Protein AF-A0A099P778-F1 (afdb_monomer_lite)

Organism: Pichia kudriavzevii (NCBI:txid4909)

Radius of gyration: 73.61 Å; chains: 1; bounding box: 164×150×263 Å

Foldseek 3Di:
DDDDDDDDDDDDDDDDDDDDDDDDDDDDDDDDDDDDDDDDDDDDDDDDDDDDDDDDDDDDDDDDDDDDDDDDDDDDDDDDDDDDDDDDDDDDDDDDDDDDDDDDDDDDDDDDDDDDDDDDDDYDDYDDDDDDDDDDDDDDDDDPDDDDPDPDPDDDPPVVVVVVVVVVVVVVVVVVVVVVVVVVVVVVPPDDDPVVVVVVVVVVVVVVVVVVVVVVCVVVVVVVVVVVVVVVVVVVVVVVVVVVVVVVVVVVVVVVVVVVVVVVVVVVVVVVVVVVVVVVVVVVVVVVVVVVVVVVVVVVVVVVVVVVVVVVVVVVVVVVCVVVDPVVVVVVVVVVVVVVVVVVVVVVVVVVVVVVVVVVVVVVVVVVVVVVVVVVVVPDDDDDDDDDDDDPPVVVVVVVVVVVVVVVVVVVVVVVVVVVVVVVVVVVVVVVVVVVVVVVVVVVVVVVVVVVVVVVVVVVVVVVVVVVVVVVVVVVVVVVVVVVVVVVVVVVVVVVVVVVVVVVVVVVVVVVVVVVVVVVVVVVVVVVVVVVVVVVVVVVVVVVVVVVVVVVVVVVVVVVVVVVVVVVVVVVVVVVVVVVVVDDDDDDDPPPVVVVVVVVVVVVVVVVVVVVVVVVVVVVVVVVVVVVVVVVVVVVVVVVVVVVVVVVVVVVVVVVVVVVVVCVCPPVVVVVVVVVVVVVVVVVVVVVVVVVVVVVVVVVVVVVVVVVVVVVVVVVVVVVVVVVDDDDDDDPVVVVVVVVVVVVVVVVVVVVVVVVVVVVVVVVVVVVVVVVVVVVVVVVVVVVVVVVVVVVVVVVVVVVVVVVVVVVVVVVVVVVVVVVVVVVVVVVVVVVVVVVVVVVVVVVVVVVVVVVVVVVLVVVLVVLVVVLVVLVVVLVVLVVVLVVLVVVLVVLVVVVVVVCVVDPDPDPPVVVVSVVVSVVSVVVSVVSVVVNVVSVVVSVVSVVVSVVSVCVVVVPPPDDDDDDDDDDDDDPPPVVVVLVVVLVVLVVVLVVLVVVVVVVVVVVVVVVVVVVVVVVVVVVVVVVVVVVVCVVPVDDDDDDDPDPDVVVVVVVVVVVVVVVVVVVVVVVVVVSVVVSVVSVVVSVVSVVVD

Sequence (1090 aa):
MSDNENQKNSTSPEFTPIGSKSGGVAENTMHTFSNMTPILKFTDRNTQTDTNANANFGRNFDLKGRYSSAESSRKPNSTSFTLRRSQARLSRNDDYDDILQSSSVASSIWEDELNERERADNPNNDPFSRRSADSANMEVPILNGKEKIRDDMIGDDSNMLKRQFDLLTKLQSENTNLKVEIVSLRQHLSGLPSDSATLIDENISLNKRIVQLENLLRDNGNEARDDLKSKVREYSERLDSLHRDYDNVLKEKEQLIHDSFNKETELKKLQKSYDELQDDYEKVVHLQGTVEKLDAENQELQDRLDDQMEKYSKLQNEHDQISHSHELSKLNSEIDRLEDANLELQRELDKVSQEKENLETRYENLKGEIEQHDLDNEKVTHSPSPNNSFVITDMQAEIDALKDRLSAAETEKRTLQQKYDRDIRLSYHSSREKVEDMTKRLEESLKTIDGLDEQLSDKEKENLTLHQEIKQLNLQIESLQRKNKLLNDQLNHLKDNNSDSTKLLTKEVGDLYDKIEDYETVVQKLKSRIKDLEDSSLENRAEYLRDLEDDKNQLYESLVETEKIIKEKDSEIASLKLQLSSTENKEREEYVKVDDLIKVKEHVERERLEHENEINTLVEESRKKIESLIDEIEKLEDSKDKLIETYEDLRNEYENLQTKYEELMNSAEVEELSNDLAKITIEYKRSQDENDQLIKEYSSEIEILNEQLKLKDYDISRLRDELQNKHPLNTESINTKLNSLEETIRNITDKKEEIEKLKIALEDENLLLKNENNRLKTKENKVAENLKEFEEDNNRLLAEMKSKKVEIEQLNREILQLSSRNRQLERLNGRLTNEQDEILIETSKASNTVSQRDTDNSMKLREYELKLQEKTNQYNNIVEEYNYMKNDLIERLKDMKKEIKSQGQNSQEEIRQWKDRYEKTNEKLKVSERHLDILKKELKAVNEELENERERDLGRMDEPWYPPTPESPSREIDETMLNKLKILKLQKDMLMIKLNERNEKVSDLKYMLGYLRLEVEKKNEMIKRNKGLLQTVGVKEDDATIRDPVRKLRVYFLTVLSGIRFKNRLNEIKKRNQQVLRLKSDIKLSKRNV

pLDDT: mean 70.12, std 19.31, range [27.83, 93.88]

Secondary structure (DSSP, 8-state):
---------------------------------------------------------------------------------------------------------------------------------------------------------SS-HHHHHHHHHHHHHHHHHHHHHHHHHHHHHHHHHTT--HHHHHHHHHHHHHHHHHHHHHHHHHHHHHHHHHHHHHHHHHHHHHHHHHHHHHHHHHHHHHHHHHHHHHHHHHHHHHHHHHHHHHHHHHHHHHHHHHHHHHHHHHHHHHHHHHHHHHHHHHHHHHHHHHHT-HHHHHHHHHHHHHHHHHHHHHHHHHHHHHHHHHHHHHHHHHHHHHHHHHHHHTTS-----------SSHHHHHHHHHHHHHHHHHHHHHHHHHHHHHHHHHHHHHHHHHHHHHHHHHHHHHHHHHHHHHHHHHHHHHHHHHHHHHHHHHHHHHHHHHHHHHHHHHHHHHHHHHHHHHHHHHHHHHHHHHHHHHHHHHHHHHHHHHHHHHHHHHHHHHHHHHHHHHHHHHHHHHHHHHHHHHHHHHHHHHHHHHHHSS--------SSHHHHHHHHHHHHHHHHHHHHHHHHHHHHHHHHHHHHHHHHHHHHHHHHHHHHHHHHHHHHHHHHHHHHHHHHHTSHHHHHHHHHHHHHHHHHHHHHHHHHHHHHHHHHHHHHHHHHHHHHHHHHHHHHHHHTT--PPPSTTHHHHHHHHHHHHHHHHHHHHHHHHHHHHHHHHHHHHHHHHHHHHHHHHHHHHHHHHHHHHHHHHHHHHHHHHHHHHHHHHHHHHHHHHHHHHHHHHHHHHHHHHHHHHHHHHHHHHHHHHHHHHHHHHHHHHHHHHHHHHHHHHHHHHHHHHHHHHHHHHHHHHHHHHHS-S--HHHHHHHHHHHHHHHHHHHHHHHHHHHHHHHHHHHHHHHHHHHHHHHH---S---------------HHHHHHHHHHHHHHHHHHHHHHHHHHHHHHHHHHHHHHHHHHHHHHHHHHHHHHHHHHH--------S--HHHHHHHHHHHHHHHHHHHHHHHHHHHHHHHHHHHHHHHHHHHHH-

Structure (mmCIF, N/CA/C/O backbone):
data_AF-A0A099P778-F1
#
_entry.id   AF-A0A099P778-F1
#
loop_
_atom_site.group_PDB
_atom_site.id
_atom_site.type_symbol
_atom_site.label_atom_id
_atom_site.label_alt_id
_atom_site.label_comp_id
_atom_site.label_asym_id
_atom_site.label_entity_id
_atom_site.label_seq_id
_atom_site.pdbx_PDB_ins_code
_atom_site.Cartn_x
_atom_site.Cartn_y
_atom_site.Cartn_z
_atom_site.occupancy
_atom_site.B_iso_or_equiv
_atom_site.auth_seq_id
_atom_site.auth_comp_id
_atom_site.auth_asym_id
_atom_site.auth_atom_id
_atom_site.pdbx_PDB_model_num
ATOM 1 N N . MET A 1 1 ? 63.479 29.035 13.966 1.00 36.31 1 MET A N 1
ATOM 2 C CA . MET A 1 1 ? 64.300 28.477 12.878 1.00 36.31 1 MET A CA 1
ATOM 3 C C . MET A 1 1 ? 63.483 28.612 11.601 1.00 36.31 1 MET A C 1
ATOM 5 O O . MET A 1 1 ? 62.415 28.025 11.563 1.00 36.31 1 MET A O 1
ATOM 9 N N . SER A 1 2 ? 63.925 29.527 10.727 1.00 36.09 2 SER A N 1
ATOM 10 C CA . SER A 1 2 ? 63.927 29.559 9.244 1.00 36.09 2 SER A CA 1
ATOM 11 C C . SER A 1 2 ? 62.975 28.648 8.439 1.00 36.09 2 SER A C 1
ATOM 13 O O . SER A 1 2 ? 62.854 27.485 8.792 1.00 36.09 2 SER A O 1
ATOM 15 N N . ASP A 1 3 ? 62.352 29.023 7.309 1.00 44.31 3 ASP A N 1
ATOM 16 C CA . ASP A 1 3 ? 62.432 30.212 6.432 1.00 44.31 3 ASP A CA 1
ATOM 17 C C . ASP A 1 3 ? 61.207 30.310 5.474 1.00 44.31 3 ASP A C 1
ATOM 19 O O . ASP A 1 3 ? 60.453 29.356 5.296 1.00 44.31 3 ASP A O 1
ATOM 23 N N . ASN A 1 4 ? 61.061 31.505 4.881 1.00 46.09 4 ASN A N 1
ATOM 24 C CA . ASN A 1 4 ? 60.119 32.018 3.863 1.00 46.09 4 ASN A CA 1
ATOM 25 C C . ASN A 1 4 ? 60.081 31.281 2.497 1.00 46.09 4 ASN A C 1
ATOM 27 O O . ASN A 1 4 ? 61.102 30.746 2.085 1.00 46.09 4 ASN A O 1
ATOM 31 N N . GLU A 1 5 ? 58.988 31.433 1.712 1.00 44.59 5 GLU A N 1
ATOM 32 C CA . GLU A 1 5 ? 58.896 32.372 0.550 1.00 44.59 5 GLU A CA 1
ATOM 33 C C . GLU A 1 5 ? 57.616 32.242 -0.339 1.00 44.59 5 GLU A C 1
ATOM 35 O O . GLU A 1 5 ? 57.325 31.169 -0.848 1.00 44.59 5 GLU A O 1
ATOM 40 N N . ASN A 1 6 ? 56.948 33.400 -0.581 1.00 42.72 6 ASN A N 1
ATOM 41 C CA . ASN A 1 6 ? 56.451 33.974 -1.870 1.00 42.72 6 ASN A CA 1
ATOM 42 C C . ASN A 1 6 ? 55.368 33.249 -2.731 1.00 42.72 6 ASN A C 1
ATOM 44 O O . ASN A 1 6 ? 55.420 32.048 -2.906 1.00 42.72 6 ASN A O 1
ATOM 48 N N . GLN A 1 7 ? 54.412 33.879 -3.454 1.00 37.97 7 GLN A N 1
ATOM 49 C CA . GLN A 1 7 ? 53.909 35.261 -3.653 1.00 37.97 7 GLN A CA 1
ATOM 50 C C . GLN A 1 7 ? 52.731 35.244 -4.692 1.00 37.97 7 GLN A C 1
ATOM 52 O O . GLN A 1 7 ? 52.699 34.341 -5.522 1.00 37.97 7 GLN A O 1
ATOM 57 N N . LYS A 1 8 ? 51.916 36.329 -4.740 1.00 35.25 8 LYS A N 1
ATOM 58 C CA . LYS A 1 8 ? 51.161 36.951 -5.888 1.00 35.25 8 LYS A CA 1
ATOM 59 C C . LYS A 1 8 ? 49.621 36.798 -6.062 1.00 35.25 8 LYS A C 1
ATOM 61 O O . LYS A 1 8 ? 49.136 35.920 -6.757 1.00 35.25 8 LYS A O 1
ATOM 66 N N . ASN A 1 9 ? 48.906 37.804 -5.527 1.00 35.59 9 ASN A N 1
ATOM 67 C CA . ASN A 1 9 ? 48.021 38.830 -6.150 1.00 35.59 9 ASN A CA 1
ATOM 68 C C . ASN A 1 9 ? 47.136 38.545 -7.390 1.00 35.59 9 ASN A C 1
ATOM 70 O O . ASN A 1 9 ? 47.661 38.288 -8.469 1.00 35.59 9 ASN A O 1
ATOM 74 N N . SER A 1 10 ? 45.834 38.893 -7.304 1.00 33.22 10 SER A N 1
ATOM 75 C CA . SER A 1 10 ? 45.173 40.115 -7.873 1.00 33.22 10 SER A CA 1
ATOM 76 C C . SER A 1 10 ? 43.638 39.910 -8.003 1.00 33.22 10 SER A C 1
ATOM 78 O O . SER A 1 10 ? 43.186 39.008 -8.689 1.00 33.22 10 SER A O 1
ATOM 80 N N . THR A 1 11 ? 42.808 40.504 -7.132 1.00 33.38 11 THR A N 1
ATOM 81 C CA . THR A 1 11 ? 42.006 41.751 -7.297 1.00 33.38 11 THR A CA 1
ATOM 82 C C . THR A 1 11 ? 40.998 41.782 -8.461 1.00 33.38 11 THR A C 1
ATOM 84 O O . THR A 1 11 ? 41.390 41.975 -9.607 1.00 33.38 11 THR A O 1
ATOM 87 N N . SER A 1 12 ? 39.698 41.736 -8.130 1.00 30.03 12 SER A N 1
ATOM 88 C CA . SER A 1 12 ? 38.561 42.154 -8.976 1.00 30.03 12 SER A CA 1
ATOM 89 C C . SER A 1 12 ? 37.942 43.446 -8.412 1.00 30.03 12 SER A C 1
ATOM 91 O O . SER A 1 12 ? 37.835 43.536 -7.187 1.00 30.03 12 SER A O 1
ATOM 93 N N . PRO A 1 13 ? 37.538 44.436 -9.234 1.00 50.09 13 PRO A N 1
ATOM 94 C CA . PRO A 1 13 ? 36.863 45.635 -8.746 1.00 50.09 13 PRO A CA 1
ATOM 95 C C . PRO A 1 13 ? 35.344 45.617 -8.987 1.00 50.09 13 PRO A C 1
ATOM 97 O O . PRO A 1 13 ? 34.855 45.165 -10.021 1.00 50.09 13 PRO A O 1
ATOM 100 N N . GLU A 1 14 ? 34.624 46.187 -8.022 1.00 38.03 14 GLU A N 1
ATOM 101 C CA . GLU A 1 14 ? 33.234 46.643 -8.105 1.00 38.03 14 GLU A CA 1
ATOM 102 C C . GLU A 1 14 ? 33.073 47.809 -9.097 1.00 38.03 14 GLU A C 1
ATOM 104 O O . GLU A 1 14 ? 33.950 48.670 -9.184 1.00 38.03 14 GLU A O 1
ATOM 109 N N . PHE A 1 15 ? 31.907 47.916 -9.748 1.00 30.78 15 PHE A N 1
ATOM 110 C CA . PHE A 1 15 ? 31.382 49.201 -10.223 1.00 30.78 15 PHE A CA 1
ATOM 111 C C . PHE A 1 15 ? 29.845 49.243 -10.192 1.00 30.78 15 PHE A C 1
ATOM 113 O O . PHE A 1 15 ? 29.153 48.313 -10.598 1.00 30.78 15 PHE A O 1
ATOM 120 N N . THR A 1 16 ? 29.344 50.365 -9.679 1.00 37.91 16 THR A N 1
ATOM 121 C CA . THR A 1 16 ? 27.949 50.788 -9.477 1.00 37.91 16 THR A CA 1
ATOM 122 C C . THR A 1 16 ? 27.276 51.302 -10.772 1.00 37.91 16 THR A C 1
ATOM 124 O O . THR A 1 16 ? 27.964 51.558 -11.762 1.00 37.91 16 THR A O 1
ATOM 127 N N . PRO A 1 17 ? 25.934 51.482 -10.794 1.00 40.16 17 PRO A N 1
ATOM 128 C CA . PRO A 1 17 ? 25.150 51.687 -12.015 1.00 40.16 17 PRO A CA 1
ATOM 129 C C . PRO A 1 17 ? 25.007 53.167 -12.419 1.00 40.16 17 PRO A C 1
ATOM 131 O O . PRO A 1 17 ? 24.877 54.047 -11.568 1.00 40.16 17 PRO A O 1
ATOM 134 N N . ILE A 1 18 ? 24.938 53.437 -13.731 1.00 35.78 18 ILE A N 1
ATOM 135 C CA . ILE A 1 18 ? 24.619 54.760 -14.297 1.00 35.78 18 ILE A CA 1
ATOM 136 C C . ILE A 1 18 ? 23.326 54.715 -15.127 1.00 35.78 18 ILE A C 1
ATOM 138 O O . ILE A 1 18 ? 23.198 53.979 -16.099 1.00 35.78 18 ILE A O 1
ATOM 142 N N . GLY A 1 19 ? 22.412 55.589 -14.703 1.00 31.88 19 GLY A N 1
ATOM 143 C CA . GLY A 1 19 ? 21.305 56.264 -15.385 1.00 31.88 19 GLY A CA 1
ATOM 144 C C . GLY A 1 19 ? 21.051 56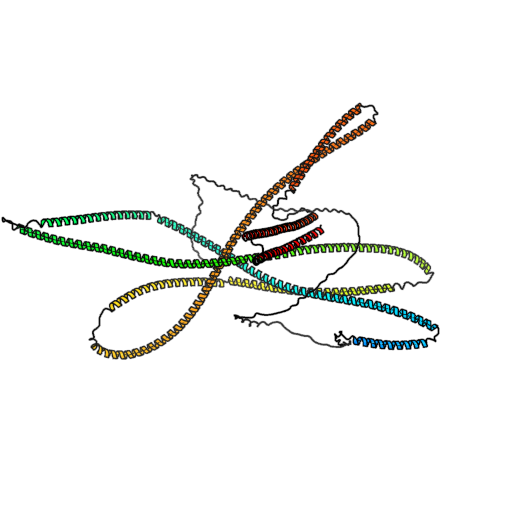.107 -16.893 1.00 31.88 19 GLY A C 1
ATOM 145 O O . GLY A 1 19 ? 21.862 56.479 -17.734 1.00 31.88 19 GLY A O 1
ATOM 146 N N . SER A 1 20 ? 19.784 55.777 -17.170 1.00 35.53 20 SER A N 1
ATOM 147 C CA . SER A 1 20 ? 18.812 56.535 -17.985 1.00 35.53 20 SER A CA 1
ATOM 148 C C . SER A 1 20 ? 19.187 57.000 -19.398 1.00 35.53 20 SER A C 1
ATOM 150 O O . SER A 1 20 ? 19.935 57.962 -19.552 1.00 35.53 20 SER A O 1
ATOM 152 N N . LYS A 1 21 ? 18.447 56.493 -20.398 1.00 33.81 21 LYS A N 1
ATOM 153 C CA . LYS A 1 21 ? 17.949 57.284 -21.539 1.00 33.81 21 LYS A CA 1
ATOM 154 C C . LYS A 1 21 ? 16.564 56.809 -21.994 1.00 33.81 21 LYS A C 1
ATOM 156 O O . LYS A 1 21 ? 16.314 55.624 -22.169 1.00 33.81 21 LYS A O 1
ATOM 161 N N . SER A 1 22 ? 15.692 57.795 -22.152 1.00 36.44 22 SER A N 1
ATOM 162 C CA . SER A 1 22 ? 14.341 57.764 -22.697 1.00 36.44 22 SER A CA 1
ATOM 163 C C . SER A 1 22 ? 14.344 57.679 -24.229 1.00 36.44 22 SER A C 1
ATOM 165 O O . SER A 1 22 ? 15.221 58.231 -24.889 1.00 36.44 22 SER A O 1
ATOM 167 N N . GLY A 1 23 ? 13.305 57.063 -24.792 1.00 30.59 23 GLY A N 1
ATOM 168 C CA . GLY A 1 23 ? 12.940 57.138 -26.208 1.00 30.59 23 GLY A CA 1
ATOM 169 C C . GLY A 1 23 ? 11.622 56.393 -26.406 1.00 30.59 23 GLY A C 1
ATOM 170 O O . GLY A 1 23 ? 11.534 55.233 -26.027 1.00 30.59 23 GLY A O 1
ATOM 171 N N . GLY A 1 24 ? 10.577 57.083 -26.864 1.00 33.16 24 GLY A N 1
ATOM 172 C CA . GLY A 1 24 ? 9.200 56.597 -26.794 1.00 33.16 24 GLY A CA 1
ATOM 173 C C . GLY A 1 24 ? 8.561 56.212 -28.125 1.00 33.16 24 GLY A C 1
ATOM 174 O O . GLY A 1 24 ? 9.208 56.188 -29.166 1.00 33.16 24 GLY A O 1
ATOM 175 N N . VAL A 1 25 ? 7.236 56.058 -28.015 1.00 31.81 25 VAL A N 1
ATOM 176 C CA . VAL A 1 25 ? 6.200 55.964 -29.059 1.00 31.81 25 VAL A CA 1
ATOM 177 C C . VAL A 1 25 ? 6.009 54.581 -29.695 1.00 31.81 25 VAL A C 1
ATOM 179 O O . VAL A 1 25 ? 6.738 54.199 -30.598 1.00 31.81 25 VAL A O 1
ATOM 182 N N . ALA A 1 26 ? 4.941 53.883 -29.295 1.00 31.61 26 ALA A N 1
ATOM 183 C CA . ALA A 1 26 ? 3.755 53.686 -30.140 1.00 31.61 26 ALA A CA 1
ATOM 184 C C . ALA A 1 26 ? 2.636 52.968 -29.363 1.00 31.61 26 ALA A C 1
ATOM 186 O O . ALA A 1 26 ? 2.875 52.070 -28.560 1.00 31.61 26 ALA A O 1
ATOM 187 N N . GLU A 1 27 ? 1.416 53.431 -29.607 1.00 35.31 27 GLU A N 1
ATOM 188 C CA . GLU A 1 27 ? 0.143 52.968 -29.064 1.00 35.31 27 GLU A CA 1
ATOM 189 C C . GLU A 1 27 ? -0.172 51.524 -29.482 1.00 35.31 27 GLU A C 1
ATOM 191 O O . GLU A 1 27 ? 0.023 51.159 -30.638 1.00 35.31 27 GLU A O 1
ATOM 196 N N . ASN A 1 28 ? -0.749 50.730 -28.576 1.00 32.16 28 ASN A N 1
ATOM 197 C CA . ASN A 1 28 ? -1.978 50.003 -28.890 1.00 32.16 28 ASN A CA 1
ATOM 198 C C . ASN A 1 28 ? -2.664 49.466 -27.630 1.00 32.16 28 ASN A C 1
ATOM 200 O O . ASN A 1 28 ? -2.065 48.906 -26.716 1.00 32.16 28 ASN A O 1
ATOM 204 N N . THR A 1 29 ? -3.963 49.705 -27.622 1.00 35.94 29 THR A N 1
ATOM 205 C CA . THR A 1 29 ? -4.985 49.345 -26.652 1.00 35.94 29 THR A CA 1
ATOM 206 C C . THR A 1 29 ? -5.211 47.835 -26.585 1.00 35.94 29 THR A C 1
ATOM 208 O O . THR A 1 29 ? -5.418 47.209 -27.616 1.00 35.94 29 THR A O 1
ATOM 211 N N . MET A 1 30 ? -5.305 47.264 -25.377 1.00 30.55 30 MET A N 1
ATOM 212 C CA . MET A 1 30 ? -6.362 46.299 -25.038 1.00 30.55 30 MET A CA 1
ATOM 213 C C . MET A 1 30 ? -6.441 46.020 -23.529 1.00 30.55 30 MET A C 1
ATOM 215 O O . MET A 1 30 ? -5.444 45.971 -22.817 1.00 30.55 30 MET A O 1
ATOM 219 N N . HIS A 1 31 ? -7.682 45.894 -23.064 1.00 33.16 31 HIS A N 1
ATOM 220 C CA . HIS A 1 31 ? -8.123 45.659 -21.692 1.00 33.16 31 HIS A CA 1
ATOM 221 C C . HIS A 1 31 ? -7.614 44.345 -21.087 1.00 33.16 31 HIS A C 1
ATOM 223 O O . HIS A 1 31 ? -7.763 43.319 -21.733 1.00 33.16 31 HIS A O 1
ATOM 229 N N . THR A 1 32 ? -7.250 44.359 -19.797 1.00 33.03 32 THR A N 1
ATOM 230 C CA . THR A 1 32 ? -7.745 43.387 -18.796 1.00 33.03 32 THR A CA 1
ATOM 231 C C . THR A 1 32 ? -7.503 43.888 -17.369 1.00 33.03 32 THR A C 1
ATOM 233 O O . THR A 1 32 ? -6.445 44.421 -17.048 1.00 33.03 32 THR A O 1
ATOM 236 N N . PHE A 1 33 ? -8.523 43.715 -16.528 1.00 32.22 33 PHE A N 1
ATOM 237 C CA . PHE A 1 33 ? -8.571 44.021 -15.099 1.00 32.22 33 PHE A CA 1
ATOM 238 C C . PHE A 1 33 ? -7.581 43.169 -14.288 1.00 32.22 33 PHE A C 1
ATOM 240 O O . PHE A 1 33 ? -7.530 41.957 -14.470 1.00 32.22 33 PHE A O 1
ATOM 247 N N . SER A 1 34 ? -6.889 43.780 -13.321 1.00 30.91 34 SER A N 1
ATOM 248 C CA . SER A 1 34 ? -6.273 43.070 -12.195 1.00 30.91 34 SER A CA 1
ATOM 249 C C . SER A 1 34 ? -6.522 43.859 -10.908 1.00 30.91 34 SER A C 1
ATOM 251 O O . SER A 1 34 ? -6.096 45.007 -10.776 1.00 30.91 34 SER A O 1
ATOM 253 N N . ASN A 1 35 ? -7.277 43.253 -9.990 1.00 34.56 35 ASN A N 1
ATOM 254 C CA . ASN A 1 35 ? -7.530 43.768 -8.649 1.00 34.56 35 ASN A CA 1
ATOM 255 C C . ASN A 1 35 ? -6.338 43.411 -7.753 1.00 34.56 35 ASN A C 1
ATOM 257 O O . ASN A 1 35 ? -6.165 42.255 -7.378 1.00 34.56 35 ASN A O 1
ATOM 261 N N . MET A 1 36 ? -5.551 44.415 -7.371 1.00 28.84 36 MET A N 1
ATOM 262 C CA . MET A 1 36 ? -4.682 44.342 -6.196 1.00 28.84 36 MET A CA 1
ATOM 263 C C . MET A 1 36 ? -5.498 44.660 -4.940 1.00 28.84 36 MET A C 1
ATOM 265 O O . MET A 1 36 ? -6.216 45.659 -4.909 1.00 28.84 36 MET A O 1
ATOM 269 N N . THR A 1 37 ? -5.333 43.856 -3.888 1.00 32.47 37 THR A N 1
ATOM 270 C CA . THR A 1 37 ? -5.748 44.213 -2.519 1.00 32.47 37 THR A CA 1
ATOM 271 C C . THR A 1 37 ? -4.505 44.196 -1.620 1.00 32.47 37 THR A C 1
ATOM 273 O O . THR A 1 37 ? -3.694 43.278 -1.759 1.00 32.47 37 THR A O 1
ATOM 276 N N . PRO A 1 38 ? -4.296 45.203 -0.751 1.00 43.53 38 PRO A N 1
ATOM 277 C CA . PRO A 1 38 ? -3.036 45.388 -0.041 1.00 43.53 38 PRO A CA 1
ATOM 278 C C . PRO A 1 38 ? -2.953 44.625 1.288 1.00 43.53 38 PRO A C 1
ATOM 280 O O . PRO A 1 38 ? -3.944 44.388 1.975 1.00 43.53 38 PRO A O 1
ATOM 283 N N . ILE A 1 39 ? -1.709 44.325 1.655 1.00 32.44 39 ILE A N 1
ATOM 284 C CA . ILE A 1 39 ? -1.251 43.768 2.931 1.00 32.44 39 ILE A CA 1
ATOM 285 C C . ILE A 1 39 ? -1.364 44.836 4.032 1.00 32.44 39 ILE A C 1
ATOM 287 O O . ILE A 1 39 ? -0.782 45.915 3.908 1.00 32.44 39 ILE A O 1
ATOM 291 N N . LEU A 1 40 ? -2.043 44.515 5.138 1.00 31.59 40 LEU A N 1
ATOM 292 C CA . LEU A 1 40 ? -2.026 45.290 6.384 1.00 31.59 40 LEU A CA 1
ATOM 293 C C . LEU A 1 40 ? -1.585 44.392 7.547 1.00 31.59 40 LEU A C 1
ATOM 295 O O . LEU A 1 40 ? -2.230 43.399 7.867 1.00 31.59 40 LEU A O 1
ATOM 299 N N . LYS A 1 41 ? -0.461 44.770 8.162 1.00 35.09 41 LYS A N 1
ATOM 300 C CA . LYS A 1 41 ? 0.090 44.208 9.401 1.00 35.09 41 LYS A CA 1
ATOM 301 C C . LYS A 1 41 ? -0.709 44.718 10.603 1.00 35.09 41 LYS A C 1
ATOM 303 O O . LYS A 1 41 ? -0.936 45.923 10.688 1.00 35.09 41 LYS A O 1
ATOM 308 N N . PHE A 1 42 ? -1.006 43.849 11.569 1.00 31.06 42 PHE A N 1
ATOM 309 C CA . PHE A 1 42 ? -1.329 44.259 12.937 1.00 31.06 42 PHE A CA 1
ATOM 310 C C . PHE A 1 42 ? -0.585 43.411 13.969 1.00 31.06 42 PHE A C 1
ATOM 312 O O . PHE A 1 42 ? -0.272 42.248 13.753 1.00 31.06 42 PHE A O 1
ATOM 319 N N . THR A 1 43 ? -0.241 44.106 15.044 1.00 32.81 43 THR A N 1
ATOM 320 C CA . THR A 1 43 ? 0.763 43.840 16.072 1.00 32.81 43 THR A CA 1
ATOM 321 C C . THR A 1 43 ? 0.207 43.118 17.296 1.00 32.81 43 THR A C 1
ATOM 323 O O . THR A 1 43 ? -0.920 43.392 17.709 1.00 32.81 43 THR A O 1
ATOM 326 N N . ASP A 1 44 ? 1.069 42.329 17.936 1.00 34.09 44 ASP A N 1
ATOM 327 C CA . ASP A 1 44 ? 0.908 41.707 19.254 1.00 34.09 44 ASP A CA 1
ATOM 328 C C . ASP A 1 44 ? 0.537 42.691 20.374 1.00 34.09 44 ASP A C 1
ATOM 330 O O . ASP A 1 44 ? 1.126 43.772 20.487 1.00 34.09 44 ASP A O 1
ATOM 334 N N . ARG A 1 45 ? -0.365 42.271 21.277 1.00 32.62 45 ARG A N 1
ATOM 335 C CA . ARG A 1 45 ? -0.477 42.813 22.642 1.00 32.62 45 ARG A CA 1
ATOM 336 C C . ARG A 1 45 ? -0.915 41.763 23.671 1.00 32.62 45 ARG A C 1
ATOM 338 O O . ARG A 1 45 ? -2.055 41.319 23.669 1.00 32.62 45 ARG A O 1
ATOM 345 N N . ASN A 1 46 ? 0.025 41.484 24.575 1.00 30.55 46 ASN A N 1
ATOM 346 C CA . ASN A 1 46 ? -0.070 41.332 26.032 1.00 30.55 46 ASN A CA 1
ATOM 347 C C . ASN A 1 46 ? -1.364 40.803 26.672 1.00 30.55 46 ASN A C 1
ATOM 349 O O . ASN A 1 46 ? -2.370 41.501 26.775 1.00 30.55 46 ASN A O 1
ATOM 353 N N . THR A 1 47 ? -1.216 39.647 27.318 1.00 33.28 47 THR A N 1
ATOM 354 C CA . THR A 1 47 ? -2.026 39.172 28.442 1.00 33.28 47 THR A CA 1
ATOM 355 C C . THR A 1 47 ? -1.548 39.800 29.754 1.00 33.28 47 THR A C 1
ATOM 357 O O . THR A 1 47 ? -0.381 39.654 30.123 1.00 33.28 47 THR A O 1
ATOM 360 N N . GLN A 1 48 ? -2.455 40.447 30.483 1.00 28.45 48 GLN A N 1
ATOM 361 C CA . GLN A 1 48 ? -2.272 40.814 31.885 1.00 28.45 48 GLN A CA 1
ATOM 362 C C . GLN A 1 48 ? -3.426 40.227 32.704 1.00 28.45 48 GLN A C 1
ATOM 364 O O . GLN A 1 48 ? -4.590 40.297 32.320 1.00 28.45 48 GLN A O 1
ATOM 369 N N . THR A 1 49 ? -3.031 39.589 33.796 1.00 40.12 49 THR A N 1
ATOM 370 C CA . THR A 1 49 ? -3.817 38.969 34.862 1.00 40.12 49 THR A CA 1
ATOM 371 C C . THR A 1 49 ? -4.683 39.979 35.603 1.00 40.12 49 THR A C 1
ATOM 373 O O . THR A 1 49 ? -4.219 41.095 35.807 1.00 40.12 49 THR A O 1
ATOM 376 N N . ASP A 1 50 ? -5.837 39.554 36.131 1.00 29.14 50 ASP A N 1
ATOM 377 C CA . ASP A 1 50 ? -6.240 39.971 37.476 1.00 29.14 50 ASP A CA 1
ATOM 378 C C . ASP A 1 50 ? -7.291 39.060 38.128 1.00 29.14 50 ASP A C 1
ATOM 380 O O . ASP A 1 50 ? -8.101 38.388 37.495 1.00 29.14 50 ASP A O 1
ATOM 384 N N . THR A 1 51 ? -7.165 39.040 39.448 1.00 31.78 51 THR A N 1
ATOM 385 C CA . THR A 1 51 ? -7.760 38.186 40.476 1.00 31.78 51 THR A CA 1
ATOM 386 C C . THR A 1 51 ? -9.148 38.626 40.977 1.00 31.78 51 THR A C 1
ATOM 388 O O . THR A 1 51 ? -9.500 39.796 40.872 1.00 31.78 51 THR A O 1
ATOM 391 N N . ASN A 1 52 ? -9.788 37.709 41.724 1.00 30.02 52 ASN A N 1
ATOM 392 C CA . ASN A 1 52 ? -10.518 37.901 42.999 1.00 30.02 52 ASN A CA 1
ATOM 393 C C . ASN A 1 52 ? -12.064 37.832 43.087 1.00 30.02 52 ASN A C 1
ATOM 395 O O . ASN A 1 52 ? -12.801 38.535 42.410 1.00 30.02 52 ASN A O 1
ATOM 399 N N . ALA A 1 53 ? -12.453 37.096 44.148 1.00 29.92 53 ALA A N 1
ATOM 400 C CA . ALA A 1 53 ? -13.514 37.345 45.142 1.00 29.92 53 ALA A CA 1
ATOM 401 C C . ALA A 1 53 ? -14.940 36.768 44.952 1.00 29.92 53 ALA A C 1
ATOM 403 O O . ALA A 1 53 ? -15.839 37.402 44.418 1.00 29.92 53 ALA A O 1
ATOM 404 N N . ASN A 1 54 ? -15.150 35.577 45.531 1.00 32.06 54 ASN A N 1
ATOM 405 C CA . ASN A 1 54 ? -15.874 35.323 46.796 1.00 32.06 54 ASN A CA 1
ATOM 406 C C . ASN A 1 54 ? -17.153 36.146 47.115 1.00 32.06 54 ASN A C 1
ATOM 408 O O . ASN A 1 54 ? -17.043 37.337 47.394 1.00 32.06 54 ASN A O 1
ATOM 412 N N . ALA A 1 55 ? -18.313 35.481 47.273 1.00 29.77 55 ALA A N 1
ATOM 413 C CA . ALA A 1 55 ? -19.350 35.862 48.252 1.00 29.77 55 ALA A CA 1
ATOM 414 C C . ALA A 1 55 ? -20.425 34.770 48.479 1.00 29.77 55 ALA A C 1
ATOM 416 O O . ALA A 1 55 ? -21.145 34.370 47.569 1.00 29.77 55 ALA A O 1
ATOM 417 N N . ASN A 1 56 ? -20.555 34.369 49.748 1.00 33.50 56 ASN A N 1
ATOM 418 C CA . ASN A 1 56 ? -21.668 33.652 50.385 1.00 33.50 56 ASN A CA 1
ATOM 419 C C . ASN A 1 56 ? -23.044 34.307 50.164 1.00 33.50 56 ASN A C 1
ATOM 421 O O . ASN A 1 56 ? -23.135 35.524 50.263 1.00 33.50 56 ASN A O 1
ATOM 425 N N . PHE A 1 57 ? -24.117 33.502 50.121 1.00 29.39 57 PHE A N 1
ATOM 426 C CA . PHE A 1 57 ? -25.371 33.768 50.855 1.00 29.39 57 PHE A CA 1
ATOM 427 C C . PHE A 1 57 ? -26.210 32.485 50.995 1.00 29.39 57 PHE A C 1
ATOM 429 O O . PHE A 1 57 ? -26.682 31.925 50.012 1.00 29.39 57 PHE A O 1
ATOM 436 N N . GLY A 1 58 ? -26.421 32.038 52.236 1.00 27.83 58 GLY A N 1
ATOM 437 C CA . GLY A 1 58 ? -27.415 31.018 52.572 1.00 27.83 58 GLY A CA 1
ATOM 438 C C . GLY A 1 58 ? -28.818 31.606 52.742 1.00 27.83 58 GLY A C 1
ATOM 439 O O . GLY A 1 58 ? -28.961 32.807 52.974 1.00 27.83 58 GLY A O 1
ATOM 440 N N . ARG A 1 59 ? -29.844 30.746 52.690 1.00 31.36 59 ARG A N 1
ATOM 441 C CA . ARG A 1 59 ? -31.157 30.949 53.329 1.00 31.36 59 ARG A CA 1
ATOM 442 C C . ARG A 1 59 ? -31.905 29.617 53.473 1.00 31.36 59 ARG A C 1
ATOM 444 O O . ARG A 1 59 ? -32.116 28.908 52.499 1.00 31.36 59 ARG A O 1
ATOM 451 N N . ASN A 1 60 ? -32.315 29.346 54.710 1.00 31.33 60 ASN A N 1
ATOM 452 C CA . ASN A 1 60 ? -33.261 28.313 55.130 1.00 31.33 60 ASN A CA 1
ATOM 453 C C . ASN A 1 60 ? -34.640 28.499 54.481 1.00 31.33 60 ASN A C 1
ATOM 455 O O . ASN A 1 60 ? -35.093 29.639 54.375 1.00 31.33 60 ASN A O 1
ATOM 459 N N . PHE A 1 61 ? -35.356 27.400 54.228 1.00 29.47 61 PHE A N 1
ATOM 460 C CA . PHE A 1 61 ? -36.800 27.339 54.465 1.00 29.47 61 PHE A CA 1
ATOM 461 C C . PHE A 1 61 ? -37.241 25.931 54.879 1.00 29.47 61 PHE A C 1
ATOM 463 O O . PHE A 1 61 ? -36.849 24.922 54.304 1.00 29.47 61 PHE A O 1
ATOM 470 N N . ASP A 1 62 ? -38.048 25.941 55.927 1.00 30.55 62 ASP A N 1
ATOM 471 C CA . ASP A 1 62 ? -38.644 24.854 56.686 1.00 30.55 62 ASP A CA 1
ATOM 472 C C . ASP A 1 62 ? -40.102 24.652 56.213 1.00 30.55 62 ASP A C 1
ATOM 474 O O . ASP A 1 62 ? -40.696 25.620 55.730 1.00 30.55 62 ASP A O 1
ATOM 478 N N . LEU A 1 63 ? -40.664 23.443 56.395 1.00 30.20 63 LEU A N 1
ATOM 479 C CA . LEU A 1 63 ? -42.085 23.112 56.683 1.00 30.20 63 LEU A CA 1
ATOM 480 C C . LEU A 1 63 ? -42.619 21.808 56.038 1.00 30.20 63 LEU A C 1
ATOM 482 O O . LEU A 1 63 ? -43.053 21.773 54.893 1.00 30.20 63 LEU A O 1
ATOM 486 N N . LYS A 1 64 ? -42.739 20.791 56.906 1.00 29.67 64 LYS A N 1
ATOM 487 C CA . LYS A 1 64 ? -43.955 20.016 57.264 1.00 29.67 64 LYS A CA 1
ATOM 488 C C . LYS A 1 64 ? -44.859 19.413 56.163 1.00 29.67 64 LYS A C 1
ATOM 490 O O . LYS A 1 64 ? -45.641 20.123 55.543 1.00 29.67 64 LYS A O 1
ATOM 495 N N . GLY A 1 65 ? -45.067 18.089 56.273 1.00 29.06 65 GLY A N 1
ATOM 496 C CA . GLY A 1 65 ? -46.401 17.586 56.660 1.00 29.06 65 GLY A CA 1
ATOM 497 C C . GLY A 1 65 ? -46.947 16.277 56.050 1.00 29.06 65 GLY A C 1
ATOM 498 O O . GLY A 1 65 ? -47.500 16.298 54.963 1.00 29.06 65 GLY A O 1
ATOM 499 N N . ARG A 1 66 ? -47.016 15.244 56.914 1.00 28.75 66 ARG A N 1
ATOM 500 C CA . ARG A 1 66 ? -48.158 14.330 57.209 1.00 28.75 66 ARG A CA 1
ATOM 501 C C . ARG A 1 66 ? -48.476 13.082 56.341 1.00 28.75 66 ARG A C 1
ATOM 503 O O . ARG A 1 66 ? -49.007 13.185 55.248 1.00 28.75 66 ARG A O 1
ATOM 510 N N . TYR A 1 67 ? -48.337 11.927 57.020 1.00 28.27 67 TYR A N 1
ATOM 511 C CA . TYR A 1 67 ? -49.244 10.761 57.173 1.00 28.27 67 TYR A CA 1
ATOM 512 C C . TYR A 1 67 ? -49.939 10.132 55.943 1.00 28.27 67 TYR A C 1
ATOM 514 O O . TYR A 1 67 ? -50.869 10.704 55.388 1.00 28.27 67 TYR A O 1
ATOM 522 N N . SER A 1 68 ? -49.712 8.835 55.692 1.00 29.31 68 SER A N 1
ATOM 523 C CA . SER A 1 68 ? -50.528 7.732 56.259 1.00 29.31 68 SER A CA 1
ATOM 524 C C . SER A 1 68 ? -50.249 6.375 55.590 1.00 29.31 68 SER A C 1
ATOM 526 O O . SER A 1 68 ? -49.942 6.270 54.407 1.00 29.31 68 SER A O 1
ATOM 528 N N . SER A 1 69 ? -50.345 5.348 56.426 1.00 32.38 69 SER A N 1
ATOM 529 C CA . SER A 1 69 ? -50.204 3.907 56.225 1.00 32.38 69 SER A CA 1
ATOM 530 C C . SER A 1 69 ? -51.447 3.246 55.606 1.00 32.38 69 SER A C 1
ATOM 532 O O . SER A 1 69 ? -52.553 3.745 55.791 1.00 32.38 69 SER A O 1
ATOM 534 N N . ALA A 1 70 ? -51.272 2.083 54.957 1.00 28.58 70 ALA A N 1
ATOM 535 C CA . ALA A 1 70 ? -52.151 0.905 55.088 1.00 28.58 70 ALA A CA 1
ATOM 536 C C . ALA A 1 70 ? -51.619 -0.315 54.302 1.00 28.58 70 ALA A C 1
ATOM 538 O O . ALA A 1 70 ? -51.097 -0.201 53.195 1.00 28.58 70 ALA A O 1
ATOM 539 N N . GLU A 1 71 ? -51.786 -1.480 54.922 1.00 29.34 71 GLU A N 1
ATOM 540 C CA . GLU A 1 71 ? -51.364 -2.829 54.538 1.00 29.34 71 GLU A CA 1
ATOM 541 C C . GLU A 1 71 ? -52.134 -3.434 53.343 1.00 29.34 71 GLU A C 1
ATOM 543 O O . GLU A 1 71 ? -53.277 -3.076 53.074 1.00 29.34 71 GLU A O 1
ATOM 548 N N . SER A 1 72 ? -51.564 -4.465 52.700 1.00 28.67 72 SER A N 1
ATOM 549 C CA . SER A 1 72 ? -52.131 -5.833 52.725 1.00 28.67 72 SER A CA 1
ATOM 550 C C . SER A 1 72 ? -51.537 -6.762 51.654 1.00 28.67 72 SER A C 1
ATOM 552 O O . SER A 1 72 ? -51.572 -6.510 50.454 1.00 28.67 72 SER A O 1
ATOM 554 N N . SER A 1 73 ? -51.097 -7.914 52.156 1.00 37.28 73 SER A N 1
ATOM 555 C CA . SER A 1 73 ? -50.910 -9.238 51.547 1.00 37.28 73 SER A CA 1
ATOM 556 C C . SER A 1 73 ? -51.698 -9.614 50.269 1.00 37.28 73 SER A C 1
ATOM 558 O O . SER A 1 73 ? -52.896 -9.353 50.165 1.00 37.28 73 SER A O 1
ATOM 560 N N . ARG A 1 74 ? -51.050 -10.387 49.370 1.00 30.69 74 ARG A N 1
ATOM 561 C CA . ARG A 1 74 ? -51.375 -11.801 49.012 1.00 30.69 74 ARG A CA 1
ATOM 562 C C . ARG A 1 74 ? -50.580 -12.297 47.781 1.00 30.69 74 ARG A C 1
ATOM 564 O O . ARG A 1 74 ? -50.585 -11.663 46.733 1.00 30.69 74 ARG A O 1
ATOM 571 N N . LYS A 1 75 ? -49.948 -13.477 47.911 1.00 37.94 75 LYS A N 1
ATOM 572 C CA . LYS A 1 75 ? -49.465 -14.349 46.807 1.00 37.94 75 LYS A CA 1
ATOM 573 C C . LYS A 1 75 ? -50.664 -14.971 46.045 1.00 37.94 75 LYS A C 1
ATOM 575 O O . LYS A 1 75 ? -51.768 -14.956 46.597 1.00 37.94 75 LYS A O 1
ATOM 580 N N . PRO A 1 76 ? -50.483 -15.562 44.839 1.00 46.31 76 PRO A N 1
ATOM 581 C CA . PRO A 1 76 ? -50.099 -16.987 44.758 1.00 46.31 76 PRO A CA 1
ATOM 582 C C . PRO A 1 76 ? -49.158 -17.393 43.590 1.00 46.31 76 PRO A C 1
ATOM 584 O O . PRO A 1 76 ? -48.913 -16.648 42.647 1.00 46.31 76 PRO A O 1
ATOM 587 N N . ASN A 1 77 ? -48.648 -18.624 43.723 1.00 31.91 77 ASN A N 1
ATOM 588 C CA . ASN A 1 77 ? -47.768 -19.423 42.852 1.00 31.91 77 ASN A CA 1
ATOM 589 C C . ASN A 1 77 ? -48.349 -19.767 41.460 1.00 31.91 77 ASN A C 1
ATOM 591 O O . ASN A 1 77 ? -49.559 -19.938 41.362 1.00 31.91 77 ASN A O 1
ATOM 595 N N . SER A 1 78 ? -47.488 -20.080 40.469 1.00 29.77 78 SER A N 1
ATOM 596 C CA . SER A 1 78 ? -47.408 -21.438 39.861 1.00 29.77 78 SER A CA 1
ATOM 597 C C . SER A 1 78 ? -46.330 -21.597 38.758 1.00 29.77 78 SER A C 1
ATOM 599 O O . SER A 1 78 ? -46.404 -20.969 37.706 1.00 29.77 78 SER A O 1
ATOM 601 N N . THR A 1 79 ? -45.411 -22.541 39.010 1.00 31.00 79 THR A N 1
ATOM 602 C CA . THR A 1 79 ? -44.854 -23.589 38.114 1.00 31.00 79 THR A CA 1
ATOM 603 C C . THR A 1 79 ? -44.140 -23.245 36.796 1.00 31.00 79 THR A C 1
ATOM 605 O O . THR A 1 79 ? -44.764 -23.000 35.766 1.00 31.00 79 THR A O 1
ATOM 608 N N . SER A 1 80 ? -42.818 -23.445 36.809 1.00 30.89 80 SER A N 1
ATOM 609 C CA . SER A 1 80 ? -41.962 -23.770 35.663 1.00 30.89 80 SER A CA 1
ATOM 610 C C . SER A 1 80 ? -41.778 -25.295 35.548 1.00 30.89 80 SER A C 1
ATOM 612 O O . SER A 1 80 ? -41.600 -25.985 36.548 1.00 30.89 80 SER A O 1
ATOM 614 N N . PHE A 1 81 ? -41.818 -25.823 34.321 1.00 30.27 81 PHE A N 1
ATOM 615 C CA . PHE A 1 81 ? -41.448 -27.200 33.972 1.00 30.27 81 PHE A CA 1
ATOM 616 C C . PHE A 1 81 ? -40.270 -27.132 32.991 1.00 30.27 81 PHE A C 1
ATOM 618 O O . PHE A 1 81 ? -40.385 -26.534 31.921 1.00 30.27 81 PHE A O 1
ATOM 625 N N . THR A 1 82 ? -39.139 -27.732 33.356 1.00 32.97 82 THR A N 1
ATOM 626 C CA . THR A 1 82 ? -37.972 -27.971 32.497 1.00 32.97 82 THR A CA 1
ATOM 627 C C . THR A 1 82 ? -38.002 -29.416 32.003 1.00 32.97 82 THR A C 1
ATOM 629 O O . THR A 1 82 ? -38.286 -30.338 32.766 1.00 32.97 82 THR A O 1
ATOM 632 N N . LEU A 1 83 ? -37.697 -29.638 30.721 1.00 31.88 83 LEU A N 1
ATOM 633 C CA . LEU A 1 83 ? -37.531 -30.980 30.160 1.00 31.88 83 LEU A CA 1
ATOM 634 C C . LEU A 1 83 ? -36.257 -31.031 29.309 1.00 31.88 83 LEU A C 1
ATOM 636 O O . LEU A 1 83 ? -36.137 -30.372 28.279 1.00 31.88 83 LEU A O 1
ATOM 640 N N . ARG A 1 84 ? -35.301 -31.822 29.813 1.00 32.81 84 ARG A N 1
ATOM 641 C CA . ARG A 1 84 ? -34.060 -32.270 29.171 1.00 32.81 84 ARG A CA 1
ATOM 642 C C . ARG A 1 84 ? -34.356 -32.986 27.849 1.00 32.81 84 ARG A C 1
ATOM 644 O O . ARG A 1 84 ? -35.272 -33.807 27.794 1.00 32.81 84 ARG A O 1
ATOM 651 N N . ARG A 1 85 ? -33.481 -32.831 26.849 1.00 30.95 85 ARG A N 1
ATOM 652 C CA . ARG A 1 85 ? -33.243 -33.901 25.869 1.00 30.95 85 ARG A CA 1
ATOM 653 C C . ARG A 1 85 ? -31.770 -33.990 25.482 1.00 30.95 85 ARG A C 1
ATOM 655 O O . ARG A 1 85 ? -31.146 -33.011 25.093 1.00 30.95 85 ARG A O 1
ATOM 662 N N . SER A 1 86 ? -31.264 -35.197 25.668 1.00 32.91 86 SER A N 1
ATOM 663 C CA . SER A 1 86 ? -29.923 -35.710 25.442 1.00 32.91 86 SER A CA 1
ATOM 664 C C . SER A 1 86 ? -29.559 -35.814 23.959 1.00 32.91 86 SER A C 1
ATOM 666 O O . SER A 1 86 ? -30.397 -36.124 23.113 1.00 32.91 86 SER A O 1
ATOM 668 N N . GLN A 1 87 ? -28.271 -35.613 23.679 1.00 34.91 87 GLN A N 1
ATOM 669 C CA . GLN A 1 87 ? -27.590 -36.104 22.485 1.00 34.91 87 GLN A CA 1
ATOM 670 C C . GLN A 1 87 ? -27.322 -37.609 22.634 1.00 34.91 87 GLN A C 1
ATOM 672 O O . GLN A 1 87 ? -26.873 -38.057 23.687 1.00 34.91 87 GLN A O 1
ATOM 677 N N . ALA A 1 88 ? -27.541 -38.375 21.567 1.00 30.83 88 ALA A N 1
ATOM 678 C CA . ALA A 1 88 ? -26.943 -39.691 21.381 1.00 30.83 88 ALA A CA 1
ATOM 679 C C . ALA A 1 88 ? -26.636 -39.899 19.893 1.00 30.83 88 ALA A C 1
ATOM 681 O O . ALA A 1 88 ? -27.478 -39.668 19.025 1.00 30.83 88 ALA A O 1
ATOM 682 N N . ARG A 1 89 ? -25.388 -40.302 19.646 1.00 33.00 89 ARG A N 1
ATOM 683 C CA . ARG A 1 89 ? -24.798 -40.712 18.370 1.00 33.00 89 ARG A CA 1
ATOM 684 C C . ARG A 1 89 ? -25.443 -42.005 17.867 1.00 33.00 89 ARG A C 1
ATOM 686 O O . ARG A 1 89 ? -25.679 -42.903 18.668 1.00 33.00 89 ARG A O 1
ATOM 693 N N . LEU A 1 90 ? -25.577 -42.148 16.549 1.00 32.16 90 LEU A N 1
ATOM 694 C CA . LEU A 1 90 ? -25.510 -43.443 15.871 1.00 32.16 90 LEU A CA 1
ATOM 695 C C . LEU A 1 90 ? -24.742 -43.285 14.555 1.00 32.16 90 LEU A C 1
ATOM 697 O O . LEU A 1 90 ? -25.011 -42.392 13.758 1.00 32.16 90 LEU A O 1
ATOM 701 N N . SER A 1 91 ? -23.754 -44.161 14.414 1.00 33.69 91 SER A N 1
ATOM 702 C CA . SER A 1 91 ? -22.894 -44.388 13.258 1.00 33.69 91 SER A CA 1
ATOM 703 C C . SER A 1 91 ? -23.666 -45.082 12.127 1.00 33.69 91 SER A C 1
ATOM 705 O O . SER A 1 91 ? -24.577 -45.869 12.401 1.00 33.69 91 SER A O 1
ATOM 707 N N . ARG A 1 92 ? -23.254 -44.831 10.877 1.00 30.52 92 ARG A N 1
ATOM 708 C CA . ARG A 1 92 ? -23.157 -45.856 9.826 1.00 30.52 92 ARG A CA 1
ATOM 709 C C . ARG A 1 92 ? -22.271 -45.374 8.671 1.00 30.52 92 ARG A C 1
ATOM 711 O O . ARG A 1 92 ? -22.516 -44.307 8.116 1.00 30.52 92 ARG A O 1
ATOM 718 N N . ASN A 1 93 ? -21.254 -46.183 8.386 1.00 33.34 93 ASN A N 1
ATOM 719 C CA . ASN A 1 93 ? -20.379 -46.150 7.215 1.00 33.34 93 ASN A CA 1
ATOM 720 C C . ASN A 1 93 ? -21.147 -46.579 5.948 1.00 33.34 93 ASN A C 1
ATOM 722 O O . ASN A 1 93 ? -22.158 -47.273 6.073 1.00 33.34 93 ASN A O 1
ATOM 726 N N . ASP A 1 94 ? -20.687 -46.167 4.762 1.00 33.22 94 ASP A N 1
ATOM 727 C CA . ASP A 1 94 ? -20.006 -47.049 3.789 1.00 33.22 94 ASP A CA 1
ATOM 728 C C . ASP A 1 94 ? -19.739 -46.321 2.446 1.00 33.22 94 ASP A C 1
ATOM 730 O O . ASP A 1 94 ? -20.535 -45.496 1.996 1.00 33.22 94 ASP A O 1
ATOM 734 N N . ASP A 1 95 ? -18.595 -46.689 1.855 1.00 34.16 95 ASP A N 1
ATOM 735 C CA . ASP A 1 95 ? -18.166 -46.636 0.445 1.00 34.16 95 ASP A CA 1
ATOM 736 C C . ASP A 1 95 ? -17.735 -45.303 -0.207 1.00 34.16 95 ASP A C 1
ATOM 738 O O . ASP A 1 95 ? -18.552 -44.504 -0.657 1.00 34.16 95 ASP A O 1
ATOM 742 N N . TYR A 1 96 ? -16.412 -45.099 -0.329 1.00 33.78 96 TYR A N 1
ATOM 743 C CA . TYR A 1 96 ? -15.659 -45.247 -1.595 1.00 33.78 96 TYR A CA 1
ATOM 744 C C . TYR A 1 96 ? -14.148 -45.030 -1.351 1.00 33.78 96 TYR A C 1
ATOM 746 O O . TYR A 1 96 ? -13.679 -43.896 -1.266 1.00 33.78 96 TYR A O 1
ATOM 754 N N . ASP A 1 97 ? -13.400 -46.134 -1.273 1.00 33.22 97 ASP A N 1
ATOM 755 C CA . ASP A 1 97 ? -11.974 -46.201 -1.617 1.00 33.22 97 ASP A CA 1
ATOM 756 C C . ASP A 1 97 ? -11.868 -46.483 -3.126 1.00 33.22 97 ASP A C 1
ATOM 758 O O . ASP A 1 97 ? -12.563 -47.364 -3.631 1.00 33.22 97 ASP A O 1
ATOM 762 N N . ASP A 1 98 ? -11.050 -45.719 -3.856 1.00 32.59 98 ASP A N 1
ATOM 763 C CA . ASP A 1 98 ? -9.854 -46.252 -4.527 1.00 32.59 98 ASP A CA 1
ATOM 764 C C . ASP A 1 98 ? -9.176 -45.227 -5.464 1.00 32.59 98 ASP A C 1
ATOM 766 O O . ASP A 1 98 ? -9.815 -44.417 -6.136 1.00 32.59 98 ASP A O 1
ATOM 770 N N . ILE A 1 99 ? -7.852 -45.414 -5.573 1.00 32.34 99 ILE A N 1
ATOM 771 C CA . ILE A 1 99 ? -6.882 -44.932 -6.582 1.00 32.34 99 ILE A CA 1
ATOM 772 C C . ILE A 1 99 ? -5.967 -43.739 -6.195 1.00 32.34 99 ILE A C 1
ATOM 774 O O . ILE A 1 99 ? -6.145 -42.603 -6.623 1.00 32.34 99 ILE A O 1
ATOM 778 N N . LEU A 1 100 ? -4.922 -44.102 -5.427 1.00 31.33 100 LEU A N 1
ATOM 779 C CA . LEU A 1 100 ? -3.467 -44.048 -5.741 1.00 31.33 100 LEU A CA 1
ATOM 780 C C . LEU A 1 100 ? -2.810 -42.683 -6.071 1.00 31.33 100 LEU A C 1
ATOM 782 O O . LEU A 1 100 ? -3.073 -42.066 -7.094 1.00 31.33 100 LEU A O 1
ATOM 786 N N . GLN A 1 101 ? -1.961 -42.178 -5.163 1.00 31.97 101 GLN A N 1
ATOM 787 C CA . GLN A 1 101 ? -0.482 -42.318 -5.117 1.00 31.97 101 GLN A CA 1
ATOM 788 C C . GLN A 1 101 ? 0.300 -41.399 -6.073 1.00 31.97 101 GLN A C 1
ATOM 790 O O . GLN A 1 101 ? 0.400 -41.696 -7.256 1.00 31.97 101 GLN A O 1
ATOM 795 N N . SER A 1 102 ? 1.007 -40.408 -5.506 1.00 30.50 102 SER A N 1
ATOM 796 C CA . SER A 1 102 ? 2.451 -40.201 -5.749 1.00 30.50 102 SER A CA 1
ATOM 797 C C . SER A 1 102 ? 3.042 -39.031 -4.940 1.00 30.50 102 SER A C 1
ATOM 799 O O . SER A 1 102 ? 2.424 -37.979 -4.830 1.00 30.50 102 SER A O 1
ATOM 801 N N . SER A 1 103 ? 4.281 -39.258 -4.479 1.00 30.20 103 SER A N 1
ATOM 802 C CA . SER A 1 103 ? 5.336 -38.350 -3.981 1.00 30.20 103 SER A CA 1
ATOM 803 C C . SER A 1 103 ? 5.297 -37.824 -2.534 1.00 30.20 103 SER A C 1
ATOM 805 O O . SER A 1 103 ? 4.836 -36.718 -2.270 1.00 30.20 103 SER A O 1
ATOM 807 N N . SER A 1 104 ? 5.960 -38.564 -1.632 1.00 29.80 104 SER A N 1
ATOM 808 C CA . SER A 1 104 ? 6.712 -38.002 -0.499 1.00 29.80 104 SER A CA 1
ATOM 809 C C . SER A 1 104 ? 8.155 -38.527 -0.533 1.00 29.80 104 SER A C 1
ATOM 811 O O . SER A 1 104 ? 8.360 -39.733 -0.392 1.00 29.80 104 SER A O 1
ATOM 813 N N . VAL A 1 105 ? 9.140 -37.643 -0.706 1.00 33.81 105 VAL A N 1
ATOM 814 C CA . VAL A 1 105 ? 10.566 -37.871 -0.402 1.00 33.81 105 VAL A CA 1
ATOM 815 C C . VAL A 1 105 ? 11.157 -36.523 0.040 1.00 33.81 105 VAL A C 1
ATOM 817 O O . VAL A 1 105 ? 10.868 -35.519 -0.603 1.00 33.81 105 VAL A O 1
ATOM 820 N N . ALA A 1 106 ? 12.004 -36.560 1.081 1.00 30.94 106 ALA A N 1
ATOM 821 C CA . ALA A 1 106 ? 12.733 -35.466 1.756 1.00 30.94 106 ALA A CA 1
ATOM 822 C C . ALA A 1 106 ? 11.888 -34.673 2.783 1.00 30.94 106 ALA A C 1
ATOM 824 O O . ALA A 1 106 ? 10.788 -34.244 2.470 1.00 30.94 106 ALA A O 1
ATOM 825 N N . SER A 1 107 ? 12.272 -34.472 4.048 1.00 31.38 107 SER A N 1
ATOM 826 C CA . SER A 1 107 ? 13.582 -34.525 4.705 1.00 31.38 107 SER A CA 1
ATOM 827 C C . SER A 1 107 ? 13.442 -34.969 6.169 1.00 31.38 107 SER A C 1
ATOM 829 O O . SER A 1 107 ? 12.682 -34.375 6.926 1.00 31.38 107 SER A O 1
ATOM 831 N N . SER A 1 108 ? 14.242 -35.952 6.577 1.00 31.97 108 SER A N 1
ATOM 832 C CA . SER A 1 108 ? 14.698 -36.141 7.959 1.00 31.97 108 SER A CA 1
ATOM 833 C C . SER A 1 108 ? 16.206 -36.299 7.884 1.00 31.97 108 SER A C 1
ATOM 835 O O . SER A 1 108 ? 16.647 -37.239 7.234 1.00 31.97 108 SER A O 1
ATOM 837 N N . ILE A 1 109 ? 16.948 -35.371 8.483 1.00 35.41 109 ILE A N 1
ATOM 838 C CA . ILE A 1 109 ? 18.329 -35.441 8.996 1.00 35.41 109 ILE A CA 1
ATOM 839 C C . ILE A 1 109 ? 18.542 -34.081 9.698 1.00 35.41 109 ILE A C 1
ATOM 841 O O . ILE A 1 109 ? 18.022 -33.083 9.203 1.00 35.41 109 ILE A O 1
ATOM 845 N N . TRP A 1 110 ? 19.296 -34.082 10.803 1.00 37.03 110 TRP A N 1
ATOM 846 C CA . TRP A 1 110 ? 19.645 -32.982 11.727 1.00 37.03 110 TRP A CA 1
ATOM 847 C C . TRP A 1 110 ? 18.752 -32.858 12.968 1.00 37.03 110 TRP A C 1
ATOM 849 O O . TRP A 1 110 ? 17.794 -32.101 12.965 1.00 37.03 110 TRP A O 1
ATOM 859 N N . GLU A 1 111 ? 19.105 -33.603 14.021 1.00 34.84 111 GLU A N 1
ATOM 860 C CA . GLU A 1 111 ? 19.062 -33.171 15.433 1.00 34.84 111 GLU A CA 1
ATOM 861 C C . GLU A 1 111 ? 19.661 -34.293 16.301 1.00 34.84 111 GLU A C 1
ATOM 863 O O . GLU A 1 111 ? 18.953 -35.111 16.869 1.00 34.84 111 GLU A O 1
ATOM 868 N N . ASP A 1 112 ? 20.991 -34.372 16.325 1.00 34.75 112 ASP A N 1
ATOM 869 C CA . ASP A 1 112 ? 21.773 -35.134 17.306 1.00 34.75 112 ASP A CA 1
ATOM 870 C C . ASP A 1 112 ? 23.182 -34.528 17.296 1.00 34.75 112 ASP A C 1
ATOM 872 O O . ASP A 1 112 ? 23.994 -34.909 16.463 1.00 34.75 112 ASP A O 1
ATOM 876 N N . GLU A 1 113 ? 23.421 -33.511 18.133 1.00 36.97 113 GLU A N 1
ATOM 877 C CA . GLU A 1 113 ? 24.732 -33.072 18.662 1.00 36.97 113 GLU A CA 1
ATOM 878 C C . GLU A 1 113 ? 24.601 -31.651 19.232 1.00 36.97 113 GLU A C 1
ATOM 880 O O . GLU A 1 113 ? 24.639 -30.684 18.480 1.00 36.97 113 GLU A O 1
ATOM 885 N N . LEU A 1 114 ? 24.420 -31.532 20.555 1.00 35.69 114 LEU A N 1
ATOM 886 C CA . LEU A 1 114 ? 24.933 -30.454 21.429 1.00 35.69 114 LEU A CA 1
ATOM 887 C C . LEU A 1 114 ? 24.228 -30.525 22.792 1.00 35.69 114 LEU A C 1
ATOM 889 O O . LEU A 1 114 ? 23.274 -29.808 23.067 1.00 35.69 114 LEU A O 1
ATOM 893 N N . ASN A 1 115 ? 24.699 -31.425 23.655 1.00 35.56 115 ASN A N 1
ATOM 894 C CA . ASN A 1 115 ? 24.460 -31.338 25.096 1.00 35.56 115 ASN A CA 1
ATOM 895 C C . ASN A 1 115 ? 25.617 -32.014 25.844 1.00 35.56 115 ASN A C 1
ATOM 897 O O . ASN A 1 115 ? 25.472 -33.063 26.467 1.00 35.56 115 ASN A O 1
ATOM 901 N N . GLU A 1 116 ? 26.795 -31.398 25.768 1.00 36.72 116 GLU A N 1
ATOM 902 C CA . GLU A 1 116 ? 27.884 -31.629 26.714 1.00 36.72 116 GLU A CA 1
ATOM 903 C C . GLU A 1 116 ? 28.523 -30.290 27.098 1.00 36.72 116 GLU A C 1
ATOM 905 O O . GLU A 1 116 ? 28.910 -29.521 26.222 1.00 36.72 116 GLU A O 1
ATOM 910 N N . ARG A 1 117 ? 28.720 -30.111 28.418 1.00 34.66 117 ARG A N 1
ATOM 911 C CA . ARG A 1 117 ? 29.281 -28.949 29.150 1.00 34.66 117 ARG A CA 1
ATOM 912 C C . ARG A 1 117 ? 28.215 -27.868 29.392 1.00 34.66 117 ARG A C 1
ATOM 914 O O . ARG A 1 117 ? 27.674 -27.324 28.454 1.00 34.66 117 ARG A O 1
ATOM 921 N N . GLU A 1 118 ? 27.800 -27.569 30.621 1.00 33.94 118 GLU A N 1
ATOM 922 C CA . GLU A 1 118 ? 28.636 -27.247 31.776 1.00 33.94 118 GLU A CA 1
ATOM 923 C C . GLU A 1 118 ? 28.063 -27.794 33.098 1.00 33.94 118 GLU A C 1
ATOM 925 O O . GLU A 1 118 ? 26.904 -27.601 33.458 1.00 33.94 118 GLU A O 1
ATOM 930 N N . ARG A 1 119 ? 28.930 -28.483 33.845 1.00 33.72 119 ARG A N 1
ATOM 931 C CA . ARG A 1 119 ? 28.821 -28.735 35.284 1.00 33.72 119 ARG A CA 1
ATOM 932 C C . ARG A 1 119 ? 29.990 -28.009 35.937 1.00 33.72 119 ARG A C 1
ATOM 934 O O . ARG A 1 119 ? 31.119 -28.361 35.606 1.00 33.72 119 ARG A O 1
ATOM 941 N N . ALA A 1 120 ? 29.716 -27.118 36.882 1.00 33.94 120 ALA A N 1
ATOM 942 C CA . ALA A 1 120 ? 30.445 -26.947 38.144 1.00 33.94 120 ALA A CA 1
ATOM 943 C C . ALA A 1 120 ? 29.937 -25.673 38.836 1.00 33.94 120 ALA A C 1
ATOM 945 O O . ALA A 1 120 ? 30.234 -24.578 38.387 1.00 33.94 120 ALA A O 1
ATOM 946 N N . ASP A 1 121 ? 29.137 -25.804 39.894 1.00 34.78 121 ASP A N 1
ATOM 947 C CA . ASP A 1 121 ? 29.626 -25.556 41.253 1.00 34.78 121 ASP A CA 1
ATOM 948 C C . ASP A 1 121 ? 28.506 -25.624 42.304 1.00 34.78 121 ASP A C 1
ATOM 950 O O . ASP A 1 121 ? 27.361 -25.242 42.078 1.00 34.78 121 ASP A O 1
ATOM 954 N N . ASN A 1 122 ? 28.941 -26.051 43.492 1.00 30.30 122 ASN A N 1
ATOM 955 C CA . ASN A 1 122 ? 28.350 -25.886 44.826 1.00 30.30 122 ASN A CA 1
ATOM 956 C C . ASN A 1 122 ? 27.412 -26.972 45.427 1.00 30.30 122 ASN A C 1
ATOM 958 O O . ASN A 1 122 ? 26.707 -27.678 44.713 1.00 30.30 122 ASN A O 1
ATOM 962 N N . PRO A 1 123 ? 27.485 -27.193 46.766 1.00 44.16 123 PRO A N 1
ATOM 963 C CA . PRO A 1 123 ? 27.958 -28.467 47.323 1.00 44.16 123 PRO A CA 1
ATOM 964 C C . PRO A 1 123 ? 27.149 -28.997 48.544 1.00 44.16 123 PRO A C 1
ATOM 966 O O . PRO A 1 123 ? 26.313 -28.307 49.109 1.00 44.16 123 PRO A O 1
ATOM 969 N N . ASN A 1 124 ? 27.503 -30.213 48.992 1.00 34.31 124 ASN A N 1
ATOM 970 C CA . ASN A 1 124 ? 27.412 -30.790 50.358 1.00 34.31 124 ASN A CA 1
ATOM 971 C C . ASN A 1 124 ? 26.048 -30.834 51.099 1.00 34.31 124 ASN A C 1
ATOM 973 O O . ASN A 1 124 ? 25.501 -29.816 51.499 1.00 34.31 124 ASN A O 1
ATOM 977 N N . ASN A 1 125 ? 25.452 -32.022 51.304 1.00 33.16 125 ASN A N 1
ATOM 978 C CA . ASN A 1 125 ? 25.698 -33.006 52.395 1.00 33.16 125 ASN A CA 1
ATOM 979 C C . ASN A 1 125 ? 25.451 -32.455 53.823 1.00 33.16 125 ASN A C 1
ATOM 981 O O . ASN A 1 125 ? 26.278 -31.699 54.321 1.00 33.16 125 ASN A O 1
ATOM 985 N N . ASP A 1 126 ? 24.324 -32.750 54.493 1.00 34.03 126 ASP A N 1
ATOM 986 C CA . ASP A 1 126 ? 23.974 -33.964 55.296 1.00 34.03 126 ASP A CA 1
ATOM 987 C C . ASP A 1 126 ? 23.973 -33.590 56.825 1.00 34.03 126 ASP A C 1
ATOM 989 O O . ASP A 1 126 ? 24.308 -32.452 57.148 1.00 34.03 126 ASP A O 1
ATOM 993 N N . PRO A 1 127 ? 23.737 -34.473 57.822 1.00 56.59 127 PRO A N 1
ATOM 994 C CA . PRO A 1 127 ? 22.490 -35.077 58.350 1.00 56.59 127 PRO A CA 1
ATOM 995 C C . PRO A 1 127 ? 22.282 -34.864 59.883 1.00 56.59 127 PRO A C 1
ATOM 997 O O . PRO A 1 127 ? 23.230 -34.538 60.583 1.00 56.59 127 PRO A O 1
ATOM 1000 N N . PHE A 1 128 ? 21.117 -35.205 60.474 1.00 31.00 128 PHE A N 1
ATOM 1001 C CA . PHE A 1 128 ? 21.054 -35.702 61.876 1.00 31.00 128 PHE A CA 1
ATOM 1002 C C . PHE A 1 128 ? 19.808 -36.569 62.205 1.00 31.00 128 PHE A C 1
ATOM 1004 O O . PHE A 1 128 ? 18.674 -36.110 62.154 1.00 31.00 128 PHE A O 1
ATOM 1011 N N . SER A 1 129 ? 20.097 -37.836 62.552 1.00 30.67 129 SER A N 1
ATOM 1012 C CA . SER A 1 129 ? 19.494 -38.812 63.501 1.00 30.67 129 SER A CA 1
ATOM 1013 C C . SER A 1 129 ? 18.010 -38.739 63.913 1.00 30.67 129 SER A C 1
ATOM 1015 O O . SER A 1 129 ? 17.532 -37.717 64.375 1.00 30.67 129 SER A O 1
ATOM 1017 N N . ARG A 1 130 ? 17.203 -39.812 63.807 1.00 34.38 130 ARG A N 1
ATOM 1018 C CA . ARG A 1 130 ? 17.189 -41.126 64.525 1.00 34.38 130 ARG A CA 1
ATOM 1019 C C . ARG A 1 130 ? 16.910 -41.089 66.048 1.00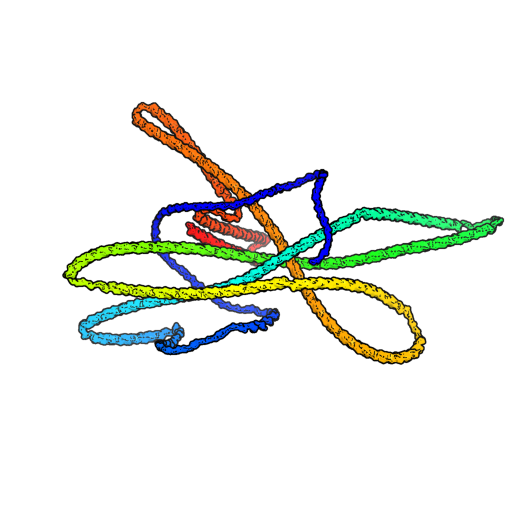 34.38 130 ARG A C 1
ATOM 1021 O O . ARG A 1 130 ? 17.763 -40.654 66.807 1.00 34.38 130 ARG A O 1
ATOM 1028 N N . ARG A 1 131 ? 15.850 -41.846 66.417 1.00 32.28 131 ARG A N 1
ATOM 1029 C CA . ARG A 1 131 ? 15.490 -42.492 67.716 1.00 32.28 131 ARG A CA 1
ATOM 1030 C C . ARG A 1 131 ? 14.946 -41.535 68.798 1.00 32.28 131 ARG A C 1
ATOM 1032 O O . ARG A 1 131 ? 15.483 -40.461 68.983 1.00 32.28 131 ARG A O 1
ATOM 1039 N N . SER A 1 132 ? 13.850 -41.840 69.502 1.00 31.73 132 SER A N 1
ATOM 1040 C CA . SER A 1 132 ? 13.590 -43.076 70.257 1.00 31.73 132 SER A CA 1
ATOM 1041 C C . SER A 1 132 ? 12.097 -43.373 70.477 1.00 31.73 132 SER A C 1
ATOM 1043 O O . SER A 1 132 ? 11.257 -42.480 70.454 1.00 31.73 132 SER A O 1
ATOM 1045 N N . ALA A 1 133 ? 11.822 -44.657 70.704 1.00 37.41 133 ALA A N 1
ATOM 1046 C CA . ALA A 1 133 ? 10.568 -45.241 71.168 1.00 37.41 133 ALA A CA 1
ATOM 1047 C C . ALA A 1 133 ? 10.276 -44.913 72.647 1.00 37.41 133 ALA A C 1
ATOM 1049 O O . ALA A 1 133 ? 11.219 -44.715 73.407 1.00 37.41 133 ALA A O 1
ATOM 1050 N N . ASP A 1 134 ? 9.001 -44.895 73.054 1.00 32.12 134 ASP A N 1
ATOM 1051 C CA . ASP A 1 134 ? 8.431 -45.902 73.967 1.00 32.12 134 ASP A CA 1
ATOM 1052 C C . ASP A 1 134 ? 6.937 -45.663 74.277 1.00 32.12 134 ASP A C 1
ATOM 1054 O O . ASP A 1 134 ? 6.380 -44.583 74.113 1.00 32.12 134 ASP A O 1
ATOM 1058 N N . SER A 1 135 ? 6.314 -46.771 74.669 1.00 34.41 135 SER A N 1
ATOM 1059 C CA . SER A 1 135 ? 4.911 -47.108 74.930 1.00 34.41 135 SER A CA 1
ATOM 1060 C C . SER A 1 135 ? 4.048 -46.152 75.771 1.00 34.41 135 SER A C 1
ATOM 1062 O O . SER A 1 135 ? 4.516 -45.667 76.797 1.00 34.41 135 SER A O 1
ATOM 1064 N N . ALA A 1 136 ? 2.733 -46.111 75.486 1.00 33.41 136 ALA A N 1
ATOM 1065 C CA . ALA A 1 136 ? 1.693 -46.598 76.418 1.00 33.41 136 ALA A CA 1
ATOM 1066 C C . ALA A 1 136 ? 0.259 -46.545 75.830 1.00 33.41 136 ALA A C 1
ATOM 1068 O O . ALA A 1 136 ? -0.269 -45.484 75.524 1.00 33.41 136 ALA A O 1
ATOM 1069 N N . ASN A 1 137 ? -0.354 -47.728 75.723 1.00 37.09 137 ASN A N 1
ATOM 1070 C CA . ASN A 1 137 ? -1.759 -48.087 75.969 1.00 37.09 137 ASN A CA 1
ATOM 1071 C C . ASN A 1 137 ? -2.867 -47.015 75.879 1.00 37.09 137 ASN A C 1
ATOM 1073 O O . ASN A 1 137 ? -3.095 -46.281 76.836 1.00 37.09 137 ASN A O 1
ATOM 1077 N N . MET A 1 138 ? -3.735 -47.146 74.869 1.00 34.22 138 MET A N 1
ATOM 1078 C CA . MET A 1 138 ? -5.169 -47.321 75.137 1.00 34.22 138 MET A CA 1
ATOM 1079 C C . MET A 1 138 ? -5.861 -48.050 73.977 1.00 34.22 138 MET A C 1
ATOM 1081 O O . MET A 1 138 ? -5.768 -47.662 72.815 1.00 34.22 138 MET A O 1
ATOM 1085 N N . GLU A 1 139 ? -6.505 -49.160 74.322 1.00 36.09 139 GLU A N 1
ATOM 1086 C CA . GLU A 1 139 ? -7.253 -50.060 73.451 1.00 36.09 139 GLU A CA 1
ATOM 1087 C C . GLU A 1 139 ? -8.543 -49.403 72.945 1.00 36.09 139 GLU A C 1
ATOM 1089 O O . GLU A 1 139 ? -9.367 -48.971 73.749 1.00 36.09 139 GLU A O 1
ATOM 1094 N N . VAL A 1 140 ? -8.780 -49.429 71.629 1.00 35.03 140 VAL A N 1
ATOM 1095 C CA . VAL A 1 140 ? -10.140 -49.414 71.064 1.00 35.03 140 VAL A CA 1
ATOM 1096 C C . VAL A 1 140 ? -10.178 -50.381 69.869 1.00 35.03 140 VAL A C 1
ATOM 1098 O O . VAL A 1 140 ? -9.354 -50.260 68.960 1.00 35.03 140 VAL A O 1
ATOM 1101 N N . PRO A 1 141 ? -11.087 -51.375 69.855 1.00 41.81 141 PRO A N 1
ATOM 1102 C CA . PRO A 1 141 ? -11.081 -52.439 68.862 1.00 41.81 141 PRO A CA 1
ATOM 1103 C C . PRO A 1 141 ? -11.733 -51.998 67.545 1.00 41.81 141 PRO A C 1
ATOM 1105 O O . PRO A 1 141 ? -12.910 -51.647 67.491 1.00 41.81 141 PRO A O 1
ATOM 1108 N N . ILE A 1 142 ? -10.961 -52.094 66.461 1.00 34.41 142 ILE A N 1
ATOM 1109 C CA . ILE A 1 142 ? -11.436 -51.997 65.079 1.00 34.41 142 ILE A CA 1
ATOM 1110 C C . ILE A 1 142 ? -12.182 -53.294 64.742 1.00 34.41 142 ILE A C 1
ATOM 1112 O O . ILE A 1 142 ? -11.584 -54.359 64.569 1.00 34.41 142 ILE A O 1
ATOM 1116 N N . LEU A 1 143 ? -13.507 -53.200 64.645 1.00 36.03 143 LEU A N 1
ATOM 1117 C CA . LEU A 1 143 ? -14.359 -54.247 64.092 1.00 36.03 143 LEU A CA 1
ATOM 1118 C C . LEU A 1 143 ? -14.209 -54.283 62.567 1.00 36.03 143 LEU A C 1
ATOM 1120 O O . LEU A 1 143 ? -14.809 -53.504 61.833 1.00 36.03 143 LEU A O 1
ATOM 1124 N N . ASN A 1 144 ? -13.439 -55.263 62.100 1.00 39.38 144 ASN A N 1
ATOM 1125 C CA . ASN A 1 144 ? -13.593 -55.845 60.773 1.00 39.38 144 ASN A CA 1
ATOM 1126 C C . ASN A 1 144 ? -14.953 -56.558 60.702 1.00 39.38 144 ASN A C 1
ATOM 1128 O O . ASN A 1 144 ? -15.094 -57.701 61.138 1.00 39.38 144 ASN A O 1
ATOM 1132 N N . GLY A 1 145 ? -15.948 -55.886 60.130 1.00 33.69 145 GLY A N 1
ATOM 1133 C CA . GLY A 1 145 ? -17.261 -56.440 59.819 1.00 33.69 145 GLY A CA 1
ATOM 1134 C C . GLY A 1 145 ? -17.623 -56.136 58.373 1.00 33.69 145 GLY A C 1
ATOM 1135 O O . GLY A 1 145 ? -18.107 -55.059 58.059 1.00 33.69 145 GLY A O 1
ATOM 1136 N N . LYS A 1 146 ? -17.355 -57.099 57.490 1.00 42.28 146 LYS A N 1
ATOM 1137 C CA . LYS A 1 146 ? -17.798 -57.122 56.092 1.00 42.28 146 LYS A CA 1
ATOM 1138 C C . LYS A 1 146 ? -19.324 -57.002 56.015 1.00 42.28 146 LYS A C 1
ATOM 1140 O O . LYS A 1 146 ? -20.007 -58.010 56.191 1.00 42.28 146 LYS A O 1
ATOM 1145 N N . GLU A 1 147 ? -19.850 -55.843 55.643 1.00 35.38 147 GLU A N 1
ATOM 1146 C CA . GLU A 1 147 ? -21.198 -55.758 55.082 1.00 35.38 147 GLU A CA 1
ATOM 1147 C C . GLU A 1 147 ? -21.125 -55.851 53.560 1.00 35.38 147 GLU A C 1
ATOM 1149 O O . GLU A 1 147 ? -20.762 -54.928 52.834 1.00 35.38 147 GLU A O 1
ATOM 1154 N N . LYS A 1 148 ? -21.447 -57.060 53.091 1.00 39.44 148 LYS A N 1
ATOM 1155 C CA . LYS A 1 148 ? -21.884 -57.320 51.727 1.00 39.44 148 LYS A CA 1
ATOM 1156 C C . LYS A 1 148 ? -23.150 -56.508 51.475 1.00 39.44 148 LYS A C 1
ATOM 1158 O O . LYS A 1 148 ? -24.205 -56.838 52.013 1.00 39.44 148 LYS A O 1
ATOM 1163 N N . ILE A 1 149 ? -23.043 -55.534 50.586 1.00 38.38 149 ILE A N 1
ATOM 1164 C CA . ILE A 1 149 ? -24.171 -55.020 49.816 1.00 38.38 149 ILE A CA 1
ATOM 1165 C C . ILE A 1 149 ? -24.729 -56.214 49.024 1.00 38.38 149 ILE A C 1
ATOM 1167 O O . ILE A 1 149 ? -24.073 -56.737 48.122 1.00 38.38 149 ILE A O 1
ATOM 1171 N N . ARG A 1 150 ? -25.893 -56.719 49.440 1.00 36.28 150 ARG A N 1
ATOM 1172 C CA . ARG A 1 150 ? -26.741 -57.605 48.638 1.00 36.28 150 ARG A CA 1
ATOM 1173 C C . ARG A 1 150 ? -27.906 -56.773 48.128 1.00 36.28 150 ARG A C 1
ATOM 1175 O O . ARG A 1 150 ? -28.864 -56.536 48.858 1.00 36.28 150 ARG A O 1
ATOM 1182 N N . ASP A 1 151 ? -27.798 -56.381 46.868 1.00 41.56 151 ASP A N 1
ATOM 1183 C CA . ASP A 1 151 ? -28.949 -56.327 45.980 1.00 41.56 151 ASP A CA 1
ATOM 1184 C C . ASP A 1 151 ? -29.536 -57.740 45.909 1.00 41.56 151 ASP A C 1
ATOM 1186 O O . ASP A 1 151 ? -28.912 -58.630 45.347 1.00 41.56 151 ASP A O 1
ATOM 1190 N N . ASP A 1 152 ? -30.669 -57.954 46.573 1.00 41.00 152 ASP A N 1
ATOM 1191 C CA . ASP A 1 152 ? -31.627 -59.037 46.312 1.00 41.00 152 ASP A CA 1
ATOM 1192 C C . ASP A 1 152 ? -32.925 -58.698 47.070 1.00 41.00 152 ASP A C 1
ATOM 1194 O O . ASP A 1 152 ? -33.273 -59.281 48.098 1.00 41.00 152 ASP A O 1
ATOM 1198 N N . MET A 1 153 ? -33.645 -57.690 46.574 1.00 39.19 153 MET A N 1
ATOM 1199 C CA . MET A 1 153 ? -35.065 -57.485 46.874 1.00 39.19 153 MET A CA 1
ATOM 1200 C C . MET A 1 153 ? -35.844 -57.349 45.569 1.00 39.19 153 MET A C 1
ATOM 1202 O O . MET A 1 153 ? -36.436 -56.315 45.281 1.00 39.19 153 MET A O 1
ATOM 1206 N N . ILE A 1 154 ? -35.865 -58.425 44.783 1.00 47.19 154 ILE A N 1
ATOM 1207 C CA . ILE A 1 154 ? -36.977 -58.706 43.875 1.00 47.19 154 ILE A CA 1
ATOM 1208 C C . ILE A 1 154 ? -37.306 -60.197 43.998 1.00 47.19 154 ILE A C 1
ATOM 1210 O O . ILE A 1 154 ? -36.584 -61.043 43.486 1.00 47.19 154 ILE A O 1
ATOM 1214 N N . GLY A 1 155 ? -38.426 -60.486 44.668 1.00 49.44 155 GLY A N 1
ATOM 1215 C CA . GLY A 1 155 ? -39.190 -61.723 44.499 1.00 49.44 155 GLY A CA 1
ATOM 1216 C C . GLY A 1 155 ? -38.911 -62.849 45.494 1.00 49.44 155 GLY A C 1
ATOM 1217 O O . GLY A 1 155 ? -38.155 -63.755 45.179 1.00 49.44 155 GLY A O 1
ATOM 1218 N N . ASP A 1 156 ? -39.604 -62.844 46.642 1.00 48.50 156 ASP A N 1
ATOM 1219 C CA . ASP A 1 156 ? -40.162 -64.089 47.205 1.00 48.50 156 ASP A CA 1
ATOM 1220 C C . ASP A 1 156 ? -41.192 -63.806 48.324 1.00 48.50 156 ASP A C 1
ATOM 1222 O O . ASP A 1 156 ? -40.970 -64.031 49.519 1.00 48.50 156 ASP A O 1
ATOM 1226 N N . ASP A 1 157 ? -42.377 -63.328 47.927 1.00 53.72 157 ASP A N 1
ATOM 1227 C CA . ASP A 1 157 ? -43.524 -63.073 48.820 1.00 53.72 157 ASP A CA 1
ATOM 1228 C C . ASP A 1 157 ? -44.002 -64.332 49.581 1.00 53.72 157 ASP A C 1
ATOM 1230 O O . ASP A 1 157 ? -44.711 -64.241 50.587 1.00 53.72 157 ASP A O 1
ATOM 1234 N N . SER A 1 158 ? -43.566 -65.530 49.172 1.00 54.47 158 SER A N 1
ATOM 1235 C CA . SER A 1 158 ? -43.940 -66.792 49.820 1.00 54.47 158 SER A CA 1
ATOM 1236 C C . SER A 1 158 ? -43.263 -67.024 51.182 1.00 54.47 158 SER A C 1
ATOM 1238 O O . SER A 1 158 ? -43.806 -67.762 52.008 1.00 54.47 158 SER A O 1
ATOM 1240 N N . ASN A 1 159 ? -42.101 -66.418 51.457 1.00 57.00 159 ASN A N 1
ATOM 1241 C CA . ASN A 1 159 ? -41.363 -66.650 52.711 1.00 57.00 159 ASN A CA 1
ATOM 1242 C C . ASN A 1 159 ? -41.717 -65.652 53.823 1.00 57.00 159 ASN A C 1
ATOM 1244 O O . ASN A 1 159 ? -41.579 -65.971 55.008 1.00 57.00 159 ASN A O 1
ATOM 1248 N N . MET A 1 160 ? -42.232 -64.472 53.467 1.00 58.84 160 MET A N 1
ATOM 1249 C CA . MET A 1 160 ? -42.727 -63.503 54.445 1.00 58.84 160 MET A CA 1
ATOM 1250 C C . MET A 1 160 ? -44.052 -63.968 55.061 1.00 58.84 160 MET A C 1
ATOM 1252 O O . MET A 1 160 ? -44.205 -63.894 56.277 1.00 58.84 160 MET A O 1
ATOM 1256 N N . LEU A 1 161 ? -44.956 -64.547 54.263 1.00 62.06 161 LEU A N 1
ATOM 1257 C CA . LEU A 1 161 ? -46.204 -65.142 54.758 1.00 62.06 161 LEU A CA 1
ATOM 1258 C C . LEU A 1 161 ? -45.952 -66.300 55.726 1.00 62.06 161 LEU A C 1
ATOM 1260 O O . LEU A 1 161 ? -46.638 -66.406 56.735 1.00 62.06 161 LEU A O 1
ATOM 1264 N N . LYS A 1 162 ? -44.932 -67.130 55.473 1.00 68.31 162 LYS A N 1
ATOM 1265 C CA . LYS A 1 162 ? -44.572 -68.239 56.367 1.00 68.31 162 LYS A CA 1
ATOM 1266 C C . LYS A 1 162 ? -43.985 -67.743 57.689 1.00 68.31 162 LYS A C 1
ATOM 1268 O O . LYS A 1 162 ? -44.399 -68.202 58.744 1.00 68.31 162 LYS A O 1
ATOM 1273 N N . ARG A 1 163 ? -43.112 -66.729 57.651 1.00 67.38 163 ARG A N 1
ATOM 1274 C CA . ARG A 1 163 ? -42.598 -66.080 58.871 1.00 67.38 163 ARG A CA 1
ATOM 1275 C C . ARG A 1 163 ? -43.687 -65.342 59.645 1.00 67.38 163 ARG A C 1
ATOM 1277 O O . ARG A 1 163 ? -43.694 -65.409 60.867 1.00 67.38 163 ARG A O 1
ATOM 1284 N N . GLN A 1 164 ? -44.610 -64.670 58.958 1.00 68.75 164 GLN A N 1
ATOM 1285 C CA . GLN A 1 164 ? -45.759 -64.023 59.592 1.00 68.75 164 GLN A CA 1
ATOM 1286 C C . GLN A 1 164 ? -46.719 -65.055 60.191 1.00 68.75 164 GLN A C 1
ATOM 1288 O O . GLN A 1 164 ? -47.195 -64.848 61.301 1.00 68.75 164 GLN A O 1
ATOM 1293 N N . PHE A 1 165 ? -46.945 -66.188 59.521 1.00 76.12 165 PHE A N 1
ATOM 1294 C CA . PHE A 1 165 ? -47.753 -67.293 60.034 1.00 76.12 165 PHE A CA 1
ATOM 1295 C C . PHE A 1 165 ? -47.108 -67.949 61.260 1.00 76.12 165 PHE A C 1
ATOM 1297 O O . PHE A 1 165 ? -47.775 -68.112 62.278 1.00 76.12 165 PHE A O 1
ATOM 1304 N N . ASP A 1 166 ? -45.807 -68.240 61.225 1.00 73.25 166 ASP A N 1
ATOM 1305 C CA . ASP A 1 166 ? -45.078 -68.803 62.368 1.00 73.25 166 ASP A CA 1
ATOM 1306 C C . ASP A 1 166 ? -45.095 -67.841 63.567 1.00 73.25 166 ASP A C 1
ATOM 1308 O O . ASP A 1 166 ? -45.305 -68.268 64.704 1.00 73.25 166 ASP A O 1
ATOM 1312 N N . LEU A 1 167 ? -44.973 -66.529 63.322 1.00 74.12 167 LEU A N 1
ATOM 1313 C CA . LEU A 1 167 ? -45.107 -65.506 64.362 1.00 74.12 167 LEU A CA 1
ATOM 1314 C C . LEU A 1 167 ? -46.531 -65.463 64.935 1.00 74.12 167 LEU A C 1
ATOM 1316 O O . LEU A 1 167 ? -46.704 -65.361 66.147 1.00 74.12 167 LEU A O 1
ATOM 1320 N N . LEU A 1 168 ? -47.552 -65.587 64.084 1.00 75.81 168 LEU A N 1
ATOM 1321 C CA . LEU A 1 168 ? -48.958 -65.587 64.492 1.00 75.81 168 LEU A CA 1
ATOM 1322 C C . LEU A 1 168 ? -49.308 -66.842 65.300 1.00 75.81 168 LEU A C 1
ATOM 1324 O O . LEU A 1 168 ? -50.035 -66.754 66.286 1.00 75.81 168 LEU A O 1
ATOM 1328 N N . THR A 1 169 ? -48.732 -67.990 64.940 1.00 73.94 169 THR A N 1
ATOM 1329 C CA . THR A 1 169 ? -48.902 -69.260 65.661 1.00 73.94 169 THR A CA 1
ATOM 1330 C C . THR A 1 169 ? -48.235 -69.193 67.038 1.00 73.94 169 THR A C 1
ATOM 1332 O O . THR A 1 169 ? -48.809 -69.625 68.039 1.00 73.94 169 THR A O 1
ATOM 1335 N N . LYS A 1 170 ? -47.051 -68.572 67.114 1.00 74.25 170 LYS A N 1
ATOM 1336 C CA . LYS A 1 170 ? -46.332 -68.346 68.373 1.00 74.25 170 LYS A CA 1
ATOM 1337 C C . LYS A 1 170 ? -47.096 -67.385 69.289 1.00 74.25 170 LYS A C 1
ATOM 1339 O O . LYS A 1 170 ? -47.358 -67.730 70.439 1.00 74.25 170 LYS A O 1
ATOM 1344 N N . LEU A 1 171 ? -47.579 -66.266 68.746 1.00 74.38 171 LEU A N 1
ATOM 1345 C CA . LEU A 1 171 ? -48.416 -65.306 69.471 1.00 74.38 171 LEU A CA 1
ATOM 1346 C C . LEU A 1 171 ? -49.753 -65.912 69.916 1.00 74.38 171 LEU A C 1
ATOM 1348 O O . LEU A 1 171 ? -50.220 -65.612 71.010 1.00 74.38 171 LEU A O 1
ATOM 1352 N N . GLN A 1 172 ? -50.367 -66.797 69.126 1.00 72.81 172 GLN A N 1
ATOM 1353 C CA . GLN A 1 172 ? -51.568 -67.522 69.550 1.00 72.81 172 GLN A CA 1
ATOM 1354 C C . GLN A 1 172 ? -51.282 -68.471 70.721 1.00 72.81 172 GLN A C 1
ATOM 1356 O O . GLN A 1 172 ? -52.075 -68.501 71.662 1.00 72.81 172 GLN A O 1
ATOM 1361 N N . SER A 1 173 ? -50.146 -69.180 70.706 1.00 72.12 173 SER A N 1
ATOM 1362 C CA . SER A 1 173 ? -49.743 -70.071 71.806 1.00 72.12 173 SER A CA 1
ATOM 1363 C C . SER A 1 173 ? -49.416 -69.312 73.102 1.00 72.12 173 SER A C 1
ATOM 1365 O O . SER A 1 173 ? -49.814 -69.723 74.195 1.00 72.12 173 SER A O 1
ATOM 1367 N N . GLU A 1 174 ? -48.782 -68.144 72.989 1.00 70.06 174 GLU A N 1
ATOM 1368 C CA . GLU A 1 174 ? -48.509 -67.256 74.122 1.00 70.06 174 GLU A CA 1
ATOM 1369 C C . GLU A 1 174 ? -49.805 -66.642 74.669 1.00 70.06 174 GLU A C 1
ATOM 1371 O O . GLU A 1 174 ? -50.000 -66.586 75.879 1.00 70.06 174 GLU A O 1
ATOM 1376 N N . ASN A 1 175 ? -50.759 -66.287 73.804 1.00 74.25 175 ASN A N 1
ATOM 1377 C CA . ASN A 1 175 ? -52.063 -65.767 74.221 1.00 74.25 175 ASN A CA 1
ATOM 1378 C C . ASN A 1 175 ? -52.933 -66.852 74.889 1.00 74.25 175 ASN A C 1
ATOM 1380 O O . ASN A 1 175 ? -53.682 -66.560 75.822 1.00 74.25 175 ASN A O 1
ATOM 1384 N N . THR A 1 176 ? -52.818 -68.123 74.483 1.00 71.44 176 THR A N 1
ATOM 1385 C CA . THR A 1 176 ? -53.456 -69.232 75.215 1.00 71.44 176 THR A CA 1
ATOM 1386 C C . THR A 1 176 ? -52.825 -69.454 76.586 1.00 71.44 176 THR A C 1
ATOM 1388 O O . THR A 1 176 ? -53.565 -69.624 77.552 1.00 71.44 176 THR A O 1
ATOM 1391 N N . ASN A 1 177 ? -51.496 -69.368 76.701 1.00 69.12 177 ASN A N 1
ATOM 1392 C CA . ASN A 1 177 ? -50.811 -69.477 77.991 1.00 69.12 177 ASN A CA 1
ATOM 1393 C C . ASN A 1 177 ? -51.181 -68.317 78.923 1.00 69.12 177 ASN A C 1
ATOM 1395 O O . ASN A 1 177 ? -51.544 -68.561 80.068 1.00 69.12 177 ASN A O 1
ATOM 1399 N N . LEU A 1 178 ? -51.224 -67.082 78.412 1.00 71.38 178 LEU A N 1
ATOM 1400 C CA . LEU A 1 178 ? -51.669 -65.913 79.175 1.00 71.38 178 LEU A CA 1
ATOM 1401 C C . LEU A 1 178 ? -53.139 -66.021 79.598 1.00 71.38 178 LEU A C 1
ATOM 1403 O O . LEU A 1 178 ? -53.489 -65.623 80.702 1.00 71.38 178 LEU A O 1
ATOM 1407 N N . LYS A 1 179 ? -54.023 -66.595 78.771 1.00 71.00 179 LYS A N 1
ATOM 1408 C CA . LYS A 1 179 ? -55.416 -66.852 79.177 1.00 71.00 179 LYS A CA 1
ATOM 1409 C C . LYS A 1 179 ? -55.514 -67.900 80.283 1.00 71.00 179 LYS A C 1
ATOM 1411 O O . LYS A 1 179 ? -56.315 -67.715 81.196 1.00 71.00 179 LYS A O 1
ATOM 1416 N N . VAL A 1 180 ? -54.714 -68.965 80.227 1.00 69.69 180 VAL A N 1
ATOM 1417 C CA . VAL A 1 180 ? -54.642 -69.977 81.297 1.00 69.69 180 VAL A CA 1
ATOM 1418 C C . VAL A 1 180 ? -54.098 -69.355 82.585 1.00 69.69 180 VAL A C 1
ATOM 1420 O O . VAL A 1 180 ? -54.660 -69.578 83.655 1.00 69.69 180 VAL A O 1
ATOM 1423 N N . GLU A 1 181 ? -53.086 -68.497 82.483 1.00 67.44 181 GLU A N 1
ATOM 1424 C CA . GLU A 1 181 ? -52.495 -67.786 83.617 1.00 67.44 181 GLU A CA 1
ATOM 1425 C C . GLU A 1 181 ? -53.459 -66.748 84.218 1.00 67.44 181 GLU A C 1
ATOM 1427 O O . GLU A 1 181 ? -53.620 -66.694 85.433 1.00 67.44 181 GLU A O 1
ATOM 1432 N N . ILE A 1 182 ? -54.217 -66.008 83.397 1.00 68.25 182 ILE A N 1
ATOM 1433 C CA . ILE A 1 182 ? -55.267 -65.078 83.853 1.00 68.25 182 ILE A CA 1
ATOM 1434 C C . ILE A 1 182 ? -56.436 -65.823 84.515 1.00 68.25 182 ILE A C 1
ATOM 1436 O O . ILE A 1 182 ? -56.992 -65.333 85.500 1.00 68.25 182 ILE A O 1
ATOM 1440 N N . VAL A 1 183 ? -56.823 -67.002 84.015 1.00 66.69 183 VAL A N 1
ATOM 1441 C CA . VAL A 1 183 ? -57.854 -67.841 84.654 1.00 66.69 183 VAL A CA 1
ATOM 1442 C C . VAL A 1 183 ? -57.345 -68.395 85.989 1.00 66.69 183 VAL A C 1
ATOM 1444 O O . VAL A 1 183 ? -58.078 -68.342 86.976 1.00 66.69 183 VAL A O 1
ATOM 1447 N N . SER A 1 184 ? -56.078 -68.816 86.059 1.00 62.50 184 SER A N 1
ATOM 1448 C CA . SER A 1 184 ? -55.435 -69.262 87.302 1.00 62.50 184 SER A CA 1
ATOM 1449 C C . SER A 1 184 ? -55.300 -68.123 88.324 1.00 62.50 184 SER A C 1
ATOM 1451 O O . SER A 1 184 ? -55.598 -68.310 89.502 1.00 62.50 184 SER A O 1
ATOM 1453 N N . LEU A 1 185 ? -54.935 -66.914 87.886 1.00 61.88 185 LEU A N 1
ATOM 1454 C CA . LEU A 1 185 ? -54.857 -65.722 88.737 1.00 61.88 185 LEU A CA 1
ATOM 1455 C C . LEU A 1 185 ? -56.244 -65.278 89.222 1.00 61.88 185 LEU A C 1
ATOM 1457 O O . LEU A 1 185 ? -56.403 -64.962 90.398 1.00 61.88 185 LEU A O 1
ATOM 1461 N N . ARG A 1 186 ? -57.284 -65.331 88.377 1.00 59.28 186 ARG A N 1
ATOM 1462 C CA . ARG A 1 186 ? -58.669 -65.056 88.808 1.00 59.28 186 ARG A CA 1
ATOM 1463 C C . ARG A 1 186 ? -59.172 -66.052 89.852 1.00 59.28 186 ARG A C 1
ATOM 1465 O O . ARG A 1 186 ? -59.910 -65.648 90.746 1.00 59.28 186 ARG A O 1
ATOM 1472 N N . GLN A 1 187 ? -58.758 -67.317 89.772 1.00 59.84 187 GLN A N 1
ATOM 1473 C CA . GLN A 1 187 ? -59.116 -68.347 90.751 1.00 59.84 187 GLN A CA 1
ATOM 1474 C C . GLN A 1 187 ? -58.383 -68.170 92.095 1.00 59.84 187 GLN A C 1
ATOM 1476 O O . GLN A 1 187 ? -58.921 -68.540 93.135 1.00 59.84 187 GLN A O 1
ATOM 1481 N N . HIS A 1 188 ? -57.202 -67.541 92.096 1.00 55.34 188 HIS A N 1
ATOM 1482 C CA . HIS A 1 188 ? -56.482 -67.159 93.318 1.00 55.34 188 HIS A CA 1
ATOM 1483 C C . HIS A 1 188 ? -56.939 -65.821 93.927 1.00 55.34 188 HIS A C 1
ATOM 1485 O O . HIS A 1 188 ? -56.731 -65.593 95.116 1.00 55.34 188 HIS A O 1
ATOM 1491 N N . LEU A 1 189 ? -57.599 -64.954 93.152 1.00 55.34 189 LEU A N 1
ATOM 1492 C CA . LEU A 1 189 ? -58.082 -63.645 93.610 1.00 55.34 189 LEU A CA 1
ATOM 1493 C C . LEU A 1 189 ? -59.499 -63.672 94.219 1.00 55.34 189 LEU A C 1
ATOM 1495 O O . LEU A 1 189 ? -59.904 -62.695 94.843 1.00 55.34 189 LEU A O 1
ATOM 1499 N N . SER A 1 190 ? -60.256 -64.772 94.115 1.00 51.91 190 SER A N 1
ATOM 1500 C CA . SER A 1 190 ? -61.639 -64.862 94.628 1.00 51.91 190 SER A CA 1
ATOM 1501 C C . SER A 1 190 ? -61.764 -65.063 96.151 1.00 51.91 190 SER A C 1
ATOM 1503 O O . SER A 1 190 ? -62.819 -65.480 96.625 1.00 51.91 190 SER A O 1
ATOM 1505 N N . GLY A 1 191 ? -60.706 -64.792 96.924 1.00 57.59 191 GLY A N 1
ATOM 1506 C CA . GLY A 1 191 ? -60.676 -64.977 98.382 1.00 57.59 191 GLY A CA 1
ATOM 1507 C C . GLY A 1 191 ? -59.917 -63.903 99.166 1.00 57.59 191 GLY A C 1
ATOM 1508 O O . GLY A 1 191 ? -59.581 -64.143 100.324 1.00 57.59 191 GLY A O 1
ATOM 1509 N N . LEU A 1 192 ? -59.612 -62.747 98.566 1.00 54.75 192 LEU A N 1
ATOM 1510 C CA . LEU A 1 192 ? -58.836 -61.693 99.229 1.00 54.75 192 LEU A CA 1
ATOM 1511 C C . LEU A 1 192 ? -59.724 -60.621 99.905 1.00 54.75 192 LEU A C 1
ATOM 1513 O O . LEU A 1 192 ? -60.799 -60.308 99.389 1.00 54.75 192 LEU A O 1
ATOM 1517 N N . PRO A 1 193 ? -59.295 -60.043 101.049 1.00 57.66 193 PRO A N 1
ATOM 1518 C CA . PRO A 1 193 ? -60.047 -59.023 101.788 1.00 57.66 193 PRO A CA 1
ATOM 1519 C C . PRO A 1 193 ? -60.247 -57.728 100.986 1.00 57.66 193 PRO A C 1
ATOM 1521 O O . PRO A 1 193 ? -59.400 -57.366 100.163 1.00 57.66 193 PRO A O 1
ATOM 1524 N N . SER A 1 194 ? -61.331 -56.998 101.275 1.00 55.66 194 SER A N 1
ATOM 1525 C CA . SER A 1 194 ? -61.773 -55.781 100.565 1.00 55.66 194 SER A CA 1
ATOM 1526 C C . SER A 1 194 ? -60.715 -54.679 100.425 1.00 55.66 194 SER A C 1
ATOM 1528 O O . SER A 1 194 ? -60.770 -53.922 99.461 1.00 55.66 194 SER A O 1
ATOM 1530 N N . ASP A 1 195 ? -59.725 -54.627 101.317 1.00 54.97 195 ASP A N 1
ATOM 1531 C CA . ASP A 1 195 ? -58.656 -53.615 101.299 1.00 54.97 195 ASP A CA 1
ATOM 1532 C C . ASP A 1 195 ? -57.597 -53.861 100.208 1.00 54.97 195 ASP A C 1
ATOM 1534 O O . ASP A 1 195 ? -56.826 -52.970 99.862 1.00 54.97 195 ASP A O 1
ATOM 1538 N N . SER A 1 196 ? -57.557 -55.063 99.627 1.00 56.59 196 SER A N 1
ATOM 1539 C CA . SER A 1 196 ? -56.663 -55.375 98.502 1.00 56.59 196 SER A CA 1
ATOM 1540 C C . SER A 1 196 ? -57.249 -54.978 97.143 1.00 56.59 196 SER A C 1
ATOM 1542 O O . SER A 1 196 ? -56.499 -54.689 96.214 1.00 56.59 196 SER A O 1
ATOM 1544 N N . ALA A 1 197 ? -58.580 -54.909 97.026 1.00 57.66 197 ALA A N 1
ATOM 1545 C CA . ALA A 1 197 ? -59.260 -54.534 95.788 1.00 57.66 197 ALA A CA 1
ATOM 1546 C C . ALA A 1 197 ? -59.061 -53.045 95.456 1.00 57.66 197 ALA A C 1
ATOM 1548 O O . ALA A 1 197 ? -58.826 -52.700 94.301 1.00 57.66 197 ALA A O 1
ATOM 1549 N N . THR A 1 198 ? -59.054 -52.176 96.469 1.00 61.62 198 THR A N 1
ATOM 1550 C CA . THR A 1 198 ? -58.788 -50.736 96.312 1.00 61.62 198 THR A CA 1
ATOM 1551 C C . THR A 1 198 ? -57.348 -50.451 95.884 1.00 61.62 198 THR A C 1
ATOM 1553 O O . THR A 1 198 ? -57.132 -49.630 94.997 1.00 61.62 198 THR A O 1
ATOM 1556 N N . LEU A 1 199 ? -56.366 -51.175 96.433 1.00 66.81 199 LEU A N 1
ATOM 1557 C CA . LEU A 1 199 ? -54.961 -51.067 96.015 1.00 66.81 199 LEU A CA 1
ATOM 1558 C C . LEU A 1 199 ? -54.729 -51.580 94.588 1.00 66.81 199 LEU A C 1
ATOM 1560 O O . LEU A 1 199 ? -53.872 -51.056 93.876 1.00 66.81 199 LEU A O 1
ATOM 1564 N N . ILE A 1 200 ? -55.488 -52.591 94.157 1.00 65.50 200 ILE A N 1
ATOM 1565 C CA . ILE A 1 200 ? -55.464 -53.077 92.773 1.00 65.50 200 ILE A CA 1
ATOM 1566 C C . ILE A 1 200 ? -56.067 -52.024 91.833 1.00 65.50 200 ILE A C 1
ATOM 1568 O O . ILE A 1 200 ? -55.472 -51.745 90.793 1.00 65.50 200 ILE A O 1
ATOM 1572 N N . ASP A 1 201 ? -57.179 -51.386 92.203 1.00 71.00 201 ASP A N 1
ATOM 1573 C CA . ASP A 1 201 ? -57.803 -50.332 91.393 1.00 71.00 201 ASP A CA 1
ATOM 1574 C C . ASP A 1 201 ? -56.936 -49.063 91.295 1.00 71.00 201 ASP A C 1
ATOM 1576 O O . ASP A 1 201 ? -56.807 -48.489 90.207 1.00 71.00 201 ASP A O 1
ATOM 1580 N N . GLU A 1 202 ? -56.262 -48.659 92.378 1.00 73.25 202 GLU A N 1
ATOM 1581 C CA . GLU A 1 202 ? -55.261 -47.583 92.336 1.00 73.25 202 GLU A CA 1
ATOM 1582 C C . GLU A 1 202 ? -54.071 -47.948 91.442 1.00 73.25 202 GLU A C 1
ATOM 1584 O O . GLU A 1 202 ? -53.661 -47.134 90.611 1.00 73.25 202 GLU A O 1
ATOM 1589 N N . ASN A 1 203 ? -53.562 -49.182 91.522 1.00 74.56 203 ASN A N 1
ATOM 1590 C CA . ASN A 1 203 ? -52.494 -49.645 90.632 1.00 74.56 203 ASN A CA 1
ATOM 1591 C C . ASN A 1 203 ? -52.931 -49.683 89.162 1.00 74.56 203 ASN A C 1
ATOM 1593 O O . ASN A 1 203 ? -52.156 -49.334 88.273 1.00 74.56 203 ASN A O 1
ATOM 1597 N N . ILE A 1 204 ? -54.175 -50.076 88.875 1.00 73.62 204 ILE A N 1
ATOM 1598 C CA . ILE A 1 204 ? -54.727 -50.063 87.513 1.00 73.62 204 ILE A CA 1
ATOM 1599 C C . ILE A 1 204 ? -54.853 -48.620 87.001 1.00 73.62 204 ILE A C 1
ATOM 1601 O O . ILE A 1 204 ? -54.560 -48.357 85.832 1.00 73.62 204 ILE A O 1
ATOM 1605 N N . SER A 1 205 ? -55.258 -47.676 87.854 1.00 73.62 205 SER A N 1
ATOM 1606 C CA . SER A 1 205 ? -55.336 -46.251 87.513 1.00 73.62 205 SER A CA 1
ATOM 1607 C C . SER A 1 205 ? -53.953 -45.648 87.239 1.00 73.62 205 SER A C 1
ATOM 1609 O O . SER A 1 205 ? -53.753 -44.989 86.214 1.00 73.62 205 SER A O 1
ATOM 1611 N N . LEU A 1 206 ? -52.969 -45.947 88.093 1.00 74.69 206 LEU A N 1
ATOM 1612 C CA . LEU A 1 206 ? -51.581 -45.518 87.916 1.00 74.69 206 LEU A CA 1
ATOM 1613 C C . LEU A 1 206 ? -50.961 -46.118 86.653 1.00 74.69 206 LEU A C 1
ATOM 1615 O O . LEU A 1 206 ? -50.377 -45.381 85.864 1.00 74.69 206 LEU A O 1
ATOM 1619 N N . ASN A 1 207 ? -51.174 -47.407 86.380 1.00 72.19 207 ASN A N 1
ATOM 1620 C CA . ASN A 1 207 ? -50.690 -48.035 85.150 1.00 72.19 207 ASN A CA 1
ATOM 1621 C C . ASN A 1 207 ? -51.339 -47.441 83.893 1.00 72.19 207 ASN A C 1
ATOM 1623 O O . ASN A 1 207 ? -50.655 -47.232 82.895 1.00 72.19 207 ASN A O 1
ATOM 1627 N N . LYS A 1 208 ? -52.630 -47.079 83.928 1.00 75.62 208 LYS A N 1
ATOM 1628 C CA . LYS A 1 208 ? -53.258 -46.337 82.817 1.00 75.62 208 LYS A CA 1
ATOM 1629 C C . LYS A 1 208 ? -52.611 -44.968 82.603 1.00 75.62 208 LYS A C 1
ATOM 1631 O O . LYS A 1 208 ? -52.440 -44.559 81.457 1.00 75.62 208 LYS A O 1
ATOM 1636 N N . ARG A 1 209 ? -52.238 -44.271 83.681 1.00 70.25 209 ARG A N 1
ATOM 1637 C CA . ARG A 1 209 ? -51.545 -42.976 83.617 1.00 70.25 209 ARG A CA 1
ATOM 1638 C C . ARG A 1 209 ? -50.123 -43.120 83.065 1.00 70.25 209 ARG A C 1
ATOM 1640 O O . ARG A 1 209 ? -49.723 -42.306 82.240 1.00 70.25 209 ARG A O 1
ATOM 1647 N N . ILE A 1 210 ? -49.398 -44.163 83.470 1.00 73.94 210 ILE A N 1
ATOM 1648 C CA . ILE A 1 210 ? -48.052 -44.481 82.970 1.00 73.94 210 ILE A CA 1
ATOM 1649 C C . ILE A 1 210 ? -48.101 -44.761 81.466 1.00 73.94 210 ILE A C 1
ATOM 1651 O O . ILE A 1 210 ? -47.381 -44.115 80.716 1.00 73.94 210 ILE A O 1
ATOM 1655 N N . VAL A 1 211 ? -49.024 -45.608 81.001 1.00 74.31 211 VAL A N 1
ATOM 1656 C CA . VAL A 1 211 ? -49.176 -45.915 79.566 1.00 74.31 211 VAL A CA 1
ATOM 1657 C C . VAL A 1 211 ? -49.541 -44.668 78.744 1.00 74.31 211 VAL A C 1
ATOM 1659 O O . VAL A 1 211 ? -49.074 -44.501 77.620 1.00 74.31 211 VAL A O 1
ATOM 1662 N N . GLN A 1 212 ? -50.352 -43.755 79.288 1.00 70.62 212 GLN A N 1
ATOM 1663 C CA . GLN A 1 212 ? -50.650 -42.480 78.622 1.00 70.62 212 GLN A CA 1
ATOM 1664 C C . GLN A 1 212 ? -49.416 -41.574 78.511 1.00 70.62 212 GLN A C 1
ATOM 1666 O O . GLN A 1 212 ? -49.221 -40.946 77.473 1.00 70.62 212 GLN A O 1
ATOM 1671 N N . LEU A 1 213 ? -48.577 -41.523 79.548 1.00 70.00 213 LEU A N 1
ATOM 1672 C CA . LEU A 1 213 ? -47.327 -40.759 79.530 1.00 70.00 213 LEU A CA 1
ATOM 1673 C C . LEU A 1 213 ? -46.288 -41.379 78.587 1.00 70.00 213 LEU A C 1
ATOM 1675 O O . LEU A 1 213 ? -45.619 -40.646 77.865 1.00 70.00 213 LEU A O 1
ATOM 1679 N N . GLU A 1 214 ? -46.190 -42.708 78.540 1.00 69.94 214 GLU A N 1
ATOM 1680 C CA . GLU A 1 214 ? -45.316 -43.421 77.602 1.00 69.94 214 GLU A CA 1
ATOM 1681 C C . GLU A 1 214 ? -45.716 -43.169 76.147 1.00 69.94 214 GLU A C 1
ATOM 1683 O O . GLU A 1 214 ? -44.848 -42.914 75.315 1.00 69.94 214 GLU A O 1
ATOM 1688 N N . ASN A 1 215 ? -47.017 -43.169 75.838 1.00 70.38 215 ASN A N 1
ATOM 1689 C CA . ASN A 1 215 ? -47.496 -42.853 74.491 1.00 70.38 215 ASN A CA 1
ATOM 1690 C C . ASN A 1 215 ? -47.188 -41.400 74.105 1.00 70.38 215 ASN A C 1
ATOM 1692 O O . ASN A 1 215 ? -46.671 -41.167 73.020 1.00 70.38 215 ASN A O 1
ATOM 1696 N N . LEU A 1 216 ? -47.393 -40.434 75.008 1.00 68.00 216 LEU A N 1
ATOM 1697 C CA . LEU A 1 216 ? -47.051 -39.029 74.748 1.00 68.00 216 LEU A CA 1
ATOM 1698 C C . LEU A 1 216 ? -45.542 -38.810 74.556 1.00 68.00 216 LEU A C 1
ATOM 1700 O O . LEU A 1 216 ? -45.136 -38.047 73.684 1.00 68.00 216 LEU A O 1
ATOM 1704 N N . LEU A 1 217 ? -44.698 -39.492 75.336 1.00 66.44 217 LEU A N 1
ATOM 1705 C CA . LEU A 1 217 ? -43.241 -39.432 75.176 1.00 66.44 217 LEU A CA 1
ATOM 1706 C C . LEU A 1 217 ? -42.778 -40.088 73.872 1.00 66.44 217 LEU A C 1
ATOM 1708 O O . LEU A 1 217 ? -41.836 -39.610 73.240 1.00 66.44 217 LEU A O 1
ATOM 1712 N N . ARG A 1 218 ? -43.437 -41.171 73.455 1.00 67.81 218 ARG A N 1
ATOM 1713 C CA . ARG A 1 218 ? -43.123 -41.874 72.211 1.00 67.81 218 ARG A CA 1
ATOM 1714 C C . ARG A 1 218 ? -43.565 -41.084 70.983 1.00 67.81 218 ARG A C 1
ATOM 1716 O O . ARG A 1 218 ? -42.805 -41.023 70.022 1.00 67.81 218 ARG A O 1
ATOM 1723 N N . ASP A 1 219 ? -44.736 -40.460 71.029 1.00 68.81 219 ASP A N 1
ATOM 1724 C CA . ASP A 1 219 ? -45.262 -39.647 69.932 1.00 68.81 219 ASP A CA 1
ATOM 1725 C C . ASP A 1 219 ? -44.443 -38.356 69.770 1.00 68.81 219 ASP A C 1
ATOM 1727 O O . ASP A 1 219 ? -43.947 -38.095 68.674 1.00 68.81 219 ASP A O 1
ATOM 1731 N N . ASN A 1 220 ? -44.133 -37.647 70.865 1.00 67.50 220 ASN A N 1
ATOM 1732 C CA . ASN A 1 220 ? -43.234 -36.483 70.826 1.00 67.50 220 ASN A CA 1
ATOM 1733 C C . ASN A 1 220 ? -41.799 -36.858 70.409 1.00 67.50 220 ASN A C 1
ATOM 1735 O O . ASN A 1 220 ? -41.131 -36.107 69.699 1.00 67.50 220 ASN A O 1
ATOM 1739 N N . GLY A 1 221 ? -41.302 -38.023 70.839 1.00 68.38 221 GLY A N 1
ATOM 1740 C CA . GLY A 1 221 ? -39.980 -38.518 70.453 1.00 68.38 221 GLY A CA 1
ATOM 1741 C C . GLY A 1 221 ? -39.893 -38.915 68.976 1.00 68.38 221 GLY A C 1
ATOM 1742 O O . GLY A 1 221 ? -38.845 -38.736 68.355 1.00 68.38 221 GLY A O 1
ATOM 1743 N N . ASN A 1 222 ? -40.982 -39.428 68.399 1.00 70.06 222 ASN A N 1
ATOM 1744 C CA . ASN A 1 222 ? -41.057 -39.760 66.978 1.00 70.06 222 ASN A CA 1
ATOM 1745 C C . ASN A 1 222 ? -41.181 -38.502 66.111 1.00 70.06 222 ASN A C 1
ATOM 1747 O O . ASN A 1 222 ? -40.456 -38.406 65.124 1.00 70.06 222 ASN A O 1
ATOM 1751 N N . GLU A 1 223 ? -41.995 -37.518 66.509 1.00 69.94 223 GLU A N 1
ATOM 1752 C CA . GLU A 1 223 ? -42.072 -36.221 65.817 1.00 69.94 223 GLU A CA 1
ATOM 1753 C C . GLU A 1 223 ? -40.717 -35.508 65.809 1.00 69.94 223 GLU A C 1
ATOM 1755 O O . GLU A 1 223 ? -40.228 -35.137 64.745 1.00 69.94 223 GLU A O 1
ATOM 1760 N N . ALA A 1 224 ? -40.038 -35.416 66.958 1.00 68.81 224 ALA A N 1
ATOM 1761 C CA . ALA A 1 224 ? -38.708 -34.810 67.032 1.00 68.81 224 ALA A CA 1
ATOM 1762 C C . ALA A 1 224 ? -37.677 -35.544 66.156 1.00 68.81 224 ALA A C 1
ATOM 1764 O O . ALA A 1 224 ? -36.795 -34.920 65.566 1.00 68.81 224 ALA A O 1
ATOM 1765 N N . ARG A 1 225 ? -37.780 -36.875 66.050 1.00 71.50 225 ARG A N 1
ATOM 1766 C CA . ARG A 1 225 ? -36.873 -37.700 65.242 1.00 71.50 225 ARG A CA 1
ATOM 1767 C C . ARG A 1 225 ? -37.136 -37.563 63.744 1.00 71.50 225 ARG A C 1
ATOM 1769 O O . ARG A 1 225 ? -36.178 -37.587 62.968 1.00 71.50 225 ARG A O 1
ATOM 1776 N N . ASP A 1 226 ? -38.392 -37.440 63.338 1.00 75.12 226 ASP A N 1
ATOM 1777 C CA . ASP A 1 226 ? -38.761 -37.248 61.937 1.00 75.12 226 ASP A CA 1
ATOM 1778 C C . ASP A 1 226 ? -38.466 -35.814 61.469 1.00 75.12 226 ASP A C 1
ATOM 1780 O O . ASP A 1 226 ? -37.933 -35.645 60.370 1.00 75.12 226 ASP A O 1
ATOM 1784 N N . ASP A 1 227 ? -38.630 -34.810 62.336 1.00 74.56 227 ASP A N 1
ATOM 1785 C CA . ASP A 1 227 ? -38.144 -33.444 62.098 1.00 74.56 227 ASP A CA 1
ATOM 1786 C C . ASP A 1 227 ? -36.618 -33.401 61.950 1.00 74.56 227 ASP A C 1
ATOM 1788 O O . ASP A 1 227 ? -36.092 -32.773 61.026 1.00 74.56 227 ASP A O 1
ATOM 1792 N N . LEU A 1 228 ? -35.881 -34.117 62.811 1.00 75.88 228 LEU A N 1
ATOM 1793 C CA . LEU A 1 228 ? -34.423 -34.205 62.699 1.00 75.88 228 LEU A CA 1
ATOM 1794 C C . LEU A 1 228 ? -34.000 -34.883 61.393 1.00 75.88 228 LEU A C 1
ATOM 1796 O O . LEU A 1 228 ? -33.084 -34.411 60.728 1.00 75.88 228 LEU A O 1
ATOM 1800 N N . LYS A 1 229 ? -34.674 -35.968 60.990 1.00 78.94 229 LYS A N 1
ATOM 1801 C CA . LYS A 1 229 ? -34.416 -36.627 59.700 1.00 78.94 229 LYS A CA 1
ATOM 1802 C C . LYS A 1 229 ? -34.722 -35.712 58.520 1.00 78.94 229 LYS A C 1
ATOM 1804 O O . LYS A 1 229 ? -33.973 -35.737 57.546 1.00 78.94 229 LYS A O 1
ATOM 1809 N N . SER A 1 230 ? -35.793 -34.922 58.598 1.00 78.56 230 SER A N 1
ATOM 1810 C CA . SER A 1 230 ? -36.136 -33.950 57.561 1.00 78.56 230 SER A CA 1
ATOM 1811 C C . SER A 1 230 ? -35.055 -32.876 57.447 1.00 78.56 230 SER A C 1
ATOM 1813 O O . SER A 1 230 ? -34.571 -32.628 56.347 1.00 78.56 230 SER A O 1
ATOM 1815 N N . LYS A 1 231 ? -34.584 -32.327 58.576 1.00 81.81 231 LYS A N 1
ATOM 1816 C CA . LYS A 1 231 ? -33.469 -31.364 58.604 1.00 81.81 231 LYS A CA 1
ATOM 1817 C C . LYS A 1 231 ? -32.158 -31.965 58.105 1.00 81.81 231 LYS A C 1
ATOM 1819 O O . LYS A 1 231 ? -31.453 -31.326 57.339 1.00 81.81 231 LYS A O 1
ATOM 1824 N N . VAL A 1 232 ? -31.828 -33.201 58.483 1.00 82.31 232 VAL A N 1
ATOM 1825 C CA . VAL A 1 232 ? -30.628 -33.898 57.981 1.00 82.31 232 VAL A CA 1
ATOM 1826 C C . VAL A 1 232 ? -30.705 -34.096 56.466 1.00 82.31 232 VAL A C 1
ATOM 1828 O O . VAL A 1 232 ? -29.708 -33.897 55.775 1.00 82.31 232 VAL A O 1
ATOM 1831 N N . ARG A 1 233 ? -31.881 -34.442 55.930 1.00 84.44 233 ARG A N 1
ATOM 1832 C CA . ARG A 1 233 ? -32.087 -34.566 54.482 1.00 84.44 233 ARG A CA 1
ATOM 1833 C C . ARG A 1 233 ? -31.965 -33.208 53.783 1.00 84.44 233 ARG A C 1
ATOM 1835 O O . ARG A 1 233 ? -31.271 -33.124 52.778 1.00 84.44 233 ARG A O 1
ATOM 1842 N N . GLU A 1 234 ? -32.541 -32.152 54.351 1.00 86.38 234 GLU A N 1
ATOM 1843 C CA . GLU A 1 234 ? -32.417 -30.779 53.844 1.00 86.38 234 GLU A CA 1
ATOM 1844 C C . GLU A 1 234 ? -30.958 -30.292 53.844 1.00 86.38 234 GLU A C 1
ATOM 1846 O O . GLU A 1 234 ? -30.481 -29.757 52.844 1.00 86.38 234 GLU A O 1
ATOM 1851 N N . TYR A 1 235 ? -30.210 -30.529 54.926 1.00 84.81 235 TYR A N 1
ATOM 1852 C CA . TYR A 1 235 ? -28.789 -30.188 54.990 1.00 84.81 235 TYR A CA 1
ATOM 1853 C C . TYR A 1 235 ? -27.956 -30.998 53.999 1.00 84.81 235 TYR A C 1
ATOM 1855 O O . TYR A 1 235 ? -27.068 -30.430 53.372 1.00 84.81 235 TYR A O 1
ATOM 1863 N N . SER A 1 236 ? -28.260 -32.283 53.803 1.00 84.06 236 SER A N 1
ATOM 1864 C CA . SER A 1 236 ? -27.586 -33.110 52.796 1.00 84.06 236 SER A CA 1
ATOM 1865 C C . SER A 1 236 ? -27.846 -32.598 51.377 1.00 84.06 236 SER A C 1
ATOM 1867 O O . SER A 1 236 ? -26.907 -32.460 50.599 1.00 84.06 236 SER A O 1
ATOM 1869 N N . GLU A 1 237 ? -29.092 -32.252 51.042 1.00 86.50 237 GLU A N 1
ATOM 1870 C CA . GLU A 1 237 ? -29.444 -31.682 49.733 1.00 86.50 237 GLU A CA 1
ATOM 1871 C C . GLU A 1 237 ? -28.778 -30.317 49.508 1.00 86.50 237 GLU A C 1
ATOM 1873 O O . GLU A 1 237 ? -28.317 -30.015 48.403 1.00 86.50 237 GLU A O 1
ATOM 1878 N N . ARG A 1 238 ? -28.674 -29.503 50.564 1.00 87.81 238 ARG A N 1
ATOM 1879 C CA . ARG A 1 238 ? -27.975 -28.216 50.525 1.00 87.81 238 ARG A CA 1
ATOM 1880 C C . ARG A 1 238 ? -26.466 -28.388 50.350 1.00 87.81 238 ARG A C 1
ATOM 1882 O O . ARG A 1 238 ? -25.875 -27.635 49.580 1.00 87.81 238 ARG A O 1
ATOM 1889 N N . LEU A 1 239 ? -25.859 -29.379 51.004 1.00 85.94 239 LEU A N 1
ATOM 1890 C CA . LEU A 1 239 ? -24.442 -29.715 50.849 1.00 85.94 239 LEU A CA 1
ATOM 1891 C C . LEU A 1 239 ? -24.141 -30.195 49.420 1.00 85.94 239 LEU A C 1
ATOM 1893 O O . LEU A 1 239 ? -23.173 -29.752 48.810 1.00 85.94 239 LEU A O 1
ATOM 1897 N N . ASP A 1 240 ? -25.008 -31.037 48.853 1.00 86.25 240 ASP A N 1
ATOM 1898 C CA . ASP A 1 240 ? -24.881 -31.516 47.473 1.00 86.25 240 ASP A CA 1
ATOM 1899 C C . ASP A 1 240 ? -25.053 -30.392 46.445 1.00 86.25 240 ASP A C 1
ATOM 1901 O O . ASP A 1 240 ? -24.383 -30.389 45.410 1.00 86.25 240 ASP A O 1
ATOM 1905 N N . SER A 1 241 ? -25.948 -29.433 46.705 1.00 88.75 241 SER A N 1
ATOM 1906 C CA . SER A 1 241 ? -26.068 -28.225 45.879 1.00 88.75 241 SER A CA 1
ATOM 1907 C C . SER A 1 241 ? -24.788 -27.398 45.939 1.00 88.75 241 SER A C 1
ATOM 1909 O O . SER A 1 241 ? -24.273 -27.003 44.898 1.00 88.75 241 SER A O 1
ATOM 1911 N N . LEU A 1 242 ? -24.244 -27.196 47.142 1.00 88.06 242 LEU A N 1
ATOM 1912 C CA . LEU A 1 242 ? -23.032 -26.410 47.349 1.00 88.06 242 LEU A CA 1
ATOM 1913 C C . LEU A 1 242 ? -21.812 -27.049 46.671 1.00 88.06 242 LEU A C 1
ATOM 1915 O O . LEU A 1 242 ? -21.027 -26.341 46.050 1.00 88.06 242 LEU A O 1
ATOM 1919 N N . HIS A 1 243 ? -21.676 -28.379 46.722 1.00 87.50 243 HIS A N 1
ATOM 1920 C CA . HIS A 1 243 ? -20.616 -29.091 46.002 1.00 87.50 243 HIS A CA 1
ATOM 1921 C C . HIS A 1 243 ? -20.730 -28.925 44.483 1.00 87.50 243 HIS A C 1
ATOM 1923 O O . HIS A 1 243 ? -19.723 -28.699 43.820 1.00 87.50 243 HIS A O 1
ATOM 1929 N N . ARG A 1 244 ? -21.944 -28.970 43.917 1.00 88.12 244 ARG A N 1
ATOM 1930 C CA . ARG A 1 244 ? -22.129 -28.720 42.476 1.00 88.12 244 ARG A CA 1
ATOM 1931 C C . ARG A 1 244 ? -21.780 -27.287 42.095 1.00 88.12 244 ARG A C 1
ATOM 1933 O O . ARG A 1 244 ? -21.190 -27.077 41.040 1.00 88.12 244 ARG A O 1
ATOM 1940 N N . ASP A 1 245 ? -22.153 -26.320 42.926 1.00 87.81 245 ASP A N 1
ATOM 1941 C CA . ASP A 1 245 ? -21.818 -24.916 42.694 1.00 87.81 245 ASP A CA 1
ATOM 1942 C C . ASP A 1 245 ? -20.300 -24.704 42.786 1.00 87.81 245 ASP A C 1
ATOM 1944 O O . ASP A 1 245 ? -19.724 -24.048 41.921 1.00 87.81 245 ASP A O 1
ATOM 1948 N N . TYR A 1 246 ? -19.635 -25.345 43.751 1.00 89.75 246 TYR A N 1
ATOM 1949 C CA . TYR A 1 246 ? -18.178 -25.344 43.871 1.00 89.75 246 TYR A CA 1
ATOM 1950 C C . TYR A 1 246 ? -17.489 -25.957 42.643 1.00 89.75 246 TYR A C 1
ATOM 1952 O O . TYR A 1 246 ? -16.592 -25.334 42.080 1.00 89.75 246 TYR A O 1
ATOM 1960 N N . ASP A 1 247 ? -17.944 -27.118 42.166 1.00 89.81 247 ASP A N 1
ATOM 1961 C CA . ASP A 1 247 ? -17.404 -27.761 40.960 1.00 89.81 247 ASP A CA 1
ATOM 1962 C C . ASP A 1 247 ? -17.600 -26.899 39.702 1.00 89.81 247 ASP A C 1
ATOM 1964 O O . ASP A 1 247 ? -16.740 -26.869 38.817 1.00 89.81 247 ASP A O 1
ATOM 1968 N N . ASN A 1 248 ? -18.729 -26.191 39.601 1.00 88.88 248 ASN A N 1
ATOM 1969 C CA . ASN A 1 248 ? -18.985 -25.264 38.498 1.00 88.88 248 ASN A CA 1
ATOM 1970 C C . ASN A 1 248 ? -18.040 -24.058 38.554 1.00 88.88 248 ASN A C 1
ATOM 1972 O O . ASN A 1 248 ? -17.469 -23.699 37.527 1.00 88.88 248 ASN A O 1
ATOM 1976 N N . VAL A 1 249 ? -17.823 -23.485 39.742 1.00 87.88 249 VAL A N 1
ATOM 1977 C CA . VAL A 1 249 ? -16.858 -22.393 39.952 1.00 87.88 249 VAL A CA 1
ATOM 1978 C C . VAL A 1 249 ? -15.433 -22.855 39.644 1.00 87.88 249 VAL A C 1
ATOM 1980 O O . VAL A 1 249 ? -14.661 -22.103 39.053 1.00 87.88 249 VAL A O 1
ATOM 1983 N N . LEU A 1 250 ? -15.075 -24.097 39.987 1.00 88.88 250 LEU A N 1
ATOM 1984 C CA . LEU A 1 250 ? -13.754 -24.650 39.687 1.00 88.88 250 LEU A CA 1
ATOM 1985 C C . LEU A 1 250 ? -13.527 -24.766 38.172 1.00 88.88 250 LEU A C 1
ATOM 1987 O O . LEU A 1 250 ? -12.488 -24.340 37.674 1.00 88.88 250 LEU A O 1
ATOM 1991 N N . LYS A 1 251 ? -14.530 -25.254 37.431 1.00 89.25 251 LYS A N 1
ATOM 1992 C CA . LYS A 1 251 ? -14.491 -25.317 35.960 1.00 89.25 251 LYS A CA 1
ATOM 1993 C C . LYS A 1 251 ? -14.437 -23.937 35.315 1.00 89.25 251 LYS A C 1
ATOM 1995 O O . LYS A 1 251 ? -13.697 -23.744 34.358 1.00 89.25 251 LYS A O 1
ATOM 2000 N N . GLU A 1 252 ? -15.204 -22.980 35.831 1.00 90.62 252 GLU A N 1
ATOM 2001 C CA . GLU A 1 252 ? -15.180 -21.600 35.340 1.00 90.62 252 GLU A CA 1
ATOM 2002 C C . GLU A 1 252 ? -13.809 -20.955 35.585 1.00 90.62 252 GLU A C 1
ATOM 2004 O O . GLU A 1 252 ? -13.260 -20.319 34.688 1.00 90.62 252 GLU A O 1
ATOM 2009 N N . LYS A 1 253 ? -13.193 -21.204 36.749 1.00 90.88 253 LYS A N 1
ATOM 2010 C CA . LYS A 1 253 ? -11.823 -20.771 37.053 1.00 90.88 253 LYS A CA 1
ATOM 2011 C C . LYS A 1 253 ? -10.802 -21.379 36.087 1.00 90.88 253 LYS A C 1
ATOM 2013 O O . LYS A 1 253 ? -9.964 -20.648 35.568 1.00 90.88 253 LYS A O 1
ATOM 2018 N N . GLU A 1 254 ? -10.856 -22.686 35.835 1.00 90.75 254 GLU A N 1
ATOM 2019 C CA . GLU A 1 254 ? -9.957 -23.354 34.879 1.00 90.75 254 GLU A CA 1
ATOM 2020 C C . GLU A 1 254 ? -10.115 -22.793 33.461 1.00 90.75 254 GLU A C 1
ATOM 2022 O O . GLU A 1 254 ? -9.124 -22.550 32.770 1.00 90.75 254 GLU A O 1
ATOM 2027 N N . GLN A 1 255 ? -11.353 -22.520 33.047 1.00 89.94 255 GLN A N 1
ATOM 2028 C CA . GLN A 1 255 ? -11.640 -21.948 31.739 1.00 89.94 255 GLN A CA 1
ATOM 2029 C C . GLN A 1 255 ? -11.128 -20.505 31.616 1.00 89.94 255 GLN A C 1
ATOM 2031 O O . GLN A 1 255 ? -10.501 -20.169 30.616 1.00 89.94 255 GLN A O 1
ATOM 2036 N N . LEU A 1 256 ? -11.290 -19.683 32.656 1.00 88.94 256 LEU A N 1
ATOM 2037 C CA . LEU A 1 256 ? -10.738 -18.325 32.698 1.00 88.94 256 LEU A CA 1
ATOM 2038 C C . LEU A 1 256 ? -9.204 -18.309 32.691 1.00 88.94 256 LEU A C 1
ATOM 2040 O O . LEU A 1 256 ? -8.613 -17.451 32.037 1.00 88.94 256 LEU A O 1
ATOM 2044 N N . ILE A 1 257 ? -8.548 -19.257 33.370 1.00 89.38 257 ILE A N 1
ATOM 2045 C CA . ILE A 1 257 ? -7.084 -19.410 33.316 1.00 89.38 257 ILE A CA 1
ATOM 2046 C C . ILE A 1 257 ? -6.642 -19.753 31.890 1.00 89.38 257 ILE A C 1
ATOM 2048 O O . ILE A 1 257 ? -5.683 -19.170 31.383 1.00 89.38 257 ILE A O 1
ATOM 2052 N N . HIS A 1 258 ? -7.357 -20.658 31.219 1.00 89.88 258 HIS A N 1
ATOM 2053 C CA . HIS A 1 258 ? -7.044 -21.026 29.843 1.00 89.88 258 HIS A CA 1
ATOM 2054 C C . HIS A 1 258 ? -7.241 -19.854 28.867 1.00 89.88 258 HIS A C 1
ATOM 2056 O O . HIS A 1 258 ? -6.367 -19.580 28.044 1.00 89.88 258 HIS A O 1
ATOM 2062 N N . ASP A 1 259 ? -8.337 -19.107 29.003 1.00 88.94 259 ASP A N 1
ATOM 2063 C CA . ASP A 1 259 ? -8.603 -17.913 28.196 1.00 88.94 259 ASP A CA 1
ATOM 2064 C C . ASP A 1 259 ? -7.573 -16.801 28.459 1.00 88.94 259 ASP A C 1
ATOM 2066 O O . ASP A 1 259 ? -7.141 -16.126 27.523 1.00 88.94 259 ASP A O 1
ATOM 2070 N N . SER A 1 260 ? -7.133 -16.631 29.711 1.00 90.69 260 SER A N 1
ATOM 2071 C CA . SER A 1 260 ? -6.055 -15.704 30.077 1.00 90.69 260 SER A CA 1
ATOM 2072 C C . SER A 1 260 ? -4.740 -16.075 29.392 1.00 90.69 260 SER A C 1
ATOM 2074 O O . SER A 1 260 ? -4.092 -15.212 28.805 1.00 90.69 260 SER A O 1
ATOM 2076 N N . PHE A 1 261 ? -4.367 -17.357 29.408 1.00 92.62 261 PHE A N 1
ATOM 2077 C CA . PHE A 1 261 ? -3.148 -17.846 28.761 1.00 92.62 261 PHE A CA 1
ATOM 2078 C C . PHE A 1 261 ? -3.180 -17.654 27.235 1.00 92.62 261 PHE A C 1
ATOM 2080 O O . PHE A 1 261 ? -2.189 -17.237 26.629 1.00 92.62 261 PHE A O 1
ATOM 2087 N N . ASN A 1 262 ? -4.335 -17.898 26.607 1.00 88.62 262 ASN A N 1
ATOM 2088 C CA . ASN A 1 262 ? -4.528 -17.671 25.173 1.00 88.62 262 ASN A CA 1
ATOM 2089 C C . ASN A 1 262 ? -4.412 -16.179 24.811 1.00 88.62 262 ASN A C 1
ATOM 2091 O O . ASN A 1 262 ? -3.746 -15.826 23.839 1.00 88.62 262 ASN A O 1
ATOM 2095 N N . LYS A 1 263 ? -4.984 -15.283 25.626 1.00 89.00 263 LYS A N 1
ATOM 2096 C CA . LYS A 1 263 ? -4.835 -13.831 25.435 1.00 89.00 263 LYS A CA 1
ATOM 2097 C C . LYS A 1 263 ? -3.398 -13.354 25.634 1.00 89.00 263 LYS A C 1
ATOM 2099 O O . LYS A 1 263 ? -2.940 -12.489 24.895 1.00 89.00 263 LYS A O 1
ATOM 2104 N N . GLU A 1 264 ? -2.669 -13.921 26.592 1.00 90.31 264 GLU A N 1
ATOM 2105 C CA . GLU A 1 264 ? -1.257 -13.587 26.809 1.00 90.31 264 GLU A CA 1
ATOM 2106 C C . GLU A 1 264 ? -0.383 -14.021 25.621 1.00 90.31 264 GLU A C 1
ATOM 2108 O O . GLU A 1 264 ? 0.513 -13.293 25.192 1.00 90.31 264 GLU A O 1
ATOM 2113 N N . THR A 1 265 ? -0.669 -15.183 25.028 1.00 88.81 265 THR A N 1
ATOM 2114 C CA . THR A 1 265 ? 0.025 -15.634 23.812 1.00 88.81 265 THR A CA 1
ATOM 2115 C C . THR A 1 265 ? -0.332 -14.795 22.585 1.00 88.81 265 THR A C 1
ATOM 2117 O O . THR A 1 265 ? 0.545 -14.540 21.759 1.00 88.81 265 THR A O 1
ATOM 2120 N N . GLU A 1 266 ? -1.574 -14.323 22.457 1.00 88.88 266 GLU A N 1
ATOM 2121 C CA . GLU A 1 266 ? -1.951 -13.347 21.425 1.00 88.88 266 GLU A CA 1
ATOM 2122 C C . GLU A 1 266 ? -1.255 -11.996 21.622 1.00 88.88 266 GLU A C 1
ATOM 2124 O O . GLU A 1 266 ? -0.734 -11.446 20.653 1.00 88.88 266 GLU A O 1
ATOM 2129 N N . LEU A 1 267 ? -1.155 -11.500 22.861 1.00 87.75 267 LEU A N 1
ATOM 2130 C CA . LEU A 1 267 ? -0.415 -10.275 23.181 1.00 87.75 267 LEU A CA 1
ATOM 2131 C C . LEU A 1 267 ? 1.066 -10.388 22.807 1.00 87.75 267 LEU A C 1
ATOM 2133 O O . LEU A 1 267 ? 1.591 -9.486 22.163 1.00 87.75 267 LEU A O 1
ATOM 2137 N N . LYS A 1 268 ? 1.724 -11.516 23.111 1.00 88.81 268 LYS A N 1
ATOM 2138 C CA . LYS A 1 268 ? 3.125 -11.753 22.708 1.00 88.81 268 LYS A CA 1
ATOM 2139 C C . LYS A 1 268 ? 3.302 -11.774 21.186 1.00 88.81 268 LYS A C 1
ATOM 2141 O O . LYS A 1 268 ? 4.289 -11.250 20.678 1.00 88.81 268 LYS A O 1
ATOM 2146 N N . LYS A 1 269 ? 2.346 -12.342 20.441 1.00 89.06 269 LYS A N 1
ATOM 2147 C CA . LYS A 1 269 ? 2.363 -12.308 18.966 1.00 89.06 269 LYS A CA 1
ATOM 2148 C C . LYS A 1 269 ? 2.165 -10.895 18.424 1.00 89.06 269 LYS A C 1
ATOM 2150 O O . LYS A 1 269 ? 2.842 -10.515 17.475 1.00 89.06 269 LYS A O 1
ATOM 2155 N N . LEU A 1 270 ? 1.250 -10.132 19.020 1.00 88.56 270 LEU A N 1
ATOM 2156 C CA . LEU A 1 270 ? 0.986 -8.754 18.622 1.00 88.56 270 LEU A CA 1
ATOM 2157 C C . LEU A 1 270 ? 2.194 -7.855 18.903 1.00 88.56 270 LEU A C 1
ATOM 2159 O O . LEU A 1 270 ? 2.538 -7.033 18.064 1.00 88.56 270 LEU A O 1
ATOM 2163 N N . GLN A 1 271 ? 2.864 -8.059 20.037 1.00 90.38 271 GLN A N 1
ATOM 2164 C CA . GLN A 1 271 ? 4.073 -7.328 20.399 1.00 90.38 271 GLN A CA 1
ATOM 2165 C C . GLN A 1 271 ? 5.217 -7.615 19.424 1.00 90.38 271 GLN A C 1
ATOM 2167 O O . GLN A 1 271 ? 5.781 -6.682 18.871 1.00 90.38 271 GLN A O 1
ATOM 2172 N N . LYS A 1 272 ? 5.449 -8.887 19.075 1.00 89.50 272 LYS A N 1
ATOM 2173 C CA . LYS A 1 272 ? 6.427 -9.240 18.037 1.00 89.50 272 LYS A CA 1
ATOM 2174 C C . LYS A 1 272 ? 6.113 -8.585 16.682 1.00 89.50 272 LYS A C 1
ATOM 2176 O O . LYS A 1 272 ? 7.009 -8.086 16.017 1.00 89.50 272 LYS A O 1
ATOM 2181 N N . SER A 1 273 ? 4.839 -8.558 16.285 1.00 90.44 273 SER A N 1
ATOM 2182 C CA . SER A 1 273 ? 4.417 -7.884 15.049 1.00 90.44 273 SER A CA 1
ATOM 2183 C C . SER A 1 273 ? 4.596 -6.363 15.104 1.00 90.44 273 SER A C 1
ATOM 2185 O O . SER A 1 273 ? 4.756 -5.747 14.054 1.00 90.44 273 SER A O 1
ATOM 2187 N N . TYR A 1 274 ? 4.512 -5.755 16.288 1.00 92.38 274 TYR A N 1
ATOM 2188 C CA . TYR A 1 274 ? 4.756 -4.328 16.479 1.00 92.38 274 TYR A CA 1
ATOM 2189 C C . TYR A 1 274 ? 6.248 -4.005 16.348 1.00 92.38 274 TYR A C 1
ATOM 2191 O O . TYR A 1 274 ? 6.591 -3.064 15.640 1.00 92.38 274 TYR A O 1
ATOM 2199 N N . ASP A 1 275 ? 7.116 -4.827 16.942 1.00 89.06 275 ASP A N 1
ATOM 2200 C CA . ASP A 1 275 ? 8.572 -4.674 16.839 1.00 89.06 275 ASP A CA 1
ATOM 2201 C C . ASP A 1 275 ? 9.041 -4.817 15.376 1.00 89.06 275 ASP A C 1
ATOM 2203 O O . ASP A 1 275 ? 9.780 -3.976 14.873 1.00 89.06 275 ASP A O 1
ATOM 2207 N N . GLU A 1 276 ? 8.519 -5.810 14.642 1.00 91.06 276 GLU A N 1
ATOM 2208 C CA . GLU A 1 276 ? 8.790 -5.981 13.202 1.00 91.06 276 GLU A CA 1
ATOM 2209 C C . GLU A 1 276 ? 8.331 -4.766 12.369 1.00 91.06 276 GLU A C 1
ATOM 2211 O O . GLU A 1 276 ? 9.021 -4.337 11.444 1.00 91.06 276 GLU A O 1
ATOM 2216 N N . LEU A 1 277 ? 7.178 -4.175 12.707 1.00 90.50 277 LEU A N 1
ATOM 2217 C CA . LEU A 1 277 ? 6.669 -2.979 12.030 1.00 90.50 277 LEU A CA 1
ATOM 2218 C C . LEU A 1 277 ? 7.526 -1.739 12.330 1.00 90.50 277 LEU A C 1
ATOM 2220 O O . LEU A 1 277 ? 7.661 -0.864 11.473 1.00 90.50 277 LEU A O 1
ATOM 2224 N N . GLN A 1 278 ? 8.087 -1.654 13.536 1.00 91.31 278 GLN A N 1
ATOM 2225 C CA . GLN A 1 278 ? 8.971 -0.566 13.936 1.00 91.31 278 GLN A CA 1
ATOM 2226 C C . GLN A 1 278 ? 10.318 -0.640 13.200 1.00 91.31 278 GLN A C 1
ATOM 2228 O O . GLN A 1 278 ? 10.749 0.372 12.647 1.00 91.31 278 GLN A O 1
ATOM 2233 N N . ASP A 1 279 ? 10.905 -1.831 13.073 1.00 88.06 279 ASP A N 1
ATOM 2234 C CA . ASP A 1 279 ? 12.101 -2.068 12.248 1.00 88.06 279 ASP A CA 1
ATOM 2235 C C . ASP A 1 279 ? 11.880 -1.656 10.783 1.00 88.06 279 ASP A C 1
ATOM 2237 O O . ASP A 1 279 ? 12.733 -1.028 10.147 1.00 88.06 279 ASP A O 1
ATOM 2241 N N . ASP A 1 280 ? 10.721 -1.997 10.216 1.00 88.19 280 ASP A N 1
ATOM 2242 C CA . ASP A 1 280 ? 10.389 -1.621 8.842 1.00 88.19 280 ASP A CA 1
ATOM 2243 C C . ASP A 1 280 ? 10.174 -0.110 8.689 1.00 88.19 280 ASP A C 1
ATOM 2245 O O . ASP A 1 280 ? 10.567 0.469 7.672 1.00 88.19 280 ASP A O 1
ATOM 2249 N N . TYR A 1 281 ? 9.620 0.557 9.704 1.00 89.00 281 TYR A N 1
ATOM 2250 C CA . TYR A 1 281 ? 9.514 2.014 9.725 1.00 89.00 281 TYR A CA 1
ATOM 2251 C C . TYR A 1 281 ? 10.896 2.684 9.724 1.00 89.00 281 TYR A C 1
ATOM 2253 O O . TYR A 1 281 ? 11.129 3.612 8.946 1.00 89.00 281 TYR A O 1
ATOM 2261 N N . GLU A 1 282 ? 11.843 2.190 10.522 1.00 88.94 282 GLU A N 1
ATOM 2262 C CA . GLU A 1 282 ? 13.215 2.712 10.554 1.00 88.94 282 GLU A CA 1
ATOM 2263 C C . GLU A 1 282 ? 13.940 2.523 9.211 1.00 88.94 282 GLU A C 1
ATOM 2265 O O . GLU A 1 282 ? 14.591 3.452 8.717 1.00 88.94 282 GLU A O 1
ATOM 2270 N N . LYS A 1 283 ? 13.747 1.379 8.539 1.00 88.06 283 LYS A N 1
ATOM 2271 C CA . LYS A 1 283 ? 14.253 1.168 7.168 1.00 88.06 283 LYS A CA 1
ATOM 2272 C C . LYS A 1 283 ? 13.664 2.168 6.176 1.00 88.06 283 LYS A C 1
ATOM 2274 O O . LYS A 1 283 ? 14.393 2.672 5.321 1.00 88.06 283 LYS A O 1
ATOM 2279 N N . VAL A 1 284 ? 12.367 2.474 6.273 1.00 86.81 284 VAL A N 1
ATOM 2280 C CA . VAL A 1 284 ? 11.718 3.475 5.409 1.00 86.81 284 VAL A CA 1
ATOM 2281 C C . VAL A 1 284 ? 12.319 4.863 5.632 1.00 86.81 284 VAL A C 1
ATOM 2283 O O . VAL A 1 284 ? 12.598 5.555 4.654 1.00 86.81 284 VAL A O 1
ATOM 2286 N N . VAL A 1 285 ? 12.594 5.251 6.881 1.00 88.19 285 VAL A N 1
ATOM 2287 C CA . VAL A 1 285 ? 13.260 6.527 7.199 1.00 88.19 285 VAL A CA 1
ATOM 2288 C C . VAL A 1 285 ? 14.665 6.586 6.588 1.00 88.19 285 VAL A C 1
ATOM 2290 O O . VAL A 1 285 ? 15.025 7.589 5.968 1.00 88.19 285 VAL A O 1
ATOM 2293 N N . HIS A 1 286 ? 15.446 5.505 6.681 1.00 83.75 286 HIS A N 1
ATOM 2294 C CA . HIS A 1 286 ? 16.765 5.442 6.045 1.00 83.75 286 HIS A CA 1
ATOM 2295 C C . HIS A 1 286 ? 16.669 5.552 4.513 1.00 83.75 286 HIS A C 1
ATOM 2297 O O . HIS A 1 286 ? 17.416 6.309 3.887 1.00 83.75 286 HIS A O 1
ATOM 2303 N N . LEU A 1 287 ? 15.725 4.835 3.895 1.00 84.88 287 LEU A N 1
ATOM 2304 C CA . LEU A 1 287 ? 15.484 4.908 2.452 1.00 84.88 287 LEU A CA 1
ATOM 2305 C C . LEU A 1 287 ? 15.066 6.316 2.017 1.00 84.88 287 LEU A C 1
ATOM 2307 O O . LEU A 1 287 ? 15.541 6.799 0.991 1.00 84.88 287 LEU A O 1
ATOM 2311 N N . GLN A 1 288 ? 14.256 7.014 2.809 1.00 85.88 288 GLN A N 1
ATOM 2312 C CA . GLN A 1 288 ? 13.876 8.396 2.530 1.00 85.88 288 GLN A CA 1
ATOM 2313 C C . GLN A 1 288 ? 15.100 9.325 2.490 1.00 85.88 288 GLN A C 1
ATOM 2315 O O . GLN A 1 288 ? 15.251 10.090 1.539 1.00 85.88 288 GLN A O 1
ATOM 2320 N N . GLY A 1 289 ? 16.043 9.168 3.425 1.00 83.50 289 GLY A N 1
ATOM 2321 C CA . GLY A 1 289 ? 17.317 9.895 3.386 1.00 83.50 289 GLY A CA 1
ATOM 2322 C C . GLY A 1 289 ? 18.180 9.568 2.158 1.00 83.50 289 GLY A C 1
ATOM 2323 O O . GLY A 1 289 ? 18.901 10.431 1.657 1.00 83.50 289 GLY A O 1
ATOM 2324 N N . THR A 1 290 ? 18.110 8.342 1.623 1.00 86.62 290 THR A N 1
ATOM 2325 C CA . THR A 1 290 ? 18.797 8.002 0.359 1.00 86.62 290 THR A CA 1
ATOM 2326 C C . THR A 1 290 ? 18.117 8.603 -0.870 1.00 86.62 290 THR A C 1
ATOM 2328 O O . THR A 1 290 ? 18.812 9.034 -1.788 1.00 86.62 290 THR A O 1
ATOM 2331 N N . VAL A 1 291 ? 16.783 8.695 -0.877 1.00 87.12 291 VAL A N 1
ATOM 2332 C CA . VAL A 1 291 ? 16.023 9.345 -1.956 1.00 87.12 291 VAL A CA 1
ATOM 2333 C C . VAL A 1 291 ? 16.355 10.833 -2.021 1.00 87.12 291 VAL A C 1
ATOM 2335 O O . VAL A 1 291 ? 16.629 11.334 -3.102 1.00 87.12 291 VAL A O 1
ATOM 2338 N N . GLU A 1 292 ? 16.441 11.517 -0.878 1.00 87.38 292 GLU A N 1
ATOM 2339 C CA . GLU A 1 292 ? 16.831 12.934 -0.831 1.00 87.38 292 GLU A CA 1
ATOM 2340 C C . GLU A 1 292 ? 18.234 13.180 -1.414 1.00 87.38 292 GLU A C 1
ATOM 2342 O O . GLU A 1 292 ? 18.454 14.169 -2.114 1.00 87.38 292 GLU A O 1
ATOM 2347 N N . LYS A 1 293 ? 19.182 12.258 -1.190 1.00 87.62 293 LYS A N 1
ATOM 2348 C CA . LYS A 1 293 ? 20.521 12.324 -1.804 1.00 87.62 293 LYS A CA 1
ATOM 2349 C C . LYS A 1 293 ? 20.473 12.126 -3.320 1.00 87.62 293 LYS A C 1
ATOM 2351 O O . LYS A 1 293 ? 21.143 12.860 -4.040 1.00 87.62 293 LYS A O 1
ATOM 2356 N N . LEU A 1 294 ? 19.681 11.167 -3.799 1.00 85.69 294 LEU A N 1
ATOM 2357 C CA . LEU A 1 294 ? 19.508 10.922 -5.235 1.00 85.69 294 LEU A CA 1
ATOM 2358 C C . LEU A 1 294 ? 18.778 12.075 -5.934 1.00 85.69 294 LEU A C 1
ATOM 2360 O O . LEU A 1 294 ? 19.106 12.397 -7.071 1.00 85.69 294 LEU A O 1
ATOM 2364 N N . ASP A 1 295 ? 17.822 12.722 -5.269 1.00 87.19 295 ASP A N 1
ATOM 2365 C CA . ASP A 1 295 ? 17.155 13.915 -5.794 1.00 87.19 295 ASP A CA 1
ATOM 2366 C C . ASP A 1 295 ? 18.133 15.092 -5.913 1.00 87.19 295 ASP A C 1
ATOM 2368 O O . ASP A 1 295 ? 18.114 15.805 -6.917 1.00 87.19 295 ASP A O 1
ATOM 2372 N N . ALA A 1 296 ? 19.043 15.256 -4.946 1.00 86.12 296 ALA A N 1
ATOM 2373 C CA . ALA A 1 296 ? 20.115 16.245 -5.037 1.00 86.12 296 ALA A CA 1
ATOM 2374 C C . ALA A 1 296 ? 21.088 15.948 -6.197 1.00 86.12 296 ALA A C 1
ATOM 2376 O O . ALA A 1 296 ? 21.453 16.860 -6.937 1.00 86.12 296 ALA A O 1
ATOM 2377 N N . GLU A 1 297 ? 21.466 14.682 -6.399 1.00 89.50 297 GLU A N 1
ATOM 2378 C CA . GLU A 1 297 ? 22.330 14.267 -7.515 1.00 89.50 297 GLU A CA 1
ATOM 2379 C C . GLU A 1 297 ? 21.636 14.439 -8.877 1.00 89.50 297 GLU A C 1
ATOM 2381 O O . GLU A 1 297 ? 22.234 14.948 -9.826 1.00 89.50 297 GLU A O 1
ATOM 2386 N N . ASN A 1 298 ? 20.348 14.096 -8.975 1.00 84.25 298 ASN A N 1
ATOM 2387 C CA . ASN A 1 298 ? 19.544 14.337 -10.173 1.00 84.25 298 ASN A CA 1
ATOM 2388 C C . ASN A 1 298 ? 19.444 15.828 -10.498 1.00 84.25 298 ASN A C 1
ATOM 2390 O O . ASN A 1 298 ? 19.520 16.191 -11.670 1.00 84.25 298 ASN A O 1
ATOM 2394 N N . GLN A 1 299 ? 19.304 16.690 -9.487 1.00 88.75 299 GLN A N 1
ATOM 2395 C CA . GLN A 1 299 ? 19.306 18.135 -9.693 1.00 88.75 299 GLN A CA 1
ATOM 2396 C C . GLN A 1 299 ? 20.661 18.621 -10.228 1.00 88.75 299 GLN A C 1
ATOM 2398 O O . GLN A 1 299 ? 20.686 19.391 -11.183 1.00 88.75 299 GLN A O 1
ATOM 2403 N N . GLU A 1 300 ? 21.785 18.121 -9.703 1.00 88.81 300 GLU A N 1
ATOM 2404 C CA . GLU A 1 300 ? 23.116 18.464 -10.230 1.00 88.81 300 GLU A CA 1
ATOM 2405 C C . GLU A 1 300 ? 23.297 17.997 -11.687 1.00 88.81 300 GLU A C 1
ATOM 2407 O O . GLU A 1 300 ? 23.855 18.714 -12.523 1.00 88.81 300 GLU A O 1
ATOM 2412 N N . LEU A 1 301 ? 22.808 16.800 -12.025 1.00 86.81 301 LEU A N 1
ATOM 2413 C CA . LEU A 1 301 ? 22.834 16.290 -13.398 1.00 86.81 301 LEU A CA 1
ATOM 2414 C C . LEU A 1 301 ? 21.943 17.111 -14.338 1.00 86.81 301 LEU A C 1
ATOM 2416 O O . LEU A 1 301 ? 22.332 17.345 -15.484 1.00 86.81 301 LEU A O 1
ATOM 2420 N N . GLN A 1 302 ? 20.784 17.563 -13.858 1.00 87.38 302 GLN A N 1
ATOM 2421 C CA . GLN A 1 302 ? 19.879 18.442 -14.593 1.00 87.38 302 GLN A CA 1
ATOM 2422 C C . GLN A 1 302 ? 20.562 19.782 -14.903 1.00 87.38 302 GLN A C 1
ATOM 2424 O O . GLN A 1 302 ? 20.589 20.196 -16.061 1.00 87.38 302 GLN A O 1
ATOM 2429 N N . ASP A 1 303 ? 21.202 20.396 -13.906 1.00 89.56 303 ASP A N 1
ATOM 2430 C CA . ASP A 1 303 ? 21.928 21.658 -14.068 1.00 89.56 303 ASP A CA 1
ATOM 2431 C C . ASP A 1 303 ? 23.088 21.503 -15.078 1.00 89.56 303 ASP A C 1
ATOM 2433 O O . ASP A 1 303 ? 23.279 22.340 -15.963 1.00 89.56 303 ASP A O 1
ATOM 2437 N N . ARG A 1 304 ? 23.824 20.379 -15.036 1.00 90.12 304 ARG A N 1
ATOM 2438 C CA . ARG A 1 304 ? 24.872 20.071 -16.033 1.00 90.12 304 ARG A CA 1
ATOM 2439 C C . ARG A 1 304 ? 24.323 19.876 -17.446 1.00 90.12 304 ARG A C 1
ATOM 2441 O O . ARG A 1 304 ? 25.009 20.215 -18.416 1.00 90.12 304 ARG A O 1
ATOM 2448 N N . LEU A 1 305 ? 23.140 19.277 -17.580 1.00 87.62 305 LEU A N 1
ATOM 2449 C CA . LEU A 1 305 ? 22.483 19.091 -18.871 1.00 87.62 305 LEU A CA 1
ATOM 2450 C C . LEU A 1 305 ? 22.045 20.439 -19.454 1.00 87.62 305 LEU A C 1
ATOM 2452 O O . LEU A 1 305 ? 22.259 20.678 -20.643 1.00 87.62 305 LEU A O 1
ATOM 2456 N N . ASP A 1 306 ? 21.509 21.331 -18.624 1.00 88.31 306 ASP A N 1
ATOM 2457 C CA . ASP A 1 306 ? 21.120 22.681 -19.032 1.00 88.31 306 ASP A CA 1
ATOM 2458 C C . ASP A 1 306 ? 22.343 23.507 -19.476 1.00 88.31 306 ASP A C 1
ATOM 2460 O O . ASP A 1 306 ? 22.319 24.115 -20.551 1.00 88.31 306 ASP A O 1
ATOM 2464 N N . ASP A 1 307 ? 23.464 23.422 -18.752 1.00 90.81 307 ASP A N 1
ATOM 2465 C CA . ASP A 1 307 ? 24.743 24.031 -19.149 1.00 90.81 307 ASP A CA 1
ATOM 2466 C C . ASP A 1 307 ? 25.254 23.507 -20.507 1.00 90.81 307 ASP A C 1
ATOM 2468 O O . ASP A 1 307 ? 25.799 24.254 -21.331 1.00 90.81 307 ASP A O 1
ATOM 2472 N N . GLN A 1 308 ? 25.112 22.200 -20.759 1.00 87.19 308 GLN A N 1
ATOM 2473 C CA . GLN A 1 308 ? 25.465 21.587 -22.044 1.00 87.19 308 GLN A CA 1
ATOM 2474 C C . GLN A 1 308 ? 24.544 22.079 -23.163 1.00 87.19 308 GLN A C 1
ATOM 2476 O O . GLN A 1 308 ? 25.027 22.436 -24.239 1.00 87.19 308 GLN A O 1
ATOM 2481 N N . MET A 1 309 ? 23.236 22.144 -22.914 1.00 85.75 309 MET A N 1
ATOM 2482 C CA . MET A 1 309 ? 22.247 22.652 -23.865 1.00 85.75 309 MET A CA 1
ATOM 2483 C C . MET A 1 309 ? 22.503 24.120 -24.221 1.00 85.75 309 MET A C 1
ATOM 2485 O O . MET A 1 309 ? 22.413 24.494 -25.394 1.00 85.75 309 MET A O 1
ATOM 2489 N N . GLU A 1 310 ? 22.899 24.951 -23.254 1.00 89.25 310 GLU A N 1
ATOM 2490 C CA . GLU A 1 310 ? 23.281 26.339 -23.516 1.00 89.25 310 GLU A CA 1
ATOM 2491 C C . GLU A 1 310 ? 24.537 26.422 -24.401 1.00 89.25 310 GLU A C 1
ATOM 2493 O O . GLU A 1 310 ? 24.583 27.217 -25.347 1.00 89.25 310 GLU A O 1
ATOM 2498 N N . LYS A 1 311 ? 25.543 25.569 -24.158 1.00 88.62 311 LYS A N 1
ATOM 2499 C CA . LYS A 1 311 ? 26.736 25.470 -25.020 1.00 88.62 311 LYS A CA 1
ATOM 2500 C C . LYS A 1 311 ? 26.381 25.030 -26.437 1.00 88.62 311 LYS A C 1
ATOM 2502 O O . LYS A 1 311 ? 26.856 25.653 -27.384 1.00 88.62 311 LYS A O 1
ATOM 2507 N N . TYR A 1 312 ? 25.528 24.017 -26.595 1.00 83.06 312 TYR A N 1
ATOM 2508 C CA . TYR A 1 312 ? 25.053 23.576 -27.909 1.00 83.06 312 TYR A CA 1
ATOM 2509 C C . TYR A 1 312 ? 24.312 24.687 -28.647 1.00 83.06 312 TYR A C 1
ATOM 2511 O O . TYR A 1 312 ? 24.569 24.907 -29.825 1.00 83.06 312 TYR A O 1
ATOM 2519 N N . SER A 1 313 ? 23.453 25.438 -27.958 1.00 84.06 313 SER A N 1
ATOM 2520 C CA . SER A 1 313 ? 22.755 26.584 -28.547 1.00 84.06 313 SER A CA 1
ATOM 2521 C C . SER A 1 313 ? 23.729 27.677 -29.013 1.00 84.06 313 SER A C 1
ATOM 2523 O O . SER A 1 313 ? 23.574 28.226 -30.104 1.00 84.06 313 SER A O 1
ATOM 2525 N N . LYS A 1 314 ? 24.791 27.965 -28.246 1.00 85.88 314 LYS A N 1
ATOM 2526 C CA . LYS A 1 314 ? 25.855 28.898 -28.667 1.00 85.88 314 LYS A CA 1
ATOM 2527 C C . LYS A 1 314 ? 26.600 28.396 -29.908 1.00 85.88 314 LYS A C 1
ATOM 2529 O O . LYS A 1 314 ? 26.721 29.148 -30.868 1.00 85.88 314 LYS A O 1
ATOM 2534 N N . LEU A 1 315 ? 27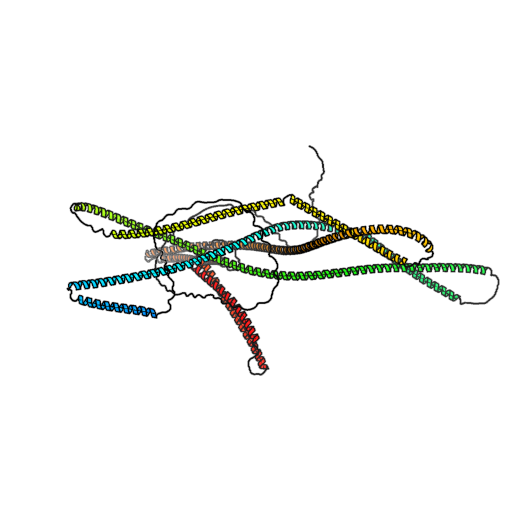.006 27.127 -29.924 1.00 82.75 315 LEU A N 1
ATOM 2535 C CA . LEU A 1 315 ? 27.656 26.487 -31.075 1.00 82.75 315 LEU A CA 1
ATOM 2536 C C . LEU A 1 315 ? 26.761 26.460 -32.321 1.00 82.75 315 LEU A C 1
ATOM 2538 O O . LEU A 1 315 ? 27.242 26.707 -33.422 1.00 82.75 315 LEU A O 1
ATOM 2542 N N . GLN A 1 316 ? 25.462 26.208 -32.158 1.00 82.88 316 GLN A N 1
ATOM 2543 C CA . GLN A 1 316 ? 24.490 26.237 -33.250 1.00 82.88 316 GLN A CA 1
ATOM 2544 C C . GLN A 1 316 ? 24.380 27.646 -33.845 1.00 82.88 316 GLN A C 1
ATOM 2546 O O . GLN A 1 316 ? 24.432 27.812 -35.058 1.00 82.88 316 GLN A O 1
ATOM 2551 N N . ASN A 1 317 ? 24.304 28.673 -32.995 1.00 80.31 317 ASN A N 1
ATOM 2552 C CA . ASN A 1 317 ? 24.275 30.063 -33.445 1.00 80.31 317 ASN A CA 1
ATOM 2553 C C . ASN A 1 317 ? 25.581 30.476 -34.147 1.00 80.31 317 ASN A C 1
ATOM 2555 O O . ASN A 1 317 ? 25.537 31.212 -35.131 1.00 80.31 317 ASN A O 1
ATOM 2559 N N . GLU A 1 318 ? 26.739 30.003 -33.677 1.00 81.25 318 GLU A N 1
ATOM 2560 C CA . GLU A 1 318 ? 28.030 30.209 -34.350 1.00 81.25 318 GLU A CA 1
ATOM 2561 C C . GLU A 1 318 ? 28.077 29.498 -35.709 1.00 81.25 318 GLU A C 1
ATOM 2563 O O . GLU A 1 318 ? 28.487 30.096 -36.705 1.00 81.25 318 GLU A O 1
ATOM 2568 N N . HIS A 1 319 ? 27.595 28.255 -35.784 1.00 78.19 319 HIS A N 1
ATOM 2569 C CA . HIS A 1 319 ? 27.477 27.506 -37.032 1.00 78.19 319 HIS A CA 1
ATOM 2570 C C . HIS A 1 319 ? 26.556 28.218 -38.031 1.00 78.19 319 HIS A C 1
ATOM 2572 O O . HIS A 1 319 ? 26.906 28.366 -39.201 1.00 78.19 319 HIS A O 1
ATOM 2578 N N . ASP A 1 320 ? 25.410 28.724 -37.578 1.00 75.81 320 ASP A N 1
ATOM 2579 C CA . ASP A 1 320 ? 24.472 29.455 -38.427 1.00 75.81 320 ASP A CA 1
ATOM 2580 C C . ASP A 1 320 ? 25.062 30.794 -38.894 1.00 75.81 320 ASP A C 1
ATOM 2582 O O . ASP A 1 320 ? 24.887 31.165 -40.056 1.00 75.81 320 ASP A O 1
ATOM 2586 N N . GLN A 1 321 ? 25.835 31.491 -38.055 1.00 77.00 321 GLN A N 1
ATOM 2587 C CA . GLN A 1 321 ? 26.583 32.686 -38.465 1.00 77.00 321 GLN A CA 1
ATOM 2588 C C . GLN A 1 321 ? 27.660 32.374 -39.511 1.00 77.00 321 GLN A C 1
ATOM 2590 O O . GLN A 1 321 ? 27.827 33.144 -40.458 1.00 77.00 321 GLN A O 1
ATOM 2595 N N . ILE A 1 322 ? 28.358 31.242 -39.384 1.00 73.50 322 ILE A N 1
ATOM 2596 C CA . ILE A 1 322 ? 29.337 30.779 -40.377 1.00 73.50 322 ILE A CA 1
ATOM 2597 C C . ILE A 1 322 ? 28.632 30.377 -41.676 1.00 73.50 322 ILE A C 1
ATOM 2599 O O . ILE A 1 322 ? 29.083 30.756 -42.753 1.00 73.50 322 ILE A O 1
ATOM 2603 N N . SER A 1 323 ? 27.491 29.691 -41.602 1.00 64.50 323 SER A N 1
ATOM 2604 C CA . SER A 1 323 ? 26.705 29.304 -42.779 1.00 64.50 323 SER A CA 1
ATOM 2605 C C . SER A 1 323 ? 26.126 30.514 -43.524 1.00 64.50 323 SER A C 1
ATOM 2607 O O . SER A 1 323 ? 25.962 30.458 -44.742 1.00 64.50 323 SER A O 1
ATOM 2609 N N . HIS A 1 324 ? 25.849 31.615 -42.819 1.00 61.81 324 HIS A N 1
ATOM 2610 C CA . HIS A 1 324 ? 25.427 32.898 -43.396 1.00 61.81 324 HIS A CA 1
ATOM 2611 C C . HIS A 1 324 ? 26.599 33.865 -43.639 1.00 61.81 324 HIS A C 1
ATOM 2613 O O . HIS A 1 324 ? 26.385 35.039 -43.960 1.00 61.81 324 HIS A O 1
ATOM 2619 N N . SER A 1 325 ? 27.842 33.389 -43.506 1.00 64.06 325 SER A N 1
ATOM 2620 C CA . SER A 1 325 ? 29.044 34.172 -43.772 1.00 64.06 325 SER A CA 1
ATOM 2621 C C . SER A 1 325 ? 29.013 34.745 -45.186 1.00 64.06 325 SER A C 1
ATOM 2623 O O . SER A 1 325 ? 28.761 34.059 -46.181 1.00 64.06 325 SER A O 1
ATOM 2625 N N . HIS A 1 326 ? 29.342 36.031 -45.273 1.00 60.16 326 HIS A N 1
ATOM 2626 C CA . HIS A 1 326 ? 29.418 36.793 -46.513 1.00 60.16 326 HIS A CA 1
ATOM 2627 C C . HIS A 1 326 ? 30.399 36.183 -47.538 1.00 60.16 326 HIS A C 1
ATOM 2629 O O . HIS A 1 326 ? 30.310 36.481 -48.728 1.00 60.16 326 HIS A O 1
ATOM 2635 N N . GLU A 1 327 ? 31.317 35.315 -47.103 1.00 62.88 327 GLU A N 1
ATOM 2636 C CA . GLU A 1 327 ? 32.253 34.599 -47.974 1.00 62.88 327 GLU A CA 1
ATOM 2637 C C . GLU A 1 327 ? 31.608 33.416 -48.709 1.00 62.88 327 GLU A C 1
ATOM 2639 O O . GLU A 1 327 ? 31.853 33.261 -49.904 1.00 62.88 327 GLU A O 1
ATOM 2644 N N . LEU A 1 328 ? 30.719 32.648 -48.065 1.00 65.38 328 LEU A N 1
ATOM 2645 C CA . LEU A 1 328 ? 29.982 31.557 -48.725 1.00 65.38 328 LEU A CA 1
ATOM 2646 C C . LEU A 1 328 ? 28.971 32.096 -49.741 1.00 65.38 328 LEU A C 1
ATOM 2648 O O . LEU A 1 328 ? 28.841 31.561 -50.838 1.00 65.38 328 LEU A O 1
ATOM 2652 N N . SER A 1 329 ? 28.312 33.214 -49.422 1.00 66.75 329 SER A N 1
ATOM 2653 C CA . SER A 1 329 ? 27.421 33.896 -50.369 1.00 66.75 329 SER A CA 1
ATOM 2654 C C . SER A 1 329 ? 28.174 34.437 -51.593 1.00 66.75 329 SER A C 1
ATOM 2656 O O . SER A 1 329 ? 27.667 34.338 -52.710 1.00 66.75 329 SER A O 1
ATOM 2658 N N . LYS A 1 330 ? 29.403 34.947 -51.415 1.00 70.88 330 LYS A N 1
ATOM 2659 C CA . LYS A 1 330 ? 30.271 35.347 -52.536 1.00 70.88 330 LYS A CA 1
ATOM 2660 C C . LYS A 1 330 ? 30.719 34.151 -53.368 1.00 70.88 330 LYS A C 1
ATOM 2662 O O . LYS A 1 330 ? 30.703 34.246 -54.592 1.00 70.88 330 LYS A O 1
ATOM 2667 N N . LEU A 1 331 ? 31.079 33.044 -52.720 1.00 72.69 331 LEU A N 1
ATOM 2668 C CA . LEU A 1 331 ? 31.491 31.823 -53.404 1.00 72.69 331 LEU A CA 1
ATOM 2669 C C . LEU A 1 331 ? 30.350 31.253 -54.257 1.00 72.69 331 LEU A C 1
ATOM 2671 O O . LEU A 1 331 ? 30.561 30.980 -55.432 1.00 72.69 331 LEU A O 1
ATOM 2675 N N . ASN A 1 332 ? 29.134 31.183 -53.711 1.00 75.56 332 ASN A N 1
ATOM 2676 C CA . ASN A 1 332 ? 27.959 30.725 -54.457 1.00 75.56 332 ASN A CA 1
ATOM 2677 C C . ASN A 1 332 ? 27.638 31.647 -55.640 1.00 75.56 332 ASN A C 1
ATOM 2679 O O . ASN A 1 332 ? 27.424 31.164 -56.742 1.00 75.56 332 ASN A O 1
ATOM 2683 N N . SER A 1 333 ? 27.725 32.971 -55.464 1.00 73.44 333 SER A N 1
ATOM 2684 C CA . SER A 1 333 ? 27.521 33.905 -56.582 1.00 73.44 333 SER A CA 1
ATOM 2685 C C . SER A 1 333 ? 28.584 33.802 -57.685 1.00 73.44 333 SER A C 1
ATOM 2687 O O . SER A 1 333 ? 28.326 34.176 -58.827 1.00 73.44 333 SER A O 1
ATOM 2689 N N . GLU A 1 334 ? 29.786 33.325 -57.354 1.00 78.00 334 GLU A N 1
ATOM 2690 C CA . GLU A 1 334 ? 30.852 33.087 -58.329 1.00 78.00 334 GLU A CA 1
ATOM 2691 C C . GLU A 1 334 ? 30.682 31.729 -59.023 1.00 78.00 334 GLU A C 1
ATOM 2693 O O . GLU A 1 334 ? 30.934 31.630 -60.221 1.00 78.00 334 GLU A O 1
ATOM 2698 N N . ILE A 1 335 ? 30.182 30.713 -58.311 1.00 77.75 335 ILE A N 1
ATOM 2699 C CA . ILE A 1 335 ? 29.763 29.434 -58.901 1.00 77.75 335 ILE A CA 1
ATOM 2700 C C . ILE A 1 335 ? 28.653 29.673 -59.932 1.00 77.75 335 ILE A C 1
ATOM 2702 O O . ILE A 1 335 ? 28.811 29.242 -61.070 1.00 77.75 335 ILE A O 1
ATOM 2706 N N . ASP A 1 336 ? 27.618 30.448 -59.593 1.00 78.06 336 ASP A N 1
ATOM 2707 C CA . ASP A 1 336 ? 26.519 30.774 -60.516 1.00 78.06 336 ASP A CA 1
ATOM 2708 C C . ASP A 1 336 ? 27.033 31.466 -61.796 1.00 78.06 336 ASP A C 1
ATOM 2710 O O . ASP A 1 336 ? 26.632 31.135 -62.911 1.00 78.06 336 ASP A O 1
ATOM 2714 N N . ARG A 1 337 ? 27.996 32.392 -61.666 1.00 80.00 337 ARG A N 1
ATOM 2715 C CA . ARG A 1 337 ? 28.628 33.049 -62.827 1.00 80.00 337 ARG A CA 1
ATOM 2716 C C . ARG A 1 337 ? 29.429 32.088 -63.694 1.00 80.00 337 ARG A C 1
ATOM 2718 O O . ARG A 1 337 ? 29.447 32.241 -64.916 1.00 80.00 337 ARG A O 1
ATOM 2725 N N . LEU A 1 338 ? 30.141 31.150 -63.075 1.00 76.44 338 LEU A N 1
ATOM 2726 C CA . LEU A 1 338 ? 30.919 30.147 -63.795 1.00 76.44 338 LEU A CA 1
ATOM 2727 C C . LEU A 1 338 ? 30.004 29.139 -64.498 1.00 76.44 338 LEU A C 1
ATOM 2729 O O . LEU A 1 338 ? 30.318 28.732 -65.616 1.00 76.44 338 LEU A O 1
ATOM 2733 N N . GLU A 1 339 ? 28.867 28.781 -63.899 1.00 82.00 339 GLU A N 1
ATOM 2734 C CA . GLU A 1 339 ? 27.841 27.948 -64.533 1.00 82.00 339 GLU A CA 1
ATOM 2735 C C . GLU A 1 339 ? 27.213 28.642 -65.747 1.00 82.00 339 GLU A C 1
ATOM 2737 O O . GLU A 1 339 ? 27.144 28.041 -66.823 1.00 82.00 339 GLU A O 1
ATOM 2742 N N . ASP A 1 340 ? 26.859 29.925 -65.627 1.00 81.56 340 ASP A N 1
ATOM 2743 C CA . ASP A 1 340 ? 26.350 30.726 -66.747 1.00 81.56 340 ASP A CA 1
ATOM 2744 C C . ASP A 1 340 ? 27.374 30.833 -67.891 1.00 81.56 340 ASP A C 1
ATOM 2746 O O . ASP A 1 340 ? 27.029 30.666 -69.065 1.00 81.56 340 ASP A O 1
ATOM 2750 N N . ALA A 1 341 ? 28.653 31.055 -67.568 1.00 79.44 341 ALA A N 1
ATOM 2751 C CA . ALA A 1 341 ? 29.729 31.099 -68.559 1.00 79.44 341 ALA A CA 1
ATOM 2752 C C . ALA A 1 341 ? 29.937 29.743 -69.259 1.00 79.44 341 ALA A C 1
ATOM 2754 O O . ALA A 1 341 ? 30.178 29.701 -70.469 1.00 79.44 341 ALA A O 1
ATOM 2755 N N . ASN A 1 342 ? 29.807 28.632 -68.528 1.00 79.50 342 ASN A N 1
ATOM 2756 C CA . ASN A 1 342 ? 29.886 27.287 -69.098 1.00 79.50 342 ASN A CA 1
ATOM 2757 C C . ASN A 1 342 ? 28.711 26.996 -70.039 1.00 79.50 342 ASN A C 1
ATOM 2759 O O . ASN A 1 342 ? 28.911 26.426 -71.111 1.00 79.50 342 ASN A O 1
ATOM 2763 N N . LEU A 1 343 ? 27.495 27.414 -69.677 1.00 81.56 343 LEU A N 1
ATOM 2764 C CA . LEU A 1 343 ? 26.318 27.276 -70.540 1.00 81.56 343 LEU A CA 1
ATOM 2765 C C . LEU A 1 343 ? 26.455 28.086 -71.835 1.00 81.56 343 LEU A C 1
ATOM 2767 O O . LEU A 1 343 ? 26.039 27.618 -72.896 1.00 81.56 343 LEU A O 1
ATOM 2771 N N . GLU A 1 344 ? 27.054 29.275 -71.774 1.00 81.19 344 GLU A N 1
ATOM 2772 C CA . GLU A 1 344 ? 27.301 30.100 -72.960 1.00 81.19 344 GLU A CA 1
ATOM 2773 C C . GLU A 1 344 ? 28.353 29.462 -73.885 1.00 81.19 344 GLU A C 1
ATOM 2775 O O . GLU A 1 344 ? 28.131 29.353 -75.093 1.00 81.19 344 GLU A O 1
ATOM 2780 N N . LEU A 1 345 ? 29.443 28.932 -73.318 1.00 79.50 345 LEU A N 1
ATOM 2781 C CA . LEU A 1 345 ? 30.447 28.161 -74.061 1.00 79.50 345 LEU A CA 1
ATOM 2782 C C . LEU A 1 345 ? 29.852 26.906 -74.714 1.00 79.50 345 LEU A C 1
ATOM 2784 O O . LEU A 1 345 ? 30.187 26.585 -75.856 1.00 79.50 345 LEU A O 1
ATOM 2788 N N . GLN A 1 346 ? 28.936 26.219 -74.028 1.00 78.38 346 GLN A N 1
ATOM 2789 C CA . GLN A 1 346 ? 28.230 25.058 -74.571 1.00 78.38 346 GLN A CA 1
ATOM 2790 C C . GLN A 1 346 ? 27.401 25.440 -75.812 1.00 78.38 346 GLN A C 1
ATOM 2792 O O . GLN A 1 346 ? 27.443 24.748 -76.828 1.00 78.38 346 GLN A O 1
ATOM 2797 N N . ARG A 1 347 ? 26.702 26.583 -75.773 1.00 79.81 347 ARG A N 1
ATOM 2798 C CA . ARG A 1 347 ? 25.924 27.094 -76.917 1.00 79.81 347 ARG A CA 1
ATOM 2799 C C . ARG A 1 347 ? 26.804 27.496 -78.098 1.00 79.81 347 ARG A C 1
ATOM 2801 O O . ARG A 1 347 ? 26.406 27.299 -79.247 1.00 79.81 347 ARG A O 1
ATOM 2808 N N . GLU A 1 348 ? 27.975 28.077 -77.843 1.00 80.69 348 GLU A N 1
ATOM 2809 C CA . GLU A 1 348 ? 28.941 28.381 -78.905 1.00 80.69 348 GLU A CA 1
ATOM 2810 C C . GLU A 1 348 ? 29.495 27.104 -79.545 1.00 80.69 348 GLU A C 1
ATOM 2812 O O . GLU A 1 348 ? 29.587 27.025 -80.772 1.00 80.69 348 GLU A O 1
ATOM 2817 N N . LEU A 1 349 ? 29.786 26.078 -78.742 1.00 82.00 349 LEU A N 1
ATOM 2818 C CA . LEU A 1 349 ? 30.241 24.778 -79.232 1.00 82.00 349 LEU A CA 1
ATOM 2819 C C . LEU A 1 349 ? 29.194 24.105 -80.137 1.00 82.00 349 LEU A C 1
ATOM 2821 O O . LEU A 1 349 ? 29.545 23.547 -81.183 1.00 82.00 349 LEU A O 1
ATOM 2825 N N . ASP A 1 350 ? 27.915 24.197 -79.770 1.00 80.50 350 ASP A N 1
ATOM 2826 C CA . ASP A 1 350 ? 26.807 23.669 -80.570 1.00 80.50 350 ASP A CA 1
ATOM 2827 C C . ASP A 1 350 ? 26.647 24.434 -81.894 1.00 80.50 350 ASP A C 1
ATOM 2829 O O . ASP A 1 350 ? 26.482 23.815 -82.948 1.00 80.50 350 ASP A O 1
ATOM 2833 N N . LYS A 1 351 ? 26.786 25.769 -81.886 1.00 83.25 351 LYS A N 1
ATOM 2834 C CA . LYS A 1 351 ? 26.794 26.577 -83.121 1.00 83.25 351 LYS A CA 1
ATOM 2835 C C . LYS A 1 351 ? 27.939 26.198 -84.052 1.00 83.25 351 LYS A C 1
ATOM 2837 O O . LYS A 1 351 ? 27.712 26.021 -85.245 1.00 83.25 351 LYS A O 1
ATOM 2842 N N . VAL A 1 352 ? 29.152 26.048 -83.520 1.00 78.75 352 VAL A N 1
ATOM 2843 C CA . VAL A 1 352 ? 30.323 25.647 -84.314 1.00 78.75 352 VAL A CA 1
ATOM 2844 C C . VAL A 1 352 ? 30.145 24.232 -84.869 1.00 78.75 352 VAL A C 1
ATOM 2846 O O . VAL A 1 352 ? 30.490 23.981 -86.023 1.00 78.75 352 VAL A O 1
ATOM 2849 N N . SER A 1 353 ? 29.558 23.315 -84.095 1.00 81.50 353 SER A N 1
ATOM 2850 C CA . SER A 1 353 ? 29.224 21.972 -84.587 1.00 81.50 353 SER A CA 1
ATOM 2851 C C . SER A 1 353 ? 28.210 22.019 -85.730 1.00 81.50 353 SER A C 1
ATOM 2853 O O . SER A 1 353 ? 28.391 21.335 -86.734 1.00 81.50 353 SER A O 1
ATOM 2855 N N . GLN A 1 354 ? 27.194 22.876 -85.631 1.00 79.38 354 GLN A N 1
ATOM 2856 C CA . GLN A 1 354 ? 26.187 23.043 -86.677 1.00 79.38 354 GLN A CA 1
ATOM 2857 C C . GLN A 1 354 ? 26.751 23.730 -87.936 1.00 79.38 354 GLN A C 1
ATOM 2859 O O . GLN A 1 354 ? 26.410 23.363 -89.060 1.00 79.38 354 GLN A O 1
ATOM 2864 N N . GLU A 1 355 ? 27.653 24.704 -87.784 1.00 78.12 355 GLU A N 1
ATOM 2865 C CA . GLU A 1 355 ? 28.386 25.306 -88.906 1.00 78.12 355 GLU A CA 1
ATOM 2866 C C . GLU A 1 355 ? 29.297 24.293 -89.602 1.00 78.12 355 GLU A C 1
ATOM 2868 O O . GLU A 1 355 ? 29.363 24.269 -90.833 1.00 78.12 355 GLU A O 1
ATOM 2873 N N . LYS A 1 356 ? 29.955 23.424 -88.829 1.00 80.50 356 LYS A N 1
ATOM 2874 C CA . LYS A 1 356 ? 30.759 22.326 -89.363 1.00 80.50 356 LYS A CA 1
ATOM 2875 C C . LYS A 1 356 ? 29.902 21.351 -90.173 1.00 80.50 356 LYS A C 1
ATOM 2877 O O . LYS A 1 356 ? 30.279 21.024 -91.293 1.00 80.50 356 LYS A O 1
ATOM 2882 N N . GLU A 1 357 ? 28.744 20.945 -89.658 1.00 78.81 357 GLU A N 1
ATOM 2883 C CA . GLU A 1 357 ? 27.810 20.053 -90.360 1.00 78.81 357 GLU A CA 1
ATOM 2884 C C . GLU A 1 357 ? 27.279 20.691 -91.660 1.00 78.81 357 GLU A C 1
ATOM 2886 O O . GLU A 1 357 ? 27.232 20.053 -92.717 1.00 78.81 357 GLU A O 1
ATOM 2891 N N . ASN A 1 358 ? 26.970 21.991 -91.634 1.00 76.69 358 ASN A N 1
ATOM 2892 C CA . ASN A 1 358 ? 26.578 22.745 -92.828 1.00 76.69 358 ASN A CA 1
ATOM 2893 C C . ASN A 1 358 ? 27.713 22.839 -93.864 1.00 76.69 358 ASN A C 1
ATOM 2895 O O . ASN A 1 358 ? 27.460 22.764 -95.070 1.00 76.69 358 ASN A O 1
ATOM 2899 N N . LEU A 1 359 ? 28.963 22.994 -93.419 1.00 75.56 359 LEU A N 1
ATOM 2900 C CA . LEU A 1 359 ? 30.141 22.993 -94.289 1.00 75.56 359 LEU A CA 1
ATOM 2901 C C . LEU A 1 359 ? 30.424 21.607 -94.873 1.00 75.56 359 LEU A C 1
ATOM 2903 O O . LEU A 1 359 ? 30.728 21.522 -96.060 1.00 75.56 359 LEU A O 1
ATOM 2907 N N . GLU A 1 360 ? 30.274 20.537 -94.093 1.00 75.81 360 GLU A N 1
ATOM 2908 C CA . GLU A 1 360 ? 30.397 19.151 -94.566 1.00 75.81 360 GLU A CA 1
ATOM 2909 C C . GLU A 1 360 ? 29.320 18.826 -95.609 1.00 75.81 360 GLU A C 1
ATOM 2911 O O . GLU A 1 360 ? 29.629 18.294 -96.674 1.00 75.81 360 GLU A O 1
ATOM 2916 N N . THR A 1 361 ? 28.079 19.259 -95.379 1.00 76.94 361 THR A N 1
ATOM 2917 C CA . THR A 1 361 ? 26.985 19.103 -96.352 1.00 76.94 361 THR A CA 1
ATOM 2918 C C . THR A 1 361 ? 27.263 19.890 -97.637 1.00 76.94 361 THR A C 1
ATOM 2920 O O . THR A 1 361 ? 27.045 19.402 -98.746 1.00 76.94 361 THR A O 1
ATOM 2923 N N . ARG A 1 362 ? 27.791 21.116 -97.516 1.00 75.94 362 ARG A N 1
ATOM 2924 C CA . ARG A 1 362 ? 28.170 21.943 -98.671 1.00 75.94 362 ARG A CA 1
ATOM 2925 C C . ARG A 1 362 ? 29.356 21.355 -99.435 1.00 75.94 362 ARG A C 1
ATOM 2927 O O . ARG A 1 362 ? 29.387 21.461 -100.657 1.00 75.94 362 ARG A O 1
ATOM 2934 N N . TYR A 1 363 ? 30.302 20.740 -98.731 1.00 75.69 363 TYR A N 1
ATOM 2935 C CA . TYR A 1 363 ? 31.444 20.053 -99.320 1.00 75.69 363 TYR A CA 1
ATOM 2936 C C . TYR A 1 363 ? 31.009 18.812 -100.107 1.00 75.69 363 TYR A C 1
ATOM 2938 O O . TYR A 1 363 ? 31.424 18.660 -101.253 1.00 75.69 363 TYR A O 1
ATOM 2946 N N . GLU A 1 364 ? 30.120 17.976 -99.561 1.00 76.62 364 GLU A N 1
ATOM 2947 C CA . GLU A 1 364 ? 29.596 16.813 -100.295 1.00 76.62 364 GLU A CA 1
ATOM 2948 C C . GLU A 1 364 ? 28.709 17.212 -101.487 1.00 76.62 364 GLU A C 1
ATOM 2950 O O . GLU A 1 364 ? 28.790 16.588 -102.543 1.00 76.62 364 GLU A O 1
ATOM 2955 N N . ASN A 1 365 ? 27.951 18.312 -101.395 1.00 73.75 365 ASN A N 1
ATOM 2956 C CA . ASN A 1 365 ? 27.218 18.847 -102.550 1.00 73.75 365 ASN A CA 1
ATOM 2957 C C . ASN A 1 365 ? 28.161 19.344 -103.665 1.00 73.75 365 ASN A C 1
ATOM 2959 O O . ASN A 1 365 ? 27.943 19.033 -104.833 1.00 73.75 365 ASN A O 1
ATOM 2963 N N . LEU A 1 366 ? 29.239 20.061 -103.320 1.00 72.88 366 LEU A N 1
ATOM 2964 C CA . LEU A 1 366 ? 30.261 20.516 -104.280 1.00 72.88 366 LEU A CA 1
ATOM 2965 C C . LEU A 1 366 ? 31.028 19.351 -104.915 1.00 72.88 366 LEU A C 1
ATOM 2967 O O . LEU A 1 366 ? 31.367 19.389 -106.095 1.00 72.88 366 LEU A O 1
ATOM 2971 N N . LYS A 1 367 ? 31.295 18.303 -104.137 1.00 75.81 367 LYS A N 1
ATOM 2972 C CA . LYS A 1 367 ? 31.933 17.078 -104.617 1.00 75.81 367 LYS A CA 1
ATOM 2973 C C . LYS A 1 367 ? 31.030 16.320 -105.595 1.00 75.81 367 LYS A C 1
ATOM 2975 O O . LYS A 1 367 ? 31.514 15.893 -106.639 1.00 75.81 367 LYS A O 1
ATOM 2980 N N . GLY A 1 368 ? 29.725 16.258 -105.325 1.00 66.88 368 GLY A N 1
ATOM 2981 C CA . GLY A 1 368 ? 28.731 15.734 -106.266 1.00 66.88 368 GLY A CA 1
ATOM 2982 C C . GLY A 1 368 ? 28.605 16.562 -107.553 1.00 66.88 368 GLY A C 1
ATOM 2983 O O . GLY A 1 368 ? 28.462 15.993 -108.631 1.00 66.88 368 GLY A O 1
ATOM 2984 N N . GLU A 1 369 ? 28.720 17.893 -107.478 1.00 67.31 369 GLU A N 1
ATOM 2985 C CA . GLU A 1 369 ? 28.724 18.768 -108.664 1.00 67.31 369 GLU A CA 1
ATOM 2986 C C . GLU A 1 369 ? 29.971 18.567 -109.543 1.00 67.31 369 GLU A C 1
ATOM 2988 O O . GLU A 1 369 ? 29.860 18.600 -110.768 1.00 67.31 369 GLU A O 1
ATOM 2993 N N . ILE A 1 370 ? 31.140 18.305 -108.948 1.00 63.06 370 ILE A N 1
ATOM 2994 C CA . ILE A 1 370 ? 32.383 18.011 -109.684 1.00 63.06 370 ILE A CA 1
ATOM 2995 C C . ILE A 1 370 ? 32.316 16.627 -110.349 1.00 63.06 370 ILE A C 1
ATOM 2997 O O . ILE A 1 370 ? 32.627 16.509 -111.532 1.00 63.06 370 ILE A O 1
ATOM 3001 N N . GLU A 1 371 ? 31.829 15.601 -109.644 1.00 59.81 371 GLU A N 1
ATOM 3002 C CA . GLU A 1 371 ? 31.659 14.254 -110.214 1.00 59.81 371 GLU A CA 1
ATOM 3003 C C . GLU A 1 371 ? 30.616 14.223 -111.353 1.00 59.81 371 GLU A C 1
ATOM 3005 O O . GLU A 1 371 ? 30.759 13.455 -112.306 1.00 59.81 371 GLU A O 1
ATOM 3010 N N . GLN A 1 372 ? 29.612 15.109 -111.322 1.00 52.66 372 GLN A N 1
ATOM 3011 C CA . GLN A 1 372 ? 28.645 15.291 -112.411 1.00 52.66 372 GLN A CA 1
ATOM 3012 C C . GLN A 1 372 ? 29.256 16.039 -113.618 1.00 52.66 372 GLN A C 1
ATOM 3014 O O . GLN A 1 372 ? 28.947 15.715 -114.765 1.00 52.66 372 GLN A O 1
ATOM 3019 N N . HIS A 1 373 ? 30.162 16.996 -113.381 1.00 54.69 373 HIS A N 1
ATOM 3020 C CA . HIS A 1 373 ? 30.839 17.765 -114.435 1.00 54.69 373 HIS A CA 1
ATOM 3021 C C . HIS A 1 373 ? 31.935 16.958 -115.162 1.00 54.69 373 HIS A C 1
ATOM 3023 O O . HIS A 1 373 ? 32.203 17.206 -116.343 1.00 54.69 373 HIS A O 1
ATOM 3029 N N . ASP A 1 374 ? 32.525 15.966 -114.488 1.00 52.12 374 ASP A N 1
ATOM 3030 C CA . ASP A 1 374 ? 33.458 15.004 -115.086 1.00 52.12 374 ASP A CA 1
ATOM 3031 C C . ASP A 1 374 ? 32.724 13.932 -115.919 1.00 52.12 374 ASP A C 1
ATOM 3033 O O . ASP A 1 374 ? 33.214 13.534 -116.980 1.00 52.12 374 ASP A O 1
ATOM 3037 N N . LEU A 1 375 ? 31.496 13.546 -115.536 1.00 52.12 375 LEU A N 1
ATOM 3038 C CA . LEU A 1 375 ? 30.659 12.616 -116.313 1.00 52.12 375 LEU A CA 1
ATOM 3039 C C . LEU A 1 375 ? 30.060 13.228 -117.596 1.00 52.12 375 LEU A C 1
ATOM 3041 O O . LEU A 1 375 ? 29.816 12.496 -118.562 1.00 52.12 375 LEU A O 1
ATOM 3045 N N . ASP A 1 376 ? 29.846 14.547 -117.634 1.00 46.44 376 ASP A N 1
ATOM 3046 C CA . ASP A 1 376 ? 29.311 15.252 -118.810 1.00 46.44 376 ASP A CA 1
ATOM 3047 C C . ASP A 1 376 ? 30.399 15.625 -119.844 1.00 46.44 376 ASP A C 1
ATOM 3049 O O . ASP A 1 376 ? 30.096 15.778 -121.032 1.00 46.44 376 ASP A O 1
ATOM 3053 N N . ASN A 1 377 ? 31.680 15.673 -119.450 1.00 43.09 377 ASN A N 1
ATOM 3054 C CA . ASN A 1 377 ? 32.807 15.910 -120.367 1.00 43.09 377 ASN A CA 1
ATOM 3055 C C . ASN A 1 377 ? 33.371 14.628 -121.017 1.00 43.09 377 ASN A C 1
ATOM 3057 O O . ASN A 1 377 ? 34.007 14.706 -122.069 1.00 43.09 377 ASN A O 1
ATOM 3061 N N . GLU A 1 378 ? 33.090 13.437 -120.475 1.00 42.91 378 GLU A N 1
ATOM 3062 C CA . GLU A 1 378 ? 33.589 12.153 -121.006 1.00 42.91 378 GLU A CA 1
ATOM 3063 C C . GLU A 1 378 ? 32.715 11.561 -122.146 1.00 42.91 378 GLU A C 1
ATOM 3065 O O . GLU A 1 378 ? 32.963 10.458 -122.640 1.00 42.91 378 GLU A O 1
ATOM 3070 N N . LYS A 1 379 ? 31.701 12.304 -122.631 1.00 43.12 379 LYS A N 1
ATOM 3071 C CA . LYS A 1 379 ? 30.781 11.888 -123.719 1.00 43.12 379 LYS A CA 1
ATOM 3072 C C . LYS A 1 379 ? 30.721 12.802 -124.949 1.00 43.12 379 LYS A C 1
ATOM 3074 O O . LYS A 1 379 ? 29.811 12.654 -125.769 1.00 43.12 379 LYS A O 1
ATOM 3079 N N . VAL A 1 380 ? 31.707 13.677 -125.168 1.00 41.78 380 VAL A N 1
ATOM 3080 C CA . VAL A 1 380 ? 31.796 14.482 -126.401 1.00 41.78 380 VAL A CA 1
ATOM 3081 C C . VAL A 1 380 ? 33.179 14.352 -127.061 1.00 41.78 380 VAL A C 1
ATOM 3083 O O . VAL A 1 380 ? 34.130 15.047 -126.732 1.00 41.78 380 VAL A O 1
ATOM 3086 N N . THR A 1 381 ? 33.209 13.501 -128.096 1.00 36.97 381 THR A N 1
ATOM 3087 C CA . THR A 1 381 ? 34.029 13.559 -129.334 1.00 36.97 381 THR A CA 1
ATOM 3088 C C . THR A 1 381 ? 35.363 12.797 -129.444 1.00 36.97 381 THR A C 1
ATOM 3090 O O . THR A 1 381 ? 36.447 13.272 -129.130 1.00 36.97 381 THR A O 1
ATOM 3093 N N . HIS A 1 382 ? 35.259 11.626 -130.089 1.00 30.44 382 HIS A N 1
ATOM 3094 C CA . HIS A 1 382 ? 36.250 11.050 -131.005 1.00 30.44 382 HIS A CA 1
ATOM 3095 C C . HIS A 1 382 ? 36.272 11.803 -132.365 1.00 30.44 382 HIS A C 1
ATOM 3097 O O . HIS A 1 382 ? 35.210 11.900 -132.967 1.00 30.44 382 HIS A O 1
ATOM 3103 N N . SER A 1 383 ? 37.474 12.173 -132.864 1.00 28.98 383 SER A N 1
ATOM 3104 C CA . SER A 1 383 ? 37.966 12.292 -134.282 1.00 28.98 383 SER A CA 1
ATOM 3105 C C . SER A 1 383 ? 37.189 13.110 -135.357 1.00 28.98 383 SER A C 1
ATOM 3107 O O . SER A 1 383 ? 35.976 13.231 -135.235 1.00 28.98 383 SER A O 1
ATOM 3109 N N . PRO A 1 384 ? 37.791 13.574 -136.499 1.00 42.44 384 PRO A N 1
ATOM 3110 C CA . PRO A 1 384 ? 39.189 13.485 -136.992 1.00 42.44 384 PRO A CA 1
ATOM 3111 C C . PRO A 1 384 ? 39.816 14.815 -137.550 1.00 42.44 384 PRO A C 1
ATOM 3113 O O . PRO A 1 384 ? 39.087 15.721 -137.914 1.00 42.44 384 PRO A O 1
ATOM 3116 N N . SER A 1 385 ? 41.167 14.873 -137.648 1.00 29.48 385 SER A N 1
ATOM 3117 C CA . SER A 1 385 ? 42.093 15.475 -138.680 1.00 29.48 385 SER A CA 1
ATOM 3118 C C . SER A 1 385 ? 41.714 16.708 -139.565 1.00 29.48 385 SER A C 1
ATOM 3120 O O . SER A 1 385 ? 40.535 16.912 -139.818 1.00 29.48 385 SER A O 1
ATOM 3122 N N . PRO A 1 386 ? 42.642 17.400 -140.298 1.00 46.53 386 PRO A N 1
ATOM 3123 C CA . PRO A 1 386 ? 44.111 17.610 -140.191 1.00 46.53 386 PRO A CA 1
ATOM 3124 C C . PRO A 1 386 ? 44.583 19.092 -140.403 1.00 46.53 386 PRO A C 1
ATOM 3126 O O . PRO A 1 386 ? 43.935 19.846 -141.121 1.00 46.53 386 PRO A O 1
ATOM 3129 N N . ASN A 1 387 ? 45.767 19.484 -139.885 1.00 30.98 387 ASN A N 1
ATOM 3130 C CA . ASN A 1 387 ? 46.863 20.217 -140.588 1.00 30.98 387 ASN A CA 1
ATOM 3131 C C . ASN A 1 387 ? 47.739 21.126 -139.691 1.00 30.98 387 ASN A C 1
ATOM 3133 O O . ASN A 1 387 ? 47.245 21.901 -138.883 1.00 30.98 387 ASN A O 1
ATOM 3137 N N . ASN A 1 388 ? 49.042 21.109 -140.011 1.00 33.09 388 ASN A N 1
ATOM 3138 C CA . ASN A 1 388 ? 50.089 22.113 -139.747 1.00 33.09 388 ASN A CA 1
ATOM 3139 C C . ASN A 1 388 ? 50.842 22.108 -138.397 1.00 33.09 388 ASN A C 1
ATOM 3141 O O . ASN A 1 388 ? 50.683 22.975 -137.550 1.00 33.09 388 ASN A O 1
ATOM 3145 N N . SER A 1 389 ? 51.783 21.161 -138.288 1.00 36.81 389 SER A N 1
ATOM 3146 C CA . SER A 1 389 ? 53.235 21.392 -138.103 1.00 36.81 389 SER A CA 1
ATOM 3147 C C . SER A 1 389 ? 53.678 22.760 -137.540 1.00 36.81 389 SER A C 1
ATOM 3149 O O . SER A 1 389 ? 53.955 23.644 -138.348 1.00 36.81 389 SER A O 1
ATOM 3151 N N . PHE A 1 390 ? 53.858 22.884 -136.209 1.00 38.09 390 PHE A N 1
ATOM 3152 C CA . PHE A 1 390 ? 54.975 23.629 -135.564 1.00 38.09 390 PHE A CA 1
ATOM 3153 C C . PHE A 1 390 ? 55.026 23.555 -134.004 1.00 38.09 390 PHE A C 1
ATOM 3155 O O . PHE A 1 390 ? 55.615 24.433 -133.393 1.00 38.09 390 PHE A O 1
ATOM 3162 N N . VAL A 1 391 ? 54.437 22.579 -133.290 1.00 43.72 391 VAL A N 1
ATOM 3163 C CA . VAL A 1 391 ? 54.421 22.638 -131.797 1.00 43.72 391 VAL A CA 1
ATOM 3164 C C . VAL A 1 391 ? 54.614 21.262 -131.141 1.00 43.72 391 VAL A C 1
ATOM 3166 O O . VAL A 1 391 ? 53.705 20.721 -130.528 1.00 43.72 391 VAL A O 1
ATOM 3169 N N . ILE A 1 392 ? 55.793 20.647 -131.296 1.00 47.12 392 ILE A N 1
ATOM 3170 C CA . ILE A 1 392 ? 56.117 19.343 -130.664 1.00 47.12 392 ILE A CA 1
ATOM 3171 C C . ILE A 1 392 ? 56.935 19.507 -129.362 1.00 47.12 392 ILE A C 1
ATOM 3173 O O . ILE A 1 392 ? 57.017 18.578 -128.568 1.00 47.12 392 ILE A O 1
ATOM 3177 N N . THR A 1 393 ? 57.482 20.690 -129.066 1.00 54.06 393 THR A N 1
ATOM 3178 C CA . THR A 1 393 ? 58.260 20.930 -127.832 1.00 54.06 393 THR A CA 1
ATOM 3179 C C . THR A 1 393 ? 57.428 21.412 -126.641 1.00 54.06 393 THR A C 1
ATOM 3181 O O . THR A 1 393 ? 57.736 21.026 -125.518 1.00 54.06 393 THR A O 1
ATOM 3184 N N . ASP A 1 394 ? 56.345 22.165 -126.860 1.00 55.22 394 ASP A N 1
ATOM 3185 C CA . ASP A 1 394 ? 55.503 22.654 -125.752 1.00 55.22 394 ASP A CA 1
ATOM 3186 C C . ASP A 1 394 ? 54.563 21.569 -125.205 1.00 55.22 394 ASP A C 1
ATOM 3188 O O . ASP A 1 394 ? 54.347 21.500 -123.998 1.00 55.22 394 ASP A O 1
ATOM 3192 N N . MET A 1 395 ? 54.095 20.638 -126.047 1.00 53.66 395 MET A N 1
ATOM 3193 C CA . MET A 1 395 ? 53.244 19.528 -125.593 1.00 53.66 395 MET A CA 1
ATOM 3194 C C . MET A 1 395 ? 53.992 18.547 -124.678 1.00 53.66 395 MET A C 1
ATOM 3196 O O . MET A 1 395 ? 53.382 17.950 -123.798 1.00 53.66 395 MET A O 1
ATOM 3200 N N . GLN A 1 396 ? 55.309 18.381 -124.846 1.00 57.69 396 GLN A N 1
ATOM 3201 C CA . GLN A 1 396 ? 56.095 17.494 -123.984 1.00 57.69 396 GLN A CA 1
ATOM 3202 C C . GLN A 1 396 ? 56.301 18.108 -122.589 1.00 57.69 396 GLN A C 1
ATOM 3204 O O . GLN A 1 396 ? 56.157 17.410 -121.589 1.00 57.69 396 GLN A O 1
ATOM 3209 N N . ALA A 1 397 ? 56.549 19.421 -122.520 1.00 63.34 397 ALA A N 1
ATOM 3210 C CA . ALA A 1 397 ? 56.613 20.160 -121.260 1.00 63.34 397 ALA A CA 1
ATOM 3211 C C . ALA A 1 397 ? 55.249 20.205 -120.549 1.00 63.34 397 ALA A C 1
ATOM 3213 O O . ALA A 1 397 ? 55.184 20.112 -119.326 1.00 63.34 397 ALA A O 1
ATOM 3214 N N . GLU A 1 398 ? 54.154 20.293 -121.306 1.00 66.44 398 GLU A N 1
ATOM 3215 C CA . GLU A 1 398 ? 52.798 20.246 -120.760 1.00 66.44 398 GLU A CA 1
ATOM 3216 C C . GLU A 1 398 ? 52.426 18.840 -120.257 1.00 66.44 398 GLU A C 1
ATOM 3218 O O . GLU A 1 398 ? 51.833 18.716 -119.189 1.00 66.44 398 GLU A O 1
ATOM 3223 N N . ILE A 1 399 ? 52.854 17.770 -120.939 1.00 69.81 399 ILE A N 1
ATOM 3224 C CA . ILE A 1 399 ? 52.690 16.384 -120.466 1.00 69.81 399 ILE A CA 1
ATOM 3225 C C . ILE A 1 399 ? 53.477 16.134 -119.174 1.00 69.81 399 ILE A C 1
ATOM 3227 O O . ILE A 1 399 ? 52.945 15.504 -118.258 1.00 69.81 399 ILE A O 1
ATOM 3231 N N . ASP A 1 400 ? 54.716 16.617 -119.074 1.00 73.00 400 ASP A N 1
ATOM 3232 C CA . ASP A 1 400 ? 55.525 16.440 -117.865 1.00 73.00 400 ASP A CA 1
ATOM 3233 C C . ASP A 1 400 ? 54.979 17.291 -116.701 1.00 73.00 400 ASP A C 1
ATOM 3235 O O . ASP A 1 400 ? 54.835 16.785 -115.589 1.00 73.00 400 ASP A O 1
ATOM 3239 N N . ALA A 1 401 ? 54.511 18.518 -116.962 1.00 74.44 401 ALA A N 1
ATOM 3240 C CA . ALA A 1 401 ? 53.816 19.336 -115.963 1.00 74.44 401 ALA A CA 1
ATOM 3241 C C . ALA A 1 401 ? 52.475 18.725 -115.509 1.00 74.44 401 ALA A C 1
ATOM 3243 O O . ALA A 1 401 ? 52.101 18.838 -114.339 1.00 74.44 401 ALA A O 1
ATOM 3244 N N . LEU A 1 402 ? 51.740 18.062 -116.409 1.00 76.94 402 LEU A N 1
ATOM 3245 C CA . LEU A 1 402 ? 50.511 17.340 -116.072 1.00 76.94 402 LEU A CA 1
ATOM 3246 C C . LEU A 1 402 ? 50.797 16.063 -115.276 1.00 76.94 402 LEU A C 1
ATOM 3248 O O . LEU A 1 402 ? 50.042 15.756 -114.357 1.00 76.94 402 LEU A O 1
ATOM 3252 N N . LYS A 1 403 ? 51.895 15.350 -115.556 1.00 77.62 403 LYS A N 1
ATOM 3253 C CA . LYS A 1 403 ? 52.342 14.208 -114.741 1.00 77.62 403 LYS A CA 1
ATOM 3254 C C . LYS A 1 403 ? 52.780 14.629 -113.346 1.00 77.62 403 LYS A C 1
ATOM 3256 O O . LYS A 1 403 ? 52.412 13.962 -112.383 1.00 77.62 403 LYS A O 1
ATOM 3261 N N . ASP A 1 404 ? 53.500 15.739 -113.223 1.00 77.25 404 ASP A N 1
ATOM 3262 C CA . ASP A 1 404 ? 53.896 16.275 -111.921 1.00 77.25 404 ASP A CA 1
ATOM 3263 C C . ASP A 1 404 ? 52.673 16.735 -111.117 1.00 77.25 404 ASP A C 1
ATOM 3265 O O . ASP A 1 404 ? 52.579 16.458 -109.921 1.00 77.25 404 ASP A O 1
ATOM 3269 N N . ARG A 1 405 ? 51.675 17.347 -111.773 1.00 82.19 405 ARG A N 1
ATOM 3270 C CA . ARG A 1 405 ? 50.381 17.671 -111.147 1.00 82.19 405 ARG A CA 1
ATOM 3271 C C . ARG A 1 405 ? 49.588 16.429 -110.753 1.00 82.19 405 ARG A C 1
ATOM 3273 O O . ARG A 1 405 ? 49.008 16.424 -109.673 1.00 82.19 405 ARG A O 1
ATOM 3280 N N . LEU A 1 406 ? 49.581 15.384 -111.579 1.00 78.69 406 LEU A N 1
ATOM 3281 C CA . LEU A 1 406 ? 48.918 14.117 -111.264 1.00 78.69 406 LEU A CA 1
ATOM 3282 C C . LEU A 1 406 ? 49.590 13.432 -110.068 1.00 78.69 406 LEU A C 1
ATOM 3284 O O . LEU A 1 406 ? 48.909 13.021 -109.137 1.00 78.69 406 LEU A O 1
ATOM 3288 N N . SER A 1 407 ? 50.924 13.387 -110.043 1.00 78.00 407 SER A N 1
ATOM 3289 C CA . SER A 1 407 ? 51.697 12.872 -108.910 1.00 78.00 407 SER A CA 1
ATOM 3290 C C . SER A 1 407 ? 51.437 13.684 -107.638 1.00 78.00 407 SER A C 1
ATOM 3292 O O . SER A 1 407 ? 51.212 13.109 -106.574 1.00 78.00 407 SER A O 1
ATOM 3294 N N . ALA A 1 408 ? 51.414 15.018 -107.730 1.00 78.62 408 ALA A N 1
ATOM 3295 C CA . ALA A 1 408 ? 51.084 15.887 -106.602 1.00 78.62 408 ALA A CA 1
ATOM 3296 C C . ALA A 1 408 ? 49.653 15.632 -106.094 1.00 78.62 408 ALA A C 1
ATOM 3298 O O . ALA A 1 408 ? 49.465 15.420 -104.896 1.00 78.62 408 ALA A O 1
ATOM 3299 N N . ALA A 1 409 ? 48.672 15.537 -106.992 1.00 79.81 409 ALA A N 1
ATOM 3300 C CA . ALA A 1 409 ? 47.283 15.234 -106.652 1.00 79.81 409 ALA A CA 1
ATOM 3301 C C . ALA A 1 409 ? 47.118 13.829 -106.043 1.00 79.81 409 ALA A C 1
ATOM 3303 O O . ALA A 1 409 ? 46.356 13.648 -105.095 1.00 79.81 409 ALA A O 1
ATOM 3304 N N . GLU A 1 410 ? 47.862 12.824 -106.514 1.00 81.50 410 GLU A N 1
ATOM 3305 C CA . GLU A 1 410 ? 47.869 11.484 -105.918 1.00 81.50 410 GLU A CA 1
ATOM 3306 C C . GLU A 1 410 ? 48.478 11.484 -104.511 1.00 81.50 410 GLU A C 1
ATOM 3308 O O . GLU A 1 410 ? 47.971 10.801 -103.614 1.00 81.50 410 GLU A O 1
ATOM 3313 N N . THR A 1 411 ? 49.548 12.256 -104.288 1.00 82.12 411 THR A N 1
ATOM 3314 C CA . THR A 1 411 ? 50.116 12.425 -102.944 1.00 82.12 411 THR A CA 1
ATOM 3315 C C . THR A 1 411 ? 49.161 13.173 -102.020 1.00 82.12 411 THR A C 1
ATOM 3317 O O . THR A 1 411 ? 48.967 12.745 -100.883 1.00 82.12 411 THR A O 1
ATOM 3320 N N . GLU A 1 412 ? 48.485 14.210 -102.513 1.00 85.44 412 GLU A N 1
ATOM 3321 C CA . GLU A 1 412 ? 47.475 14.952 -101.764 1.00 85.44 412 GLU A CA 1
ATOM 3322 C C . GLU A 1 412 ? 46.295 14.045 -101.398 1.00 85.44 412 GLU A C 1
ATOM 3324 O O . GLU A 1 412 ? 45.962 13.931 -100.218 1.00 85.44 412 GLU A O 1
ATOM 3329 N N . LYS A 1 413 ? 45.766 13.271 -102.355 1.00 84.19 413 LYS A N 1
ATOM 3330 C CA . LYS A 1 413 ? 44.726 12.260 -102.117 1.00 84.19 413 LYS A CA 1
ATOM 3331 C C . LYS A 1 413 ? 45.147 11.254 -101.049 1.00 84.19 413 LYS A C 1
ATOM 3333 O O . LYS A 1 413 ? 44.370 10.980 -100.141 1.00 84.19 413 LYS A O 1
ATOM 3338 N N . ARG A 1 414 ? 46.374 10.720 -101.105 1.00 81.19 414 ARG A N 1
ATOM 3339 C CA . ARG A 1 414 ? 46.878 9.796 -100.070 1.00 81.19 414 ARG A CA 1
ATOM 3340 C C . ARG A 1 414 ? 46.968 10.459 -98.698 1.00 81.19 414 ARG A C 1
ATOM 3342 O O . ARG A 1 414 ? 46.612 9.823 -97.711 1.00 81.19 414 ARG A O 1
ATOM 3349 N N . THR A 1 415 ? 47.413 11.712 -98.616 1.00 83.44 415 THR A N 1
ATOM 3350 C CA . THR A 1 415 ? 47.487 12.424 -97.328 1.00 83.44 415 THR A CA 1
ATOM 3351 C C . THR A 1 415 ? 46.106 12.764 -96.768 1.00 83.44 415 THR A C 1
ATOM 3353 O O . THR A 1 415 ? 45.897 12.625 -95.565 1.00 83.44 415 THR A O 1
ATOM 3356 N N . LEU A 1 416 ? 45.143 13.136 -97.617 1.00 84.50 416 LEU A N 1
ATOM 3357 C CA . LEU A 1 416 ? 43.751 13.359 -97.221 1.00 84.50 416 LEU A CA 1
ATOM 3358 C C . LEU A 1 416 ? 43.078 12.060 -96.777 1.00 84.50 416 LEU A C 1
ATOM 3360 O O . LEU A 1 416 ? 42.434 12.048 -95.734 1.00 84.50 416 LEU A O 1
ATOM 3364 N N . GLN A 1 417 ? 43.300 10.953 -97.491 1.00 86.69 417 GLN A N 1
ATOM 3365 C CA . GLN A 1 417 ? 42.821 9.628 -97.093 1.00 86.69 417 GLN A CA 1
ATOM 3366 C C . GLN A 1 417 ? 43.396 9.220 -95.728 1.00 86.69 417 GLN A C 1
ATOM 3368 O O . GLN A 1 417 ? 42.659 8.796 -94.847 1.00 86.69 417 GLN A O 1
ATOM 3373 N N . GLN A 1 418 ? 44.701 9.418 -95.511 1.00 84.88 418 GLN A N 1
ATOM 3374 C CA . GLN A 1 418 ? 45.337 9.140 -94.221 1.00 84.88 418 GLN A CA 1
ATOM 3375 C C . GLN A 1 418 ? 44.806 10.031 -93.092 1.00 84.88 418 GLN A C 1
ATOM 3377 O O . GLN A 1 418 ? 44.685 9.555 -91.964 1.00 84.88 418 GLN A O 1
ATOM 3382 N N . LYS A 1 419 ? 44.496 11.306 -93.367 1.00 86.88 419 LYS A N 1
ATOM 3383 C CA . LYS A 1 419 ? 43.852 12.201 -92.392 1.00 86.88 419 LYS A CA 1
ATOM 3384 C C . LYS A 1 419 ? 42.437 11.735 -92.067 1.00 86.88 419 LYS A C 1
ATOM 3386 O O . LYS A 1 419 ? 42.131 11.571 -90.897 1.00 86.88 419 LYS A O 1
ATOM 3391 N N . TYR A 1 420 ? 41.632 11.427 -93.078 1.00 86.50 420 TYR A N 1
ATOM 3392 C CA . TYR A 1 420 ? 40.276 10.913 -92.903 1.00 86.50 420 TYR A CA 1
ATOM 3393 C C . TYR A 1 420 ? 40.252 9.606 -92.095 1.00 86.50 420 TYR A C 1
ATOM 3395 O O . TYR A 1 420 ? 39.543 9.505 -91.097 1.00 86.50 420 TYR A O 1
ATOM 3403 N N . ASP A 1 421 ? 41.106 8.639 -92.445 1.00 85.12 421 ASP A N 1
ATOM 3404 C CA . ASP A 1 421 ? 41.232 7.377 -91.708 1.00 85.12 421 ASP A CA 1
ATOM 3405 C C . ASP A 1 421 ? 41.696 7.606 -90.260 1.00 85.12 421 ASP A C 1
ATOM 3407 O O . ASP A 1 421 ? 41.280 6.893 -89.342 1.00 85.12 421 ASP A O 1
ATOM 3411 N N . ARG A 1 422 ? 42.567 8.597 -90.033 1.00 86.12 422 ARG A N 1
ATOM 3412 C CA . ARG A 1 422 ? 43.022 8.983 -88.692 1.00 86.12 422 ARG A CA 1
ATOM 3413 C C . ARG A 1 422 ? 41.899 9.628 -87.884 1.00 86.12 422 ARG A C 1
ATOM 3415 O O . ARG A 1 422 ? 41.732 9.263 -86.723 1.00 86.12 422 ARG A O 1
ATOM 3422 N N . ASP A 1 423 ? 41.128 10.524 -88.481 1.00 86.12 423 ASP A N 1
ATOM 3423 C CA . ASP A 1 423 ? 40.029 11.226 -87.820 1.00 86.12 423 ASP A CA 1
ATOM 3424 C C . ASP A 1 423 ? 38.884 10.264 -87.477 1.00 86.12 423 ASP A C 1
ATOM 3426 O O . ASP A 1 423 ? 38.365 10.313 -86.362 1.00 86.12 423 ASP A O 1
ATOM 3430 N N . ILE A 1 424 ? 38.573 9.298 -88.353 1.00 88.69 424 ILE A N 1
ATOM 3431 C CA . ILE A 1 424 ? 37.639 8.203 -88.038 1.00 88.69 424 ILE A CA 1
ATOM 3432 C C . ILE A 1 424 ? 38.141 7.381 -86.854 1.00 88.69 424 ILE A C 1
ATOM 3434 O O . ILE A 1 424 ? 37.368 7.086 -85.945 1.00 88.69 424 ILE A O 1
ATOM 3438 N N . ARG A 1 425 ? 39.427 7.005 -86.826 1.00 85.44 425 ARG A N 1
ATOM 3439 C CA . ARG A 1 425 ? 39.988 6.236 -85.701 1.00 85.44 425 ARG A CA 1
ATOM 3440 C C . ARG A 1 425 ? 39.935 7.015 -84.392 1.00 85.44 425 ARG A C 1
ATOM 3442 O O . ARG A 1 425 ? 39.625 6.426 -83.362 1.00 85.44 425 ARG A O 1
ATOM 3449 N N . LEU A 1 426 ? 40.225 8.315 -84.424 1.00 87.06 426 LEU A N 1
ATOM 3450 C CA . LEU A 1 426 ? 40.152 9.180 -83.246 1.00 87.06 426 LEU A CA 1
ATOM 3451 C C . LEU A 1 426 ? 38.706 9.362 -82.770 1.00 87.06 426 LEU A C 1
ATOM 3453 O O . LEU A 1 426 ? 38.445 9.248 -81.575 1.00 87.06 426 LEU A O 1
ATOM 3457 N N . SER A 1 427 ? 37.761 9.562 -83.691 1.00 87.69 427 SER A N 1
ATOM 3458 C CA . SER A 1 427 ? 36.332 9.628 -83.377 1.00 87.69 427 SER A CA 1
ATOM 3459 C C . SER A 1 427 ? 35.829 8.308 -82.786 1.00 87.69 427 SER A C 1
ATOM 3461 O O . SER A 1 427 ? 35.204 8.318 -81.729 1.00 87.69 427 SER A O 1
ATOM 3463 N N . TYR A 1 428 ? 36.186 7.168 -83.387 1.00 88.06 428 TYR A N 1
ATOM 3464 C CA . TYR A 1 428 ? 35.845 5.843 -82.869 1.00 88.06 428 TYR A CA 1
ATOM 3465 C C . TYR A 1 428 ? 36.438 5.599 -81.478 1.00 88.06 428 TYR A C 1
ATOM 3467 O O . TYR A 1 428 ? 35.744 5.082 -80.606 1.00 88.06 428 TYR A O 1
ATOM 3475 N N . HIS A 1 429 ? 37.694 5.992 -81.239 1.00 85.69 429 HIS A N 1
ATOM 3476 C CA . HIS A 1 429 ? 38.301 5.892 -79.913 1.00 85.69 429 HIS A CA 1
ATOM 3477 C C . HIS A 1 429 ? 37.589 6.765 -78.881 1.00 85.69 429 HIS A C 1
ATOM 3479 O O . HIS A 1 429 ? 37.274 6.256 -77.812 1.00 85.69 429 HIS A O 1
ATOM 3485 N N . SER A 1 430 ? 37.260 8.016 -79.211 1.00 87.19 430 SER A N 1
ATOM 3486 C CA . SER A 1 430 ? 36.519 8.900 -78.302 1.00 87.19 430 SER A CA 1
ATOM 3487 C C . SER A 1 430 ? 35.112 8.370 -78.003 1.00 87.19 430 SER A C 1
ATOM 3489 O O . SER A 1 430 ? 34.674 8.374 -76.854 1.00 87.19 430 SER A O 1
ATOM 3491 N N . SER A 1 431 ? 34.403 7.853 -79.010 1.00 84.88 431 SER A N 1
ATOM 3492 C CA . SER A 1 431 ? 33.097 7.216 -78.813 1.00 84.88 431 SER A CA 1
ATOM 3493 C C . SER A 1 431 ? 33.199 5.939 -77.980 1.00 84.88 431 SER A C 1
ATOM 3495 O O . SER A 1 431 ? 32.359 5.715 -77.113 1.00 84.88 431 SER A O 1
ATOM 3497 N N . ARG A 1 432 ? 34.229 5.115 -78.201 1.00 91.69 432 ARG A N 1
ATOM 3498 C CA . ARG A 1 432 ? 34.482 3.908 -77.408 1.00 91.69 432 ARG A CA 1
ATOM 3499 C C . ARG A 1 432 ? 34.796 4.240 -75.950 1.00 91.69 432 ARG A C 1
ATOM 3501 O O . ARG A 1 432 ? 34.240 3.597 -75.072 1.00 91.69 432 ARG A O 1
ATOM 3508 N N . GLU A 1 433 ? 35.634 5.240 -75.701 1.00 88.00 433 GLU A N 1
ATOM 3509 C CA . GLU A 1 433 ? 35.976 5.705 -74.352 1.00 88.00 433 GLU A CA 1
ATOM 3510 C C . GLU A 1 433 ? 34.729 6.211 -73.614 1.00 88.00 433 GLU A C 1
ATOM 3512 O O . GLU A 1 433 ? 34.464 5.788 -72.494 1.00 88.00 433 GLU A O 1
ATOM 3517 N N . LYS A 1 434 ? 33.866 6.988 -74.288 1.00 91.06 434 LYS A N 1
ATOM 3518 C CA . LYS A 1 434 ? 32.561 7.388 -73.732 1.00 91.06 434 LYS A CA 1
ATOM 3519 C C . LYS A 1 434 ? 31.667 6.192 -73.397 1.00 91.06 434 LYS A C 1
ATOM 3521 O O . LYS A 1 434 ? 30.976 6.220 -72.384 1.00 91.06 434 LYS A O 1
ATOM 3526 N N . VAL A 1 435 ? 31.645 5.156 -74.239 1.00 88.94 435 VAL A N 1
ATOM 3527 C CA . VAL A 1 435 ? 30.876 3.929 -73.967 1.00 88.94 435 VAL A CA 1
ATOM 3528 C C . VAL A 1 435 ? 31.457 3.169 -72.773 1.00 88.94 435 VAL A C 1
ATOM 3530 O O . VAL A 1 435 ? 30.688 2.720 -71.926 1.00 88.94 435 VAL A O 1
ATOM 3533 N N . GLU A 1 436 ? 32.780 3.053 -72.663 1.00 89.94 436 GLU A N 1
ATOM 3534 C CA . GLU A 1 436 ? 33.446 2.419 -71.517 1.00 89.94 436 GLU A CA 1
ATOM 3535 C C . GLU A 1 436 ? 33.172 3.191 -70.212 1.00 89.94 436 GLU A C 1
ATOM 3537 O O . GLU A 1 436 ? 32.819 2.575 -69.207 1.00 89.94 436 GLU A O 1
ATOM 3542 N N . ASP A 1 437 ? 33.210 4.526 -70.233 1.00 90.31 437 ASP A N 1
ATOM 3543 C CA . ASP A 1 437 ? 32.867 5.363 -69.076 1.00 90.31 437 ASP A CA 1
ATOM 3544 C C . ASP A 1 437 ? 31.386 5.261 -68.687 1.00 90.31 437 ASP A C 1
ATOM 3546 O O . ASP A 1 437 ? 31.062 5.144 -67.504 1.00 90.31 437 ASP A O 1
ATOM 3550 N N . MET A 1 438 ? 30.467 5.256 -69.660 1.00 89.50 438 MET A N 1
ATOM 3551 C CA . MET A 1 438 ? 29.045 5.012 -69.385 1.00 89.50 438 MET A CA 1
ATOM 3552 C C . MET A 1 438 ? 28.813 3.613 -68.808 1.00 89.50 438 MET A C 1
ATOM 3554 O O . MET A 1 438 ? 27.989 3.457 -67.910 1.00 89.50 438 MET A O 1
ATOM 3558 N N . THR A 1 439 ? 29.551 2.608 -69.286 1.00 90.12 439 THR A N 1
ATOM 3559 C CA . THR A 1 439 ? 29.462 1.233 -68.775 1.00 90.12 439 THR A CA 1
ATOM 3560 C C . THR A 1 439 ? 29.935 1.164 -67.325 1.00 90.12 439 THR A C 1
ATOM 3562 O O . THR A 1 439 ? 29.226 0.609 -66.492 1.00 90.12 439 THR A O 1
ATOM 3565 N N . LYS A 1 440 ? 31.057 1.812 -66.983 1.00 91.38 440 LYS A N 1
ATOM 3566 C CA . LYS A 1 440 ? 31.531 1.908 -65.591 1.00 91.38 440 LYS A CA 1
ATOM 3567 C C . LYS A 1 440 ? 30.525 2.608 -64.681 1.00 91.38 440 LYS A C 1
ATOM 3569 O O . LYS A 1 440 ? 30.232 2.103 -63.604 1.00 91.38 440 LYS A O 1
ATOM 3574 N N . ARG A 1 441 ? 29.937 3.725 -65.125 1.00 89.00 441 ARG A N 1
ATOM 3575 C CA . ARG A 1 441 ? 28.891 4.427 -64.355 1.00 89.00 441 ARG A CA 1
ATOM 3576 C C . ARG A 1 441 ? 27.651 3.560 -64.133 1.00 89.00 441 ARG A C 1
ATOM 3578 O O . ARG A 1 441 ? 27.052 3.620 -63.064 1.00 89.00 441 ARG A O 1
ATOM 3585 N N . LEU A 1 442 ? 27.264 2.753 -65.123 1.00 89.81 442 LEU A N 1
ATOM 3586 C CA . LEU A 1 442 ? 26.173 1.787 -64.975 1.00 89.81 442 LEU A CA 1
ATOM 3587 C C . LEU A 1 442 ? 26.533 0.677 -63.981 1.00 89.81 442 LEU A C 1
ATOM 3589 O O . LEU A 1 442 ? 25.707 0.349 -63.138 1.00 89.81 442 LEU A O 1
ATOM 3593 N N . GLU A 1 443 ? 27.751 0.136 -64.027 1.00 91.62 443 GLU A N 1
ATOM 3594 C CA . GLU A 1 443 ? 28.223 -0.858 -63.052 1.00 91.62 443 GLU A CA 1
ATOM 3595 C C . GLU A 1 443 ? 28.264 -0.298 -61.623 1.00 91.62 443 GLU A C 1
ATOM 3597 O O . GLU A 1 443 ? 27.852 -0.974 -60.682 1.00 91.62 443 GLU A O 1
ATOM 3602 N N . GLU A 1 444 ? 28.716 0.944 -61.445 1.00 91.44 444 GLU A N 1
ATOM 3603 C CA . GLU A 1 444 ? 28.690 1.639 -60.154 1.00 91.44 444 GLU A CA 1
ATOM 3604 C C . GLU A 1 444 ? 27.255 1.852 -59.661 1.00 91.44 444 GLU A C 1
ATOM 3606 O O . GLU A 1 444 ? 26.962 1.573 -58.500 1.00 91.44 444 GLU A O 1
ATOM 3611 N N . SER A 1 445 ? 26.339 2.269 -60.543 1.00 88.75 445 SER A N 1
ATOM 3612 C CA . SER A 1 445 ? 24.921 2.418 -60.200 1.00 88.75 445 SER A CA 1
ATOM 3613 C C . SER A 1 445 ? 24.238 1.086 -59.879 1.00 88.75 445 SER A C 1
ATOM 3615 O O . SER A 1 445 ? 23.308 1.066 -59.081 1.00 88.75 445 SER A O 1
ATOM 3617 N N . LEU A 1 446 ? 24.651 -0.021 -60.498 1.00 88.94 446 LEU A N 1
ATOM 3618 C CA . LEU A 1 446 ? 24.132 -1.347 -60.158 1.00 88.94 446 LEU A CA 1
ATOM 3619 C C . LEU A 1 446 ? 24.617 -1.777 -58.773 1.00 88.94 446 LEU A C 1
ATOM 3621 O O . LEU A 1 446 ? 23.813 -2.228 -57.966 1.00 88.94 446 LEU A O 1
ATOM 3625 N N . LYS A 1 447 ? 25.892 -1.535 -58.446 1.00 91.31 447 LYS A N 1
ATOM 3626 C CA . LYS A 1 447 ? 26.426 -1.806 -57.102 1.00 91.31 447 LYS A CA 1
ATOM 3627 C C . LYS A 1 447 ? 25.726 -0.996 -56.013 1.00 91.31 447 LYS A C 1
ATOM 3629 O O . LYS A 1 447 ? 25.524 -1.510 -54.916 1.00 91.31 447 LYS A O 1
ATOM 3634 N N . THR A 1 448 ? 25.366 0.262 -56.280 1.00 92.50 448 THR A N 1
ATOM 3635 C CA . THR A 1 448 ? 24.609 1.060 -55.304 1.00 92.50 448 THR A CA 1
ATOM 3636 C C . THR A 1 448 ? 23.181 0.553 -55.137 1.00 92.50 448 THR A C 1
ATOM 3638 O O . THR A 1 448 ? 22.694 0.543 -54.010 1.00 92.50 448 THR A O 1
ATOM 3641 N N . ILE A 1 449 ? 22.528 0.091 -56.210 1.00 90.81 449 ILE A N 1
ATOM 3642 C CA . ILE A 1 449 ? 21.208 -0.556 -56.133 1.00 90.81 449 ILE A CA 1
ATOM 3643 C C . ILE A 1 449 ? 21.286 -1.837 -55.294 1.00 90.81 449 ILE A C 1
ATOM 3645 O O . ILE A 1 449 ? 20.508 -1.972 -54.356 1.00 90.81 449 ILE A O 1
ATOM 3649 N N . ASP A 1 450 ? 22.259 -2.714 -55.554 1.00 91.19 450 ASP A N 1
ATOM 3650 C CA . ASP A 1 450 ? 22.433 -3.957 -54.789 1.00 91.19 450 ASP A CA 1
ATOM 3651 C C . ASP A 1 450 ? 22.668 -3.674 -53.292 1.00 91.19 450 ASP A C 1
ATOM 3653 O O . ASP A 1 450 ? 22.076 -4.319 -52.427 1.00 91.19 450 ASP A O 1
ATOM 3657 N N . GLY A 1 451 ? 23.477 -2.656 -52.971 1.00 92.50 451 GLY A N 1
ATOM 3658 C CA . GLY A 1 451 ? 23.699 -2.230 -51.586 1.00 92.50 451 GLY A CA 1
ATOM 3659 C C . GLY A 1 451 ? 22.450 -1.649 -50.911 1.00 92.50 451 GLY A C 1
ATOM 3660 O O . GLY A 1 451 ? 22.254 -1.842 -49.711 1.00 92.50 451 GLY A O 1
ATOM 3661 N N . LEU A 1 452 ? 21.585 -0.955 -51.658 1.00 91.62 452 LEU A N 1
ATOM 3662 C CA . LEU A 1 452 ? 20.304 -0.458 -51.144 1.00 91.62 452 LEU A CA 1
ATOM 3663 C C . LEU A 1 452 ? 19.297 -1.593 -50.920 1.00 91.62 452 LEU A C 1
ATOM 3665 O O . LEU A 1 452 ? 18.584 -1.566 -49.918 1.00 91.62 452 LEU A O 1
ATOM 3669 N N . ASP A 1 453 ? 19.259 -2.594 -51.800 1.00 92.94 453 ASP A N 1
ATOM 3670 C CA . ASP A 1 453 ? 18.402 -3.774 -51.643 1.00 92.94 453 ASP A CA 1
ATOM 3671 C C . ASP A 1 453 ? 18.806 -4.604 -50.413 1.00 92.94 453 ASP A C 1
ATOM 3673 O O . ASP A 1 453 ? 17.942 -5.060 -49.657 1.00 92.94 453 ASP A O 1
ATOM 3677 N N . GLU A 1 454 ? 20.108 -4.749 -50.149 1.00 92.69 454 GLU A N 1
ATOM 3678 C CA . GLU A 1 454 ? 20.604 -5.418 -48.940 1.00 92.69 454 GLU A CA 1
ATOM 3679 C C . GLU A 1 454 ? 20.205 -4.653 -47.667 1.00 92.69 454 GLU A C 1
ATOM 3681 O O . GLU A 1 454 ? 19.639 -5.241 -46.739 1.00 92.69 454 GLU A O 1
ATOM 3686 N N . GLN A 1 455 ? 20.380 -3.324 -47.657 1.00 91.69 455 GLN A N 1
ATOM 3687 C CA . GLN A 1 455 ? 19.925 -2.468 -46.554 1.00 91.69 455 GLN A CA 1
ATOM 3688 C C . GLN A 1 455 ? 18.410 -2.553 -46.337 1.00 91.69 455 GLN A C 1
ATOM 3690 O O . GLN A 1 455 ? 17.951 -2.580 -45.192 1.00 91.69 455 GLN A O 1
ATOM 3695 N N . LEU A 1 456 ? 17.624 -2.602 -47.415 1.00 92.44 456 LEU A N 1
ATOM 3696 C CA . LEU A 1 456 ? 16.172 -2.730 -47.341 1.00 92.44 456 LEU A CA 1
ATOM 3697 C C . LEU A 1 456 ? 15.769 -4.083 -46.742 1.00 92.44 456 LEU A C 1
ATOM 3699 O O . LEU A 1 456 ? 14.952 -4.114 -45.822 1.00 92.44 456 LEU A O 1
ATOM 3703 N N . SER A 1 457 ? 16.401 -5.176 -47.174 1.00 93.19 457 SER A N 1
ATOM 3704 C CA . SER A 1 457 ? 16.207 -6.515 -46.600 1.00 93.19 457 SER A CA 1
ATOM 3705 C C . SER A 1 457 ? 16.520 -6.549 -45.098 1.00 93.19 457 SER A C 1
ATOM 3707 O O . SER A 1 457 ? 15.766 -7.127 -44.310 1.00 93.19 457 SER A O 1
ATOM 3709 N N . ASP A 1 458 ? 17.607 -5.913 -44.661 1.00 92.06 458 ASP A N 1
ATOM 3710 C CA . ASP A 1 458 ? 17.956 -5.879 -43.239 1.00 92.06 458 ASP A CA 1
ATOM 3711 C C . ASP A 1 458 ? 16.990 -5.013 -42.424 1.00 92.06 458 ASP A C 1
ATOM 3713 O O . ASP A 1 458 ? 16.587 -5.408 -41.326 1.00 92.06 458 ASP A O 1
ATOM 3717 N N . LYS A 1 459 ? 16.515 -3.896 -42.988 1.00 93.25 459 LYS A N 1
ATOM 3718 C CA . LYS A 1 459 ? 15.459 -3.081 -42.374 1.00 93.25 459 LYS A CA 1
ATOM 3719 C C . LYS A 1 459 ? 14.119 -3.812 -42.291 1.00 93.25 459 LYS A C 1
ATOM 3721 O O . LYS A 1 459 ? 13.398 -3.643 -41.307 1.00 93.25 459 LYS A O 1
ATOM 3726 N N . GLU A 1 460 ? 13.782 -4.660 -43.259 1.00 92.06 460 GLU A N 1
ATOM 3727 C CA . GLU A 1 460 ? 12.593 -5.518 -43.196 1.00 92.06 460 GLU A CA 1
ATOM 3728 C C . GLU A 1 460 ? 12.703 -6.579 -42.092 1.00 92.06 460 GLU A C 1
ATOM 3730 O O . GLU A 1 460 ? 11.737 -6.795 -41.351 1.00 92.06 460 GLU A O 1
ATOM 3735 N N . LYS A 1 461 ? 13.878 -7.202 -41.920 1.00 91.69 461 LYS A N 1
ATOM 3736 C CA . LYS A 1 461 ? 14.135 -8.130 -40.803 1.00 91.69 461 LYS A CA 1
ATOM 3737 C C . LYS A 1 461 ? 14.036 -7.420 -39.453 1.00 91.69 461 LYS A C 1
ATOM 3739 O O . LYS A 1 461 ? 13.378 -7.937 -38.551 1.00 91.69 461 LYS A O 1
ATOM 3744 N N . GLU A 1 462 ? 14.628 -6.232 -39.324 1.00 93.88 462 GLU A N 1
ATOM 3745 C CA . GLU A 1 462 ? 14.528 -5.399 -38.118 1.00 93.88 462 GLU A CA 1
ATOM 3746 C C . GLU A 1 462 ? 13.055 -5.091 -37.793 1.00 93.88 462 GLU A C 1
ATOM 3748 O O . GLU A 1 462 ? 12.590 -5.332 -36.677 1.00 93.88 462 GLU A O 1
ATOM 3753 N N . ASN A 1 463 ? 12.268 -4.678 -38.789 1.00 90.94 463 ASN A N 1
ATOM 3754 C CA . ASN A 1 463 ? 10.842 -4.394 -38.619 1.00 90.94 463 ASN A CA 1
ATOM 3755 C C . ASN A 1 463 ? 10.041 -5.643 -38.196 1.00 90.94 463 ASN A C 1
ATOM 3757 O O . ASN A 1 463 ? 9.196 -5.571 -37.304 1.00 90.94 463 ASN A O 1
ATOM 3761 N N . LEU A 1 464 ? 10.350 -6.818 -38.758 1.00 92.94 464 LEU A N 1
ATOM 3762 C CA . LEU A 1 464 ? 9.755 -8.088 -38.327 1.00 92.94 464 LEU A CA 1
ATOM 3763 C C . LEU A 1 464 ? 10.068 -8.405 -36.859 1.00 92.94 464 LEU A C 1
ATOM 3765 O O . LEU A 1 464 ? 9.166 -8.834 -36.132 1.00 92.94 464 LEU A O 1
ATOM 3769 N N . THR A 1 465 ? 11.306 -8.180 -36.408 1.00 91.88 465 THR A N 1
ATOM 3770 C CA . THR A 1 465 ? 11.681 -8.391 -34.999 1.00 91.88 465 THR A CA 1
ATOM 3771 C C . THR A 1 465 ? 10.954 -7.425 -34.065 1.00 91.88 465 THR A C 1
ATOM 3773 O O . THR A 1 465 ? 10.332 -7.874 -33.101 1.00 91.88 465 THR A O 1
ATOM 3776 N N . LEU A 1 466 ? 10.897 -6.134 -34.410 1.00 91.56 466 LEU A N 1
ATOM 3777 C CA . LEU A 1 466 ? 10.142 -5.130 -33.655 1.00 91.56 466 LEU A CA 1
ATOM 3778 C C . LEU A 1 466 ? 8.647 -5.471 -33.592 1.00 91.56 466 LEU A C 1
ATOM 3780 O O . LEU A 1 466 ? 8.014 -5.341 -32.546 1.00 91.56 466 LEU A O 1
ATOM 3784 N N . HIS A 1 467 ? 8.063 -5.971 -34.684 1.00 91.69 467 HIS A N 1
ATOM 3785 C CA . HIS A 1 467 ? 6.657 -6.373 -34.701 1.00 91.69 467 HIS A CA 1
ATOM 3786 C C . HIS A 1 467 ? 6.377 -7.577 -33.784 1.00 91.69 467 HIS A C 1
ATOM 3788 O O . HIS A 1 467 ? 5.334 -7.639 -33.124 1.00 91.69 467 HIS A O 1
ATOM 3794 N N . GLN A 1 468 ? 7.309 -8.533 -33.709 1.00 90.38 468 GLN A N 1
ATOM 3795 C CA . GLN A 1 468 ? 7.225 -9.655 -32.771 1.00 90.38 468 GLN A CA 1
ATOM 3796 C C . GLN A 1 468 ? 7.353 -9.190 -31.316 1.00 90.38 468 GLN A C 1
ATOM 3798 O O . GLN A 1 468 ? 6.580 -9.646 -30.471 1.00 90.38 468 GLN A O 1
ATOM 3803 N N . GLU A 1 469 ? 8.258 -8.255 -31.032 1.00 92.31 469 GLU A N 1
ATOM 3804 C CA . GLU A 1 469 ? 8.440 -7.676 -29.699 1.00 92.31 469 GLU A CA 1
ATOM 3805 C C . GLU A 1 469 ? 7.197 -6.896 -29.243 1.00 92.31 469 GLU A C 1
ATOM 3807 O O . GLU A 1 469 ? 6.668 -7.154 -28.161 1.00 92.31 469 GLU A O 1
ATOM 3812 N N . ILE A 1 470 ? 6.623 -6.049 -30.109 1.00 90.19 470 ILE A N 1
ATOM 3813 C CA . ILE A 1 470 ? 5.350 -5.350 -29.850 1.00 90.19 470 ILE A CA 1
ATOM 3814 C C . ILE A 1 470 ? 4.236 -6.350 -29.512 1.00 90.19 470 ILE A C 1
ATOM 3816 O O . ILE A 1 470 ? 3.443 -6.132 -28.592 1.00 90.19 470 ILE A O 1
ATOM 3820 N N . LYS A 1 471 ? 4.163 -7.475 -30.232 1.00 92.38 471 LYS A N 1
ATOM 3821 C CA . LYS A 1 471 ? 3.170 -8.521 -29.960 1.00 92.38 471 LYS A CA 1
ATOM 3822 C C . LYS A 1 471 ? 3.382 -9.174 -28.590 1.00 92.38 471 LYS A C 1
ATOM 3824 O O . LYS A 1 471 ? 2.400 -9.424 -27.890 1.00 92.38 471 LYS A O 1
ATOM 3829 N N . GLN A 1 472 ? 4.626 -9.435 -28.194 1.00 90.69 472 GLN A N 1
ATOM 3830 C CA . GLN A 1 472 ? 4.945 -9.980 -26.871 1.00 90.69 472 GLN A CA 1
ATOM 3831 C C . GLN A 1 472 ? 4.615 -8.984 -25.751 1.00 90.69 472 GLN A C 1
ATOM 3833 O O . GLN A 1 472 ? 3.973 -9.367 -24.771 1.00 90.69 472 GLN A O 1
ATOM 3838 N N . LEU A 1 473 ? 4.961 -7.706 -25.925 1.00 91.56 473 LEU A N 1
ATOM 3839 C CA . LEU A 1 473 ? 4.628 -6.638 -24.980 1.00 91.56 473 LEU A CA 1
ATOM 3840 C C . LEU A 1 473 ? 3.112 -6.485 -24.807 1.00 91.56 473 LEU A C 1
ATOM 3842 O O . LEU A 1 473 ? 2.630 -6.390 -23.680 1.00 91.56 473 LEU A O 1
ATOM 3846 N N . ASN A 1 474 ? 2.332 -6.555 -25.889 1.00 90.62 474 ASN A N 1
ATOM 3847 C CA . ASN A 1 474 ? 0.868 -6.514 -25.806 1.00 90.62 474 ASN A CA 1
ATOM 3848 C C . ASN A 1 474 ? 0.288 -7.692 -25.004 1.00 90.62 474 ASN A C 1
ATOM 3850 O O . ASN A 1 474 ? -0.602 -7.494 -24.176 1.00 90.62 474 ASN A O 1
ATOM 3854 N N . LEU A 1 475 ? 0.819 -8.907 -25.182 1.00 90.69 475 LEU A N 1
ATOM 3855 C CA . LEU A 1 475 ? 0.411 -10.067 -24.378 1.00 90.69 475 LEU A CA 1
ATOM 3856 C C . LEU A 1 475 ? 0.768 -9.894 -22.892 1.00 90.69 475 LEU A C 1
ATOM 3858 O O . LEU A 1 475 ? -0.021 -10.268 -22.018 1.00 90.69 475 LEU A O 1
ATOM 3862 N N . GLN A 1 476 ? 1.925 -9.299 -22.587 1.00 91.56 476 GLN A N 1
ATOM 3863 C CA . GLN A 1 476 ? 2.305 -8.967 -21.211 1.00 91.56 476 GLN A CA 1
ATOM 3864 C C . GLN A 1 476 ? 1.376 -7.906 -20.603 1.00 91.56 476 GLN A C 1
ATOM 3866 O O . GLN A 1 476 ? 0.941 -8.067 -19.461 1.00 91.56 476 GLN A O 1
ATOM 3871 N N . ILE A 1 477 ? 1.009 -6.868 -21.363 1.00 89.50 477 ILE A N 1
ATOM 3872 C CA . ILE A 1 477 ? 0.054 -5.836 -20.934 1.00 89.50 477 ILE A CA 1
ATOM 3873 C C . ILE A 1 477 ? -1.305 -6.462 -20.601 1.00 89.50 477 ILE A C 1
ATOM 3875 O O . ILE A 1 477 ? -1.848 -6.193 -19.530 1.00 89.50 477 ILE A O 1
ATOM 3879 N N . GLU A 1 478 ? -1.841 -7.337 -21.457 1.00 91.06 478 GLU A N 1
ATOM 3880 C CA . GLU A 1 478 ? -3.110 -8.023 -21.182 1.00 91.06 478 GLU A CA 1
ATOM 3881 C C . GLU A 1 478 ? -3.047 -8.887 -19.913 1.00 91.06 478 GLU A C 1
ATOM 3883 O O . GLU A 1 478 ? -3.988 -8.898 -19.113 1.00 91.06 478 GLU A O 1
ATOM 3888 N N . SER A 1 479 ? -1.938 -9.601 -19.703 1.00 92.69 479 SER A N 1
ATOM 3889 C CA . SER A 1 479 ? -1.715 -10.403 -18.495 1.00 92.69 479 SER A CA 1
ATOM 3890 C C . SER A 1 479 ? -1.707 -9.531 -17.234 1.00 92.69 479 SER A C 1
ATOM 3892 O O . SER A 1 479 ? -2.424 -9.814 -16.267 1.00 92.69 479 SER A O 1
ATOM 3894 N N . LEU A 1 480 ? -0.974 -8.413 -17.266 1.00 89.94 480 LEU A N 1
ATOM 3895 C CA . LEU A 1 480 ? -0.912 -7.456 -16.161 1.00 89.94 480 LEU A CA 1
ATOM 3896 C C . LEU A 1 480 ? -2.269 -6.796 -15.889 1.00 89.94 480 LEU A C 1
ATOM 3898 O O . LEU A 1 480 ? -2.649 -6.646 -14.730 1.00 89.94 480 LEU A O 1
ATOM 3902 N N . GLN A 1 481 ? -3.045 -6.465 -16.923 1.00 89.56 481 GLN A N 1
ATOM 3903 C CA . GLN A 1 481 ? -4.403 -5.938 -16.763 1.00 89.56 481 GLN A CA 1
ATOM 3904 C C . GLN A 1 481 ? -5.334 -6.943 -16.072 1.00 89.56 481 GLN A C 1
ATOM 3906 O O . GLN A 1 481 ? -6.103 -6.561 -15.186 1.00 89.56 481 GLN A O 1
ATOM 3911 N N . ARG A 1 482 ? -5.248 -8.235 -16.420 1.00 88.44 482 ARG A N 1
ATOM 3912 C CA . ARG A 1 482 ? -6.012 -9.294 -15.737 1.00 88.44 482 ARG A CA 1
ATOM 3913 C C . ARG A 1 482 ? -5.584 -9.443 -14.276 1.00 88.44 482 ARG A C 1
ATOM 3915 O O . ARG A 1 482 ? -6.453 -9.550 -13.412 1.00 88.44 482 ARG A O 1
ATOM 3922 N N . LYS A 1 483 ? -4.277 -9.394 -13.990 1.00 91.44 483 LYS A N 1
ATOM 3923 C CA . LYS A 1 483 ? -3.745 -9.445 -12.618 1.00 91.44 483 LYS A CA 1
ATOM 3924 C C . LYS A 1 483 ? -4.206 -8.243 -11.787 1.00 91.44 483 LYS A C 1
ATOM 3926 O O . LYS A 1 483 ? -4.684 -8.432 -10.675 1.00 91.44 483 LYS A O 1
ATOM 3931 N N . ASN A 1 484 ? -4.157 -7.033 -12.347 1.00 87.19 484 ASN A N 1
ATOM 3932 C CA . ASN A 1 484 ? -4.671 -5.825 -11.695 1.00 87.19 484 ASN A CA 1
ATOM 3933 C C . ASN A 1 484 ? -6.166 -5.921 -11.400 1.00 87.19 484 ASN A C 1
ATOM 3935 O O . ASN A 1 484 ? -6.598 -5.538 -10.318 1.00 87.19 484 ASN A O 1
ATOM 3939 N N . LYS A 1 485 ? -6.962 -6.463 -12.328 1.00 91.06 485 LYS A N 1
ATOM 3940 C CA . LYS A 1 485 ? -8.393 -6.675 -12.092 1.00 91.06 485 LYS A CA 1
ATOM 3941 C C . LYS A 1 485 ? -8.637 -7.625 -10.914 1.00 91.06 485 LYS A C 1
ATOM 3943 O O . LYS A 1 485 ? -9.417 -7.289 -10.033 1.00 91.06 485 LYS A O 1
ATOM 3948 N N . LEU A 1 486 ? -7.923 -8.753 -10.865 1.00 89.69 486 LEU A N 1
ATOM 3949 C CA . LEU A 1 486 ? -8.023 -9.719 -9.766 1.00 89.69 486 LEU A CA 1
ATOM 3950 C C . LEU A 1 486 ? -7.617 -9.106 -8.417 1.00 89.69 486 LEU A C 1
ATOM 3952 O O . LEU A 1 486 ? -8.328 -9.280 -7.431 1.00 89.69 486 LEU A O 1
ATOM 3956 N N . LEU A 1 487 ? -6.506 -8.366 -8.379 1.00 88.25 487 LEU A N 1
ATOM 3957 C CA . LEU A 1 487 ? -6.049 -7.671 -7.171 1.00 88.25 487 LEU A CA 1
ATOM 3958 C C . LEU A 1 487 ? -7.062 -6.621 -6.704 1.00 88.25 487 LEU A C 1
ATOM 3960 O O . LEU A 1 487 ? -7.301 -6.481 -5.509 1.00 88.25 487 LEU A O 1
ATOM 3964 N N . ASN A 1 488 ? -7.696 -5.907 -7.635 1.00 90.69 488 ASN A N 1
ATOM 3965 C CA . ASN A 1 488 ? -8.711 -4.915 -7.300 1.00 90.69 488 ASN A CA 1
ATOM 3966 C C . ASN A 1 488 ? -9.984 -5.573 -6.736 1.00 90.69 488 ASN A C 1
ATOM 3968 O O . ASN A 1 488 ? -10.563 -5.076 -5.772 1.00 90.69 488 ASN A O 1
ATOM 3972 N N . ASP A 1 489 ? -10.387 -6.725 -7.280 1.00 89.19 489 ASP A N 1
ATOM 3973 C CA . ASP A 1 489 ? -11.491 -7.523 -6.737 1.00 89.19 489 ASP A CA 1
ATOM 3974 C C . ASP A 1 489 ? -11.156 -8.038 -5.319 1.00 89.19 489 ASP A C 1
ATOM 3976 O O . ASP A 1 489 ? -11.985 -7.938 -4.411 1.00 89.19 489 ASP A O 1
ATOM 3980 N N . GLN A 1 490 ? -9.921 -8.499 -5.082 1.00 89.62 490 GLN A N 1
ATOM 3981 C CA . GLN A 1 490 ? -9.440 -8.894 -3.748 1.00 89.62 490 GLN A CA 1
ATOM 3982 C C . GLN A 1 490 ? -9.413 -7.718 -2.759 1.00 89.62 490 GLN A C 1
ATOM 3984 O O . GLN A 1 490 ? -9.857 -7.863 -1.620 1.00 89.62 490 GLN A O 1
ATOM 3989 N N . LEU A 1 491 ? -8.952 -6.540 -3.190 1.00 88.62 491 LEU A N 1
ATOM 3990 C CA . LEU A 1 491 ? -8.951 -5.320 -2.381 1.00 88.62 491 LEU A CA 1
ATOM 3991 C C . LEU A 1 491 ? -10.374 -4.928 -1.963 1.00 88.62 491 LEU A C 1
ATOM 3993 O O . LEU A 1 491 ? -10.602 -4.567 -0.809 1.00 88.62 491 LEU A O 1
ATOM 3997 N N . ASN A 1 492 ? -11.335 -5.004 -2.885 1.00 86.75 492 ASN A N 1
ATOM 3998 C CA . ASN A 1 492 ? -12.732 -4.698 -2.588 1.00 86.75 492 ASN A CA 1
ATOM 3999 C C . ASN A 1 492 ? -13.315 -5.686 -1.570 1.00 86.75 492 ASN A C 1
ATOM 4001 O O . ASN A 1 492 ? -13.935 -5.256 -0.601 1.00 86.75 492 ASN A O 1
ATOM 4005 N N . HIS A 1 493 ? -13.024 -6.983 -1.705 1.00 85.94 493 HIS A N 1
ATOM 4006 C CA . HIS A 1 493 ? -13.418 -7.978 -0.704 1.00 85.94 493 HIS A CA 1
ATOM 4007 C C . HIS A 1 493 ? -12.806 -7.717 0.680 1.00 85.94 493 HIS A C 1
ATOM 4009 O O . HIS A 1 493 ? -13.500 -7.840 1.690 1.00 85.94 493 HIS A O 1
ATOM 4015 N N . LEU A 1 494 ? -11.531 -7.324 0.752 1.00 86.62 494 LEU A N 1
ATOM 4016 C CA . LEU A 1 494 ? -10.892 -6.963 2.021 1.00 86.62 494 LEU A CA 1
ATOM 4017 C C . LEU A 1 494 ? -11.497 -5.696 2.633 1.00 86.62 494 LEU A C 1
ATOM 4019 O O . LEU A 1 494 ? -11.696 -5.647 3.845 1.00 86.62 494 LEU A O 1
ATOM 4023 N N . LYS A 1 495 ? -11.837 -4.691 1.817 1.00 86.25 495 LYS A N 1
ATOM 4024 C CA . LYS A 1 495 ? -12.533 -3.482 2.284 1.00 86.25 495 LYS A CA 1
ATOM 4025 C C . LYS A 1 495 ? -13.906 -3.800 2.863 1.00 86.25 495 LYS A C 1
ATOM 4027 O O . LYS A 1 495 ? -14.241 -3.268 3.920 1.00 86.25 495 LYS A O 1
ATOM 4032 N N . ASP A 1 496 ? -14.670 -4.666 2.207 1.00 85.69 496 ASP A N 1
ATOM 4033 C CA . ASP A 1 496 ? -15.988 -5.083 2.687 1.00 85.69 496 ASP A CA 1
ATOM 4034 C C . ASP A 1 496 ? -15.873 -5.854 4.011 1.00 85.69 496 ASP A C 1
ATOM 4036 O O . ASP A 1 496 ? -16.553 -5.514 4.981 1.00 85.69 496 ASP A O 1
ATOM 4040 N N . ASN A 1 497 ? -14.935 -6.805 4.101 1.00 84.94 497 ASN A N 1
ATOM 4041 C CA . ASN A 1 497 ? -14.660 -7.535 5.342 1.00 84.94 497 ASN A CA 1
ATOM 4042 C C . ASN A 1 497 ? -14.219 -6.595 6.470 1.00 84.94 497 ASN A C 1
ATOM 4044 O O . ASN A 1 497 ? -14.712 -6.706 7.590 1.00 84.94 497 ASN A O 1
ATOM 4048 N N . ASN A 1 498 ? -13.330 -5.638 6.186 1.00 86.25 498 ASN A N 1
ATOM 4049 C CA . ASN A 1 498 ? -12.888 -4.669 7.183 1.00 86.25 498 ASN A CA 1
ATOM 4050 C C . ASN A 1 498 ? -14.044 -3.760 7.627 1.00 86.25 498 ASN A C 1
ATOM 4052 O O . ASN A 1 498 ? -14.201 -3.503 8.817 1.00 86.25 498 ASN A O 1
ATOM 4056 N N . SER A 1 499 ? -14.909 -3.325 6.703 1.00 86.62 499 SER A N 1
ATOM 4057 C CA . SER A 1 499 ? -16.117 -2.556 7.032 1.00 86.62 499 SER A CA 1
ATOM 4058 C C . SER A 1 499 ? -17.028 -3.324 7.989 1.00 86.62 499 SER A C 1
ATOM 4060 O O . SER A 1 499 ? -17.541 -2.749 8.950 1.00 86.62 499 SER A O 1
ATOM 4062 N N . ASP A 1 500 ? -17.215 -4.621 7.758 1.00 85.81 500 ASP A N 1
ATOM 4063 C CA . ASP A 1 500 ? -18.059 -5.460 8.602 1.00 85.81 500 ASP A CA 1
ATOM 4064 C C . ASP A 1 500 ? -17.424 -5.754 9.968 1.00 85.81 500 ASP A C 1
ATOM 4066 O O . ASP A 1 500 ? -18.118 -5.646 10.982 1.00 85.81 500 ASP A O 1
ATOM 4070 N N . SER A 1 501 ? -16.112 -6.003 10.028 1.00 83.00 501 SER A N 1
ATOM 4071 C CA . SER A 1 501 ? -15.362 -6.101 11.290 1.00 83.00 501 SER A CA 1
ATOM 4072 C C . SER A 1 501 ? -15.424 -4.800 12.088 1.00 83.00 501 SER A C 1
ATOM 4074 O O . SER A 1 501 ? -15.700 -4.822 13.286 1.00 83.00 501 SER A O 1
ATOM 4076 N N . THR A 1 502 ? -15.264 -3.652 11.425 1.00 84.31 502 THR A N 1
ATOM 4077 C CA . THR A 1 502 ? -15.351 -2.337 12.074 1.00 84.31 502 THR A CA 1
ATOM 4078 C C . THR A 1 502 ? -16.749 -2.114 12.649 1.00 84.31 502 THR A C 1
ATOM 4080 O O . THR A 1 502 ? -16.876 -1.733 13.806 1.00 84.31 502 THR A O 1
ATOM 4083 N N . LYS A 1 503 ? -17.819 -2.431 11.901 1.00 85.62 503 LYS A N 1
ATOM 4084 C CA . LYS A 1 503 ? -19.205 -2.342 12.407 1.00 85.62 503 LYS A CA 1
ATOM 4085 C C . LYS A 1 503 ? -19.454 -3.255 13.608 1.00 85.62 503 LYS A C 1
ATOM 4087 O O . LYS A 1 503 ? -20.206 -2.869 14.503 1.00 85.62 503 LYS A O 1
ATOM 4092 N N . LEU A 1 504 ? -18.882 -4.462 13.615 1.00 85.38 504 LEU A N 1
ATOM 4093 C CA . LEU A 1 504 ? -18.989 -5.390 14.743 1.00 85.38 504 LEU A CA 1
ATOM 4094 C C . LEU A 1 504 ? -18.289 -4.829 15.982 1.00 85.38 504 LEU A C 1
ATOM 4096 O O . LEU A 1 504 ? -18.926 -4.752 17.029 1.00 85.38 504 LEU A O 1
ATOM 4100 N N . LEU A 1 505 ? -17.052 -4.347 15.837 1.00 83.81 505 LEU A N 1
ATOM 4101 C CA . LEU A 1 505 ? -16.297 -3.717 16.922 1.00 83.81 505 LEU A CA 1
ATOM 4102 C C . LEU A 1 505 ? -16.988 -2.453 17.441 1.00 83.81 505 LEU A C 1
ATOM 4104 O O . LEU A 1 505 ? -17.164 -2.309 18.643 1.00 83.81 505 LEU A O 1
ATOM 4108 N N . THR A 1 506 ? -17.463 -1.562 16.564 1.00 88.38 506 THR A N 1
ATOM 4109 C CA . THR A 1 506 ? -18.217 -0.366 16.980 1.00 88.38 506 THR A CA 1
ATOM 4110 C C . THR A 1 506 ? -19.464 -0.739 17.778 1.00 88.38 506 THR A C 1
ATOM 4112 O O . THR A 1 506 ? -19.801 -0.070 18.752 1.00 88.38 506 THR A O 1
ATOM 4115 N N . LYS A 1 507 ? -20.154 -1.815 17.387 1.00 88.25 507 LYS A N 1
ATOM 4116 C CA . LYS A 1 507 ? -21.321 -2.299 18.122 1.00 88.25 507 LYS A CA 1
ATOM 4117 C C . LYS A 1 507 ? -20.934 -2.884 19.482 1.00 88.25 507 LYS A C 1
ATOM 4119 O O . LYS A 1 507 ? -21.626 -2.609 20.451 1.00 88.25 507 LYS A O 1
ATOM 4124 N N . GLU A 1 508 ? -19.863 -3.667 19.555 1.00 88.31 508 GLU A N 1
ATOM 4125 C CA . GLU A 1 508 ? -19.376 -4.241 20.813 1.00 88.31 508 GLU A CA 1
ATOM 4126 C C . GLU A 1 508 ? -18.903 -3.155 21.784 1.00 88.31 508 GLU A C 1
ATOM 4128 O O . GLU A 1 508 ? -19.277 -3.175 22.953 1.00 88.31 508 GLU A O 1
ATOM 4133 N N . VAL A 1 509 ? -18.182 -2.149 21.285 1.00 87.12 509 VAL A N 1
ATOM 4134 C CA . VAL A 1 509 ? -17.805 -0.952 22.046 1.00 87.12 509 VAL A CA 1
ATOM 4135 C C . VAL A 1 509 ? -19.048 -0.207 22.540 1.00 87.12 509 VAL A C 1
ATOM 4137 O O . VAL A 1 509 ? -19.108 0.158 23.709 1.00 87.12 509 VAL A O 1
ATOM 4140 N N . GLY A 1 510 ? -20.072 -0.038 21.697 1.00 87.12 510 GLY A N 1
ATOM 4141 C CA . GLY A 1 510 ? -21.355 0.537 22.113 1.00 87.12 510 GLY A CA 1
ATOM 4142 C C . GLY A 1 510 ? -22.044 -0.272 23.219 1.00 87.12 510 GLY A C 1
ATOM 4143 O O . GLY A 1 510 ? -22.420 0.290 24.241 1.00 87.12 510 GLY A O 1
ATOM 4144 N N . ASP A 1 511 ? -22.133 -1.596 23.061 1.00 86.94 511 ASP A N 1
ATOM 4145 C CA . ASP A 1 511 ? -22.719 -2.495 24.065 1.00 86.94 511 ASP A CA 1
ATOM 4146 C C . ASP A 1 511 ? -21.905 -2.482 25.390 1.00 86.94 511 ASP A C 1
ATOM 4148 O O . ASP A 1 511 ? -22.463 -2.727 26.463 1.00 86.94 511 ASP A O 1
ATOM 4152 N N . LEU A 1 512 ? -20.593 -2.206 25.346 1.00 88.62 512 LEU A N 1
ATOM 4153 C CA . LEU A 1 512 ? -19.747 -2.017 26.533 1.00 88.62 512 LEU A CA 1
ATOM 4154 C C . LEU A 1 512 ? -19.986 -0.664 27.211 1.00 88.62 512 LEU A C 1
ATOM 4156 O O . LEU A 1 512 ? -20.092 -0.635 28.435 1.00 88.62 512 LEU A O 1
ATOM 4160 N N . TYR A 1 513 ? -20.110 0.428 26.452 1.00 87.69 513 TYR A N 1
ATOM 4161 C CA . TYR A 1 513 ? -20.459 1.738 27.012 1.00 87.69 513 TYR A CA 1
ATOM 4162 C C . TYR A 1 513 ? -21.834 1.718 27.687 1.00 87.69 513 TYR A C 1
ATOM 4164 O O . TYR A 1 513 ? -21.947 2.193 28.814 1.00 87.69 513 TYR A O 1
ATOM 4172 N N . ASP A 1 514 ? -22.835 1.080 27.071 1.00 88.31 514 ASP A N 1
ATOM 4173 C CA . ASP A 1 514 ? -24.163 0.899 27.677 1.00 88.31 514 ASP A CA 1
ATOM 4174 C C . ASP A 1 514 ? -24.067 0.126 29.012 1.00 88.31 514 ASP A C 1
ATOM 4176 O O . ASP A 1 514 ? -24.710 0.481 30.000 1.00 88.31 514 ASP A O 1
ATOM 4180 N N . LYS A 1 515 ? -23.220 -0.916 29.086 1.00 89.50 515 LYS A N 1
ATOM 4181 C CA . LYS A 1 515 ? -22.971 -1.656 30.339 1.00 89.50 515 LYS A CA 1
ATOM 4182 C C . LYS A 1 515 ? -22.253 -0.818 31.394 1.00 89.50 515 LYS A C 1
ATOM 4184 O O . LYS A 1 515 ? -22.539 -0.983 32.578 1.00 89.50 515 LYS A O 1
ATOM 4189 N N . ILE A 1 516 ? -21.301 0.027 30.993 1.00 88.06 516 ILE A N 1
ATOM 4190 C CA . ILE A 1 516 ? -20.609 0.943 31.908 1.00 88.06 516 ILE A CA 1
ATOM 4191 C C . ILE A 1 516 ? -21.619 1.930 32.495 1.00 88.06 516 ILE A C 1
ATOM 4193 O O . ILE A 1 516 ? -21.665 2.064 33.715 1.00 88.06 516 ILE A O 1
ATOM 4197 N N . GLU A 1 517 ? -22.480 2.528 31.667 1.00 88.44 517 GLU A N 1
ATOM 4198 C CA . GLU A 1 517 ? -23.552 3.420 32.128 1.00 88.44 517 GLU A CA 1
ATOM 4199 C C . GLU A 1 517 ? -24.487 2.689 33.108 1.00 88.44 517 GLU A C 1
ATOM 4201 O O . GLU A 1 517 ? -24.746 3.174 34.212 1.00 88.44 517 GLU A O 1
ATOM 4206 N N . ASP A 1 518 ? -24.924 1.469 32.776 1.00 88.56 518 ASP A N 1
ATOM 4207 C CA . ASP A 1 518 ? -25.728 0.640 33.680 1.00 88.56 518 ASP A CA 1
ATOM 4208 C C . ASP A 1 518 ? -25.017 0.406 35.027 1.00 88.56 518 ASP A C 1
ATOM 4210 O O . ASP A 1 518 ? -25.632 0.587 36.086 1.00 88.56 518 ASP A O 1
ATOM 4214 N N . TYR A 1 519 ? -23.725 0.057 35.021 1.00 91.19 519 TYR A N 1
ATOM 4215 C CA . TYR A 1 519 ? -22.944 -0.128 36.247 1.00 91.19 519 TYR A CA 1
ATOM 4216 C C . TYR A 1 519 ? -22.771 1.165 37.042 1.00 91.19 519 TYR A C 1
ATOM 4218 O O . TYR A 1 519 ? -22.900 1.134 38.267 1.00 91.19 519 TYR A O 1
ATOM 4226 N N . GLU A 1 520 ? -22.561 2.307 36.393 1.00 88.44 520 GLU A N 1
ATOM 4227 C CA . GLU A 1 520 ? -22.514 3.610 37.059 1.00 88.44 520 GLU A CA 1
ATOM 4228 C C . GLU A 1 520 ? -23.839 3.925 37.760 1.00 88.44 520 GLU A C 1
ATOM 4230 O O . GLU A 1 520 ? -23.840 4.339 38.925 1.00 88.44 520 GLU A O 1
ATOM 4235 N N . THR A 1 521 ? -24.984 3.643 37.123 1.00 87.62 521 THR A N 1
ATOM 4236 C CA . THR A 1 521 ? -26.286 3.816 37.787 1.00 87.62 521 THR A CA 1
ATOM 4237 C C . THR A 1 521 ? -26.469 2.869 38.975 1.00 87.62 521 THR A C 1
ATOM 4239 O O . THR A 1 521 ? -27.068 3.256 39.984 1.00 87.62 521 THR A O 1
ATOM 4242 N N . VAL A 1 522 ? -25.956 1.634 38.899 1.00 87.81 522 VAL A N 1
ATOM 4243 C CA . VAL A 1 522 ? -25.967 0.685 40.025 1.00 87.81 522 VAL A CA 1
ATOM 4244 C C . VAL A 1 522 ? -25.089 1.202 41.162 1.00 87.81 522 VAL A C 1
ATOM 4246 O O . VAL A 1 522 ? -25.533 1.203 42.309 1.00 87.81 522 VAL A O 1
ATOM 4249 N N . VAL A 1 523 ? -23.894 1.714 40.864 1.00 85.75 523 VAL A N 1
ATOM 4250 C CA . VAL A 1 523 ? -22.997 2.320 41.857 1.00 85.75 523 VAL A CA 1
ATOM 4251 C C . VAL A 1 523 ? -23.660 3.519 42.533 1.00 85.75 523 VAL A C 1
ATOM 4253 O O . VAL A 1 523 ? -23.606 3.625 43.757 1.00 85.75 523 VAL A O 1
ATOM 4256 N N . GLN A 1 524 ? -24.343 4.397 41.792 1.00 85.06 524 GLN A N 1
ATOM 4257 C CA . GLN A 1 524 ? -25.073 5.517 42.397 1.00 85.06 524 GLN A CA 1
ATOM 4258 C C . GLN A 1 524 ? -26.237 5.058 43.290 1.00 85.06 524 GLN A C 1
ATOM 4260 O O . GLN A 1 524 ? -26.440 5.608 44.377 1.00 85.06 524 GLN A O 1
ATOM 4265 N N . LYS A 1 525 ? -26.978 4.019 42.885 1.00 87.31 525 LYS A N 1
ATOM 4266 C CA . LYS A 1 525 ? -28.032 3.413 43.719 1.00 87.31 525 LYS A CA 1
ATOM 4267 C C . LYS A 1 525 ? -27.471 2.777 44.988 1.00 87.31 525 LYS A C 1
ATOM 4269 O O . LYS A 1 525 ? -28.075 2.893 46.047 1.00 87.31 525 LYS A O 1
ATOM 4274 N N . LEU A 1 526 ? -26.313 2.126 44.905 1.00 85.56 526 LEU A N 1
ATOM 4275 C CA . LEU A 1 526 ? -25.644 1.564 46.076 1.00 85.56 526 LEU A CA 1
ATOM 4276 C C . LEU A 1 526 ? -25.118 2.665 47.000 1.00 85.56 526 LEU A C 1
ATOM 4278 O O . LEU A 1 526 ? -25.323 2.575 48.204 1.00 85.56 526 LEU A O 1
ATOM 4282 N N . LYS A 1 527 ? -24.525 3.737 46.457 1.00 86.50 527 LYS A N 1
ATOM 4283 C CA . LYS A 1 527 ? -24.083 4.901 47.244 1.00 86.50 527 LYS A CA 1
ATOM 4284 C C . LYS A 1 527 ? -25.240 5.579 47.978 1.00 86.50 527 LYS A C 1
ATOM 4286 O O . LYS A 1 527 ? -25.120 5.851 49.166 1.00 86.50 527 LYS A O 1
ATOM 4291 N N . SER A 1 528 ? -26.360 5.822 47.295 1.00 83.44 528 SER A N 1
ATOM 4292 C CA . SER A 1 528 ? -27.567 6.368 47.937 1.00 83.44 528 SER A CA 1
ATOM 4293 C C . SER A 1 528 ? -28.123 5.413 48.989 1.00 83.44 528 SER A C 1
ATOM 4295 O O . SER A 1 528 ? -28.417 5.848 50.093 1.00 83.44 528 SER A O 1
ATOM 4297 N N . ARG A 1 529 ? -28.159 4.103 48.716 1.00 88.38 529 ARG A N 1
ATOM 4298 C CA . ARG A 1 529 ? -28.612 3.117 49.703 1.00 88.38 529 ARG A CA 1
ATOM 4299 C C . ARG A 1 529 ? -27.717 3.041 50.941 1.00 88.38 529 ARG A C 1
ATOM 4301 O O . ARG A 1 529 ? -28.244 2.876 52.036 1.00 88.38 529 ARG A O 1
ATOM 4308 N N . ILE A 1 530 ? -26.396 3.126 50.779 1.00 84.12 530 ILE A N 1
ATOM 4309 C CA . ILE A 1 530 ? -25.451 3.194 51.904 1.00 84.12 530 ILE A CA 1
ATOM 4310 C C . ILE A 1 530 ? -25.737 4.444 52.727 1.00 84.12 530 ILE A C 1
ATOM 4312 O O . ILE A 1 530 ? -25.904 4.332 53.934 1.00 84.12 530 ILE A O 1
ATOM 4316 N N . LYS A 1 531 ? -25.892 5.598 52.072 1.00 86.00 531 LYS A N 1
ATOM 4317 C CA . LYS A 1 531 ? -26.219 6.851 52.750 1.00 86.00 531 LYS A CA 1
ATOM 4318 C C . LYS A 1 531 ? -27.542 6.771 53.521 1.00 86.00 531 LYS A C 1
ATOM 4320 O O . LYS A 1 531 ? -27.576 7.122 54.690 1.00 86.00 531 LYS A O 1
ATOM 4325 N N . ASP A 1 532 ? -28.597 6.219 52.918 1.00 85.00 532 ASP A N 1
ATOM 4326 C CA . ASP A 1 532 ? -29.887 6.016 53.596 1.00 85.00 532 ASP A CA 1
ATOM 4327 C C . ASP A 1 532 ? -29.756 5.099 54.827 1.00 85.00 532 ASP A C 1
ATOM 4329 O O . ASP A 1 532 ? -30.440 5.291 55.833 1.00 85.00 532 ASP A O 1
ATOM 4333 N N . LEU A 1 533 ? -28.901 4.071 54.749 1.00 83.25 533 LEU A N 1
ATOM 4334 C CA . LEU A 1 533 ? -28.631 3.158 55.862 1.00 83.25 533 LEU A CA 1
ATOM 4335 C C . LEU A 1 533 ? -27.788 3.818 56.957 1.00 83.25 533 LEU A C 1
ATOM 4337 O O . LEU A 1 533 ? -28.050 3.573 58.132 1.00 83.25 533 LEU A O 1
ATOM 4341 N N . GLU A 1 534 ? -26.807 4.643 56.595 1.00 85.38 534 GLU A N 1
ATOM 4342 C CA . GLU A 1 534 ? -26.026 5.452 57.535 1.00 85.38 534 GLU A CA 1
ATOM 4343 C C . GLU A 1 534 ? -26.927 6.450 58.266 1.00 85.38 534 GLU A C 1
ATOM 4345 O O . GLU A 1 534 ? -26.902 6.501 59.496 1.00 85.38 534 GLU A O 1
ATOM 4350 N N . ASP A 1 535 ? -27.792 7.155 57.535 1.00 82.38 535 ASP A N 1
ATOM 4351 C CA . ASP A 1 535 ? -28.755 8.105 58.094 1.00 82.38 535 ASP A CA 1
ATOM 4352 C C . ASP A 1 535 ? -29.762 7.390 59.019 1.00 82.38 535 ASP A C 1
ATOM 4354 O O . ASP A 1 535 ? -29.943 7.803 60.165 1.00 82.38 535 ASP A O 1
ATOM 4358 N N . SER A 1 536 ? -30.331 6.248 58.602 1.00 77.12 536 SER A N 1
ATOM 4359 C CA . SER A 1 536 ? -31.182 5.412 59.474 1.00 77.12 536 SER A CA 1
ATOM 4360 C C . SER A 1 536 ? -30.436 4.870 60.695 1.00 77.12 536 SER A C 1
ATOM 4362 O O . SER A 1 536 ? -31.004 4.785 61.781 1.00 77.12 536 SER A O 1
ATOM 4364 N N . SER A 1 537 ? -29.166 4.486 60.556 1.00 79.88 537 SER A N 1
ATOM 4365 C CA . SER A 1 537 ? -28.365 4.011 61.686 1.00 79.88 537 SER A CA 1
ATOM 4366 C C . SER A 1 537 ? -28.081 5.131 62.685 1.00 79.88 537 SER A C 1
ATOM 4368 O O . SER A 1 537 ? -28.044 4.867 63.888 1.00 79.88 537 SER A O 1
ATOM 4370 N N . LEU A 1 538 ? -27.853 6.358 62.212 1.00 78.38 538 LEU A N 1
ATOM 4371 C CA . LEU A 1 538 ? -27.666 7.533 63.061 1.00 78.38 538 LEU A CA 1
ATOM 4372 C C . LEU A 1 538 ? -28.963 7.908 63.778 1.00 78.38 538 LEU A C 1
ATOM 4374 O O . LEU A 1 538 ? -28.923 8.207 64.970 1.00 78.38 538 LEU A O 1
ATOM 4378 N N . GLU A 1 539 ? -30.099 7.833 63.086 1.00 81.00 539 GLU A N 1
ATOM 4379 C CA . GLU A 1 539 ? -31.415 8.121 63.657 1.00 81.00 539 GLU A CA 1
ATOM 4380 C C . GLU A 1 539 ? -31.812 7.079 64.713 1.00 81.00 539 GLU A C 1
ATOM 4382 O O . GLU A 1 539 ? -32.110 7.452 65.845 1.00 81.00 539 GLU A O 1
ATOM 4387 N N . ASN A 1 540 ? -31.655 5.783 64.422 1.00 77.38 540 ASN A N 1
ATOM 4388 C CA . ASN A 1 540 ? -31.876 4.706 65.397 1.00 77.38 540 ASN A CA 1
ATOM 4389 C C . ASN A 1 540 ? -30.942 4.823 66.610 1.00 77.38 540 ASN A C 1
ATOM 4391 O O . ASN A 1 540 ? -31.337 4.555 67.743 1.00 77.38 540 ASN A O 1
ATOM 4395 N N . ARG A 1 541 ? -29.682 5.231 66.397 1.00 83.56 541 ARG A N 1
ATOM 4396 C CA . ARG A 1 541 ? -28.733 5.468 67.493 1.00 83.56 541 ARG A CA 1
ATOM 4397 C C . ARG A 1 541 ? -29.149 6.665 68.345 1.00 83.56 541 ARG A C 1
ATOM 4399 O O . ARG A 1 541 ? -28.978 6.617 69.559 1.00 83.56 541 ARG A O 1
ATOM 4406 N N . ALA A 1 542 ? -29.658 7.730 67.732 1.00 77.38 542 ALA A N 1
ATOM 4407 C CA . ALA A 1 542 ? -30.152 8.901 68.446 1.00 77.38 542 ALA A CA 1
ATOM 4408 C C . ALA A 1 542 ? -31.422 8.584 69.249 1.00 77.38 542 ALA A C 1
ATOM 4410 O O . ALA A 1 542 ? -31.544 9.037 70.385 1.00 77.38 542 ALA A O 1
ATOM 4411 N N . GLU A 1 543 ? -32.327 7.779 68.690 1.00 77.88 543 GLU A N 1
ATOM 4412 C CA . GLU A 1 543 ? -33.531 7.295 69.371 1.00 77.88 543 GLU A CA 1
ATOM 4413 C C . GLU A 1 543 ? -33.163 6.407 70.565 1.00 77.88 543 GLU A C 1
ATOM 4415 O O . GLU A 1 543 ? -33.552 6.707 71.688 1.00 77.88 543 GLU A O 1
ATOM 4420 N N . TYR A 1 544 ? -32.273 5.430 70.370 1.00 80.00 544 TYR A N 1
ATOM 4421 C CA . TYR A 1 544 ? -31.772 4.586 71.458 1.00 80.00 544 TYR A CA 1
ATOM 4422 C C . TYR A 1 544 ? -31.053 5.381 72.562 1.00 80.00 544 TYR A C 1
ATOM 4424 O O . TYR A 1 544 ? -31.186 5.076 73.745 1.00 80.00 544 TYR A O 1
ATOM 4432 N N . LEU A 1 545 ? -30.284 6.417 72.204 1.00 79.88 545 LEU A N 1
ATOM 4433 C CA . LEU A 1 545 ? -29.651 7.300 73.189 1.00 79.88 545 LEU A CA 1
ATOM 4434 C C . LEU A 1 545 ? -30.677 8.117 73.976 1.00 79.88 545 LEU A C 1
ATOM 4436 O O . LEU A 1 545 ? -30.472 8.332 75.168 1.00 79.88 545 LEU A O 1
ATOM 4440 N N . ARG A 1 546 ? -31.760 8.559 73.329 1.00 83.81 546 ARG A N 1
ATOM 4441 C CA . ARG A 1 546 ? -32.852 9.268 73.997 1.00 83.81 546 ARG A CA 1
ATOM 4442 C C . ARG A 1 546 ? -33.598 8.338 74.951 1.00 83.81 546 ARG A C 1
ATOM 4444 O O . ARG A 1 546 ? -33.795 8.728 76.093 1.00 83.81 546 ARG A O 1
ATOM 4451 N N . ASP A 1 547 ? -33.906 7.114 74.532 1.00 83.00 547 ASP A N 1
ATOM 4452 C CA . ASP A 1 547 ? -34.540 6.109 75.394 1.00 83.00 547 ASP A CA 1
ATOM 4453 C C . ASP A 1 547 ? -33.658 5.777 76.605 1.00 83.00 547 ASP A C 1
ATOM 4455 O O . ASP A 1 547 ? -34.138 5.755 77.732 1.00 83.00 547 ASP A O 1
ATOM 4459 N N . LEU A 1 548 ? -32.344 5.613 76.411 1.00 80.88 548 LEU A N 1
ATOM 4460 C CA . LEU A 1 548 ? -31.401 5.427 77.520 1.00 80.88 548 LEU A CA 1
ATOM 4461 C C . LEU A 1 548 ? -31.333 6.636 78.456 1.00 80.88 548 LEU A C 1
ATOM 4463 O O . LEU A 1 548 ? -31.105 6.476 79.656 1.00 80.88 548 LEU A O 1
ATOM 4467 N N . GLU A 1 549 ? -31.459 7.848 77.923 1.00 82.31 549 GLU A N 1
ATOM 4468 C CA . GLU A 1 549 ? -31.457 9.070 78.721 1.00 82.31 549 GLU A CA 1
ATOM 4469 C C . GLU A 1 549 ? -32.767 9.227 79.503 1.00 82.31 549 GLU A C 1
ATOM 4471 O O . GLU A 1 549 ? -32.731 9.610 80.673 1.00 82.31 549 GLU A O 1
ATOM 4476 N N . ASP A 1 550 ? -33.895 8.835 78.914 1.00 83.31 550 ASP A N 1
ATOM 4477 C CA . ASP A 1 550 ? -35.196 8.760 79.575 1.00 83.31 550 ASP A CA 1
ATOM 4478 C C . ASP A 1 550 ? -35.214 7.666 80.652 1.00 83.31 550 ASP A C 1
ATOM 4480 O O . ASP A 1 550 ? -35.616 7.944 81.780 1.00 83.31 550 ASP A O 1
ATOM 4484 N N . ASP A 1 551 ? -34.689 6.471 80.376 1.00 84.00 551 ASP A N 1
ATOM 4485 C CA . ASP A 1 551 ? -34.520 5.393 81.358 1.00 84.00 551 ASP A CA 1
ATOM 4486 C C . ASP A 1 551 ? -33.587 5.819 82.492 1.00 84.00 551 ASP A C 1
ATOM 4488 O O . ASP A 1 551 ? -33.874 5.591 83.665 1.00 84.00 551 ASP A O 1
ATOM 4492 N N . LYS A 1 552 ? -32.477 6.495 82.176 1.00 86.88 552 LYS A N 1
ATOM 4493 C CA . LYS A 1 552 ? -31.575 7.086 83.171 1.00 86.88 552 LYS A CA 1
ATOM 4494 C C . LYS A 1 552 ? -32.314 8.102 84.038 1.00 86.88 552 LYS A C 1
ATOM 4496 O O . LYS A 1 552 ? -32.136 8.086 85.253 1.00 86.88 552 LYS A O 1
ATOM 4501 N N . ASN A 1 553 ? -33.132 8.974 83.451 1.00 83.69 553 ASN A N 1
ATOM 4502 C CA . ASN A 1 553 ? -33.921 9.955 84.195 1.00 83.69 553 ASN A CA 1
ATOM 4503 C C . ASN A 1 553 ? -34.980 9.272 85.070 1.00 83.69 553 ASN A C 1
ATOM 4505 O O . ASN A 1 553 ? -35.084 9.606 86.246 1.00 83.69 553 ASN A O 1
ATOM 4509 N N . GLN A 1 554 ? -35.683 8.260 84.559 1.00 83.50 554 GLN A N 1
ATOM 4510 C CA . GLN A 1 554 ? -36.630 7.447 85.330 1.00 83.50 554 GLN A CA 1
ATOM 4511 C C . GLN A 1 554 ? -35.942 6.682 86.463 1.00 83.50 554 GLN A C 1
ATOM 4513 O O . GLN A 1 554 ? -36.492 6.567 87.558 1.00 83.50 554 GLN A O 1
ATOM 4518 N N . LEU A 1 555 ? -34.728 6.178 86.234 1.00 81.31 555 LEU A N 1
ATOM 4519 C CA . LEU A 1 555 ? -33.903 5.544 87.256 1.00 81.31 555 LEU A CA 1
ATOM 4520 C C . LEU A 1 555 ? -33.416 6.558 88.285 1.00 81.31 555 LEU A C 1
ATOM 4522 O O . LEU A 1 555 ? -33.378 6.212 89.457 1.00 81.31 555 LEU A O 1
ATOM 4526 N N . TYR A 1 556 ? -33.084 7.793 87.901 1.00 84.06 556 TYR A N 1
ATOM 4527 C CA . TYR A 1 556 ? -32.771 8.858 88.857 1.00 84.06 556 TYR A CA 1
ATOM 4528 C C . TYR A 1 556 ? -33.995 9.279 89.664 1.00 84.06 556 TYR A C 1
ATOM 4530 O O . TYR A 1 556 ? -33.874 9.457 90.870 1.00 84.06 556 TYR A O 1
ATOM 4538 N N . GLU A 1 557 ? -35.167 9.406 89.048 1.00 82.75 557 GLU A N 1
ATOM 4539 C CA . GLU A 1 557 ? -36.421 9.683 89.753 1.00 82.75 557 GLU A CA 1
ATOM 4540 C C . GLU A 1 557 ? -36.777 8.542 90.708 1.00 82.75 557 GLU A C 1
ATOM 4542 O O . GLU A 1 557 ? -37.074 8.783 91.877 1.00 82.75 557 GLU A O 1
ATOM 4547 N N . SER A 1 558 ? -36.654 7.297 90.245 1.00 80.62 558 SER A N 1
ATOM 4548 C CA . SER A 1 558 ? -36.823 6.104 91.074 1.00 80.62 558 SER A CA 1
ATOM 4549 C C . SER A 1 558 ? -35.775 6.054 92.177 1.00 80.62 558 SER A C 1
ATOM 4551 O O . SER A 1 558 ? -36.118 5.729 93.303 1.00 80.62 558 SER A O 1
ATOM 4553 N N . LEU A 1 559 ? -34.519 6.419 91.906 1.00 83.56 559 LEU A N 1
ATOM 4554 C CA . LEU A 1 559 ? -33.451 6.480 92.899 1.00 83.56 559 LEU A CA 1
ATOM 4555 C C . LEU A 1 559 ? -33.770 7.536 93.951 1.00 83.56 559 LEU A C 1
ATOM 4557 O O . LEU A 1 559 ? -33.704 7.226 95.128 1.00 83.56 559 LEU A O 1
ATOM 4561 N N . VAL A 1 560 ? -34.178 8.740 93.555 1.00 84.06 560 VAL A N 1
ATOM 4562 C CA . VAL A 1 560 ? -34.580 9.814 94.473 1.00 84.06 560 VAL A CA 1
ATOM 4563 C C . VAL A 1 560 ? -35.788 9.394 95.309 1.00 84.06 560 VAL A C 1
ATOM 4565 O O . VAL A 1 560 ? -35.791 9.610 96.522 1.00 84.06 560 VAL A O 1
ATOM 4568 N N . GLU A 1 561 ? -36.792 8.754 94.706 1.00 83.38 561 GLU A N 1
ATOM 4569 C CA . GLU A 1 561 ? -37.942 8.241 95.450 1.00 83.38 561 GLU A CA 1
ATOM 4570 C C . GLU A 1 561 ? -37.532 7.075 96.354 1.00 83.38 561 GLU A C 1
ATOM 4572 O O . GLU A 1 561 ? -37.964 7.029 97.497 1.00 83.38 561 GLU A O 1
ATOM 4577 N N . THR A 1 562 ? -36.635 6.182 95.927 1.00 77.88 562 THR A N 1
ATOM 4578 C CA . THR A 1 562 ? -36.095 5.130 96.797 1.00 77.88 562 THR A CA 1
ATOM 4579 C C . THR A 1 562 ? -35.211 5.693 97.896 1.00 77.88 562 THR A C 1
ATOM 4581 O O . THR A 1 562 ? -35.279 5.184 98.996 1.00 77.88 562 THR A O 1
ATOM 4584 N N . GLU A 1 563 ? -34.440 6.758 97.680 1.00 82.06 563 GLU A N 1
ATOM 4585 C CA . GLU A 1 563 ? -33.668 7.448 98.717 1.00 82.06 563 GLU A CA 1
ATOM 4586 C C . GLU A 1 563 ? -34.593 8.131 99.720 1.00 82.06 563 GLU A C 1
ATOM 4588 O O . GLU A 1 563 ? -34.308 8.168 100.916 1.00 82.06 563 GLU A O 1
ATOM 4593 N N . LYS A 1 564 ? -35.715 8.674 99.247 1.00 84.12 564 LYS A N 1
ATOM 4594 C CA . LYS A 1 564 ? -36.764 9.233 100.092 1.00 84.12 564 LYS A CA 1
ATOM 4595 C C . LYS A 1 564 ? -37.473 8.135 100.880 1.00 84.12 564 LYS A C 1
ATOM 4597 O O . LYS A 1 564 ? -37.577 8.270 102.093 1.00 84.12 564 LYS A O 1
ATOM 4602 N N . ILE A 1 565 ? -37.844 7.026 100.239 1.00 82.44 565 ILE A N 1
ATOM 4603 C CA . ILE A 1 565 ? -38.375 5.827 100.894 1.00 82.44 565 ILE A CA 1
ATOM 4604 C C . ILE A 1 565 ? -37.337 5.259 101.857 1.00 82.44 565 ILE A C 1
ATOM 4606 O O . ILE A 1 565 ? -37.718 4.859 102.937 1.00 82.44 565 ILE A O 1
ATOM 4610 N N . ILE A 1 566 ? -36.042 5.251 101.541 1.00 77.44 566 ILE A N 1
ATOM 4611 C CA . ILE A 1 566 ? -34.965 4.800 102.429 1.00 77.44 566 ILE A CA 1
ATOM 4612 C C . ILE A 1 566 ? -34.853 5.748 103.609 1.00 77.44 566 ILE A C 1
ATOM 4614 O O . ILE A 1 566 ? -34.755 5.268 104.716 1.00 77.44 566 ILE A O 1
ATOM 4618 N N . LYS A 1 567 ? -34.940 7.069 103.438 1.00 80.38 567 LYS A N 1
ATOM 4619 C CA . LYS A 1 567 ? -34.957 8.016 104.568 1.00 80.38 567 LYS A CA 1
ATOM 4620 C C . LYS A 1 567 ? -36.208 7.861 105.427 1.00 80.38 567 LYS A C 1
ATOM 4622 O O . LYS A 1 567 ? -36.120 7.928 106.653 1.00 80.38 567 LYS A O 1
ATOM 4627 N N . GLU A 1 568 ? -37.362 7.645 104.807 1.00 79.69 568 GLU A N 1
ATOM 4628 C CA . GLU A 1 568 ? -38.619 7.339 105.492 1.00 79.69 568 GLU A CA 1
ATOM 4629 C C . GLU A 1 568 ? -38.519 6.004 106.222 1.00 79.69 568 GLU A C 1
ATOM 4631 O O . GLU A 1 568 ? -38.869 5.943 107.391 1.00 79.69 568 GLU A O 1
ATOM 4636 N N . LYS A 1 569 ? -37.958 4.975 105.587 1.00 79.56 569 LYS A N 1
ATOM 4637 C CA . LYS A 1 569 ? -37.719 3.639 106.131 1.00 79.56 569 LYS A CA 1
ATOM 4638 C C . LYS A 1 569 ? -36.572 3.612 107.115 1.00 79.56 569 LYS A C 1
ATOM 4640 O O . LYS A 1 569 ? -36.616 2.772 107.978 1.00 79.56 569 LYS A O 1
ATOM 4645 N N . ASP A 1 570 ? -35.595 4.503 107.066 1.00 79.12 570 ASP A N 1
ATOM 4646 C CA . ASP A 1 570 ? -34.526 4.663 108.054 1.00 79.12 570 ASP A CA 1
ATOM 4647 C C . ASP A 1 570 ? -35.068 5.400 109.271 1.00 79.12 570 ASP A C 1
ATOM 4649 O O . ASP A 1 570 ? -34.689 5.094 110.396 1.00 79.12 570 ASP A O 1
ATOM 4653 N N . SER A 1 571 ? -36.013 6.319 109.065 1.00 78.06 571 SER A N 1
ATOM 4654 C CA . SER A 1 571 ? -36.814 6.913 110.137 1.00 78.06 571 SER A CA 1
ATOM 4655 C C . SER A 1 571 ? -37.770 5.876 110.728 1.00 78.06 571 SER A C 1
ATOM 4657 O O . SER A 1 571 ? -37.907 5.780 111.947 1.00 78.06 571 SER A O 1
ATOM 4659 N N . GLU A 1 572 ? -38.371 5.040 109.881 1.00 76.94 572 GLU A N 1
ATOM 4660 C CA . GLU A 1 572 ? -39.230 3.932 110.272 1.00 76.94 572 GLU A CA 1
ATOM 4661 C C . GLU A 1 572 ? -38.410 2.830 110.930 1.00 76.94 572 GLU A C 1
ATOM 4663 O O . GLU A 1 572 ? -38.876 2.322 111.919 1.00 76.94 572 GLU A O 1
ATOM 4668 N N . ILE A 1 573 ? -37.186 2.522 110.496 1.00 72.00 573 ILE A N 1
ATOM 4669 C CA . ILE A 1 573 ? -36.213 1.591 111.088 1.00 72.00 573 ILE A CA 1
ATOM 4670 C C . ILE A 1 573 ? -35.627 2.201 112.346 1.00 72.00 573 ILE A C 1
ATOM 4672 O O . ILE A 1 573 ? -35.330 1.463 113.265 1.00 72.00 573 ILE A O 1
ATOM 4676 N N . ALA A 1 574 ? -35.461 3.513 112.463 1.00 73.62 574 ALA A N 1
ATOM 4677 C CA . ALA A 1 574 ? -35.114 4.140 113.732 1.00 73.62 574 ALA A CA 1
ATOM 4678 C C . ALA A 1 574 ? -36.277 3.982 114.719 1.00 73.62 574 ALA A C 1
ATOM 4680 O O . ALA A 1 574 ? -36.050 3.606 115.867 1.00 73.62 574 ALA A O 1
ATOM 4681 N N . SER A 1 575 ? -37.519 4.159 114.251 1.00 69.31 575 SER A N 1
ATOM 4682 C CA . SER A 1 575 ? -38.738 3.925 115.034 1.00 69.31 575 SER A CA 1
ATOM 4683 C C . SER A 1 575 ? -38.976 2.438 115.326 1.00 69.31 575 SER A C 1
ATOM 4685 O O . SER A 1 575 ? -39.350 2.077 116.435 1.00 69.31 575 SER A O 1
ATOM 4687 N N . LEU A 1 576 ? -38.656 1.566 114.372 1.00 63.09 576 LEU A N 1
ATOM 4688 C CA . LEU A 1 576 ? -38.843 0.128 114.401 1.00 63.09 576 LEU A CA 1
ATOM 4689 C C . LEU A 1 576 ? -37.682 -0.523 115.115 1.00 63.09 576 LEU A C 1
ATOM 4691 O O . LEU A 1 576 ? -37.940 -1.509 115.742 1.00 63.09 576 LEU A O 1
ATOM 4695 N N . LYS A 1 577 ? -36.451 -0.001 115.136 1.00 61.59 577 LYS A N 1
ATOM 4696 C CA . LYS A 1 577 ? -35.368 -0.404 116.060 1.00 61.59 577 LYS A CA 1
ATOM 4697 C C . LYS A 1 577 ? -35.722 0.002 117.482 1.00 61.59 577 LYS A C 1
ATOM 4699 O O . LYS A 1 577 ? -35.412 -0.737 118.412 1.00 61.59 577 LYS A O 1
ATOM 4704 N N . LEU A 1 578 ? -36.432 1.117 117.657 1.00 55.03 578 LEU A N 1
ATOM 4705 C CA . LEU A 1 578 ? -37.106 1.454 118.913 1.00 55.03 578 LEU A CA 1
ATOM 4706 C C . LEU A 1 578 ? -38.245 0.469 119.258 1.00 55.03 578 LEU A C 1
ATOM 4708 O O . LEU A 1 578 ? -38.526 0.285 120.436 1.00 55.03 578 LEU A O 1
ATOM 4712 N N . GLN A 1 579 ? -38.853 -0.202 118.267 1.00 50.38 579 GLN A N 1
ATOM 4713 C CA . GLN A 1 579 ? -39.875 -1.256 118.447 1.00 50.38 579 GLN A CA 1
ATOM 4714 C C . GLN A 1 579 ? -39.332 -2.716 118.370 1.00 50.38 579 GLN A C 1
ATOM 4716 O O . GLN A 1 579 ? -39.966 -3.642 118.857 1.00 50.38 579 GLN A O 1
ATOM 4721 N N . LEU A 1 580 ? -38.138 -2.958 117.822 1.00 46.00 580 LEU A N 1
ATOM 4722 C CA . LEU A 1 580 ? -37.449 -4.251 117.626 1.00 46.00 580 LEU A CA 1
ATOM 4723 C C . LEU A 1 580 ? -36.437 -4.481 118.742 1.00 46.00 580 LEU A C 1
ATOM 4725 O O . LEU A 1 580 ? -36.144 -5.620 119.078 1.00 46.00 580 LEU A O 1
ATOM 4729 N N . SER A 1 581 ? -35.975 -3.412 119.397 1.00 49.22 581 SER A N 1
ATOM 4730 C CA . SER A 1 581 ? -35.487 -3.524 120.774 1.00 49.22 581 SER A CA 1
ATOM 4731 C C . SER A 1 581 ? -36.591 -3.975 121.741 1.00 49.22 581 SER A C 1
ATOM 4733 O O . SER A 1 581 ? -36.271 -4.398 122.849 1.00 49.22 581 SER A O 1
ATOM 4735 N N . SER A 1 582 ? -37.868 -3.946 121.329 1.00 43.38 582 SER A N 1
ATOM 4736 C CA . SER A 1 582 ? -38.994 -4.454 122.114 1.00 43.38 582 SER A CA 1
ATOM 4737 C C . SER A 1 582 ? -39.724 -5.668 121.531 1.00 43.38 582 SER A C 1
ATOM 4739 O O . SER A 1 582 ? -40.584 -6.195 122.230 1.00 43.38 582 SER A O 1
ATOM 4741 N N . THR A 1 583 ? -39.367 -6.203 120.356 1.00 39.09 583 THR A N 1
ATOM 4742 C CA . THR A 1 583 ? -39.964 -7.461 119.865 1.00 39.09 583 THR A CA 1
ATOM 4743 C C . THR A 1 583 ? -39.070 -8.220 118.881 1.00 39.09 583 THR A C 1
ATOM 4745 O O . THR A 1 583 ? -38.746 -7.745 117.799 1.00 39.09 583 THR A O 1
ATOM 4748 N N . GLU A 1 584 ? -38.690 -9.435 119.281 1.00 41.69 584 GLU A N 1
ATOM 4749 C CA . GLU A 1 584 ? -38.043 -10.456 118.459 1.00 41.69 584 GLU A CA 1
ATOM 4750 C C . GLU A 1 584 ? -38.987 -11.057 117.394 1.00 41.69 584 GLU A C 1
ATOM 4752 O O . GLU A 1 584 ? -40.164 -11.297 117.663 1.00 41.69 584 GLU A O 1
ATOM 4757 N N . ASN A 1 585 ? -38.358 -11.493 116.293 1.00 39.88 585 ASN A N 1
ATOM 4758 C CA . ASN A 1 585 ? -38.667 -12.650 115.431 1.00 39.88 585 ASN A CA 1
ATOM 4759 C C . ASN A 1 585 ? -39.533 -12.518 114.155 1.00 39.88 585 ASN A C 1
ATOM 4761 O O . ASN A 1 585 ? -40.676 -12.076 114.191 1.00 39.88 585 ASN A O 1
ATOM 4765 N N . LYS A 1 586 ? -38.982 -13.185 113.110 1.00 39.88 586 LYS A N 1
ATOM 4766 C CA . LYS A 1 586 ? -39.510 -13.633 111.793 1.00 39.88 586 LYS A CA 1
ATOM 4767 C C . LYS A 1 586 ? -39.407 -12.589 110.664 1.00 39.88 586 LYS A C 1
ATOM 4769 O O . LYS A 1 586 ? -39.639 -11.420 110.891 1.00 39.88 586 LYS A O 1
ATOM 4774 N N . GLU A 1 587 ? -38.969 -12.921 109.445 1.00 37.09 587 GLU A N 1
ATOM 4775 C CA . GLU A 1 587 ? -39.368 -14.086 108.649 1.00 37.09 587 GLU A CA 1
ATOM 4776 C C . GLU A 1 587 ? -38.375 -14.380 107.499 1.00 37.09 587 GLU A C 1
ATOM 4778 O O . GLU A 1 587 ? -37.849 -13.477 106.852 1.00 37.09 587 GLU A O 1
ATOM 4783 N N . ARG A 1 588 ? -38.126 -15.673 107.254 1.00 45.66 588 ARG A N 1
ATOM 4784 C CA . ARG A 1 588 ? -37.452 -16.231 106.074 1.00 45.66 588 ARG A CA 1
ATOM 4785 C C . ARG A 1 588 ? -38.535 -16.670 105.090 1.00 45.66 588 ARG A C 1
ATOM 4787 O O . ARG A 1 588 ? -39.169 -17.682 105.364 1.00 45.66 588 ARG A O 1
ATOM 4794 N N . GLU A 1 589 ? -38.687 -15.995 103.952 1.00 47.06 589 GLU A N 1
ATOM 4795 C CA . GLU A 1 589 ? -39.485 -16.520 102.825 1.00 47.06 589 GLU A CA 1
ATOM 4796 C C . GLU A 1 589 ? -39.058 -15.976 101.438 1.00 47.06 589 GLU A C 1
ATOM 4798 O O . GLU A 1 589 ? -39.834 -15.976 100.490 1.00 47.06 589 GLU A O 1
ATOM 4803 N N . GLU A 1 590 ? -37.792 -15.560 101.275 1.00 47.06 590 GLU A N 1
ATOM 4804 C CA . GLU A 1 590 ? -37.293 -14.920 100.035 1.00 47.06 590 GLU A CA 1
ATOM 4805 C C . GLU A 1 590 ? -36.193 -15.705 99.284 1.00 47.06 590 GLU A C 1
ATOM 4807 O O . GLU A 1 590 ? -35.574 -15.197 98.355 1.00 47.06 590 GLU A O 1
ATOM 4812 N N . TYR A 1 591 ? -35.944 -16.969 99.646 1.00 46.31 591 TYR A N 1
ATOM 4813 C CA . TYR A 1 591 ? -34.811 -17.747 99.109 1.00 46.31 591 TYR A CA 1
ATOM 4814 C C . TYR A 1 591 ? -35.098 -18.575 97.842 1.00 46.31 591 TYR A C 1
ATOM 4816 O O . TYR A 1 591 ? -34.169 -19.145 97.281 1.00 46.31 591 TYR A O 1
ATOM 4824 N N . VAL A 1 592 ? -36.342 -18.645 97.353 1.00 50.31 592 VAL A N 1
ATOM 4825 C CA . VAL A 1 592 ? -36.692 -19.533 96.218 1.00 50.31 592 VAL A CA 1
ATOM 4826 C C . VAL A 1 592 ? -36.648 -18.825 94.853 1.00 50.31 592 VAL A C 1
ATOM 4828 O O . VAL A 1 592 ? -36.456 -19.479 93.838 1.00 50.31 592 VAL A O 1
ATOM 4831 N N . LYS A 1 593 ? -36.730 -17.487 94.789 1.00 53.22 593 LYS A N 1
ATOM 4832 C CA . LYS A 1 593 ? -36.711 -16.743 93.506 1.00 53.22 593 LYS A CA 1
ATOM 4833 C C . LYS A 1 593 ? -35.310 -16.423 92.968 1.00 53.22 593 LYS A C 1
ATOM 4835 O O . LYS A 1 593 ? -35.173 -16.073 91.801 1.00 53.22 593 LYS A O 1
ATOM 4840 N N . VAL A 1 594 ? -34.276 -16.537 93.800 1.00 55.16 594 VAL A N 1
ATOM 4841 C CA . VAL A 1 594 ? -32.889 -16.215 93.419 1.00 55.16 594 VAL A CA 1
ATOM 4842 C C . VAL A 1 594 ? -32.241 -17.360 92.628 1.00 55.16 594 VAL A C 1
ATOM 4844 O O . VAL A 1 594 ? -31.420 -17.111 91.750 1.00 55.16 594 VAL A O 1
ATOM 4847 N N . ASP A 1 595 ? -32.656 -18.605 92.868 1.00 53.31 595 ASP A N 1
ATOM 4848 C CA . ASP A 1 595 ? -32.010 -19.797 92.301 1.00 53.31 595 ASP A CA 1
ATOM 4849 C C . ASP A 1 595 ? -32.343 -20.024 90.810 1.00 53.31 595 ASP A C 1
ATOM 4851 O O . ASP A 1 595 ? -31.503 -20.479 90.034 1.00 53.31 595 ASP A O 1
ATOM 4855 N N . ASP A 1 596 ? -33.540 -19.627 90.368 1.00 62.50 596 ASP A N 1
ATOM 4856 C CA . ASP A 1 596 ? -33.940 -19.726 88.956 1.00 62.50 596 ASP A CA 1
ATOM 4857 C C . ASP A 1 596 ? -33.291 -18.635 88.084 1.00 62.50 596 ASP A C 1
ATOM 4859 O O . ASP A 1 596 ? -32.982 -18.871 86.915 1.00 62.50 596 ASP A O 1
ATOM 4863 N N . LEU A 1 597 ? -32.995 -17.463 88.658 1.00 65.94 597 LEU A N 1
ATOM 4864 C CA . LEU A 1 597 ? -32.276 -16.384 87.970 1.00 65.94 597 LEU A CA 1
ATOM 4865 C C . LEU A 1 597 ? -30.787 -16.708 87.773 1.00 65.94 597 LEU A C 1
ATOM 4867 O O . LEU A 1 597 ? -30.204 -16.320 86.759 1.00 65.94 597 LEU A O 1
ATOM 4871 N N . ILE A 1 598 ? -30.179 -17.461 88.696 1.00 71.75 598 ILE A N 1
ATOM 4872 C CA . ILE A 1 598 ? -28.786 -17.916 88.575 1.00 71.75 598 ILE A CA 1
ATOM 4873 C C . ILE A 1 598 ? -28.634 -18.883 87.390 1.00 71.75 598 ILE A C 1
ATOM 4875 O O . ILE A 1 598 ? -27.721 -18.720 86.582 1.00 71.75 598 ILE A O 1
ATOM 4879 N N . LYS A 1 599 ? -29.581 -19.811 87.200 1.00 71.94 599 LYS A N 1
ATOM 4880 C CA . LYS A 1 599 ? -29.537 -20.792 86.096 1.00 71.94 599 LYS A CA 1
ATOM 4881 C C . LYS A 1 599 ? -29.664 -20.158 84.709 1.00 71.94 599 LYS A C 1
ATOM 4883 O O . LYS A 1 599 ? -29.011 -20.607 83.769 1.00 71.94 599 LYS A O 1
ATOM 4888 N N . VAL A 1 600 ? -30.479 -19.110 84.568 1.00 71.00 600 VAL A N 1
ATOM 4889 C CA . VAL A 1 600 ? -30.623 -18.384 83.291 1.00 71.00 600 VAL A CA 1
ATOM 4890 C C . VAL A 1 600 ? -29.347 -17.612 82.959 1.00 71.00 600 VAL A C 1
ATOM 4892 O O . VAL A 1 600 ? -28.886 -17.649 81.819 1.00 71.00 600 VAL A O 1
ATOM 4895 N N . LYS A 1 601 ? -28.722 -16.977 83.957 1.00 79.75 601 LYS A N 1
ATOM 4896 C CA . LYS A 1 601 ? -27.447 -16.274 83.778 1.00 79.75 601 LYS A CA 1
ATOM 4897 C C . LYS A 1 601 ? -26.332 -17.223 83.318 1.00 79.75 601 LYS A C 1
ATOM 4899 O O . LYS A 1 601 ? -25.621 -16.911 82.367 1.00 79.75 601 LYS A O 1
ATOM 4904 N N . GLU A 1 602 ? -26.221 -18.393 83.943 1.00 78.44 602 GLU A N 1
ATOM 4905 C CA . GLU A 1 602 ? -25.220 -19.406 83.579 1.00 78.44 602 GLU A CA 1
ATOM 4906 C C . GLU A 1 602 ? -25.421 -19.968 82.165 1.00 78.44 602 GLU A C 1
ATOM 4908 O O . GLU A 1 602 ? -24.457 -20.369 81.515 1.00 78.44 602 GLU A O 1
ATOM 4913 N N . HIS A 1 603 ? -26.660 -20.009 81.665 1.00 74.88 603 HIS A N 1
ATOM 4914 C CA . HIS A 1 603 ? -26.932 -20.442 80.296 1.00 74.88 603 HIS A CA 1
ATOM 4915 C C . HIS A 1 603 ? -26.473 -19.409 79.261 1.00 74.88 603 HIS A C 1
ATOM 4917 O O . HIS A 1 603 ? -25.815 -19.787 78.293 1.00 74.88 603 HIS A O 1
ATOM 4923 N N . VAL A 1 604 ? -26.753 -18.126 79.503 1.00 76.12 604 VAL A N 1
ATOM 4924 C CA . VAL A 1 604 ? -26.354 -17.021 78.615 1.00 76.12 604 VAL A CA 1
ATOM 4925 C C . VAL A 1 604 ? -24.836 -16.831 78.606 1.00 76.12 604 VAL A C 1
ATOM 4927 O O . VAL A 1 604 ? -24.248 -16.587 77.555 1.00 76.12 604 VAL A O 1
ATOM 4930 N N . GLU A 1 605 ? -24.168 -16.985 79.753 1.00 77.81 605 GLU A N 1
ATOM 4931 C CA . GLU A 1 605 ? -22.701 -16.930 79.813 1.00 77.81 605 GLU A CA 1
ATOM 4932 C C . GLU A 1 605 ? -22.049 -18.075 79.025 1.00 77.81 605 GLU A C 1
ATOM 4934 O O . GLU A 1 605 ? -21.000 -17.871 78.417 1.00 77.81 605 GLU A O 1
ATOM 4939 N N . ARG A 1 606 ? -22.688 -19.250 78.968 1.00 78.88 606 ARG A N 1
ATOM 4940 C CA . ARG A 1 606 ? -22.201 -20.395 78.188 1.00 78.88 606 ARG A CA 1
ATOM 4941 C C . ARG A 1 606 ? -22.324 -20.165 76.681 1.00 78.88 606 ARG A C 1
ATOM 4943 O O . ARG A 1 606 ? -21.351 -20.377 75.969 1.00 78.88 606 ARG A O 1
ATOM 4950 N N . GLU A 1 607 ? -23.470 -19.665 76.217 1.00 75.31 607 GLU A N 1
ATOM 4951 C CA . GLU A 1 607 ? -23.682 -19.324 74.798 1.00 75.31 607 GLU A CA 1
ATOM 4952 C C . GLU A 1 607 ? -22.756 -18.193 74.341 1.00 75.31 607 GLU A C 1
ATOM 4954 O O . GLU A 1 607 ? -22.169 -18.249 73.262 1.00 75.31 607 GLU A O 1
ATOM 4959 N N . ARG A 1 608 ? -22.548 -17.184 75.196 1.00 82.56 608 ARG A N 1
ATOM 4960 C CA . ARG A 1 608 ? -21.584 -16.118 74.917 1.00 82.56 608 ARG A CA 1
ATOM 4961 C C . ARG A 1 608 ? -20.168 -16.676 74.743 1.00 82.56 608 ARG A C 1
ATOM 4963 O O . ARG A 1 608 ? -19.466 -16.240 73.835 1.00 82.56 608 ARG A O 1
ATOM 4970 N N . LEU A 1 609 ? -19.761 -17.629 75.583 1.00 85.81 609 LEU A N 1
ATOM 4971 C CA . LEU A 1 609 ? -18.437 -18.249 75.498 1.00 85.81 609 LEU A CA 1
ATOM 4972 C C . LEU A 1 609 ? -18.276 -19.093 74.221 1.00 85.81 609 LEU A C 1
ATOM 4974 O O . LEU A 1 609 ? -17.204 -19.107 73.620 1.00 85.81 609 LEU A O 1
ATOM 4978 N N . GLU A 1 610 ? -19.335 -19.783 73.790 1.00 81.94 610 GLU A N 1
ATOM 4979 C CA . GLU A 1 610 ? -19.349 -20.549 72.538 1.00 81.94 610 GLU A CA 1
ATOM 4980 C C . GLU A 1 610 ? -19.204 -19.635 71.314 1.00 81.94 610 GLU A C 1
ATOM 4982 O O . GLU A 1 610 ? -18.344 -19.887 70.469 1.00 81.94 610 GLU A O 1
ATOM 4987 N N . HIS A 1 611 ? -19.946 -18.526 71.260 1.00 82.50 611 HIS A N 1
ATOM 4988 C CA . HIS A 1 611 ? -19.816 -17.544 70.180 1.00 82.50 611 HIS A CA 1
ATOM 4989 C C . HIS A 1 611 ? -18.459 -16.831 70.175 1.00 82.50 611 HIS A C 1
ATOM 4991 O O . HIS A 1 611 ? -17.904 -16.565 69.111 1.00 82.50 611 HIS A O 1
ATOM 4997 N N . GLU A 1 612 ? -17.893 -16.538 71.347 1.00 87.88 612 GLU A N 1
ATOM 4998 C CA . GLU A 1 612 ? -16.555 -15.949 71.458 1.00 87.88 612 GLU A CA 1
ATOM 4999 C C . GLU A 1 612 ? -15.478 -16.897 70.906 1.00 87.88 612 GLU A C 1
ATOM 5001 O O . GLU A 1 612 ? -14.584 -16.467 70.175 1.00 87.88 612 GLU A O 1
ATOM 5006 N N . ASN A 1 613 ? -15.603 -18.201 71.165 1.00 86.81 613 ASN A N 1
ATOM 5007 C CA . ASN A 1 613 ? -14.710 -19.208 70.596 1.00 86.81 613 ASN A CA 1
ATOM 5008 C C . ASN A 1 613 ? -14.870 -19.341 69.073 1.00 86.81 613 ASN A C 1
ATOM 5010 O O . ASN A 1 613 ? -13.863 -19.428 68.372 1.00 86.81 613 ASN A O 1
ATOM 5014 N N . GLU A 1 614 ? -16.099 -19.305 68.555 1.00 84.88 614 GLU A N 1
ATOM 5015 C CA . GLU A 1 614 ? -16.373 -19.356 67.111 1.00 84.88 614 GLU A CA 1
ATOM 5016 C C . GLU A 1 614 ? -15.784 -18.137 66.378 1.00 84.88 614 GLU A C 1
ATOM 5018 O O . GLU A 1 614 ? -15.094 -18.277 65.362 1.00 84.88 614 GLU A O 1
ATOM 5023 N N . ILE A 1 615 ? -15.956 -16.936 66.941 1.00 83.69 615 ILE A N 1
ATOM 5024 C CA . ILE A 1 615 ? -15.351 -15.706 66.414 1.00 83.69 615 ILE A CA 1
ATOM 5025 C C . ILE A 1 615 ? -13.824 -15.812 66.426 1.00 83.69 615 ILE A C 1
ATOM 5027 O O . ILE A 1 615 ? -13.188 -15.506 65.419 1.00 83.69 615 ILE A O 1
ATOM 5031 N N . ASN A 1 616 ? -13.228 -16.291 67.520 1.00 87.31 616 ASN A N 1
ATOM 5032 C CA . ASN A 1 616 ? -11.778 -16.452 67.607 1.00 87.31 616 ASN A CA 1
ATOM 5033 C C . ASN A 1 616 ? -11.246 -17.454 66.570 1.00 87.31 616 ASN A C 1
ATOM 5035 O O . ASN A 1 616 ? -10.204 -17.199 65.966 1.00 87.31 616 ASN A O 1
ATOM 5039 N N . THR A 1 617 ? -11.968 -18.545 66.288 1.00 89.38 617 THR A N 1
ATOM 5040 C CA . THR A 1 617 ? -11.581 -19.472 65.212 1.00 89.38 617 THR A CA 1
ATOM 5041 C C . THR A 1 617 ? -11.639 -18.828 63.826 1.00 89.38 617 THR A C 1
ATOM 5043 O O . THR A 1 617 ? -10.695 -18.980 63.053 1.00 89.38 617 THR A O 1
ATOM 5046 N N . LEU A 1 618 ? -12.677 -18.038 63.530 1.00 85.19 618 LEU A N 1
ATOM 5047 C CA . LEU A 1 618 ? -12.808 -17.332 62.249 1.00 85.19 618 LEU A CA 1
ATOM 5048 C C . LEU A 1 618 ? -11.751 -16.234 62.071 1.00 85.19 618 LEU A C 1
ATOM 5050 O O . LEU A 1 618 ? -11.241 -16.033 60.965 1.00 85.19 618 LEU A O 1
ATOM 5054 N N . VAL A 1 619 ? -11.401 -15.528 63.150 1.00 88.19 619 VAL A N 1
ATOM 5055 C CA . VAL A 1 619 ? -10.320 -14.532 63.150 1.00 88.19 619 VAL A CA 1
ATOM 5056 C C . VAL A 1 619 ? -8.979 -15.205 62.868 1.00 88.19 619 VAL A C 1
ATOM 5058 O O . VAL A 1 619 ? -8.217 -14.708 62.041 1.00 88.19 619 VAL A O 1
ATOM 5061 N N . GLU A 1 620 ? -8.712 -16.358 63.480 1.00 90.56 620 GLU A N 1
ATOM 5062 C CA . GLU A 1 620 ? -7.460 -17.090 63.281 1.00 90.56 620 GLU A CA 1
ATOM 5063 C C . GLU A 1 620 ? -7.350 -17.688 61.866 1.00 90.56 620 GLU A C 1
ATOM 5065 O O . GLU A 1 620 ? -6.287 -17.636 61.245 1.00 90.56 620 GLU A O 1
ATOM 5070 N N . GLU A 1 621 ? -8.450 -18.198 61.303 1.00 88.19 621 GLU A N 1
ATOM 5071 C CA . GLU A 1 621 ? -8.507 -18.639 59.902 1.00 88.19 621 GLU A CA 1
ATOM 5072 C C . GLU A 1 621 ? -8.281 -17.480 58.923 1.00 88.19 621 GLU A C 1
ATOM 5074 O O . GLU A 1 621 ? -7.511 -17.608 57.966 1.00 88.19 621 GLU A O 1
ATOM 5079 N N . SER A 1 622 ? -8.904 -16.329 59.184 1.00 85.94 622 SER A N 1
ATOM 5080 C CA . SER A 1 622 ? -8.725 -15.121 58.372 1.00 85.94 622 SER A CA 1
ATOM 5081 C C . SER A 1 622 ? -7.285 -14.619 58.440 1.00 85.94 622 SER A C 1
ATOM 5083 O O . SER A 1 622 ? -6.703 -14.281 57.411 1.00 85.94 622 SER A O 1
ATOM 5085 N N . ARG A 1 623 ? -6.679 -14.633 59.633 1.00 90.94 623 ARG A N 1
ATOM 5086 C CA . ARG A 1 623 ? -5.284 -14.245 59.847 1.00 90.94 623 ARG A CA 1
ATOM 5087 C C . ARG A 1 623 ? -4.318 -15.150 59.086 1.00 90.94 623 ARG A C 1
ATOM 5089 O O . ARG A 1 623 ? -3.485 -14.634 58.350 1.00 90.94 623 ARG A O 1
ATOM 5096 N N . LYS A 1 624 ? -4.479 -16.475 59.173 1.00 92.44 624 LYS A N 1
ATOM 5097 C CA . LYS A 1 624 ? -3.658 -17.432 58.407 1.00 92.44 624 LYS A CA 1
ATOM 5098 C C . LYS A 1 624 ? -3.776 -17.224 56.901 1.00 92.44 624 LYS A C 1
ATOM 5100 O O . LYS A 1 624 ? -2.799 -17.374 56.173 1.00 92.44 624 LYS A O 1
ATOM 5105 N N . LYS A 1 625 ? -4.969 -16.870 56.419 1.00 91.06 625 LYS A N 1
ATOM 5106 C CA . LYS A 1 625 ? -5.188 -16.581 55.000 1.00 91.06 625 LYS A CA 1
ATOM 5107 C C . LYS A 1 625 ? -4.533 -15.269 54.567 1.00 91.06 625 LYS A C 1
ATOM 5109 O O . LYS A 1 625 ? -3.993 -15.213 53.469 1.00 91.06 625 LYS A O 1
ATOM 5114 N N . ILE A 1 626 ? -4.554 -14.247 55.421 1.00 87.38 626 ILE A N 1
ATOM 5115 C CA . ILE A 1 626 ? -3.837 -12.986 55.190 1.00 87.38 626 ILE A CA 1
ATOM 5116 C C . ILE A 1 626 ? -2.325 -13.234 55.160 1.00 87.38 626 ILE A C 1
ATOM 5118 O O . ILE A 1 626 ? -1.678 -12.799 54.216 1.00 87.38 626 ILE A O 1
ATOM 5122 N N . GLU A 1 627 ? -1.778 -13.976 56.127 1.00 92.12 627 GLU A N 1
ATOM 5123 C CA . GLU A 1 627 ? -0.350 -14.330 56.171 1.00 92.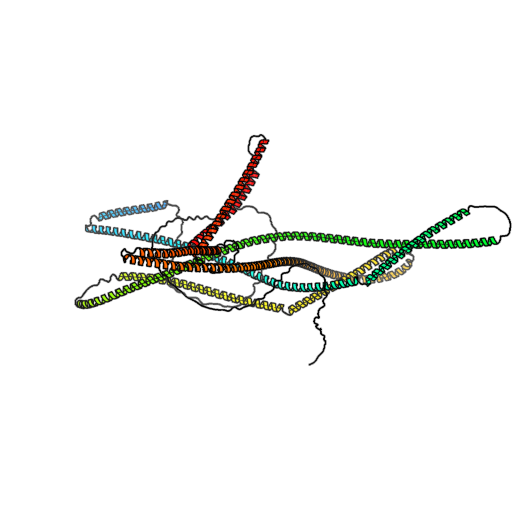12 627 GLU A CA 1
ATOM 5124 C C . GLU A 1 627 ? 0.073 -15.104 54.907 1.00 92.12 627 GLU A C 1
ATOM 5126 O O . GLU A 1 627 ? 1.038 -14.725 54.254 1.00 92.12 627 GLU A O 1
ATOM 5131 N N . SER A 1 628 ? -0.720 -16.086 54.458 1.00 92.62 628 SER A N 1
ATOM 5132 C CA . SER A 1 628 ? -0.450 -16.812 53.205 1.00 92.62 628 SER A CA 1
ATOM 5133 C C . SER A 1 628 ? -0.466 -15.928 51.953 1.00 92.62 628 SER A C 1
ATOM 5135 O O . SER A 1 628 ? 0.256 -16.228 51.005 1.00 92.62 628 SER A O 1
ATOM 5137 N N . LEU A 1 629 ? -1.320 -14.901 51.901 1.00 88.38 629 LEU A N 1
ATOM 5138 C CA . LEU A 1 629 ? -1.378 -13.979 50.763 1.00 88.38 629 LEU A CA 1
ATOM 5139 C C . LEU A 1 629 ? -0.207 -12.994 50.782 1.00 88.38 629 LEU A C 1
ATOM 5141 O O . LEU A 1 629 ? 0.298 -12.647 49.721 1.00 88.38 629 LEU A O 1
ATOM 5145 N N . ILE A 1 630 ? 0.236 -12.568 51.967 1.00 91.44 630 ILE A N 1
ATOM 5146 C CA . ILE A 1 630 ? 1.432 -11.731 52.121 1.00 91.44 630 ILE A CA 1
ATOM 5147 C C . ILE A 1 630 ? 2.670 -12.498 51.639 1.00 91.44 630 ILE A C 1
ATOM 5149 O O . ILE A 1 630 ? 3.402 -11.969 50.809 1.00 91.44 630 ILE A O 1
ATOM 5153 N N . ASP A 1 631 ? 2.837 -13.761 52.046 1.00 91.69 631 ASP A N 1
ATOM 5154 C CA . ASP A 1 631 ? 3.944 -14.615 51.584 1.00 91.69 631 ASP A CA 1
ATOM 5155 C C . ASP A 1 631 ? 3.937 -14.825 50.054 1.00 91.69 631 ASP A C 1
ATOM 5157 O O . ASP A 1 631 ? 4.982 -15.017 49.429 1.00 91.69 631 ASP A O 1
ATOM 5161 N N . GLU A 1 632 ? 2.755 -14.855 49.429 1.00 92.00 632 GLU A N 1
ATOM 5162 C CA . GLU A 1 632 ? 2.618 -14.982 47.974 1.00 92.00 632 GLU A CA 1
ATOM 5163 C C . GLU A 1 632 ? 2.946 -13.668 47.253 1.00 92.00 632 GLU A C 1
ATOM 5165 O O . GLU A 1 632 ? 3.621 -13.694 46.224 1.00 92.00 632 GLU A O 1
ATOM 5170 N N . ILE A 1 633 ? 2.534 -12.525 47.814 1.00 89.00 633 ILE A N 1
ATOM 5171 C CA . ILE A 1 633 ? 2.906 -11.195 47.314 1.00 89.00 633 ILE A CA 1
ATOM 5172 C C . ILE A 1 633 ? 4.426 -11.012 47.377 1.00 89.00 633 ILE A C 1
ATOM 5174 O O . ILE A 1 633 ? 5.016 -10.636 46.370 1.00 89.00 633 ILE A O 1
ATOM 5178 N N . GLU A 1 634 ? 5.064 -11.358 48.497 1.00 92.94 634 GLU A N 1
ATOM 5179 C CA . GLU A 1 634 ? 6.517 -11.215 48.678 1.00 92.94 634 GLU A CA 1
ATOM 5180 C C . GLU A 1 634 ? 7.297 -12.069 47.658 1.00 92.94 634 GLU A C 1
ATOM 5182 O O . GLU A 1 634 ? 8.228 -11.594 47.014 1.00 92.94 634 GLU A O 1
ATOM 5187 N N . LYS A 1 635 ? 6.840 -13.300 47.374 1.00 92.38 635 LYS A N 1
ATOM 5188 C CA . LYS A 1 635 ? 7.423 -14.142 46.308 1.00 92.38 635 LYS A CA 1
ATOM 5189 C C . LYS A 1 635 ? 7.258 -13.558 44.904 1.00 92.38 635 LYS A C 1
ATOM 5191 O O . LYS A 1 635 ? 8.124 -13.766 44.051 1.00 92.38 635 LYS A O 1
ATOM 5196 N N . LEU A 1 636 ? 6.134 -12.898 44.629 1.00 88.19 636 LEU A N 1
ATOM 5197 C CA . LEU A 1 636 ? 5.889 -12.253 43.338 1.00 88.19 636 LEU A CA 1
ATOM 5198 C C . LEU A 1 636 ? 6.733 -10.986 43.178 1.00 88.19 636 LEU A C 1
ATOM 5200 O O . LEU A 1 636 ? 7.225 -10.735 42.079 1.00 88.19 636 LEU A O 1
ATOM 5204 N N . GLU A 1 637 ? 6.938 -10.226 44.253 1.00 89.75 637 GLU A N 1
ATOM 5205 C CA . GLU A 1 637 ? 7.840 -9.071 44.281 1.00 89.75 637 GLU A CA 1
ATOM 5206 C C . GLU A 1 637 ? 9.293 -9.505 44.044 1.00 89.75 637 GLU A C 1
ATOM 5208 O O . GLU A 1 637 ? 9.915 -9.013 43.103 1.00 89.75 637 GLU A O 1
ATOM 5213 N N . ASP A 1 638 ? 9.776 -10.537 44.742 1.00 92.44 638 ASP A N 1
ATOM 5214 C CA . ASP A 1 638 ? 11.106 -11.121 44.506 1.00 92.44 638 ASP A CA 1
ATOM 5215 C C . ASP A 1 638 ? 11.288 -11.613 43.058 1.00 92.44 638 ASP A C 1
ATOM 5217 O O . ASP A 1 638 ? 12.359 -11.487 42.456 1.00 92.44 638 ASP A O 1
ATOM 5221 N N . SER A 1 639 ? 10.247 -12.219 42.476 1.00 91.75 639 SER A N 1
ATOM 5222 C CA . SER A 1 639 ? 10.282 -12.676 41.083 1.00 91.75 639 SER A CA 1
ATOM 5223 C C . SER A 1 639 ? 10.301 -11.514 40.094 1.00 91.75 639 SER A C 1
ATOM 5225 O O . SER A 1 639 ? 10.913 -11.633 39.031 1.00 91.75 639 SER A O 1
ATOM 5227 N N . LYS A 1 640 ? 9.604 -10.420 40.405 1.00 91.62 640 LYS A N 1
ATOM 5228 C CA . LYS A 1 640 ? 9.577 -9.211 39.585 1.00 91.62 640 LYS A CA 1
ATOM 5229 C C . LYS A 1 640 ? 10.938 -8.518 39.612 1.00 91.62 640 LYS A C 1
ATOM 5231 O O . LYS A 1 640 ? 11.422 -8.141 38.549 1.00 91.62 640 LYS A O 1
ATOM 5236 N N . ASP A 1 641 ? 11.561 -8.405 40.779 1.00 90.94 641 ASP A N 1
ATOM 5237 C CA . ASP A 1 641 ? 12.865 -7.754 40.925 1.00 90.94 641 ASP A CA 1
ATOM 5238 C C . ASP A 1 641 ? 13.961 -8.524 40.174 1.00 90.94 641 ASP A C 1
ATOM 5240 O O . ASP A 1 641 ? 14.732 -7.919 39.432 1.00 90.94 641 ASP A O 1
ATOM 5244 N N . LYS A 1 642 ? 13.945 -9.864 40.222 1.00 92.31 642 LYS A N 1
ATOM 5245 C CA . LYS A 1 642 ? 14.828 -10.700 39.382 1.00 92.31 642 LYS A CA 1
ATOM 5246 C C . LYS A 1 642 ? 14.603 -10.496 37.887 1.00 92.31 642 LYS A C 1
ATOM 5248 O O . LYS A 1 642 ? 15.554 -10.509 37.113 1.00 92.31 642 LYS A O 1
ATOM 5253 N N . LEU A 1 643 ? 13.350 -10.331 37.458 1.00 89.31 643 LEU A N 1
ATOM 5254 C CA . LEU A 1 643 ? 13.046 -10.095 36.048 1.00 89.31 643 LEU A CA 1
ATOM 5255 C C . LEU A 1 643 ? 13.567 -8.724 35.590 1.00 89.31 643 LEU A C 1
ATOM 5257 O O . LEU A 1 643 ? 14.104 -8.615 34.490 1.00 89.31 643 LEU A O 1
ATOM 5261 N N . ILE A 1 644 ? 13.444 -7.701 36.439 1.00 89.56 644 ILE A N 1
ATOM 5262 C CA . ILE A 1 644 ? 14.002 -6.368 36.184 1.00 89.56 644 ILE A CA 1
ATOM 5263 C C . ILE A 1 644 ? 15.527 -6.447 36.061 1.00 89.56 644 ILE A C 1
ATOM 5265 O O . ILE A 1 644 ? 16.062 -5.951 35.075 1.00 89.56 644 ILE A O 1
ATOM 5269 N N . GLU A 1 645 ? 16.202 -7.141 36.979 1.00 93.88 645 GLU A N 1
ATOM 5270 C CA . GLU A 1 645 ? 17.657 -7.350 36.935 1.00 93.88 645 GLU A CA 1
ATOM 5271 C C . GLU A 1 645 ? 18.090 -8.010 35.611 1.00 93.88 645 GLU A C 1
ATOM 5273 O O . GLU A 1 645 ? 18.936 -7.475 34.898 1.00 93.88 645 GLU A O 1
ATOM 5278 N N . THR A 1 646 ? 17.421 -9.092 35.188 1.00 92.44 646 THR A N 1
ATOM 5279 C CA . THR A 1 646 ? 17.736 -9.748 33.901 1.00 92.44 646 THR A CA 1
ATOM 5280 C C . THR A 1 646 ? 17.485 -8.864 32.677 1.00 92.44 646 THR A C 1
ATOM 5282 O O . THR A 1 646 ? 18.176 -8.989 31.667 1.00 92.44 646 THR A O 1
ATOM 5285 N N . TYR A 1 647 ? 16.490 -7.976 32.741 1.00 90.88 647 TYR A N 1
ATOM 5286 C CA . TYR A 1 647 ? 16.194 -7.046 31.655 1.00 90.88 647 TYR A CA 1
ATOM 5287 C C . TYR A 1 647 ? 17.249 -5.939 31.564 1.00 90.88 647 TYR A C 1
ATOM 5289 O O . TYR A 1 647 ? 17.664 -5.573 30.465 1.00 90.88 647 TYR A O 1
ATOM 5297 N N . GLU A 1 648 ? 17.701 -5.421 32.707 1.00 91.44 648 GLU A N 1
ATOM 5298 C CA . GLU A 1 648 ? 18.775 -4.428 32.766 1.00 91.44 648 GLU A CA 1
ATOM 5299 C C . GLU A 1 648 ? 20.102 -5.007 32.259 1.00 91.44 648 GLU A C 1
ATOM 5301 O O . GLU A 1 648 ? 20.770 -4.358 31.453 1.00 91.44 648 GLU A O 1
ATOM 5306 N N . ASP A 1 649 ? 20.437 -6.246 32.627 1.00 93.06 649 ASP A N 1
ATOM 5307 C CA . ASP A 1 649 ? 21.619 -6.945 32.110 1.00 93.06 649 ASP A CA 1
ATOM 5308 C C . ASP A 1 649 ? 21.570 -7.118 30.585 1.00 93.06 649 ASP A C 1
ATOM 5310 O O . ASP A 1 649 ? 22.529 -6.775 29.889 1.00 93.06 649 ASP A O 1
ATOM 5314 N N . LEU A 1 650 ? 20.434 -7.574 30.042 1.00 90.19 650 LEU A N 1
ATOM 5315 C CA . LEU A 1 650 ? 20.265 -7.761 28.598 1.00 90.19 650 LEU A CA 1
ATOM 5316 C C . LEU A 1 650 ? 20.341 -6.433 27.834 1.00 90.19 650 LEU A C 1
ATOM 5318 O O . LEU A 1 650 ? 20.928 -6.352 26.754 1.00 90.19 650 LEU A O 1
ATOM 5322 N N . ARG A 1 651 ? 19.770 -5.369 28.404 1.00 90.31 651 ARG A N 1
ATOM 5323 C CA . ARG A 1 651 ? 19.851 -4.026 27.831 1.00 90.31 651 ARG A CA 1
ATOM 5324 C C . ARG A 1 651 ? 21.294 -3.519 27.799 1.00 90.31 651 ARG A C 1
ATOM 5326 O O . ARG A 1 651 ? 21.720 -2.981 26.780 1.00 90.31 651 ARG A O 1
ATOM 5333 N N . ASN A 1 652 ? 22.048 -3.717 28.878 1.00 91.62 652 ASN A N 1
ATOM 5334 C CA . ASN A 1 652 ? 23.461 -3.346 28.935 1.00 91.62 652 ASN A CA 1
ATOM 5335 C C . ASN A 1 652 ? 24.295 -4.150 27.924 1.00 91.62 652 ASN A C 1
ATOM 5337 O O . ASN A 1 652 ? 25.220 -3.615 27.311 1.00 91.62 652 ASN A O 1
ATOM 5341 N N . GLU A 1 653 ? 23.978 -5.430 27.716 1.00 91.81 653 GLU A N 1
ATOM 5342 C CA . GLU A 1 653 ? 24.637 -6.262 26.707 1.00 91.81 653 GLU A CA 1
ATOM 5343 C C . GLU A 1 653 ? 24.353 -5.763 25.282 1.00 91.81 653 GLU A C 1
ATOM 5345 O O . GLU A 1 653 ? 25.282 -5.646 24.481 1.00 91.81 653 GLU A O 1
ATOM 5350 N N . TYR A 1 654 ? 23.107 -5.376 24.993 1.00 89.88 654 TYR A N 1
ATOM 5351 C CA . TYR A 1 654 ? 22.725 -4.771 23.717 1.00 89.88 654 TYR A CA 1
ATOM 5352 C C . TYR A 1 654 ? 23.450 -3.441 23.461 1.00 89.88 654 TYR A C 1
ATOM 5354 O O . TYR A 1 654 ? 24.056 -3.273 22.403 1.00 89.88 654 TYR A O 1
ATOM 5362 N N . GLU A 1 655 ? 23.459 -2.524 24.435 1.00 88.81 655 GLU A N 1
ATOM 5363 C CA . GLU A 1 655 ? 24.155 -1.232 24.314 1.00 88.81 655 GLU A CA 1
ATOM 5364 C C . GLU A 1 655 ? 25.672 -1.431 24.093 1.00 88.81 655 GLU A C 1
ATOM 5366 O O . GLU A 1 655 ? 26.284 -0.759 23.256 1.00 88.81 655 GLU A O 1
ATOM 5371 N N . ASN A 1 656 ? 26.284 -2.423 24.751 1.00 91.69 656 ASN A N 1
ATOM 5372 C CA . ASN A 1 656 ? 27.682 -2.797 24.516 1.00 91.69 656 ASN A CA 1
ATOM 5373 C C . ASN A 1 656 ? 27.919 -3.376 23.111 1.00 91.69 656 ASN A C 1
ATOM 5375 O O . ASN A 1 656 ? 28.958 -3.110 22.500 1.00 91.69 656 ASN A O 1
ATOM 5379 N N . LEU A 1 657 ? 26.990 -4.184 22.592 1.00 88.75 657 LEU A N 1
ATOM 5380 C CA . LEU A 1 657 ? 27.093 -4.770 21.254 1.00 88.75 657 LEU A CA 1
ATOM 5381 C C . LEU A 1 657 ? 26.949 -3.704 20.164 1.00 88.75 657 LEU A C 1
ATOM 5383 O O . LEU A 1 657 ? 27.710 -3.706 19.198 1.00 88.75 657 LEU A O 1
ATOM 5387 N N . GLN A 1 658 ? 26.022 -2.768 20.358 1.00 86.94 658 GLN A N 1
ATOM 5388 C CA . GLN A 1 658 ? 25.830 -1.624 19.478 1.00 86.94 658 GLN A CA 1
ATOM 5389 C C . GLN A 1 658 ? 27.077 -0.736 19.449 1.00 86.94 658 GLN A C 1
ATOM 5391 O O . GLN A 1 658 ? 27.568 -0.410 18.371 1.00 86.94 658 GLN A O 1
ATOM 5396 N N . THR A 1 659 ? 27.655 -0.438 20.616 1.00 89.56 659 THR A N 1
ATOM 5397 C CA . THR A 1 659 ? 28.899 0.341 20.702 1.00 89.56 659 THR A CA 1
ATOM 5398 C C . THR A 1 659 ? 30.042 -0.358 19.957 1.00 89.56 659 THR A C 1
ATOM 5400 O O . THR A 1 659 ? 30.732 0.268 19.159 1.00 89.56 659 THR A O 1
ATOM 5403 N N . LYS A 1 660 ? 30.202 -1.681 20.121 1.00 89.62 660 LYS A N 1
ATOM 5404 C CA . LYS A 1 660 ? 31.207 -2.460 19.372 1.00 89.62 660 LYS A CA 1
ATOM 5405 C C . LYS A 1 660 ? 30.964 -2.466 17.864 1.00 89.62 660 LYS A C 1
ATOM 5407 O O . LYS A 1 660 ? 31.922 -2.454 17.097 1.00 89.62 660 LYS A O 1
ATOM 5412 N N . TYR A 1 661 ? 29.708 -2.520 17.428 1.00 85.06 661 TYR A N 1
ATOM 5413 C CA . TYR A 1 661 ? 29.361 -2.463 16.010 1.00 85.06 661 TYR A CA 1
ATOM 5414 C C . TYR A 1 661 ? 29.688 -1.092 15.408 1.00 85.06 661 TYR A C 1
ATOM 5416 O O . TYR A 1 661 ? 30.285 -1.018 14.336 1.00 85.06 661 TYR A O 1
ATOM 5424 N N . GLU A 1 662 ? 29.362 -0.011 16.117 1.00 82.44 662 GLU A N 1
ATOM 5425 C CA . GLU A 1 662 ? 29.703 1.355 15.712 1.00 82.44 662 GLU A CA 1
ATOM 5426 C C . GLU A 1 662 ? 31.223 1.581 15.694 1.00 82.44 662 GLU A C 1
ATOM 5428 O O . GLU A 1 662 ? 31.738 2.196 14.761 1.00 82.44 662 GLU A O 1
ATOM 5433 N N . GLU A 1 663 ? 31.964 1.032 16.659 1.00 88.62 663 GLU A N 1
ATOM 5434 C CA . GLU A 1 663 ? 33.433 1.044 16.660 1.00 88.62 663 GLU A CA 1
ATOM 5435 C C . GLU A 1 663 ? 34.024 0.259 15.480 1.00 88.62 663 GLU A C 1
ATOM 5437 O O . GLU A 1 663 ? 34.990 0.714 14.870 1.00 88.62 663 GLU A O 1
ATOM 5442 N N . LEU A 1 664 ? 33.441 -0.891 15.120 1.00 84.50 664 LEU A N 1
ATOM 5443 C CA . LEU A 1 664 ? 33.886 -1.700 13.983 1.00 84.50 664 LEU A CA 1
ATOM 5444 C C . LEU A 1 664 ? 33.605 -0.996 12.647 1.00 84.50 664 LEU A C 1
ATOM 5446 O O . LEU A 1 664 ? 34.481 -0.937 11.786 1.00 84.50 664 LEU A O 1
ATOM 5450 N N . MET A 1 665 ? 32.408 -0.429 12.481 1.00 77.62 665 MET A N 1
ATOM 5451 C CA . MET A 1 665 ? 32.003 0.281 11.262 1.00 77.62 665 MET A CA 1
ATOM 5452 C C . MET A 1 665 ? 32.776 1.584 11.050 1.00 77.62 665 MET A C 1
ATOM 5454 O O . MET A 1 665 ? 33.038 1.954 9.909 1.00 77.62 665 MET A O 1
ATOM 5458 N N . ASN A 1 666 ? 33.174 2.249 12.137 1.00 80.31 666 ASN A N 1
ATOM 5459 C CA . ASN A 1 666 ? 34.025 3.438 12.104 1.00 80.31 666 ASN A CA 1
ATOM 5460 C C . ASN A 1 666 ? 35.523 3.105 12.223 1.00 80.31 666 ASN A C 1
ATOM 5462 O O . ASN A 1 666 ? 36.346 4.010 12.381 1.00 80.31 666 ASN A O 1
ATOM 5466 N N . SER A 1 667 ? 35.897 1.822 12.193 1.00 87.44 667 SER A N 1
ATOM 5467 C CA . SER A 1 667 ? 37.301 1.432 12.268 1.00 87.44 667 SER A CA 1
ATOM 5468 C C . SER A 1 667 ? 38.023 1.777 10.966 1.00 87.44 667 SER A C 1
ATOM 5470 O O . SER A 1 667 ? 37.505 1.590 9.863 1.00 87.44 667 SER A O 1
ATOM 5472 N N . ALA A 1 668 ? 39.268 2.234 11.101 1.00 77.88 668 ALA A N 1
ATOM 5473 C CA . ALA A 1 668 ? 40.129 2.538 9.962 1.00 77.88 668 ALA A CA 1
ATOM 5474 C C . ALA A 1 668 ? 40.357 1.318 9.049 1.00 77.88 668 ALA A C 1
ATOM 5476 O O . ALA A 1 668 ? 40.598 1.491 7.861 1.00 77.88 668 ALA A O 1
ATOM 5477 N N . GLU A 1 669 ? 40.234 0.094 9.578 1.00 79.62 669 GLU A N 1
ATOM 5478 C CA . GLU A 1 669 ? 40.356 -1.144 8.801 1.00 79.62 669 GLU A CA 1
ATOM 5479 C C . GLU A 1 669 ? 39.198 -1.324 7.810 1.00 79.62 669 GLU A C 1
ATOM 5481 O O . GLU A 1 669 ? 39.424 -1.725 6.670 1.00 79.62 669 GLU A O 1
ATOM 5486 N N . VAL A 1 670 ? 37.959 -0.996 8.196 1.00 78.62 670 VAL A N 1
ATOM 5487 C CA . VAL A 1 670 ? 36.800 -1.069 7.286 1.00 78.62 670 VAL A CA 1
ATOM 5488 C C . VAL A 1 670 ? 36.893 0.010 6.205 1.00 78.62 670 VAL A C 1
ATOM 5490 O O . VAL A 1 670 ? 36.567 -0.243 5.043 1.00 78.62 670 VAL A O 1
ATOM 5493 N N . GLU A 1 671 ? 37.399 1.193 6.552 1.00 78.19 671 GLU A N 1
ATOM 5494 C CA . GLU A 1 671 ? 37.653 2.264 5.588 1.00 78.19 671 GLU A CA 1
ATOM 5495 C C . GLU A 1 671 ? 38.816 1.922 4.634 1.00 78.19 671 GLU A C 1
ATOM 5497 O O . GLU A 1 671 ? 38.707 2.150 3.427 1.00 78.19 671 GLU A O 1
ATOM 5502 N N . GLU A 1 672 ? 39.898 1.303 5.121 1.00 84.06 672 GLU A N 1
ATOM 5503 C CA . GLU A 1 672 ? 40.980 0.770 4.279 1.00 84.06 672 GLU A CA 1
ATOM 5504 C C . GLU A 1 672 ? 40.483 -0.332 3.343 1.00 84.06 672 GLU A C 1
ATOM 5506 O O . GLU A 1 672 ? 40.766 -0.273 2.148 1.00 84.06 672 GLU A O 1
ATOM 5511 N N . LEU A 1 673 ? 39.683 -1.281 3.834 1.00 84.88 673 LEU A N 1
ATOM 5512 C CA . LEU A 1 673 ? 39.095 -2.338 3.006 1.00 84.88 673 LEU A CA 1
ATOM 5513 C C . LEU A 1 673 ? 38.147 -1.775 1.943 1.00 84.88 673 LEU A C 1
ATOM 5515 O O . LEU A 1 673 ? 38.159 -2.240 0.804 1.00 84.88 673 LEU A O 1
ATOM 5519 N N . SER A 1 674 ? 37.357 -0.754 2.282 1.00 80.62 674 SER A N 1
ATOM 5520 C CA . SER A 1 674 ? 36.507 -0.037 1.326 1.00 80.62 674 SER A CA 1
ATOM 5521 C C . SER A 1 674 ? 37.343 0.652 0.240 1.00 80.62 674 SER A C 1
ATOM 5523 O O . SER A 1 674 ? 37.066 0.524 -0.956 1.00 80.62 674 SER A O 1
ATOM 5525 N N . ASN A 1 675 ? 38.431 1.315 0.636 1.00 83.50 675 ASN A N 1
ATOM 5526 C CA . ASN A 1 675 ? 39.360 1.960 -0.289 1.00 83.50 675 ASN A CA 1
ATOM 5527 C C . ASN A 1 675 ? 40.114 0.950 -1.167 1.00 83.50 675 ASN A C 1
ATOM 5529 O O . ASN A 1 675 ? 40.329 1.204 -2.354 1.00 83.50 675 ASN A O 1
ATOM 5533 N N . ASP A 1 676 ? 40.498 -0.201 -0.625 1.00 87.56 676 ASP A N 1
ATOM 5534 C CA . ASP A 1 676 ? 41.153 -1.266 -1.380 1.00 87.56 676 ASP A CA 1
ATOM 5535 C C . ASP A 1 676 ? 40.185 -1.950 -2.347 1.00 87.56 676 ASP A C 1
ATOM 5537 O O . ASP A 1 676 ? 40.549 -2.205 -3.495 1.00 87.56 676 ASP A O 1
ATOM 5541 N N . LEU A 1 677 ? 38.920 -2.135 -1.960 1.00 80.62 677 LEU A N 1
ATOM 5542 C CA . LEU A 1 677 ? 37.868 -2.584 -2.871 1.00 80.62 677 LEU A CA 1
ATOM 5543 C C . LEU A 1 677 ? 37.666 -1.584 -4.022 1.00 80.62 677 LEU A C 1
ATOM 5545 O O . LEU A 1 677 ? 37.537 -1.985 -5.182 1.00 80.62 677 LEU A O 1
ATOM 5549 N N . ALA A 1 678 ? 37.695 -0.280 -3.731 1.00 81.31 678 ALA A N 1
ATOM 5550 C CA . ALA A 1 678 ? 37.611 0.764 -4.749 1.00 81.31 678 ALA A CA 1
ATOM 5551 C C . ALA A 1 678 ? 38.817 0.732 -5.707 1.00 81.31 678 ALA A C 1
ATOM 5553 O O . ALA A 1 678 ? 38.630 0.807 -6.923 1.00 81.31 678 ALA A O 1
ATOM 5554 N N . LYS A 1 679 ? 40.044 0.541 -5.196 1.00 87.88 679 LYS A N 1
ATOM 5555 C CA . LYS A 1 679 ? 41.247 0.365 -6.033 1.00 87.88 679 LYS A CA 1
ATOM 5556 C C . LYS A 1 679 ? 41.140 -0.867 -6.927 1.00 87.88 679 LYS A C 1
ATOM 5558 O O . LYS A 1 679 ? 41.350 -0.744 -8.130 1.00 87.88 679 LYS A O 1
ATOM 5563 N N . ILE A 1 680 ? 40.751 -2.016 -6.369 1.00 86.56 680 ILE A N 1
ATOM 5564 C CA . ILE A 1 680 ? 40.564 -3.265 -7.124 1.00 86.56 680 ILE A CA 1
ATOM 5565 C C . ILE A 1 680 ? 39.521 -3.071 -8.228 1.00 86.56 680 ILE A C 1
ATOM 5567 O O . ILE A 1 680 ? 39.721 -3.512 -9.356 1.00 86.56 680 ILE A O 1
ATOM 5571 N N . THR A 1 681 ? 38.431 -2.359 -7.938 1.00 82.56 681 THR A N 1
ATOM 5572 C CA . THR A 1 681 ? 37.373 -2.076 -8.919 1.00 82.56 681 THR A CA 1
ATOM 5573 C C . THR A 1 681 ? 37.884 -1.209 -10.075 1.00 82.56 681 THR A C 1
ATOM 5575 O O . THR A 1 681 ? 37.571 -1.471 -11.238 1.00 82.56 681 THR A O 1
ATOM 5578 N N . ILE A 1 682 ? 38.704 -0.195 -9.780 1.00 84.88 682 ILE A N 1
ATOM 5579 C CA . ILE A 1 682 ? 39.328 0.662 -10.800 1.00 84.88 682 ILE A CA 1
ATOM 5580 C C . ILE A 1 682 ? 40.324 -0.138 -11.650 1.00 84.88 682 ILE A C 1
ATOM 5582 O O . ILE A 1 682 ? 40.350 0.002 -12.872 1.00 84.88 682 ILE A O 1
ATOM 5586 N N . GLU A 1 683 ? 41.131 -0.987 -11.020 1.00 83.06 683 GLU A N 1
ATOM 5587 C CA . GLU A 1 683 ? 42.161 -1.785 -11.687 1.00 83.06 683 GLU A CA 1
ATOM 5588 C C . GLU A 1 683 ? 41.551 -2.885 -12.569 1.00 83.06 683 GLU A C 1
ATOM 5590 O O . GLU A 1 683 ? 41.994 -3.094 -13.699 1.00 83.06 683 GLU A O 1
ATOM 5595 N N . TYR A 1 684 ? 40.452 -3.497 -12.120 1.00 84.38 684 TYR A N 1
ATOM 5596 C CA . TYR A 1 684 ? 39.650 -4.417 -12.925 1.00 84.38 684 TYR A CA 1
ATOM 5597 C C . TYR A 1 684 ? 39.078 -3.735 -14.173 1.00 84.38 684 TYR A C 1
ATOM 5599 O O . TYR A 1 684 ? 39.211 -4.258 -15.278 1.00 84.38 684 TYR A O 1
ATOM 5607 N N . LYS A 1 685 ? 38.507 -2.531 -14.022 1.00 83.44 685 LYS A N 1
ATOM 5608 C CA . LYS A 1 685 ? 37.975 -1.759 -15.154 1.00 83.44 685 LYS A CA 1
ATOM 5609 C C . LYS A 1 685 ? 39.066 -1.402 -16.164 1.00 83.44 685 LYS A C 1
ATOM 5611 O O . LYS A 1 685 ? 38.865 -1.554 -17.362 1.00 83.44 685 LYS A O 1
ATOM 5616 N N . ARG A 1 686 ? 40.244 -1.004 -15.682 1.00 84.69 686 ARG A N 1
ATOM 5617 C CA . ARG A 1 686 ? 41.402 -0.730 -16.540 1.00 84.69 686 ARG A CA 1
ATOM 5618 C C . ARG A 1 686 ? 41.854 -1.972 -17.312 1.00 84.69 686 ARG A C 1
ATOM 5620 O O . ARG A 1 686 ? 42.118 -1.878 -18.504 1.00 84.69 686 ARG A O 1
ATOM 5627 N N . SER A 1 687 ? 41.909 -3.130 -16.654 1.00 84.00 687 SER A N 1
ATOM 5628 C CA . SER A 1 687 ? 42.268 -4.392 -17.309 1.00 84.00 687 SER A CA 1
ATOM 5629 C C . SER A 1 687 ? 41.230 -4.818 -18.355 1.00 84.00 687 SER A C 1
ATOM 5631 O O . SER A 1 687 ? 41.593 -5.350 -19.403 1.00 84.00 687 SER A O 1
ATOM 5633 N N . GLN A 1 688 ? 39.948 -4.535 -18.112 1.00 83.12 688 GLN A N 1
ATOM 5634 C CA . GLN A 1 688 ? 38.879 -4.754 -19.082 1.00 83.12 688 GLN A CA 1
ATOM 5635 C C . GLN A 1 688 ? 39.029 -3.847 -20.313 1.00 83.12 688 GLN A C 1
ATOM 5637 O O . GLN A 1 688 ? 38.975 -4.347 -21.435 1.00 83.12 688 GLN A O 1
ATOM 5642 N N . ASP A 1 689 ? 39.291 -2.552 -20.112 1.00 83.50 689 ASP A N 1
ATOM 5643 C CA . ASP A 1 689 ? 39.511 -1.595 -21.204 1.00 83.50 689 ASP A CA 1
ATOM 5644 C C . ASP A 1 689 ? 40.742 -1.977 -22.057 1.00 83.50 689 ASP A C 1
ATOM 5646 O O . ASP A 1 689 ? 40.701 -1.911 -23.288 1.00 83.50 689 ASP A O 1
ATOM 5650 N N . GLU A 1 690 ? 41.827 -2.431 -21.417 1.00 85.31 690 GLU A N 1
ATOM 5651 C CA . GLU A 1 690 ? 43.029 -2.939 -22.097 1.00 85.31 690 GLU A CA 1
ATOM 5652 C C . GLU A 1 690 ? 42.724 -4.200 -22.925 1.00 85.31 690 GLU A C 1
ATOM 5654 O O . GLU A 1 690 ? 43.178 -4.321 -24.065 1.00 85.31 690 GLU A O 1
ATOM 5659 N N . ASN A 1 691 ? 41.908 -5.117 -22.399 1.00 82.00 691 ASN A N 1
ATOM 5660 C CA . ASN A 1 691 ? 41.499 -6.322 -23.118 1.00 82.00 691 ASN A CA 1
ATOM 5661 C C . ASN A 1 691 ? 40.603 -5.997 -24.328 1.00 82.00 691 ASN A C 1
ATOM 5663 O O . ASN A 1 691 ? 40.798 -6.544 -25.412 1.00 82.00 691 ASN A O 1
ATOM 5667 N N . ASP A 1 692 ? 39.670 -5.054 -24.183 1.00 80.81 692 ASP A N 1
ATOM 5668 C CA . ASP A 1 692 ? 38.822 -4.585 -25.285 1.00 80.81 692 ASP A CA 1
ATOM 5669 C C . ASP A 1 692 ? 39.644 -3.905 -26.392 1.00 80.81 692 ASP A C 1
ATOM 5671 O O . ASP A 1 692 ? 39.327 -4.021 -27.582 1.00 80.81 692 ASP A O 1
ATOM 5675 N N . GLN A 1 693 ? 40.727 -3.215 -26.024 1.00 83.69 693 GLN A N 1
ATOM 5676 C CA . GLN A 1 693 ? 41.666 -2.636 -26.979 1.00 83.69 693 GLN A CA 1
ATOM 5677 C C . GLN A 1 693 ? 42.459 -3.719 -27.730 1.00 83.69 693 GLN A C 1
ATOM 5679 O O . GLN A 1 693 ? 42.525 -3.675 -28.959 1.00 83.69 693 GLN A O 1
ATOM 5684 N N . LEU A 1 694 ? 42.961 -4.737 -27.026 1.00 83.94 694 LEU A N 1
ATOM 5685 C CA . LEU A 1 694 ? 43.624 -5.904 -27.624 1.00 83.94 694 LEU A CA 1
ATOM 5686 C C . LEU A 1 694 ? 42.704 -6.676 -28.581 1.00 83.94 694 LEU A C 1
ATOM 5688 O O . LEU A 1 694 ? 43.128 -7.072 -29.665 1.00 83.94 694 LEU A O 1
ATOM 5692 N N . ILE A 1 695 ? 41.426 -6.851 -28.235 1.00 81.06 695 ILE A N 1
ATOM 5693 C CA . ILE A 1 695 ? 40.440 -7.503 -29.110 1.00 81.06 695 ILE A CA 1
ATOM 5694 C C . ILE A 1 695 ? 40.254 -6.714 -30.414 1.00 81.06 695 ILE A C 1
ATOM 5696 O O . ILE A 1 695 ? 40.166 -7.314 -31.492 1.00 81.06 695 ILE A O 1
ATOM 5700 N N . LYS A 1 696 ? 40.222 -5.377 -30.349 1.00 81.50 696 LYS A N 1
ATOM 5701 C CA . LYS A 1 696 ? 40.140 -4.519 -31.543 1.00 81.50 696 LYS A CA 1
ATOM 5702 C C . LYS A 1 696 ? 41.396 -4.624 -32.404 1.00 81.50 696 LYS A C 1
ATOM 5704 O O . LYS A 1 696 ? 41.278 -4.756 -33.621 1.00 81.50 696 LYS A O 1
ATOM 5709 N N . GLU A 1 697 ? 42.572 -4.612 -31.782 1.00 84.12 697 GLU A N 1
ATOM 5710 C CA . GLU A 1 697 ? 43.851 -4.782 -32.478 1.00 84.12 697 GLU A CA 1
ATOM 5711 C C . GLU A 1 697 ? 43.910 -6.139 -33.195 1.00 84.12 697 GLU A C 1
ATOM 5713 O O . GLU A 1 697 ? 44.117 -6.174 -34.410 1.00 84.12 697 GLU A O 1
ATOM 5718 N N . TYR A 1 698 ? 43.588 -7.241 -32.510 1.00 86.69 698 TYR A N 1
ATOM 5719 C CA . TYR A 1 698 ? 43.557 -8.570 -33.129 1.00 86.69 698 TYR A CA 1
ATOM 5720 C C . TYR A 1 698 ? 42.506 -8.707 -34.229 1.00 86.69 698 TYR A C 1
ATOM 5722 O O . TYR A 1 698 ? 42.759 -9.363 -35.237 1.00 86.69 698 TYR A O 1
ATOM 5730 N N . SER A 1 699 ? 41.344 -8.069 -34.084 1.00 78.94 699 SER A N 1
ATOM 5731 C CA . SER A 1 699 ? 40.318 -8.082 -35.133 1.00 78.94 699 SER A CA 1
ATOM 5732 C C . SER A 1 699 ? 40.817 -7.400 -36.411 1.00 78.94 699 SER A C 1
ATOM 5734 O O . SER A 1 699 ? 40.627 -7.933 -37.504 1.00 78.94 699 SER A O 1
ATOM 5736 N N . SER A 1 700 ? 41.525 -6.274 -36.273 1.00 78.44 700 SER A N 1
ATOM 5737 C CA . SER A 1 700 ? 42.134 -5.570 -37.409 1.00 78.44 700 SER A CA 1
ATOM 5738 C C . SER A 1 700 ? 43.263 -6.375 -38.068 1.00 78.44 700 SER A C 1
ATOM 5740 O O . SER A 1 700 ? 43.382 -6.409 -39.292 1.00 78.44 700 SER A O 1
ATOM 5742 N N . GLU A 1 701 ? 44.061 -7.097 -37.277 1.00 85.00 701 GLU A N 1
ATOM 5743 C CA . GLU A 1 701 ? 45.157 -7.927 -37.785 1.00 85.00 701 GLU A CA 1
ATOM 5744 C C . GLU A 1 701 ? 44.642 -9.171 -38.531 1.00 85.00 701 GLU A C 1
ATOM 5746 O O . GLU A 1 701 ? 45.171 -9.538 -39.585 1.00 85.00 701 GLU A O 1
ATOM 5751 N N . ILE A 1 702 ? 43.554 -9.778 -38.046 1.00 78.25 702 ILE A N 1
ATOM 5752 C CA . ILE A 1 702 ? 42.857 -10.879 -38.728 1.00 78.25 702 ILE A CA 1
ATOM 5753 C C . ILE A 1 702 ? 42.298 -10.423 -40.083 1.00 78.25 702 ILE A C 1
ATOM 5755 O O . ILE A 1 702 ? 42.364 -11.173 -41.060 1.00 78.25 702 ILE A O 1
ATOM 5759 N N . GLU A 1 703 ? 41.767 -9.204 -40.169 1.00 79.75 703 GLU A N 1
ATOM 5760 C CA . GLU A 1 703 ? 41.238 -8.643 -41.415 1.00 79.75 703 GLU A CA 1
ATOM 5761 C C . GLU A 1 703 ? 42.342 -8.481 -42.474 1.00 79.75 703 GLU A C 1
ATOM 5763 O O . GLU A 1 703 ? 42.200 -8.968 -43.601 1.00 79.75 703 GLU A O 1
ATOM 5768 N N . ILE A 1 704 ? 43.497 -7.938 -42.075 1.00 82.50 704 ILE A N 1
ATOM 5769 C CA . ILE A 1 704 ? 44.682 -7.802 -42.938 1.00 82.50 704 ILE A CA 1
ATOM 5770 C C . ILE A 1 704 ? 45.193 -9.176 -43.408 1.00 82.50 704 ILE A C 1
ATOM 5772 O O . ILE A 1 704 ? 45.507 -9.361 -44.588 1.00 82.50 704 ILE A O 1
ATOM 5776 N N . LEU A 1 705 ? 45.273 -10.163 -42.510 1.00 79.69 705 LEU A N 1
ATOM 5777 C CA . LEU A 1 705 ? 45.733 -11.517 -42.846 1.00 79.69 705 LEU A CA 1
ATOM 5778 C C . LEU A 1 705 ? 44.786 -12.234 -43.819 1.00 79.69 705 LEU A C 1
ATOM 5780 O O . LEU A 1 705 ? 45.244 -12.917 -44.741 1.00 79.69 705 LEU A O 1
ATOM 5784 N N . ASN A 1 706 ? 43.473 -12.052 -43.666 1.00 76.81 706 ASN A N 1
ATOM 5785 C CA . ASN A 1 706 ? 42.479 -12.611 -44.583 1.00 76.81 706 ASN A CA 1
ATOM 5786 C C . ASN A 1 706 ? 42.591 -12.017 -45.994 1.00 76.81 706 ASN A C 1
ATOM 5788 O O . ASN A 1 706 ? 42.406 -12.725 -46.988 1.00 76.81 706 ASN A O 1
ATOM 5792 N N . GLU A 1 707 ? 42.930 -10.735 -46.103 1.00 79.56 707 GLU A N 1
ATOM 5793 C CA . GLU A 1 707 ? 43.136 -10.075 -47.391 1.00 79.56 707 GLU A CA 1
ATOM 5794 C C . GLU A 1 707 ? 44.417 -10.563 -48.092 1.00 79.56 707 GLU A C 1
ATOM 5796 O O . GLU A 1 707 ? 44.421 -10.822 -49.299 1.00 79.56 707 GLU A O 1
ATOM 5801 N N . GLN A 1 708 ? 45.480 -10.824 -47.325 1.00 78.44 708 GLN A N 1
ATOM 5802 C CA . GLN A 1 708 ? 46.708 -11.442 -47.839 1.00 78.44 708 GLN A CA 1
ATOM 5803 C C . GLN A 1 708 ? 46.499 -12.888 -48.317 1.00 78.44 708 GLN A C 1
ATOM 5805 O O . GLN A 1 708 ? 47.062 -13.283 -49.343 1.00 78.44 708 GLN A O 1
ATOM 5810 N N . LEU A 1 709 ? 45.680 -13.678 -47.617 1.00 75.56 709 LEU A N 1
ATOM 5811 C CA . LEU A 1 709 ? 45.334 -15.046 -48.022 1.00 75.56 709 LEU A CA 1
ATOM 5812 C C . LEU A 1 709 ? 44.597 -15.078 -49.366 1.00 75.56 709 LEU A C 1
ATOM 5814 O O . LEU A 1 709 ? 44.981 -15.844 -50.252 1.00 75.56 709 LEU A O 1
ATOM 5818 N N . LYS A 1 710 ? 43.626 -14.179 -49.574 1.00 75.94 710 LYS A N 1
ATOM 5819 C CA . LYS A 1 710 ? 42.906 -14.053 -50.856 1.00 75.94 710 LYS A CA 1
ATOM 5820 C C . LYS A 1 710 ? 43.846 -13.773 -52.032 1.00 75.94 710 LYS A C 1
ATOM 5822 O O . LYS A 1 710 ? 43.671 -14.336 -53.112 1.00 75.94 710 LYS A O 1
ATOM 5827 N N . LEU A 1 711 ? 44.868 -12.940 -51.825 1.00 74.25 711 LEU A N 1
ATOM 5828 C CA . LEU A 1 711 ? 45.884 -12.656 -52.844 1.00 74.25 711 LEU A CA 1
ATOM 5829 C C . LEU A 1 711 ? 46.744 -13.888 -53.166 1.00 74.25 711 LEU A C 1
ATOM 5831 O O . LEU A 1 711 ? 47.085 -14.120 -54.326 1.00 74.25 711 LEU A O 1
ATOM 5835 N N . LYS A 1 712 ? 47.073 -14.712 -52.165 1.00 80.25 712 LYS A N 1
ATOM 5836 C CA . LYS A 1 712 ? 47.865 -15.934 -52.374 1.00 80.25 712 LYS A CA 1
ATOM 5837 C C . LYS A 1 712 ? 47.091 -17.054 -53.058 1.00 80.25 712 LYS A C 1
ATOM 5839 O O . LYS A 1 712 ? 47.674 -17.756 -53.884 1.00 80.25 712 LYS A O 1
ATOM 5844 N N . ASP A 1 713 ? 45.794 -17.177 -52.806 1.00 76.25 713 ASP A N 1
ATOM 5845 C CA . ASP A 1 713 ? 44.944 -18.137 -53.519 1.00 76.25 713 ASP A CA 1
ATOM 5846 C C . ASP A 1 713 ? 44.808 -17.800 -55.016 1.00 76.25 713 ASP A C 1
ATOM 5848 O O . ASP A 1 713 ? 44.767 -18.698 -55.869 1.00 76.25 713 ASP A O 1
ATOM 5852 N N . TYR A 1 714 ? 44.835 -16.509 -55.358 1.00 77.19 714 TYR A N 1
ATOM 5853 C CA . TYR A 1 714 ? 44.893 -16.044 -56.744 1.00 77.19 714 TYR A CA 1
ATOM 5854 C C . TYR A 1 714 ? 46.218 -16.430 -57.432 1.00 77.19 714 TYR A C 1
ATOM 5856 O O . TYR A 1 714 ? 46.211 -16.986 -58.535 1.00 77.19 714 TYR A O 1
ATOM 5864 N N . ASP A 1 715 ? 47.356 -16.227 -56.759 1.00 74.12 715 ASP A N 1
ATOM 5865 C CA . ASP A 1 715 ? 48.683 -16.607 -57.270 1.00 74.12 715 ASP A CA 1
ATOM 5866 C C . ASP A 1 715 ? 48.817 -18.126 -57.489 1.00 74.12 715 ASP A C 1
ATOM 5868 O O . ASP A 1 715 ? 49.367 -18.573 -58.500 1.00 74.12 715 ASP A O 1
ATOM 5872 N N . ILE A 1 716 ? 48.296 -18.939 -56.563 1.00 74.44 716 ILE A N 1
ATOM 5873 C CA . ILE A 1 716 ? 48.314 -20.408 -56.669 1.00 74.44 716 ILE A CA 1
ATOM 5874 C C . ILE A 1 716 ? 47.474 -20.882 -57.858 1.00 74.44 716 ILE A C 1
ATOM 5876 O O . ILE A 1 716 ? 47.884 -21.804 -58.568 1.00 74.44 716 ILE A O 1
ATOM 5880 N N . SER A 1 717 ? 46.322 -20.252 -58.096 1.00 71.69 717 SER A N 1
ATOM 5881 C CA . SER A 1 717 ? 45.455 -20.574 -59.235 1.00 71.69 717 SER A CA 1
ATOM 5882 C C . SER A 1 717 ? 46.167 -20.299 -60.561 1.00 71.69 717 SER A C 1
ATOM 5884 O O . SER A 1 717 ? 46.230 -21.172 -61.424 1.00 71.69 717 SER A O 1
ATOM 5886 N N . ARG A 1 718 ? 46.846 -19.152 -60.666 1.00 72.50 718 ARG A N 1
ATOM 5887 C CA . ARG A 1 718 ? 47.655 -18.793 -61.837 1.00 72.50 718 ARG A CA 1
ATOM 5888 C C . ARG A 1 718 ? 48.834 -19.749 -62.071 1.00 72.50 718 ARG A C 1
ATOM 5890 O O . ARG A 1 718 ? 49.092 -20.149 -63.203 1.00 72.50 718 ARG A O 1
ATOM 5897 N N . LEU A 1 719 ? 49.552 -20.139 -61.016 1.00 72.00 719 LEU A N 1
ATOM 5898 C CA . LEU A 1 719 ? 50.687 -21.064 -61.132 1.00 72.00 719 LEU A CA 1
ATOM 5899 C C . LEU A 1 719 ? 50.251 -22.485 -61.518 1.00 72.00 719 LEU A C 1
ATOM 5901 O O . LEU A 1 719 ? 50.989 -23.176 -62.222 1.00 72.00 719 LEU A O 1
ATOM 5905 N N . ARG A 1 720 ? 49.057 -22.923 -61.098 1.00 67.00 720 ARG A N 1
ATOM 5906 C CA . ARG A 1 720 ? 48.475 -24.203 -61.537 1.00 67.00 720 ARG A CA 1
ATOM 5907 C C . ARG A 1 720 ? 48.165 -24.205 -63.036 1.00 67.00 720 ARG A C 1
ATOM 5909 O O . ARG A 1 720 ? 48.459 -25.205 -63.690 1.00 67.00 720 ARG A O 1
ATOM 5916 N N . ASP A 1 721 ? 47.696 -23.087 -63.586 1.00 58.03 721 ASP A N 1
ATOM 5917 C CA . ASP A 1 721 ? 47.437 -22.938 -65.026 1.00 58.03 721 ASP A CA 1
ATOM 5918 C C . ASP A 1 721 ? 48.732 -22.915 -65.865 1.00 58.03 721 ASP A C 1
ATOM 5920 O O . ASP A 1 721 ? 48.787 -23.448 -66.979 1.00 58.03 721 ASP A O 1
ATOM 5924 N N . GLU A 1 722 ? 49.815 -22.349 -65.320 1.00 61.31 722 GLU A N 1
ATOM 5925 C CA . GLU A 1 722 ? 51.134 -22.322 -65.969 1.00 61.31 722 GLU A CA 1
ATOM 5926 C C . GLU A 1 722 ? 51.803 -23.715 -66.000 1.00 61.31 722 GLU A C 1
ATOM 5928 O O . GLU A 1 722 ? 52.472 -24.069 -66.979 1.00 61.31 722 GLU A O 1
ATOM 5933 N N . LEU A 1 723 ? 51.587 -24.541 -64.969 1.00 55.47 723 LEU A N 1
ATOM 5934 C CA . LEU A 1 723 ? 52.171 -25.887 -64.844 1.00 55.47 723 LEU A CA 1
ATOM 5935 C C . LEU A 1 723 ? 51.489 -26.938 -65.735 1.00 55.47 723 LEU A C 1
ATOM 5937 O O . LEU A 1 723 ? 52.099 -27.956 -66.064 1.00 55.47 723 LEU A O 1
ATOM 5941 N N . GLN A 1 724 ? 50.260 -26.682 -66.184 1.00 50.84 724 GLN A N 1
ATOM 5942 C CA . GLN A 1 724 ? 49.496 -27.600 -67.032 1.00 50.84 724 GLN A CA 1
ATOM 5943 C C . GLN A 1 724 ? 49.932 -27.578 -68.518 1.00 50.84 724 GLN A C 1
ATOM 5945 O O . GLN A 1 724 ? 49.468 -28.406 -69.301 1.00 50.84 724 GLN A O 1
ATOM 5950 N N . ASN A 1 725 ? 50.860 -26.689 -68.916 1.00 49.81 725 ASN A N 1
ATOM 5951 C CA . ASN A 1 725 ? 51.123 -26.361 -70.327 1.00 49.81 725 ASN A CA 1
ATOM 5952 C C . ASN A 1 725 ? 52.529 -26.670 -70.904 1.00 49.81 725 ASN A C 1
ATOM 5954 O O . ASN A 1 725 ? 52.812 -26.214 -72.014 1.00 49.81 725 ASN A O 1
ATOM 5958 N N . LYS A 1 726 ? 53.429 -27.447 -70.264 1.00 38.56 726 LYS A N 1
ATOM 5959 C CA . LYS A 1 726 ? 54.728 -27.818 -70.897 1.00 38.56 726 LYS A CA 1
ATOM 5960 C C . LYS A 1 726 ? 55.186 -29.278 -70.684 1.00 38.56 726 LYS A C 1
ATOM 5962 O O . LYS A 1 726 ? 55.141 -29.820 -69.590 1.00 38.56 726 LYS A O 1
ATOM 5967 N N . HIS A 1 727 ? 55.619 -29.872 -71.802 1.00 39.16 727 HIS A N 1
ATOM 5968 C CA . HIS A 1 727 ? 55.859 -31.291 -72.140 1.00 39.16 727 HIS A CA 1
ATOM 5969 C C . HIS A 1 727 ? 57.193 -31.928 -71.621 1.00 39.16 727 HIS A C 1
ATOM 5971 O O . HIS A 1 727 ? 58.005 -31.220 -71.027 1.00 39.16 727 HIS A O 1
ATOM 5977 N N . PRO A 1 728 ? 57.426 -33.256 -71.835 1.00 48.53 728 PRO A N 1
ATOM 5978 C CA . PRO A 1 728 ? 58.271 -34.139 -71.012 1.00 48.53 728 PRO A CA 1
ATOM 5979 C C . PRO A 1 728 ? 59.738 -34.304 -71.469 1.00 48.53 728 PRO A C 1
ATOM 5981 O O . PRO A 1 728 ? 60.123 -33.948 -72.580 1.00 48.53 728 PRO A O 1
ATOM 5984 N N . LEU A 1 729 ? 60.549 -34.890 -70.578 1.00 36.53 729 LEU A N 1
ATOM 5985 C CA . LEU A 1 729 ? 62.010 -35.045 -70.649 1.00 36.53 729 LEU A CA 1
ATOM 5986 C C . LEU A 1 729 ? 62.486 -36.385 -71.252 1.00 36.53 729 LEU A C 1
ATOM 5988 O O . LEU A 1 729 ? 61.905 -37.441 -71.019 1.00 36.53 729 LEU A O 1
ATOM 5992 N N . ASN A 1 730 ? 63.600 -36.289 -71.987 1.00 38.56 730 ASN A N 1
ATOM 5993 C CA . ASN A 1 730 ? 64.282 -37.297 -72.808 1.00 38.56 730 ASN A CA 1
ATOM 5994 C C . ASN A 1 730 ? 65.363 -38.088 -72.015 1.00 38.56 730 ASN A C 1
ATOM 5996 O O . ASN A 1 730 ? 66.029 -37.535 -71.138 1.00 38.56 730 ASN A O 1
ATOM 6000 N N . THR A 1 731 ? 65.550 -39.377 -72.326 1.00 48.44 731 THR A N 1
ATOM 6001 C CA . THR A 1 731 ? 66.063 -40.447 -71.435 1.00 48.44 731 THR A CA 1
ATOM 6002 C C . THR A 1 731 ? 67.512 -40.927 -71.661 1.00 48.44 731 THR A C 1
ATOM 6004 O O . THR A 1 731 ? 67.895 -41.961 -71.122 1.00 48.44 731 THR A O 1
ATOM 6007 N N . GLU A 1 732 ? 68.375 -40.206 -72.381 1.00 47.56 732 GLU A N 1
ATOM 6008 C CA . GLU A 1 732 ? 69.771 -40.656 -72.625 1.00 47.56 732 GLU A CA 1
ATOM 6009 C C . GLU A 1 732 ? 70.817 -40.148 -71.611 1.00 47.56 732 GLU A C 1
ATOM 6011 O O . GLU A 1 732 ? 71.929 -40.666 -71.547 1.00 47.56 732 GLU A O 1
ATOM 6016 N N . SER A 1 733 ? 70.446 -39.230 -70.710 1.00 46.56 733 SER A N 1
ATOM 6017 C CA . SER A 1 733 ? 71.273 -38.832 -69.549 1.00 46.56 733 SER A CA 1
ATOM 6018 C C . SER A 1 733 ? 71.291 -39.888 -68.426 1.00 46.56 733 SER A C 1
ATOM 6020 O O . SER A 1 733 ? 71.997 -39.715 -67.430 1.00 46.56 733 SER A O 1
ATOM 6022 N N . ILE A 1 734 ? 70.486 -40.947 -68.540 1.00 51.44 734 ILE A N 1
ATOM 6023 C CA . ILE A 1 734 ? 70.196 -41.884 -67.446 1.00 51.44 734 ILE A CA 1
ATOM 6024 C C . ILE A 1 734 ? 71.327 -42.905 -67.254 1.00 51.44 734 ILE A C 1
ATOM 6026 O O . ILE A 1 734 ? 71.637 -43.263 -66.122 1.00 51.44 734 ILE A O 1
ATOM 6030 N N . ASN A 1 735 ? 72.024 -43.302 -68.320 1.00 53.03 735 ASN A N 1
ATOM 6031 C CA . ASN A 1 735 ? 73.015 -44.382 -68.236 1.00 53.03 735 ASN A CA 1
ATOM 6032 C C . ASN A 1 735 ? 74.397 -43.944 -67.726 1.00 53.03 735 ASN A C 1
ATOM 6034 O O . ASN A 1 735 ? 75.110 -44.750 -67.141 1.00 53.03 735 ASN A O 1
ATOM 6038 N N . THR A 1 736 ? 74.766 -42.667 -67.849 1.00 56.00 736 THR A N 1
ATOM 6039 C CA . THR A 1 736 ? 75.953 -42.116 -67.162 1.00 56.00 736 THR A CA 1
ATOM 6040 C C . THR A 1 736 ? 75.654 -41.780 -65.703 1.00 56.00 736 THR A C 1
ATOM 6042 O O . THR A 1 736 ? 76.521 -41.928 -64.843 1.00 56.00 736 THR A O 1
ATOM 6045 N N . LYS A 1 737 ? 74.397 -41.426 -65.402 1.00 55.16 737 LYS A N 1
ATOM 6046 C CA . LYS A 1 737 ? 73.901 -41.297 -64.030 1.00 55.16 737 LYS A CA 1
ATOM 6047 C C . LYS A 1 737 ? 73.855 -42.636 -63.300 1.00 55.16 737 LYS A C 1
ATOM 6049 O O . LYS A 1 737 ? 74.034 -42.625 -62.090 1.00 55.16 737 LYS A O 1
ATOM 6054 N N . LEU A 1 738 ? 73.681 -43.761 -63.999 1.00 52.00 738 LEU A N 1
ATOM 6055 C CA . LEU A 1 738 ? 73.595 -45.098 -63.397 1.00 52.00 738 LEU A CA 1
ATOM 6056 C C . LEU A 1 738 ? 74.888 -45.515 -62.663 1.00 52.00 738 LEU A C 1
ATOM 6058 O O . LEU A 1 738 ? 74.830 -46.055 -61.566 1.00 52.00 738 LEU A O 1
ATOM 6062 N N . ASN A 1 739 ? 76.058 -45.167 -63.201 1.00 57.25 739 ASN A N 1
ATOM 6063 C CA . ASN A 1 739 ? 77.338 -45.508 -62.566 1.00 57.25 739 ASN A CA 1
ATOM 6064 C C . ASN A 1 739 ? 77.694 -44.549 -61.414 1.00 57.25 739 ASN A C 1
ATOM 6066 O O . ASN A 1 739 ? 78.245 -44.978 -60.405 1.00 57.25 739 ASN A O 1
ATOM 6070 N N . SER A 1 740 ? 77.295 -43.270 -61.495 1.00 58.81 740 SER A N 1
ATOM 6071 C CA . SER A 1 740 ? 77.295 -42.379 -60.318 1.00 58.81 740 SER A CA 1
ATOM 6072 C C . SER A 1 740 ? 76.225 -42.769 -59.288 1.00 58.81 740 SER A C 1
ATOM 6074 O O . SER A 1 740 ? 76.345 -42.453 -58.105 1.00 58.81 740 SER A O 1
ATOM 6076 N N . LEU A 1 741 ? 75.178 -43.473 -59.731 1.00 56.19 741 LEU A N 1
ATOM 6077 C CA . LEU A 1 741 ? 74.118 -44.012 -58.887 1.00 56.19 741 LEU A CA 1
ATOM 6078 C C . LEU A 1 741 ? 74.634 -45.171 -58.038 1.00 56.19 741 LEU A C 1
ATOM 6080 O O . LEU A 1 741 ? 74.276 -45.245 -56.880 1.00 56.19 741 LEU A O 1
ATOM 6084 N N . GLU A 1 742 ? 75.528 -46.021 -58.535 1.00 63.47 742 GLU A N 1
ATOM 6085 C CA . GLU A 1 742 ? 76.089 -47.122 -57.734 1.00 63.47 742 GLU A CA 1
ATOM 6086 C C . GLU A 1 742 ? 77.018 -46.640 -56.603 1.00 63.47 742 GLU A C 1
ATOM 6088 O O . GLU A 1 742 ? 76.963 -47.155 -55.482 1.00 63.47 742 GLU A O 1
ATOM 6093 N N . GLU A 1 743 ? 77.818 -45.599 -56.844 1.00 65.38 743 GLU A N 1
ATOM 6094 C CA . GLU A 1 743 ? 78.665 -44.981 -55.812 1.00 65.38 743 GLU A CA 1
ATOM 6095 C C . GLU A 1 743 ? 77.841 -44.145 -54.818 1.00 65.38 743 GLU A C 1
ATOM 6097 O O . GLU A 1 743 ? 78.077 -44.179 -53.605 1.00 65.38 743 GLU A O 1
ATOM 6102 N N . THR A 1 744 ? 76.791 -43.470 -55.299 1.00 65.62 744 THR A N 1
ATOM 6103 C CA . THR A 1 744 ? 75.804 -42.856 -54.404 1.00 65.62 744 THR A CA 1
ATOM 6104 C C . THR A 1 744 ? 74.982 -43.898 -53.658 1.00 65.62 744 THR A C 1
ATOM 6106 O O . THR A 1 744 ? 74.682 -43.644 -52.506 1.00 65.62 744 THR A O 1
ATOM 6109 N N . ILE A 1 745 ? 74.694 -45.084 -54.202 1.00 65.94 745 ILE A N 1
ATOM 6110 C CA . ILE A 1 745 ? 73.978 -46.161 -53.497 1.00 65.94 745 ILE A CA 1
ATOM 6111 C C . ILE A 1 745 ? 74.786 -46.653 -52.291 1.00 65.94 745 ILE A C 1
ATOM 6113 O O . ILE A 1 745 ? 74.200 -46.847 -51.228 1.00 65.94 745 ILE A O 1
ATOM 6117 N N . ARG A 1 746 ? 76.120 -46.776 -52.379 1.00 70.88 746 ARG A N 1
ATOM 6118 C CA . ARG A 1 746 ? 76.960 -47.078 -51.199 1.00 70.88 746 ARG A CA 1
ATOM 6119 C C . ARG A 1 746 ? 76.905 -45.976 -50.145 1.00 70.88 746 ARG A C 1
ATOM 6121 O O . ARG A 1 746 ? 76.577 -46.265 -49.001 1.00 70.88 746 ARG A O 1
ATOM 6128 N N . ASN A 1 747 ? 77.102 -44.720 -50.545 1.00 71.75 747 ASN A N 1
ATOM 6129 C CA . ASN A 1 747 ? 76.947 -43.572 -49.640 1.00 71.75 747 ASN A CA 1
ATOM 6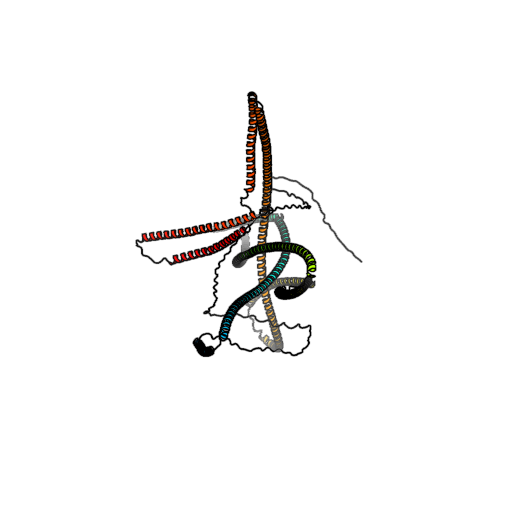130 C C . ASN A 1 747 ? 75.523 -43.456 -49.066 1.00 71.75 747 ASN A C 1
ATOM 6132 O O . ASN A 1 747 ? 75.343 -43.016 -47.937 1.00 71.75 747 ASN A O 1
ATOM 6136 N N . ILE A 1 748 ? 74.502 -43.848 -49.828 1.00 69.81 748 ILE A N 1
ATOM 6137 C CA . ILE A 1 748 ? 73.106 -43.913 -49.391 1.00 69.81 748 ILE A CA 1
ATOM 6138 C C . ILE A 1 748 ? 72.919 -45.063 -48.406 1.00 69.81 748 ILE A C 1
ATOM 6140 O O . ILE A 1 748 ? 72.095 -44.929 -47.519 1.00 69.81 748 ILE A O 1
ATOM 6144 N N . THR A 1 749 ? 73.667 -46.161 -48.512 1.00 73.06 749 THR A N 1
ATOM 6145 C CA . THR A 1 749 ? 73.560 -47.298 -47.584 1.00 73.06 749 THR A CA 1
ATOM 6146 C C . THR A 1 749 ? 74.166 -46.953 -46.223 1.00 73.06 749 THR A C 1
ATOM 6148 O O . THR A 1 749 ? 73.514 -47.175 -45.206 1.00 73.06 749 THR A O 1
ATOM 6151 N N . ASP A 1 750 ? 75.331 -46.302 -46.198 1.00 75.00 750 ASP A N 1
ATOM 6152 C CA . ASP A 1 750 ? 75.946 -45.821 -44.951 1.00 75.00 750 ASP A CA 1
ATOM 6153 C C . ASP A 1 750 ? 75.101 -44.704 -44.314 1.00 75.00 750 ASP A C 1
ATOM 6155 O O . ASP A 1 750 ? 74.799 -44.734 -43.120 1.00 75.00 750 ASP A O 1
ATOM 6159 N N . LYS A 1 751 ? 74.597 -43.767 -45.131 1.00 77.19 751 LYS A N 1
ATOM 6160 C CA . LYS A 1 751 ? 73.620 -42.767 -44.673 1.00 77.19 751 LYS A CA 1
ATOM 6161 C C . LYS A 1 751 ? 72.300 -43.392 -44.250 1.00 77.19 751 LYS A C 1
ATOM 6163 O O . LYS A 1 751 ? 71.635 -42.835 -43.393 1.00 77.19 751 LYS A O 1
ATOM 6168 N N . LYS A 1 752 ? 71.893 -44.526 -44.820 1.00 76.69 752 LYS A N 1
ATOM 6169 C CA . LYS A 1 752 ? 70.677 -45.240 -44.421 1.00 76.69 752 LYS A CA 1
ATOM 6170 C C . LYS A 1 752 ? 70.844 -45.848 -43.036 1.00 76.69 752 LYS A C 1
ATOM 6172 O O . LYS A 1 752 ? 69.906 -45.758 -42.262 1.00 76.69 752 LYS A O 1
ATOM 6177 N N . GLU A 1 753 ? 72.008 -46.396 -42.689 1.00 76.44 753 GLU A N 1
ATOM 6178 C CA . GLU A 1 753 ? 72.274 -46.838 -41.311 1.00 76.44 753 GLU A CA 1
ATOM 6179 C C . GLU A 1 753 ? 72.303 -45.667 -40.318 1.00 76.44 753 GLU A C 1
ATOM 6181 O O . GLU A 1 753 ? 71.783 -45.784 -39.208 1.00 76.44 753 GLU A O 1
ATOM 6186 N N . GLU A 1 754 ? 72.867 -44.524 -40.710 1.00 79.19 754 GLU A N 1
ATOM 6187 C CA . GLU A 1 754 ? 72.850 -43.305 -39.894 1.00 79.19 754 GLU A CA 1
ATOM 6188 C C . GLU A 1 754 ? 71.427 -42.739 -39.742 1.00 79.19 754 GLU A C 1
ATOM 6190 O O . GLU A 1 754 ? 71.010 -42.386 -38.640 1.00 79.19 754 GLU A O 1
ATOM 6195 N N . ILE A 1 755 ? 70.638 -42.753 -40.819 1.00 74.12 755 ILE A N 1
ATOM 6196 C CA . ILE A 1 755 ? 69.217 -42.397 -40.817 1.00 74.12 755 ILE A CA 1
ATOM 6197 C C . ILE A 1 755 ? 68.411 -43.388 -39.981 1.00 74.12 755 ILE A C 1
ATOM 6199 O O . ILE A 1 755 ? 67.508 -42.951 -39.288 1.00 74.12 755 ILE A O 1
ATOM 6203 N N . GLU A 1 756 ? 68.711 -44.688 -39.983 1.00 77.44 756 GLU A N 1
ATOM 6204 C CA . GLU A 1 756 ? 67.986 -45.661 -39.156 1.00 77.44 756 GLU A CA 1
ATOM 6205 C C . GLU A 1 756 ? 68.289 -45.443 -37.663 1.00 77.44 756 GLU A C 1
ATOM 6207 O O . GLU A 1 756 ? 67.384 -45.515 -36.836 1.00 77.44 756 GLU A O 1
ATOM 6212 N N . LYS A 1 757 ? 69.528 -45.072 -37.305 1.00 81.31 757 LYS A N 1
ATOM 6213 C CA . LYS A 1 757 ? 69.873 -44.657 -35.932 1.00 81.31 757 LYS A CA 1
ATOM 6214 C C . LYS A 1 757 ? 69.166 -43.363 -35.528 1.00 81.31 757 LYS A C 1
ATOM 6216 O O . LYS A 1 757 ? 68.620 -43.289 -34.430 1.00 81.31 757 LYS A O 1
ATOM 6221 N N . LEU A 1 758 ? 69.146 -42.363 -36.411 1.00 80.25 758 LEU A N 1
ATOM 6222 C CA . LEU A 1 758 ? 68.413 -41.115 -36.183 1.00 80.25 758 LEU A CA 1
ATOM 6223 C C . LEU A 1 758 ? 66.903 -41.341 -36.140 1.00 80.25 758 LEU A C 1
ATOM 6225 O O . LEU A 1 758 ? 66.218 -40.690 -35.368 1.00 80.25 758 LEU A O 1
ATOM 6229 N N . LYS A 1 759 ? 66.380 -42.282 -36.924 1.00 81.69 759 LYS A N 1
ATOM 6230 C CA . LYS A 1 759 ? 64.973 -42.667 -36.933 1.00 81.69 759 LYS A CA 1
ATOM 6231 C C . LYS A 1 759 ? 64.583 -43.336 -35.624 1.00 81.69 759 LYS A C 1
ATOM 6233 O O . LYS A 1 759 ? 63.552 -42.970 -35.091 1.00 81.69 759 LYS A O 1
ATOM 6238 N N . ILE A 1 760 ? 65.409 -44.228 -35.074 1.00 79.50 760 ILE A N 1
ATOM 6239 C CA . ILE A 1 760 ? 65.171 -44.800 -33.739 1.00 79.50 760 ILE A CA 1
ATOM 6240 C C . ILE A 1 760 ? 65.204 -43.694 -32.673 1.00 79.50 760 ILE A C 1
ATOM 6242 O O . ILE A 1 760 ? 64.295 -43.612 -31.856 1.00 79.50 760 ILE A O 1
ATOM 6246 N N . ALA A 1 761 ? 66.183 -42.783 -32.726 1.00 81.38 761 ALA A N 1
ATOM 6247 C CA . ALA A 1 761 ? 66.246 -41.650 -31.798 1.00 81.38 761 ALA A CA 1
ATOM 6248 C C . ALA A 1 761 ? 65.029 -40.709 -31.922 1.00 81.38 761 ALA A C 1
ATOM 6250 O O . ALA A 1 761 ? 64.487 -40.265 -30.915 1.00 81.38 761 ALA A O 1
ATOM 6251 N N . LEU A 1 762 ? 64.563 -40.449 -33.147 1.00 79.81 762 LEU A N 1
ATOM 6252 C CA . LEU A 1 762 ? 63.359 -39.665 -33.426 1.00 79.81 762 LEU A CA 1
ATOM 6253 C C . LEU A 1 762 ? 62.077 -40.415 -33.059 1.00 79.81 762 LEU A C 1
ATOM 6255 O O . LEU A 1 762 ? 61.089 -39.781 -32.712 1.00 79.81 762 LEU A O 1
ATOM 6259 N N . GLU A 1 763 ? 62.040 -41.742 -33.155 1.00 82.00 763 GLU A N 1
ATOM 6260 C CA . GLU A 1 763 ? 60.916 -42.563 -32.698 1.00 82.00 763 GLU A CA 1
ATOM 6261 C C . GLU A 1 763 ? 60.817 -42.528 -31.168 1.00 82.00 763 GLU A C 1
ATOM 6263 O O . GLU A 1 763 ? 59.715 -42.349 -30.646 1.00 82.00 763 GLU A O 1
ATOM 6268 N N . ASP A 1 764 ? 61.947 -42.586 -30.460 1.00 81.31 764 ASP A N 1
ATOM 6269 C CA . ASP A 1 764 ? 62.014 -42.422 -29.004 1.00 81.31 764 ASP A CA 1
ATOM 6270 C C . ASP A 1 764 ? 61.625 -40.997 -28.572 1.00 81.31 764 ASP A C 1
ATOM 6272 O O . ASP A 1 764 ? 60.818 -40.820 -27.653 1.00 81.31 764 ASP A O 1
ATOM 6276 N N . GLU A 1 765 ? 62.121 -39.968 -29.265 1.00 85.81 765 GLU A N 1
ATOM 6277 C CA . GLU A 1 765 ? 61.733 -38.572 -29.030 1.00 85.81 765 GLU A CA 1
ATOM 6278 C C . GLU A 1 765 ? 60.246 -38.343 -29.336 1.00 85.81 765 GLU A C 1
ATOM 6280 O O . GLU A 1 765 ? 59.535 -37.741 -28.535 1.00 85.81 765 GLU A O 1
ATOM 6285 N N . ASN A 1 766 ? 59.722 -38.904 -30.430 1.00 79.62 766 ASN A N 1
ATOM 6286 C CA . ASN A 1 766 ? 58.294 -38.858 -30.742 1.00 79.62 766 ASN A CA 1
ATOM 6287 C C . ASN A 1 766 ? 57.453 -39.601 -29.704 1.00 79.62 766 ASN A C 1
ATOM 6289 O O . ASN A 1 766 ? 56.327 -39.189 -29.432 1.00 79.62 766 ASN A O 1
ATOM 6293 N N . LEU A 1 767 ? 57.957 -40.684 -29.110 1.00 85.00 767 LEU A N 1
ATOM 6294 C CA . LEU A 1 767 ? 57.259 -41.390 -28.039 1.00 85.00 767 LEU A CA 1
ATOM 6295 C C . LEU A 1 767 ? 57.209 -40.541 -26.760 1.00 85.00 767 LEU A C 1
ATOM 6297 O O . LEU A 1 767 ? 56.160 -40.470 -26.115 1.00 85.00 767 LEU A O 1
ATOM 6301 N N . LEU A 1 768 ? 58.299 -39.843 -26.427 1.00 84.88 768 LEU A N 1
ATOM 6302 C CA . LEU A 1 768 ? 58.345 -38.881 -25.324 1.00 84.88 768 LEU A CA 1
ATOM 6303 C C . LEU A 1 768 ? 57.413 -37.691 -25.572 1.00 84.88 768 LEU A C 1
ATOM 6305 O O . LEU A 1 768 ? 56.577 -37.398 -24.719 1.00 84.88 768 LEU A O 1
ATOM 6309 N N . LEU A 1 769 ? 57.468 -37.083 -26.759 1.00 82.00 769 LEU A N 1
ATOM 6310 C CA . LEU A 1 769 ? 56.580 -35.993 -27.162 1.00 82.00 769 LEU A CA 1
ATOM 6311 C C . LEU A 1 769 ? 55.119 -36.440 -27.202 1.00 82.00 769 LEU A C 1
ATOM 6313 O O . LEU A 1 769 ? 54.240 -35.689 -26.801 1.00 82.00 769 LEU A O 1
ATOM 6317 N N . LYS A 1 770 ? 54.824 -37.673 -27.622 1.00 85.00 770 LYS A N 1
ATOM 6318 C CA . LYS A 1 770 ? 53.464 -38.229 -27.592 1.00 85.00 770 LYS A CA 1
ATOM 6319 C C . LYS A 1 770 ? 52.970 -38.422 -26.161 1.00 85.00 770 LYS A C 1
ATOM 6321 O O . LYS A 1 770 ? 51.810 -38.132 -25.878 1.00 85.00 770 LYS A O 1
ATOM 6326 N N . ASN A 1 771 ? 53.830 -38.876 -25.253 1.00 83.50 771 ASN A N 1
ATOM 6327 C CA . ASN A 1 771 ? 53.496 -38.996 -23.835 1.00 83.50 771 ASN A CA 1
ATOM 6328 C C . ASN A 1 771 ? 53.302 -37.624 -23.177 1.00 83.50 771 ASN A C 1
ATOM 6330 O O . ASN A 1 771 ? 52.361 -37.443 -22.404 1.00 83.50 771 ASN A O 1
ATOM 6334 N N . GLU A 1 772 ? 54.139 -36.646 -23.514 1.00 85.75 772 GLU A N 1
ATOM 6335 C CA . GLU A 1 772 ? 54.006 -35.273 -23.039 1.00 85.75 772 GLU A CA 1
ATOM 6336 C C . GLU A 1 772 ? 52.756 -34.598 -23.607 1.00 85.75 772 GLU A C 1
ATOM 6338 O O . GLU A 1 772 ? 51.993 -34.010 -22.847 1.00 85.75 772 GLU A O 1
ATOM 6343 N N . ASN A 1 773 ? 52.459 -34.789 -24.891 1.00 83.19 773 ASN A N 1
ATOM 6344 C CA . ASN A 1 773 ? 51.239 -34.310 -25.530 1.00 83.19 773 ASN A CA 1
ATOM 6345 C C . ASN A 1 773 ? 49.990 -34.962 -24.913 1.00 83.19 773 ASN A C 1
ATOM 6347 O O . ASN A 1 773 ? 49.029 -34.275 -24.598 1.00 83.19 773 ASN A O 1
ATOM 6351 N N . ASN A 1 774 ? 50.014 -36.262 -24.602 1.00 82.94 774 ASN A N 1
ATOM 6352 C CA . ASN A 1 774 ? 48.929 -36.906 -23.849 1.00 82.94 774 ASN A CA 1
ATOM 6353 C C . ASN A 1 774 ? 48.779 -36.318 -22.429 1.00 82.94 774 ASN A C 1
ATOM 6355 O O . ASN A 1 774 ? 47.662 -36.154 -21.928 1.00 82.94 774 ASN A O 1
ATOM 6359 N N . ARG A 1 775 ? 49.889 -35.958 -21.772 1.00 82.25 775 ARG A N 1
ATOM 6360 C CA . ARG A 1 775 ? 49.866 -35.300 -20.456 1.00 82.25 775 ARG A CA 1
ATOM 6361 C C . ARG A 1 775 ? 49.345 -33.864 -20.539 1.00 82.25 775 ARG A C 1
ATOM 6363 O O . ARG A 1 775 ? 48.626 -33.423 -19.649 1.00 82.25 775 ARG A O 1
ATOM 6370 N N . LEU A 1 776 ? 49.686 -33.135 -21.595 1.00 80.94 776 LEU A N 1
ATOM 6371 C CA . LEU A 1 776 ? 49.155 -31.803 -21.858 1.00 80.94 776 LEU A CA 1
ATOM 6372 C C . LEU A 1 776 ? 47.672 -31.873 -22.207 1.00 80.94 776 LEU A C 1
ATOM 6374 O O . LEU A 1 776 ? 46.902 -31.147 -21.604 1.00 80.94 776 LEU A O 1
ATOM 6378 N N . LYS A 1 777 ? 47.245 -32.832 -23.028 1.00 82.44 777 LYS A N 1
ATOM 6379 C CA . LYS A 1 777 ? 45.840 -33.046 -23.391 1.00 82.44 777 LYS A CA 1
ATOM 6380 C C . LYS A 1 777 ? 44.960 -33.413 -22.195 1.00 82.44 777 LYS A C 1
ATOM 6382 O O . LYS A 1 777 ? 43.818 -32.989 -22.094 1.00 82.44 777 LYS A O 1
ATOM 6387 N N . THR A 1 778 ? 45.493 -34.174 -21.238 1.00 82.31 778 THR A N 1
ATOM 6388 C CA . THR A 1 778 ? 44.789 -34.442 -19.970 1.00 82.31 778 THR A CA 1
ATOM 6389 C C . THR A 1 778 ? 44.718 -33.213 -19.063 1.00 82.31 778 THR A C 1
ATOM 6391 O O . THR A 1 778 ? 43.720 -33.047 -18.366 1.00 82.31 778 THR A O 1
ATOM 6394 N N . LYS A 1 779 ? 45.728 -32.333 -19.071 1.00 84.12 779 LYS A N 1
ATOM 6395 C CA . LYS A 1 779 ? 45.654 -31.029 -18.390 1.00 84.12 779 LYS A CA 1
ATOM 6396 C C . LYS A 1 779 ? 44.694 -30.067 -19.092 1.00 84.12 779 LYS A C 1
ATOM 6398 O O . LYS A 1 779 ? 43.927 -29.408 -18.411 1.00 84.12 779 LYS A O 1
ATOM 6403 N N . GLU A 1 780 ? 44.707 -30.029 -20.416 1.00 83.06 780 GLU A N 1
ATOM 6404 C CA . GLU A 1 780 ? 43.803 -29.249 -21.261 1.00 83.06 780 GLU A CA 1
ATOM 6405 C C . GLU A 1 780 ? 42.352 -29.665 -21.023 1.00 83.06 780 GLU A C 1
ATOM 6407 O O . GLU A 1 780 ? 41.521 -28.812 -20.754 1.00 83.06 780 GLU A O 1
ATOM 6412 N N . ASN A 1 781 ? 42.067 -30.971 -20.977 1.00 82.31 781 ASN A N 1
ATOM 6413 C CA . ASN A 1 781 ? 40.736 -31.470 -20.633 1.00 82.31 781 ASN A CA 1
ATOM 6414 C C . ASN A 1 781 ? 40.296 -31.038 -19.225 1.00 82.31 781 ASN A C 1
ATOM 6416 O O . ASN A 1 781 ? 39.142 -30.674 -19.051 1.00 82.31 781 ASN A O 1
ATOM 6420 N N . LYS A 1 782 ? 41.200 -31.034 -18.233 1.00 83.38 782 LYS A N 1
ATOM 6421 C CA . LYS A 1 782 ? 40.888 -30.534 -16.880 1.00 83.38 782 LYS A CA 1
ATOM 6422 C C . LYS A 1 782 ? 40.647 -29.027 -16.851 1.00 83.38 782 LYS A C 1
ATOM 6424 O O . LYS A 1 782 ? 39.777 -28.564 -16.131 1.00 83.38 782 LYS A O 1
ATOM 6429 N N . VAL A 1 783 ? 41.412 -28.255 -17.622 1.00 82.31 783 VAL A N 1
ATOM 6430 C CA . VAL A 1 783 ? 41.199 -26.807 -17.748 1.00 82.31 783 VAL A CA 1
ATOM 6431 C C . VAL A 1 783 ? 39.881 -26.524 -18.466 1.00 82.31 783 VAL A C 1
ATOM 6433 O O . VAL A 1 783 ? 39.148 -25.653 -18.025 1.00 82.31 783 VAL A O 1
ATOM 6436 N N . ALA A 1 784 ? 39.542 -27.282 -19.510 1.00 80.75 784 ALA A N 1
ATOM 6437 C CA . ALA A 1 784 ? 38.262 -27.179 -20.204 1.00 80.75 784 ALA A CA 1
ATOM 6438 C C . ALA A 1 784 ? 37.079 -27.563 -19.300 1.00 80.75 784 ALA A C 1
ATOM 6440 O O . ALA A 1 784 ? 36.038 -26.921 -19.360 1.00 80.75 784 ALA A O 1
ATOM 6441 N N . GLU A 1 785 ? 37.239 -28.573 -18.441 1.00 83.69 785 GLU A N 1
ATOM 6442 C CA . GLU A 1 785 ? 36.232 -28.966 -17.449 1.00 83.69 785 GLU A CA 1
ATOM 6443 C C . GLU A 1 785 ? 36.030 -27.870 -16.393 1.00 83.69 785 GLU A C 1
ATOM 6445 O O . GLU A 1 785 ? 34.896 -27.463 -16.160 1.00 83.69 785 GLU A O 1
ATOM 6450 N N . ASN A 1 786 ? 37.114 -27.294 -15.862 1.00 84.19 786 ASN A N 1
ATOM 6451 C CA . ASN A 1 786 ? 37.035 -26.153 -14.946 1.00 84.19 786 ASN A CA 1
ATOM 6452 C C . ASN A 1 786 ? 36.435 -24.908 -15.621 1.00 84.19 786 ASN A C 1
ATOM 6454 O O . ASN A 1 786 ? 35.639 -24.206 -15.013 1.00 84.19 786 ASN A O 1
ATOM 6458 N N . LEU A 1 787 ? 36.804 -24.613 -16.873 1.00 82.81 787 LEU A N 1
ATOM 6459 C CA . LEU A 1 787 ? 36.225 -23.498 -17.632 1.00 82.81 787 LEU A CA 1
ATOM 6460 C C . LEU A 1 787 ? 34.731 -23.703 -17.856 1.00 82.81 787 LEU A C 1
ATOM 6462 O O . LEU A 1 787 ? 33.973 -22.748 -17.749 1.00 82.81 787 LEU A O 1
ATOM 6466 N N . LYS A 1 788 ? 34.302 -24.941 -18.106 1.00 85.75 788 LYS A N 1
ATOM 6467 C CA . LYS A 1 788 ? 32.888 -25.277 -18.229 1.00 85.75 788 LYS A CA 1
ATOM 6468 C C . LYS A 1 788 ? 32.143 -25.095 -16.904 1.00 85.75 788 LYS A C 1
ATOM 6470 O O . LYS A 1 788 ? 31.044 -24.556 -16.913 1.00 85.75 788 LYS A O 1
ATOM 6475 N N . GLU A 1 789 ? 32.739 -25.487 -15.779 1.00 84.56 789 GLU A N 1
ATOM 6476 C CA . GLU A 1 789 ? 32.183 -25.236 -14.441 1.00 84.56 789 GLU A CA 1
ATOM 6477 C C . GLU A 1 789 ? 32.067 -23.726 -14.164 1.00 84.56 789 GLU A C 1
ATOM 6479 O O . GLU A 1 789 ? 31.004 -23.248 -13.776 1.00 84.56 789 GLU A O 1
ATOM 6484 N N . PHE A 1 790 ? 33.101 -22.943 -14.493 1.00 84.94 790 PHE A N 1
ATOM 6485 C CA . PHE A 1 790 ? 33.052 -21.479 -14.409 1.00 84.94 790 PHE A CA 1
ATOM 6486 C C . PHE A 1 790 ? 32.016 -20.855 -15.352 1.00 84.94 790 PHE A C 1
ATOM 6488 O O . PHE A 1 790 ? 31.366 -19.882 -14.980 1.00 84.94 790 PHE A O 1
ATOM 6495 N N . GLU A 1 791 ? 31.840 -21.378 -16.567 1.00 86.31 791 GLU A N 1
ATOM 6496 C CA . GLU A 1 791 ? 30.791 -20.938 -17.490 1.00 86.31 791 GLU A CA 1
ATOM 6497 C C . GLU A 1 791 ? 29.397 -21.266 -16.947 1.00 86.31 791 GLU A C 1
ATOM 6499 O O . GLU A 1 791 ? 28.493 -20.440 -17.056 1.00 86.31 791 GLU A O 1
ATOM 6504 N N . GLU A 1 792 ? 29.202 -22.442 -16.350 1.00 88.12 792 GLU A N 1
ATOM 6505 C CA . GLU A 1 792 ? 27.945 -22.838 -15.708 1.00 88.12 792 GLU A CA 1
ATOM 6506 C C . GLU A 1 792 ? 27.625 -21.931 -14.506 1.00 88.12 792 GLU A C 1
ATOM 6508 O O . GLU A 1 792 ? 26.506 -21.416 -14.415 1.00 88.12 792 GLU A O 1
ATOM 6513 N N . ASP A 1 793 ? 28.611 -21.637 -13.657 1.00 86.31 793 ASP A N 1
ATOM 6514 C CA . ASP A 1 793 ? 28.472 -20.709 -12.530 1.00 86.31 793 ASP A CA 1
ATOM 6515 C C . ASP A 1 793 ? 28.229 -19.268 -12.983 1.00 86.31 793 ASP A C 1
ATOM 6517 O O . ASP A 1 793 ? 27.351 -18.585 -12.450 1.00 86.31 793 ASP A O 1
ATOM 6521 N N . ASN A 1 794 ? 28.939 -18.800 -14.010 1.00 87.88 794 ASN A N 1
ATOM 6522 C CA . ASN A 1 794 ? 28.730 -17.469 -14.570 1.00 87.88 794 ASN A CA 1
ATOM 6523 C C . ASN A 1 794 ? 27.341 -17.363 -15.216 1.00 87.88 794 ASN A C 1
ATOM 6525 O O . ASN A 1 794 ? 26.628 -16.389 -14.998 1.00 87.88 794 ASN A O 1
ATOM 6529 N N . ASN A 1 795 ? 26.887 -18.393 -15.935 1.00 87.00 795 ASN A N 1
ATOM 6530 C CA . ASN A 1 795 ? 25.530 -18.445 -16.479 1.00 87.00 795 ASN A CA 1
ATOM 6531 C C . ASN A 1 795 ? 24.466 -18.453 -15.373 1.00 87.00 795 ASN A C 1
ATOM 6533 O O . ASN A 1 795 ? 23.425 -17.805 -15.521 1.00 87.00 795 ASN A O 1
ATOM 6537 N N . ARG A 1 796 ? 24.724 -19.141 -14.255 1.00 88.94 796 ARG A N 1
ATOM 6538 C CA . ARG A 1 796 ? 23.853 -19.138 -13.075 1.00 88.94 796 ARG A CA 1
ATOM 6539 C C . ARG A 1 796 ? 23.791 -17.753 -12.429 1.00 88.94 796 ARG A C 1
ATOM 6541 O O . ARG A 1 796 ? 22.690 -17.251 -12.213 1.00 88.94 796 ARG A O 1
ATOM 6548 N N . LEU A 1 797 ? 24.937 -17.113 -12.200 1.00 87.50 797 LEU A N 1
ATOM 6549 C CA . LEU A 1 797 ? 25.028 -15.740 -11.690 1.00 87.50 797 LEU A CA 1
ATOM 6550 C C . LEU A 1 797 ? 24.343 -14.743 -12.627 1.00 87.50 797 LEU A C 1
ATOM 6552 O O . LEU A 1 797 ? 23.624 -13.857 -12.179 1.00 87.50 797 LEU A O 1
ATOM 6556 N N . LEU A 1 798 ? 24.494 -14.904 -13.940 1.00 88.38 798 LEU A N 1
ATOM 6557 C CA . LEU A 1 798 ? 23.885 -14.033 -14.942 1.00 88.38 798 LEU A CA 1
ATOM 6558 C C . LEU A 1 798 ? 22.360 -14.226 -15.003 1.00 88.38 798 LEU A C 1
ATOM 6560 O O . LEU A 1 798 ? 21.620 -13.257 -15.191 1.00 88.38 798 LEU A O 1
ATOM 6564 N N . ALA A 1 799 ? 21.865 -15.450 -14.791 1.00 86.00 799 ALA A N 1
ATOM 6565 C CA . ALA A 1 799 ? 20.439 -15.724 -14.618 1.00 86.00 799 ALA A CA 1
ATOM 6566 C C . ALA A 1 799 ? 19.889 -15.118 -13.314 1.00 86.00 799 ALA A C 1
ATOM 6568 O O . ALA A 1 799 ? 18.813 -14.515 -13.328 1.00 86.00 799 ALA A O 1
ATOM 6569 N N . GLU A 1 800 ? 20.637 -15.210 -12.214 1.00 87.88 800 GLU A N 1
ATOM 6570 C CA . GLU A 1 800 ? 20.280 -14.607 -10.927 1.00 87.88 800 GLU A CA 1
ATOM 6571 C C . GLU A 1 800 ? 20.263 -13.073 -11.005 1.00 87.88 800 GLU A C 1
ATOM 6573 O O . GLU A 1 800 ? 19.278 -12.447 -10.615 1.00 87.88 800 GLU A O 1
ATOM 6578 N N . MET A 1 801 ? 21.271 -12.466 -11.635 1.00 85.56 801 MET A N 1
ATOM 6579 C CA . MET A 1 801 ? 21.337 -11.031 -11.926 1.00 85.56 801 MET A CA 1
ATOM 6580 C C . MET A 1 801 ? 20.175 -10.569 -12.808 1.00 85.56 801 MET A C 1
ATOM 6582 O O . MET A 1 801 ? 19.574 -9.530 -12.540 1.00 85.56 801 MET A O 1
ATOM 6586 N N . LYS A 1 802 ? 19.803 -11.341 -13.839 1.00 87.50 802 LYS A N 1
ATOM 6587 C CA . LYS A 1 802 ? 18.611 -11.053 -14.657 1.00 87.50 802 LYS A CA 1
ATOM 6588 C C . LYS A 1 802 ? 17.330 -11.122 -13.827 1.00 87.50 802 LYS A C 1
ATOM 6590 O O . LYS A 1 802 ? 16.487 -10.238 -13.958 1.00 87.50 802 LYS A O 1
ATOM 6595 N N . SER A 1 803 ? 17.193 -12.119 -12.953 1.00 88.69 803 SER A N 1
ATOM 6596 C CA . SER A 1 803 ? 16.051 -12.235 -12.039 1.00 88.69 803 SER A CA 1
ATOM 6597 C C . SER A 1 803 ? 15.975 -11.044 -11.078 1.00 88.69 803 SER A C 1
ATOM 6599 O O . SER A 1 803 ? 14.919 -10.428 -10.944 1.00 88.69 803 SER A O 1
ATOM 6601 N N . LYS A 1 804 ? 17.101 -10.668 -10.461 1.00 89.56 804 LYS A N 1
ATOM 6602 C CA . LYS A 1 804 ? 17.204 -9.518 -9.552 1.00 89.56 804 LYS A CA 1
ATOM 6603 C C . LYS A 1 804 ? 16.945 -8.193 -10.263 1.00 89.56 804 LYS A C 1
ATOM 6605 O O . LYS A 1 804 ? 16.266 -7.332 -9.717 1.00 89.56 804 LYS A O 1
ATOM 6610 N N . LYS A 1 805 ? 17.392 -8.042 -11.511 1.00 91.25 805 LYS A N 1
ATOM 6611 C CA . LYS A 1 805 ? 17.074 -6.873 -12.339 1.00 91.25 805 LYS A CA 1
ATOM 6612 C C . LYS A 1 805 ? 15.569 -6.746 -12.592 1.00 91.25 805 LYS A C 1
ATOM 6614 O O . LYS A 1 805 ? 15.028 -5.654 -12.454 1.00 91.25 805 LYS A O 1
ATOM 6619 N N . VAL A 1 806 ? 14.883 -7.848 -12.905 1.00 87.88 806 VAL A N 1
ATOM 6620 C CA . VAL A 1 806 ? 13.418 -7.854 -13.075 1.00 87.88 806 VAL A CA 1
ATOM 6621 C C . VAL A 1 806 ? 12.704 -7.494 -11.768 1.00 87.88 806 VAL A C 1
ATOM 6623 O O . VAL A 1 806 ? 11.735 -6.736 -11.795 1.00 87.88 806 VAL A O 1
ATOM 6626 N N . GLU A 1 807 ? 13.193 -7.988 -10.629 1.00 87.44 807 GLU A N 1
ATOM 6627 C CA . GLU A 1 807 ? 12.683 -7.637 -9.297 1.00 87.44 807 GLU A CA 1
ATOM 6628 C C . GLU A 1 807 ? 12.841 -6.131 -9.012 1.00 87.44 807 GLU A C 1
ATOM 6630 O O . GLU A 1 807 ? 11.867 -5.470 -8.654 1.00 87.44 807 GLU A O 1
ATOM 6635 N N . ILE A 1 808 ? 14.020 -5.558 -9.281 1.00 86.50 808 ILE A N 1
ATOM 6636 C CA . ILE A 1 808 ? 14.283 -4.113 -9.160 1.00 86.50 808 ILE A CA 1
ATOM 6637 C C . ILE A 1 808 ? 13.367 -3.302 -10.087 1.00 86.50 808 ILE A C 1
ATOM 6639 O O . ILE A 1 808 ? 12.774 -2.311 -9.668 1.00 86.50 808 ILE A O 1
ATOM 6643 N N . GLU A 1 809 ? 13.189 -3.718 -11.343 1.00 87.56 809 GLU A N 1
ATOM 6644 C CA . GLU A 1 809 ? 12.277 -3.054 -12.285 1.00 87.56 809 GLU A CA 1
ATOM 6645 C C . GLU A 1 809 ? 10.805 -3.140 -11.852 1.00 87.56 809 GLU A C 1
ATOM 6647 O O . GLU A 1 809 ? 9.996 -2.272 -12.198 1.00 87.56 809 GLU A O 1
ATOM 6652 N N . GLN A 1 810 ? 10.424 -4.191 -11.126 1.00 86.12 810 GLN A N 1
ATOM 6653 C CA . GLN A 1 810 ? 9.087 -4.328 -10.561 1.00 86.12 810 GLN A CA 1
ATOM 6654 C C . GLN A 1 810 ? 8.904 -3.402 -9.351 1.00 86.12 810 GLN A C 1
ATOM 6656 O O . GLN A 1 810 ? 7.907 -2.681 -9.303 1.00 86.12 810 GLN A O 1
ATOM 6661 N N . LEU A 1 811 ? 9.887 -3.349 -8.447 1.00 87.62 811 LEU A N 1
ATOM 6662 C CA . LEU A 1 811 ? 9.894 -2.435 -7.302 1.00 87.62 811 LEU A CA 1
ATOM 6663 C C . LEU A 1 811 ? 9.900 -0.966 -7.750 1.00 87.62 811 LEU A C 1
ATOM 6665 O O . LEU A 1 811 ? 9.102 -0.174 -7.261 1.00 87.62 811 LEU A O 1
ATOM 6669 N N . ASN A 1 812 ? 10.693 -0.602 -8.760 1.00 88.38 812 ASN A N 1
ATOM 6670 C CA . ASN A 1 812 ? 10.703 0.755 -9.319 1.00 88.38 812 ASN A CA 1
ATOM 6671 C C . ASN A 1 812 ? 9.347 1.153 -9.921 1.00 88.38 812 ASN A C 1
ATOM 6673 O O . ASN A 1 812 ? 8.906 2.296 -9.782 1.00 88.38 812 ASN A O 1
ATOM 6677 N N . ARG A 1 813 ? 8.644 0.211 -10.566 1.00 88.00 813 ARG A N 1
ATOM 6678 C CA . ARG A 1 813 ? 7.274 0.442 -11.051 1.00 88.00 813 ARG A CA 1
ATOM 6679 C C . ARG A 1 813 ? 6.291 0.660 -9.903 1.00 88.00 813 ARG A C 1
ATOM 6681 O O . ARG A 1 813 ? 5.403 1.500 -10.032 1.00 88.00 813 ARG A O 1
ATOM 6688 N N . GLU A 1 814 ? 6.443 -0.069 -8.804 1.00 88.69 814 GLU A N 1
ATOM 6689 C CA . GLU A 1 814 ? 5.619 0.094 -7.606 1.00 88.69 814 GLU A CA 1
ATOM 6690 C C . GLU A 1 814 ? 5.887 1.433 -6.907 1.00 88.69 814 GLU A C 1
ATOM 6692 O O . GLU A 1 814 ? 4.937 2.156 -6.606 1.00 88.69 814 GLU A O 1
ATOM 6697 N N . ILE A 1 815 ? 7.155 1.836 -6.774 1.00 86.56 815 ILE A N 1
ATOM 6698 C CA . ILE A 1 815 ? 7.551 3.158 -6.266 1.00 86.56 815 ILE A CA 1
ATOM 6699 C C . ILE A 1 815 ? 6.918 4.265 -7.116 1.00 86.56 815 ILE A C 1
ATOM 6701 O O . ILE A 1 815 ? 6.251 5.141 -6.575 1.00 86.56 815 ILE A O 1
ATOM 6705 N N . LEU A 1 816 ? 7.014 4.195 -8.449 1.00 87.31 816 LEU A N 1
ATOM 6706 C CA . LEU A 1 816 ? 6.375 5.169 -9.346 1.00 87.31 816 LEU A CA 1
ATOM 6707 C C . LEU A 1 816 ? 4.850 5.238 -9.161 1.00 87.31 816 LEU A C 1
ATOM 6709 O O . LEU A 1 816 ? 4.266 6.328 -9.174 1.00 87.31 816 LEU A O 1
ATOM 6713 N N . GLN A 1 817 ? 4.188 4.093 -8.968 1.00 87.25 817 GLN A N 1
ATOM 6714 C CA . GLN A 1 817 ? 2.753 4.053 -8.681 1.00 87.25 817 GLN A CA 1
ATOM 6715 C C . GLN A 1 817 ? 2.433 4.701 -7.330 1.00 87.25 817 GLN A C 1
ATOM 6717 O O . GLN A 1 817 ? 1.512 5.522 -7.261 1.00 87.25 817 GLN A O 1
ATOM 6722 N N . LEU A 1 818 ? 3.206 4.400 -6.286 1.00 86.25 818 LEU A N 1
ATOM 6723 C CA . LEU A 1 818 ? 3.057 4.998 -4.962 1.00 86.25 818 LEU A CA 1
ATOM 6724 C C . LEU A 1 818 ? 3.305 6.509 -4.994 1.00 86.25 818 LEU A C 1
ATOM 6726 O O . LEU A 1 818 ? 2.467 7.254 -4.494 1.00 86.25 818 LEU A O 1
ATOM 6730 N N . SER A 1 819 ? 4.349 6.991 -5.671 1.00 86.44 819 SER A N 1
ATOM 6731 C CA . SER A 1 819 ? 4.605 8.425 -5.856 1.00 86.44 819 SER A CA 1
ATOM 6732 C C . SER A 1 819 ? 3.466 9.115 -6.610 1.00 86.44 819 SER A C 1
ATOM 6734 O O . SER A 1 819 ? 3.049 10.216 -6.244 1.00 86.44 819 SER A O 1
ATOM 6736 N N . SER A 1 820 ? 2.899 8.470 -7.638 1.00 85.19 820 SER A N 1
ATOM 6737 C CA . SER A 1 820 ? 1.742 9.017 -8.360 1.00 85.19 820 SER A CA 1
ATOM 6738 C C . SER A 1 820 ? 0.502 9.129 -7.465 1.00 85.19 820 SER A C 1
ATOM 6740 O O . SER A 1 820 ? -0.214 10.131 -7.517 1.00 85.19 820 SER A O 1
ATOM 6742 N N . ARG A 1 821 ? 0.283 8.135 -6.595 1.00 86.62 821 ARG A N 1
ATOM 6743 C CA . ARG A 1 821 ? -0.799 8.125 -5.609 1.00 86.62 821 ARG A CA 1
ATOM 6744 C C . ARG A 1 821 ? -0.568 9.169 -4.523 1.00 86.62 821 ARG A C 1
ATOM 6746 O O . ARG A 1 821 ? -1.519 9.846 -4.147 1.00 86.62 821 ARG A O 1
ATOM 6753 N N . ASN A 1 822 ? 0.670 9.352 -4.073 1.00 87.62 822 ASN A N 1
ATOM 6754 C CA . ASN A 1 822 ? 1.006 10.354 -3.068 1.00 87.62 822 ASN A CA 1
ATOM 6755 C C . ASN A 1 822 ? 0.759 11.770 -3.604 1.00 87.62 822 ASN A C 1
ATOM 6757 O O . ASN A 1 822 ? 0.046 12.542 -2.976 1.00 87.62 822 ASN A O 1
ATOM 6761 N N . ARG A 1 823 ? 1.167 12.059 -4.849 1.00 84.62 823 ARG A N 1
ATOM 6762 C CA . ARG A 1 823 ? 0.824 13.323 -5.532 1.00 84.62 823 ARG A CA 1
ATOM 6763 C C . ARG A 1 823 ? -0.687 13.534 -5.674 1.00 84.62 823 ARG A C 1
ATOM 6765 O O . ARG A 1 823 ? -1.165 14.666 -5.636 1.00 84.62 823 ARG A O 1
ATOM 6772 N N . GLN A 1 824 ? -1.469 12.471 -5.881 1.00 83.56 824 GLN A N 1
ATOM 6773 C CA . GLN A 1 824 ? -2.935 12.578 -5.900 1.00 83.56 824 GLN A CA 1
ATOM 6774 C C . GLN A 1 824 ? -3.499 12.897 -4.514 1.00 83.56 824 GLN A C 1
ATOM 6776 O O . GLN A 1 824 ? -4.399 13.731 -4.415 1.00 83.56 824 GLN A O 1
ATOM 6781 N N . LEU A 1 825 ? -2.968 12.271 -3.462 1.00 82.06 825 LEU A N 1
ATOM 6782 C CA . LEU A 1 825 ? -3.352 12.552 -2.082 1.00 82.06 825 LEU A CA 1
ATOM 6783 C C . LEU A 1 825 ? -2.968 13.973 -1.671 1.00 82.06 825 LEU A C 1
ATOM 6785 O O . LEU A 1 825 ? -3.810 14.660 -1.114 1.00 82.06 825 LEU A O 1
ATOM 6789 N N . GLU A 1 826 ? -1.781 14.462 -2.027 1.00 84.62 826 GLU A N 1
ATOM 6790 C CA . GLU A 1 826 ? -1.369 15.854 -1.800 1.00 84.62 826 GLU A CA 1
ATOM 6791 C C . GLU A 1 826 ? -2.305 16.848 -2.492 1.00 84.62 826 GLU A C 1
ATOM 6793 O O . GLU A 1 826 ? -2.725 17.831 -1.887 1.00 84.62 826 GLU A O 1
ATOM 6798 N N . ARG A 1 827 ? -2.713 16.574 -3.740 1.00 84.75 827 ARG A N 1
ATOM 6799 C CA . ARG A 1 827 ? -3.703 17.406 -4.446 1.00 84.75 827 ARG A CA 1
ATOM 6800 C C . ARG A 1 827 ? -5.070 17.381 -3.770 1.00 84.75 827 ARG A C 1
ATOM 6802 O O . ARG A 1 827 ? -5.740 18.410 -3.736 1.00 84.75 827 ARG A O 1
ATOM 6809 N N . LEU A 1 828 ? -5.511 16.222 -3.281 1.00 83.75 828 LEU A N 1
ATOM 6810 C CA . LEU A 1 828 ? -6.768 16.104 -2.539 1.00 83.75 828 LEU A CA 1
ATOM 6811 C C . LEU A 1 828 ? -6.683 16.811 -1.187 1.00 83.75 828 LEU A C 1
ATOM 6813 O O . LEU A 1 828 ? -7.631 17.490 -0.814 1.00 83.75 828 LEU A O 1
ATOM 6817 N N . ASN A 1 829 ? -5.547 16.710 -0.500 1.00 81.44 829 ASN A N 1
ATOM 6818 C CA . ASN A 1 829 ? -5.311 17.381 0.768 1.00 81.44 829 ASN A CA 1
ATOM 6819 C C . ASN A 1 829 ? -5.288 18.900 0.574 1.00 81.44 829 ASN A C 1
ATOM 6821 O O . ASN A 1 829 ? -6.014 19.602 1.258 1.00 81.44 829 ASN A O 1
ATOM 6825 N N . GLY A 1 830 ? -4.585 19.402 -0.447 1.00 82.75 830 GLY A N 1
ATOM 6826 C CA . GLY A 1 830 ? -4.603 20.824 -0.797 1.00 82.75 830 GLY A CA 1
ATOM 6827 C C . GLY A 1 830 ? -5.999 21.339 -1.167 1.00 82.75 830 GLY A C 1
ATOM 6828 O O . GLY A 1 830 ? -6.354 22.456 -0.805 1.00 82.75 830 GLY A O 1
ATOM 6829 N N . ARG A 1 831 ? -6.834 20.526 -1.834 1.00 83.00 831 ARG A N 1
ATOM 6830 C CA . ARG A 1 831 ? -8.249 20.873 -2.065 1.00 83.00 831 ARG A CA 1
ATOM 6831 C C . ARG A 1 831 ? -9.046 20.921 -0.768 1.00 83.00 831 ARG A C 1
ATOM 6833 O O . ARG A 1 831 ? -9.790 21.871 -0.579 1.00 83.00 831 ARG A O 1
ATOM 6840 N N . LEU A 1 832 ? -8.867 19.938 0.111 1.00 79.81 832 LEU A N 1
ATOM 6841 C CA . LEU A 1 832 ? -9.550 19.892 1.399 1.00 79.81 832 LEU A CA 1
ATOM 6842 C C . LEU A 1 832 ? -9.157 21.082 2.282 1.00 79.81 832 LEU A C 1
ATOM 6844 O O . LEU A 1 832 ? -10.027 21.678 2.900 1.00 79.81 832 LEU A O 1
ATOM 6848 N N . THR A 1 833 ? -7.877 21.461 2.309 1.00 81.44 833 THR A N 1
ATOM 6849 C CA . THR A 1 833 ? -7.404 22.645 3.038 1.00 81.44 833 THR A CA 1
ATOM 6850 C C . THR A 1 833 ? -8.016 23.922 2.469 1.00 81.44 833 THR A C 1
ATOM 6852 O O . THR A 1 833 ? -8.542 24.725 3.228 1.00 81.44 833 THR A O 1
ATOM 6855 N N . ASN A 1 834 ? -8.055 24.076 1.141 1.00 80.19 834 ASN A N 1
ATOM 6856 C CA . ASN A 1 834 ? -8.708 25.230 0.516 1.00 80.19 834 ASN A CA 1
ATOM 6857 C C . ASN A 1 834 ? -10.218 25.274 0.811 1.00 80.19 834 ASN A C 1
ATOM 6859 O O . ASN A 1 834 ? -10.751 26.341 1.092 1.00 80.19 834 ASN A O 1
ATOM 6863 N N . GLU A 1 835 ? -10.907 24.129 0.784 1.00 80.69 835 GLU A N 1
ATOM 6864 C CA . GLU A 1 835 ? -12.324 24.030 1.160 1.00 80.69 835 GLU A CA 1
ATOM 6865 C C . GLU A 1 835 ? -12.534 24.356 2.648 1.00 80.69 835 GLU A C 1
ATOM 6867 O O . GLU A 1 835 ? -13.493 25.037 2.999 1.00 80.69 835 GLU A O 1
ATOM 6872 N N . GLN A 1 836 ? -11.631 23.923 3.532 1.00 75.88 836 GLN A N 1
ATOM 6873 C CA . GLN A 1 836 ? -11.661 24.272 4.955 1.00 75.88 836 GLN A CA 1
ATOM 6874 C C . GLN A 1 836 ? -11.449 25.772 5.178 1.00 75.88 836 GLN A C 1
ATOM 6876 O O . GLN A 1 836 ? -12.178 26.369 5.969 1.00 75.88 836 GLN A O 1
ATOM 6881 N N . ASP A 1 837 ? -10.513 26.390 4.460 1.00 77.56 837 ASP A N 1
ATOM 6882 C CA . ASP A 1 837 ? -10.269 27.830 4.521 1.00 77.56 837 ASP A CA 1
ATOM 6883 C C . ASP A 1 837 ? -11.462 28.626 3.971 1.00 77.56 837 ASP A C 1
ATOM 6885 O O . ASP A 1 837 ? -11.882 29.612 4.580 1.00 77.56 837 ASP A O 1
ATOM 6889 N N . GLU A 1 838 ? -12.077 28.179 2.871 1.00 79.62 838 GLU A N 1
ATOM 6890 C CA . GLU A 1 838 ? -13.314 28.769 2.343 1.00 79.62 838 GLU A CA 1
ATOM 6891 C C . GLU A 1 838 ? -14.467 28.652 3.344 1.00 79.62 838 GLU A C 1
ATOM 6893 O O . GLU A 1 838 ? -15.140 29.650 3.616 1.00 79.62 838 GLU A O 1
ATOM 6898 N N . ILE A 1 839 ? -14.649 27.484 3.967 1.00 74.00 839 ILE A N 1
ATOM 6899 C CA . ILE A 1 839 ? -15.654 27.276 5.015 1.00 74.00 839 ILE A CA 1
ATOM 6900 C C . ILE A 1 839 ? -15.366 28.176 6.218 1.00 74.00 839 ILE A C 1
ATOM 6902 O O . ILE A 1 839 ? -16.291 28.789 6.744 1.00 74.00 839 ILE A O 1
ATOM 6906 N N . LEU A 1 840 ? -14.115 28.328 6.657 1.00 71.62 840 LEU A N 1
ATOM 6907 C CA . LEU A 1 840 ? -13.751 29.227 7.761 1.00 71.62 840 LEU A CA 1
ATOM 6908 C C . LEU A 1 840 ? -14.024 30.699 7.413 1.00 71.62 840 LEU A C 1
ATOM 6910 O O . LEU A 1 840 ? -14.526 31.463 8.247 1.00 71.62 840 LEU A O 1
ATOM 6914 N N . ILE A 1 841 ? -13.760 31.109 6.172 1.00 75.31 841 ILE A N 1
ATOM 6915 C CA . ILE A 1 841 ? -14.083 32.451 5.674 1.00 75.31 841 ILE A CA 1
ATOM 6916 C C . ILE A 1 841 ? -15.605 32.658 5.608 1.00 75.31 841 ILE A C 1
ATOM 6918 O O . ILE A 1 841 ? -16.098 33.719 5.995 1.00 75.31 841 ILE A O 1
ATOM 6922 N N . GLU A 1 842 ? -16.378 31.674 5.153 1.00 74.00 842 GLU A N 1
ATOM 6923 C CA . GLU A 1 842 ? -17.842 31.757 5.140 1.00 74.00 842 GLU A CA 1
ATOM 6924 C C . GLU A 1 842 ? -18.434 31.744 6.550 1.00 74.00 842 GLU A C 1
ATOM 6926 O O . GLU A 1 842 ? -19.328 32.536 6.845 1.00 74.00 842 GLU A O 1
ATOM 6931 N N . THR A 1 843 ? -17.885 30.932 7.451 1.00 70.94 843 THR A N 1
ATOM 6932 C CA . THR A 1 843 ? -18.324 30.837 8.848 1.00 70.94 843 THR A CA 1
ATOM 6933 C C . THR A 1 843 ? -18.019 32.131 9.599 1.00 70.94 843 THR A C 1
ATOM 6935 O O . THR A 1 843 ? -18.867 32.629 10.336 1.00 70.94 843 THR A O 1
ATOM 6938 N N . SER A 1 844 ? -16.855 32.748 9.370 1.00 67.19 844 SER A N 1
ATOM 6939 C CA . SER A 1 844 ? -16.521 34.055 9.955 1.00 67.19 844 SER A CA 1
ATOM 6940 C C . SER A 1 844 ? -17.385 35.187 9.389 1.00 67.19 844 SER A C 1
ATOM 6942 O O . SER A 1 844 ? -17.843 36.046 10.145 1.00 67.19 844 SER A O 1
ATOM 6944 N N . LYS A 1 845 ? -17.705 35.170 8.087 1.00 74.38 845 LYS A N 1
ATOM 6945 C CA . LYS A 1 845 ? -18.686 36.095 7.491 1.00 74.38 845 LYS A CA 1
ATOM 6946 C C . LYS A 1 845 ? -20.079 35.897 8.091 1.00 74.38 845 LYS A C 1
ATOM 6948 O O . LYS A 1 845 ? -20.701 36.880 8.487 1.00 74.38 845 LYS A O 1
ATOM 6953 N N . ALA A 1 846 ? -20.547 34.655 8.210 1.00 67.44 846 ALA A N 1
ATOM 6954 C CA . ALA A 1 846 ? -21.835 34.329 8.814 1.00 67.44 846 ALA A CA 1
ATOM 6955 C C . ALA A 1 846 ? -21.887 34.777 10.283 1.00 67.44 846 ALA A C 1
ATOM 6957 O O . ALA A 1 846 ? -22.808 35.498 10.663 1.00 67.44 846 ALA A O 1
ATOM 6958 N N . SER A 1 847 ? -20.855 34.468 11.073 1.00 65.00 847 SER A N 1
ATOM 6959 C CA . SER A 1 847 ? -20.724 34.909 12.466 1.00 65.00 847 SER A CA 1
ATOM 6960 C C . SER A 1 847 ? -20.786 36.431 12.586 1.00 65.00 847 SER A C 1
ATOM 6962 O O . SER A 1 847 ? -21.549 36.945 13.397 1.00 65.00 847 SER A O 1
ATOM 6964 N N . ASN A 1 848 ? -20.065 37.168 11.737 1.00 67.69 848 ASN A N 1
ATOM 6965 C CA . ASN A 1 848 ? -20.099 38.632 11.748 1.00 67.69 848 ASN A CA 1
ATOM 6966 C C . ASN A 1 848 ? -21.489 39.186 11.393 1.00 67.69 848 ASN A C 1
ATOM 6968 O O . ASN A 1 848 ? -21.937 40.155 12.006 1.00 67.69 848 ASN A O 1
ATOM 6972 N N . THR A 1 849 ? -22.204 38.565 10.447 1.00 68.81 849 THR A N 1
ATOM 6973 C CA . THR A 1 849 ? -23.580 38.976 10.111 1.00 68.81 849 THR A CA 1
ATOM 6974 C C . THR A 1 849 ? -24.591 38.654 11.211 1.00 68.81 849 THR A C 1
ATOM 6976 O O . THR A 1 849 ? -25.530 39.426 11.407 1.00 68.81 849 THR A O 1
ATOM 6979 N N . VAL A 1 850 ? -24.402 37.553 11.946 1.00 66.62 850 VAL A N 1
ATOM 6980 C CA . VAL A 1 850 ? -25.234 37.190 13.103 1.00 66.62 850 VAL A CA 1
ATOM 6981 C C . VAL A 1 850 ? -24.964 38.151 14.257 1.00 66.62 850 VAL A C 1
ATOM 6983 O O . VAL A 1 850 ? -25.906 38.754 14.755 1.00 66.62 850 VAL A O 1
ATOM 6986 N N . SER A 1 851 ? -23.697 38.424 14.589 1.00 64.31 851 SER A N 1
ATOM 6987 C CA . SER A 1 851 ? -23.348 39.392 15.637 1.00 64.31 851 SER A CA 1
ATOM 6988 C C . SER A 1 851 ? -23.876 40.800 15.344 1.00 64.31 851 SER A C 1
ATOM 6990 O O . SER A 1 851 ? -24.379 41.453 16.252 1.00 64.31 851 SER A O 1
ATOM 6992 N N . GLN A 1 852 ? -23.825 41.263 14.088 1.00 67.06 852 GLN A N 1
ATOM 6993 C CA . GLN A 1 852 ? -24.418 42.552 13.702 1.00 67.06 852 GLN A CA 1
ATOM 6994 C C . GLN A 1 852 ? -25.948 42.559 13.846 1.00 67.06 852 GLN A C 1
ATOM 6996 O O . GLN A 1 852 ? -26.516 43.528 14.353 1.00 67.06 852 GLN A O 1
ATOM 7001 N N . ARG A 1 853 ? -26.628 41.471 13.463 1.00 65.19 853 ARG A N 1
ATOM 7002 C CA . ARG A 1 853 ? -28.084 41.349 13.643 1.00 65.19 853 ARG A CA 1
ATOM 7003 C C . ARG A 1 853 ? -28.489 41.286 15.110 1.00 65.19 853 ARG A C 1
ATOM 7005 O O . ARG A 1 853 ? -29.451 41.951 15.478 1.00 65.19 853 ARG A O 1
ATOM 7012 N N . ASP A 1 854 ? -27.748 40.562 15.939 1.00 65.38 854 ASP A N 1
ATOM 7013 C CA . ASP A 1 854 ? -28.019 40.467 17.374 1.00 65.38 854 ASP A CA 1
ATOM 7014 C C . ASP A 1 854 ? -27.842 41.831 18.056 1.00 65.38 854 ASP A C 1
ATOM 7016 O O . ASP A 1 854 ? -28.645 42.207 18.914 1.00 65.38 854 ASP A O 1
ATOM 7020 N N . THR A 1 855 ? -26.853 42.631 17.632 1.00 68.25 855 THR A N 1
ATOM 7021 C CA . THR A 1 855 ? -26.702 44.008 18.125 1.00 68.25 855 THR A CA 1
ATOM 7022 C C . THR A 1 855 ? -27.842 44.925 17.684 1.00 68.25 855 THR A C 1
ATOM 7024 O O . THR A 1 855 ? -28.335 45.711 18.495 1.00 68.25 855 THR A O 1
ATOM 7027 N N . ASP A 1 856 ? -28.313 44.800 16.441 1.00 68.00 856 ASP A N 1
ATOM 7028 C CA . ASP A 1 856 ? -29.413 45.616 15.916 1.00 68.00 856 ASP A CA 1
ATOM 7029 C C . ASP A 1 856 ? -30.764 45.242 16.549 1.00 68.00 856 ASP A C 1
ATOM 7031 O O . ASP A 1 856 ? -31.554 46.125 16.898 1.00 68.00 856 ASP A O 1
ATOM 7035 N N . ASN A 1 857 ? -31.023 43.947 16.755 1.00 70.62 857 ASN A N 1
ATOM 7036 C CA . ASN A 1 857 ? -32.228 43.460 17.429 1.00 70.62 857 ASN A CA 1
ATOM 7037 C C . ASN A 1 857 ? -32.218 43.835 18.915 1.00 70.62 857 ASN A C 1
ATOM 7039 O O . ASN A 1 857 ? -33.224 44.328 19.422 1.00 70.62 857 ASN A O 1
ATOM 7043 N N . SER A 1 858 ? -31.072 43.717 19.594 1.00 68.50 858 SER A N 1
ATOM 7044 C CA . SER A 1 858 ? -30.906 44.159 20.986 1.00 68.50 858 SER A CA 1
ATOM 7045 C C . SER A 1 858 ? -31.159 45.663 21.155 1.00 68.50 858 SER A C 1
ATOM 7047 O O . SER A 1 858 ? -31.859 46.079 22.084 1.00 68.50 858 SER A O 1
ATOM 7049 N N . MET A 1 859 ? -30.674 46.496 20.223 1.00 70.69 859 MET A N 1
ATOM 7050 C CA . MET A 1 859 ? -30.958 47.936 20.239 1.00 70.69 859 MET A CA 1
ATOM 7051 C C . MET A 1 859 ? -32.449 48.239 20.050 1.00 70.69 859 MET A C 1
ATOM 7053 O O . MET A 1 859 ? -32.993 49.059 20.792 1.00 70.69 859 MET A O 1
ATOM 7057 N N . LYS A 1 860 ? -33.130 47.552 19.124 1.00 72.69 860 LYS A N 1
ATOM 7058 C CA . LYS A 1 860 ? -34.580 47.711 18.928 1.00 72.69 860 LYS A CA 1
ATOM 7059 C C . LYS A 1 860 ? -35.380 47.257 20.143 1.00 72.69 860 LYS A C 1
ATOM 7061 O O . LYS A 1 860 ? -36.291 47.968 20.562 1.00 72.69 860 LYS A O 1
ATOM 7066 N N . LEU A 1 861 ? -35.023 46.120 20.744 1.00 70.88 861 LEU A N 1
ATOM 7067 C CA . LEU A 1 861 ? -35.693 45.608 21.940 1.00 70.88 861 LEU A CA 1
ATOM 7068 C C . LEU A 1 861 ? -35.602 46.624 23.087 1.00 70.88 861 LEU A C 1
ATOM 7070 O O . LEU A 1 861 ? -36.611 46.961 23.704 1.00 70.88 861 LEU A O 1
ATOM 7074 N N . ARG A 1 862 ? -34.408 47.194 23.299 1.00 72.75 862 ARG A N 1
ATOM 7075 C CA . ARG A 1 862 ? -34.170 48.237 24.304 1.00 72.75 862 ARG A CA 1
ATOM 7076 C C . ARG A 1 862 ? -34.957 49.520 24.021 1.00 72.75 862 ARG A C 1
ATOM 7078 O O . ARG A 1 862 ? -35.423 50.170 24.956 1.00 72.75 862 ARG A O 1
ATOM 7085 N N . GLU A 1 863 ? -35.116 49.896 22.753 1.00 74.19 863 GLU A N 1
ATOM 7086 C CA . GLU A 1 863 ? -35.921 51.056 22.359 1.00 74.19 863 GLU A CA 1
ATOM 7087 C C . GLU A 1 863 ? -37.414 50.849 22.672 1.00 74.19 863 GLU A C 1
ATOM 7089 O O . GLU A 1 863 ? -38.068 51.750 23.206 1.00 74.19 863 GLU A O 1
ATOM 7094 N N . TYR A 1 864 ? -37.954 49.658 22.395 1.00 73.69 864 TYR A N 1
ATOM 7095 C CA . TYR A 1 864 ? -39.340 49.316 22.723 1.00 73.69 864 TYR A CA 1
ATOM 7096 C C . TYR A 1 864 ? -39.581 49.227 24.235 1.00 73.69 864 TYR A C 1
ATOM 7098 O O . TYR A 1 864 ? -40.606 49.714 24.716 1.00 73.69 864 TYR A O 1
ATOM 7106 N N . GLU A 1 865 ? -38.629 48.692 25.001 1.00 74.06 865 GLU A N 1
ATOM 7107 C CA . GLU A 1 865 ? -38.701 48.659 26.468 1.00 74.06 865 GLU A CA 1
ATOM 7108 C C . GLU A 1 865 ? -38.721 50.073 27.074 1.00 74.06 865 GLU A C 1
ATOM 7110 O O . GLU A 1 865 ? -39.548 50.359 27.944 1.00 74.06 865 GLU A O 1
ATOM 7115 N N . LEU A 1 866 ? -37.891 50.992 26.564 1.00 77.81 866 LEU A N 1
ATOM 7116 C CA . LEU A 1 866 ? -37.902 52.400 26.981 1.00 77.81 866 LEU A CA 1
ATOM 7117 C C . LEU A 1 866 ? -39.232 53.093 26.653 1.00 77.81 866 LEU A C 1
ATOM 7119 O O . LEU A 1 866 ? -39.793 53.782 27.508 1.00 77.81 866 LEU A O 1
ATOM 7123 N N . LYS A 1 867 ? -39.776 52.878 25.448 1.00 78.56 867 LYS A N 1
ATOM 7124 C CA . LYS A 1 867 ? -41.087 53.419 25.046 1.00 78.56 867 LYS A CA 1
ATOM 7125 C C . LYS A 1 867 ? -42.219 52.894 25.932 1.00 78.56 867 LYS A C 1
ATOM 7127 O O . LYS A 1 867 ? -43.097 53.663 26.328 1.00 78.56 867 LYS A O 1
ATOM 7132 N N . LEU A 1 868 ? -42.193 51.606 26.277 1.00 76.44 868 LEU A N 1
ATOM 7133 C CA . LEU A 1 868 ? -43.178 51.000 27.171 1.00 76.44 868 LEU A CA 1
ATOM 7134 C C . LEU A 1 868 ? -43.089 51.595 28.585 1.00 76.44 868 LEU A C 1
ATOM 7136 O O . LEU A 1 868 ? -44.116 51.917 29.190 1.00 76.44 868 LEU A O 1
ATOM 7140 N N . GLN A 1 869 ? -41.872 51.801 29.095 1.00 76.19 869 GLN A N 1
ATOM 7141 C CA . GLN A 1 869 ? -41.646 52.422 30.399 1.00 76.19 869 GLN A CA 1
ATOM 7142 C C . GLN A 1 869 ? -42.157 53.870 30.432 1.00 76.19 869 GLN A C 1
ATOM 7144 O O . GLN A 1 869 ? -42.863 54.257 31.365 1.00 76.19 869 GLN A O 1
ATOM 7149 N N . GLU A 1 870 ? -41.871 54.663 29.397 1.00 78.94 870 GLU A N 1
ATOM 7150 C CA . GLU A 1 870 ? -42.343 56.046 29.294 1.00 78.94 870 GLU A CA 1
ATOM 7151 C C . GLU A 1 870 ? -43.876 56.124 29.254 1.00 78.94 870 GLU A C 1
ATOM 7153 O O . GLU A 1 870 ? -44.486 56.905 29.990 1.00 78.94 870 GLU A O 1
ATOM 7158 N N . LYS A 1 871 ? -44.522 55.261 28.461 1.00 78.69 871 LYS A N 1
ATOM 7159 C CA . LYS A 1 871 ? -45.988 55.189 28.388 1.00 78.69 871 LYS A CA 1
ATOM 7160 C C . LYS A 1 871 ? -46.622 54.716 29.694 1.00 78.69 871 LYS A C 1
ATOM 7162 O O . LYS A 1 871 ? -47.683 55.214 30.068 1.00 78.69 871 LYS A O 1
ATOM 7167 N N . THR A 1 872 ? -45.960 53.821 30.423 1.00 78.12 872 THR A N 1
ATOM 7168 C CA . THR A 1 872 ? -46.415 53.367 31.746 1.00 78.12 872 THR A CA 1
ATOM 7169 C C . THR A 1 872 ? -46.360 54.509 32.759 1.00 78.12 872 THR A C 1
ATOM 7171 O O . THR A 1 872 ? -47.313 54.714 33.510 1.00 78.12 872 THR A O 1
ATOM 7174 N N . ASN A 1 873 ? -45.297 55.315 32.729 1.00 81.19 873 ASN A N 1
ATOM 7175 C CA . ASN A 1 873 ? -45.181 56.502 33.574 1.00 81.19 873 ASN A CA 1
ATOM 7176 C C . ASN A 1 873 ? -46.263 57.542 33.243 1.00 81.19 873 ASN A C 1
ATOM 7178 O O . ASN A 1 873 ? -46.901 58.073 34.150 1.00 81.19 873 ASN A O 1
ATOM 7182 N N . GLN A 1 874 ? -46.528 57.791 31.954 1.00 77.81 874 GLN A N 1
ATOM 7183 C CA . GLN A 1 874 ? -47.618 58.677 31.524 1.00 77.81 874 GLN A CA 1
ATOM 7184 C C . GLN A 1 874 ? -48.980 58.176 32.022 1.00 77.81 874 GLN A C 1
ATOM 7186 O O . GLN A 1 874 ? -49.762 58.955 32.563 1.00 77.81 874 GLN A O 1
ATOM 7191 N N . TYR A 1 875 ? -49.250 56.875 31.885 1.00 80.94 875 TYR A N 1
ATOM 7192 C CA . TYR A 1 875 ? -50.481 56.263 32.380 1.00 80.94 875 TYR A CA 1
ATOM 7193 C C . TYR A 1 875 ? -50.626 56.441 33.895 1.00 80.94 875 TYR A C 1
ATOM 7195 O O . TYR A 1 875 ? -51.669 56.906 34.351 1.00 80.94 875 TYR A O 1
ATOM 7203 N N . ASN A 1 876 ? -49.577 56.147 34.668 1.00 80.00 876 ASN A N 1
ATOM 7204 C CA . ASN A 1 876 ? -49.595 56.281 36.125 1.00 80.00 876 ASN A CA 1
ATOM 7205 C C . ASN A 1 876 ? -49.859 57.726 36.568 1.00 80.00 876 ASN A C 1
ATOM 7207 O O . ASN A 1 876 ? -50.720 57.940 37.419 1.00 80.00 876 ASN A O 1
ATOM 7211 N N . ASN A 1 877 ? -49.222 58.715 35.934 1.00 82.31 877 ASN A N 1
ATOM 7212 C CA . ASN A 1 877 ? -49.456 60.129 36.240 1.00 82.31 877 ASN A CA 1
ATOM 7213 C C . ASN A 1 877 ? -50.924 60.533 36.009 1.00 82.31 877 ASN A C 1
ATOM 7215 O O . ASN A 1 877 ? -51.527 61.196 36.851 1.00 82.31 877 ASN A O 1
ATOM 7219 N N . ILE A 1 878 ? -51.538 60.092 34.903 1.00 77.19 878 ILE A N 1
ATOM 7220 C CA . ILE A 1 878 ? -52.956 60.390 34.638 1.00 77.19 878 ILE A CA 1
ATOM 7221 C C . ILE A 1 878 ? -53.875 59.638 35.611 1.00 77.19 878 ILE A C 1
ATOM 7223 O O . ILE A 1 878 ? -54.897 60.185 36.024 1.00 77.19 878 ILE A O 1
ATOM 7227 N N . VAL A 1 879 ? -53.531 58.412 36.022 1.00 78.81 879 VAL A N 1
ATOM 7228 C CA . VAL A 1 879 ? -54.272 57.687 37.071 1.00 78.81 879 VAL A CA 1
ATOM 7229 C C . VAL A 1 879 ? -54.222 58.436 38.399 1.00 78.81 879 VAL A C 1
ATOM 7231 O O . VAL A 1 879 ? -55.251 58.551 39.067 1.00 78.81 879 VAL A O 1
ATOM 7234 N N . GLU A 1 880 ? -53.061 58.962 38.783 1.00 81.31 880 GLU A N 1
ATOM 7235 C CA . GLU A 1 880 ? -52.910 59.777 39.989 1.00 81.31 880 GLU A CA 1
ATOM 7236 C C . GLU A 1 880 ? -53.754 61.054 39.914 1.00 81.31 880 GLU A C 1
ATOM 7238 O O . GLU A 1 880 ? -54.529 61.321 40.836 1.00 81.31 880 GLU A O 1
ATOM 7243 N N . GLU A 1 881 ? -53.707 61.786 38.796 1.00 77.62 881 GLU A N 1
ATOM 7244 C CA . GLU A 1 881 ? -54.554 62.966 38.570 1.00 77.62 881 GLU A CA 1
ATOM 7245 C C . GLU A 1 881 ? -56.050 62.626 38.587 1.00 77.62 881 GLU A C 1
ATOM 7247 O O . GLU A 1 881 ? -56.854 63.339 39.197 1.00 77.62 881 GLU A O 1
ATOM 7252 N N . TYR A 1 882 ? -56.447 61.524 37.945 1.00 80.50 882 TYR A N 1
ATOM 7253 C CA . TYR A 1 882 ? -57.829 61.051 37.942 1.00 80.50 882 TYR A CA 1
ATOM 7254 C C . TYR A 1 882 ? -58.298 60.709 39.359 1.00 80.50 882 TYR A C 1
ATOM 7256 O O . TYR A 1 882 ? -59.377 61.137 39.771 1.00 80.50 882 TYR A O 1
ATOM 7264 N N . ASN A 1 883 ? -57.483 59.986 40.130 1.00 79.62 883 ASN A N 1
ATOM 7265 C CA . ASN A 1 883 ? -57.790 59.642 41.515 1.00 79.62 883 ASN A CA 1
ATOM 7266 C C . ASN A 1 883 ? -57.869 60.886 42.402 1.00 79.62 883 ASN A C 1
ATOM 7268 O O . ASN A 1 883 ? -58.779 60.983 43.225 1.00 79.62 883 ASN A O 1
ATOM 7272 N N . TYR A 1 884 ? -56.974 61.856 42.205 1.00 82.06 884 TYR A N 1
ATOM 7273 C CA . TYR A 1 884 ? -57.022 63.139 42.896 1.00 82.06 884 TYR A CA 1
ATOM 7274 C C . TYR A 1 884 ? -58.332 63.881 42.600 1.00 82.06 884 TYR A C 1
ATOM 7276 O O . TYR A 1 884 ? -59.059 64.230 43.528 1.00 82.06 884 TYR A O 1
ATOM 7284 N N . MET A 1 885 ? -58.697 64.041 41.322 1.00 78.81 885 MET A N 1
ATOM 7285 C CA . MET A 1 885 ? -59.945 64.704 40.920 1.00 78.81 885 MET A CA 1
ATOM 7286 C C . MET A 1 885 ? -61.189 63.969 41.420 1.00 78.81 885 MET A C 1
ATOM 7288 O O . MET A 1 885 ? -62.155 64.597 41.849 1.00 78.81 885 MET A O 1
ATOM 7292 N N . LYS A 1 886 ? -61.176 62.635 41.385 1.00 80.75 886 LYS A N 1
ATOM 7293 C CA . LYS A 1 886 ? -62.258 61.803 41.915 1.00 80.75 886 LYS A CA 1
ATOM 7294 C C . LYS A 1 886 ? -62.414 61.999 43.422 1.00 80.75 886 LYS A C 1
ATOM 7296 O O . LYS A 1 886 ? -63.538 62.143 43.897 1.00 80.75 886 LYS A O 1
ATOM 7301 N N . ASN A 1 887 ? -61.311 62.013 44.166 1.00 79.94 887 ASN A N 1
ATOM 7302 C CA . ASN A 1 887 ? -61.329 62.212 45.612 1.00 79.94 887 ASN A CA 1
ATOM 7303 C C . ASN A 1 887 ? -61.774 63.634 45.983 1.00 79.94 887 ASN A C 1
ATOM 7305 O O . ASN A 1 887 ? -62.648 63.766 46.836 1.00 79.94 887 ASN A O 1
ATOM 7309 N N . ASP A 1 888 ? -61.280 64.664 45.289 1.00 80.31 888 ASP A N 1
ATOM 7310 C CA . ASP A 1 888 ? -61.732 66.058 45.437 1.00 80.31 888 ASP A CA 1
ATOM 7311 C C . ASP A 1 888 ? -63.237 66.189 45.135 1.00 80.31 888 ASP A C 1
ATOM 7313 O O . ASP A 1 888 ? -63.978 66.815 45.892 1.00 80.31 888 ASP A O 1
ATOM 7317 N N . LEU A 1 889 ? -63.744 65.514 44.094 1.00 78.81 889 LEU A N 1
ATOM 7318 C CA . LEU A 1 889 ? -65.180 65.482 43.797 1.00 78.81 889 LEU A CA 1
ATOM 7319 C C . LEU A 1 889 ? -65.986 64.821 44.925 1.00 78.81 889 LEU A C 1
ATOM 7321 O O . LEU A 1 889 ? -67.039 65.330 45.313 1.00 78.81 889 LEU A O 1
ATOM 7325 N N . ILE A 1 890 ? -65.506 63.695 45.462 1.00 79.31 890 ILE A N 1
ATOM 7326 C CA . ILE A 1 890 ? -66.143 62.995 46.586 1.00 79.31 890 ILE A CA 1
ATOM 7327 C C . ILE A 1 890 ? -66.155 63.879 47.836 1.00 79.31 890 ILE A C 1
ATOM 7329 O O . ILE A 1 890 ? -67.162 63.914 48.547 1.00 79.31 890 ILE A O 1
ATOM 7333 N N . GLU A 1 891 ? -65.062 64.582 48.118 1.00 82.06 891 GLU A N 1
ATOM 7334 C CA . GLU A 1 891 ? -64.936 65.464 49.275 1.00 82.06 891 GLU A CA 1
ATOM 7335 C C . GLU A 1 891 ? -65.880 66.665 49.159 1.00 82.06 891 GLU A C 1
ATOM 7337 O O . GLU A 1 891 ? -66.708 66.875 50.046 1.00 82.06 891 GLU A O 1
ATOM 7342 N N . ARG A 1 892 ? -65.908 67.335 48.000 1.00 76.44 892 ARG A N 1
ATOM 7343 C CA . ARG A 1 892 ? -66.871 68.413 47.719 1.00 76.44 892 ARG A CA 1
ATOM 7344 C C . ARG A 1 892 ? -68.320 67.947 47.805 1.00 76.44 892 ARG A C 1
ATOM 7346 O O . ARG A 1 892 ? -69.165 68.678 48.312 1.00 76.44 892 ARG A O 1
ATOM 7353 N N . LEU A 1 893 ? -68.635 66.731 47.351 1.00 78.50 893 LEU A N 1
ATOM 7354 C CA . LEU A 1 893 ? -69.976 66.151 47.503 1.00 78.50 893 LEU A CA 1
ATOM 7355 C C . LEU A 1 893 ? -70.328 65.872 48.971 1.00 78.50 893 LEU A C 1
ATOM 7357 O O . LEU A 1 893 ? -71.485 66.033 49.368 1.00 78.50 893 LEU A O 1
ATOM 7361 N N . LYS A 1 894 ? -69.358 65.448 49.791 1.00 81.44 894 LYS A N 1
ATOM 7362 C CA . LYS A 1 894 ? -69.560 65.275 51.237 1.00 81.44 894 LYS A CA 1
ATOM 7363 C C . LYS A 1 894 ? -69.818 66.616 51.915 1.00 81.44 894 LYS A C 1
ATOM 7365 O O . LYS A 1 894 ? -70.736 66.684 52.733 1.00 81.44 894 LYS A O 1
ATOM 7370 N N . ASP A 1 895 ? -69.062 67.650 51.565 1.00 78.69 895 ASP A N 1
ATOM 7371 C CA . ASP A 1 895 ? -69.243 68.996 52.110 1.00 78.69 895 ASP A CA 1
ATOM 7372 C C . ASP A 1 895 ? -70.578 69.596 51.673 1.00 78.69 895 ASP A C 1
ATOM 7374 O O . ASP A 1 895 ? -71.348 70.031 52.523 1.00 78.69 895 ASP A O 1
ATOM 7378 N N . MET A 1 896 ? -70.949 69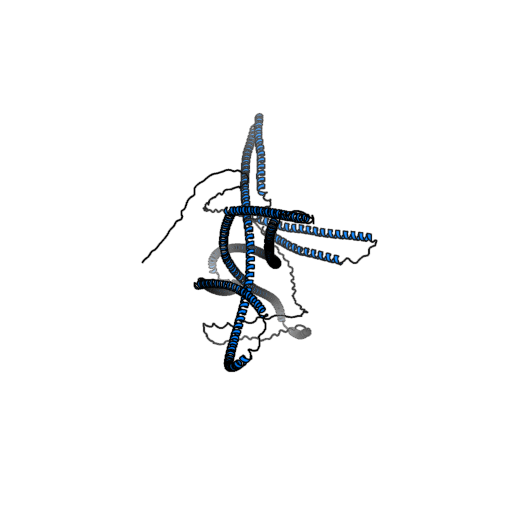.446 50.400 1.00 72.25 896 MET A N 1
ATOM 7379 C CA . MET A 1 896 ? -72.273 69.810 49.887 1.00 72.25 896 MET A CA 1
ATOM 7380 C C . MET A 1 896 ? -73.395 69.104 50.659 1.00 72.25 896 MET A C 1
ATOM 7382 O O . MET A 1 896 ? -74.381 69.720 51.058 1.00 72.25 896 MET A O 1
ATOM 7386 N N . LYS A 1 897 ? -73.252 67.801 50.929 1.00 76.25 897 LYS A N 1
ATOM 7387 C CA . LYS A 1 897 ? -74.246 67.040 51.700 1.00 76.25 897 LYS A CA 1
ATOM 7388 C C . LYS A 1 897 ? -74.339 67.507 53.156 1.00 76.25 897 LYS A C 1
ATOM 7390 O O . LYS A 1 897 ? -75.412 67.391 53.751 1.00 76.25 897 LYS A O 1
ATOM 7395 N N . LYS A 1 898 ? -73.246 67.998 53.748 1.00 78.44 898 LYS A N 1
ATOM 7396 C CA . LYS A 1 898 ? -73.256 68.615 55.084 1.00 78.44 898 LYS A CA 1
ATOM 7397 C C . LYS A 1 898 ? -73.915 69.995 55.046 1.00 78.44 898 LYS A C 1
ATOM 7399 O O . LYS A 1 898 ? -74.755 70.266 55.897 1.00 78.44 898 LYS A O 1
ATOM 7404 N N . GLU A 1 899 ? -73.598 70.813 54.048 1.00 71.31 899 GLU A N 1
ATOM 7405 C CA . GLU A 1 899 ? -74.117 72.175 53.894 1.00 71.31 899 GLU A CA 1
ATOM 7406 C C . GLU A 1 899 ? -75.634 72.174 53.644 1.00 71.31 899 GLU A C 1
ATOM 7408 O O . GLU A 1 899 ? -76.376 72.805 54.398 1.00 71.31 899 GLU A O 1
ATOM 7413 N N . ILE A 1 900 ? -76.117 71.318 52.730 1.00 70.19 900 ILE A N 1
ATOM 7414 C CA . ILE A 1 900 ? -77.555 71.081 52.485 1.00 70.19 900 ILE A CA 1
ATOM 7415 C C . ILE A 1 900 ? -78.277 70.598 53.754 1.00 70.19 900 ILE A C 1
ATOM 7417 O O . ILE A 1 900 ? -79.434 70.939 53.981 1.00 70.19 900 ILE A O 1
ATOM 7421 N N . LYS A 1 901 ? -77.618 69.800 54.607 1.00 70.81 901 LYS A N 1
ATOM 7422 C CA . LYS A 1 901 ? -78.198 69.386 55.897 1.00 70.81 901 LYS A CA 1
ATOM 7423 C C . LYS A 1 901 ? -78.257 70.525 56.916 1.00 70.81 901 LYS A C 1
ATOM 7425 O O . LYS A 1 901 ? -79.128 70.494 57.780 1.00 70.81 901 LYS A O 1
ATOM 7430 N N . SER A 1 902 ? -77.333 71.481 56.849 1.00 69.06 902 SER A N 1
ATOM 7431 C CA . SER A 1 902 ? -77.249 72.602 57.793 1.00 69.06 902 SER A CA 1
ATOM 7432 C C . SER A 1 902 ? -78.139 73.793 57.426 1.00 69.06 902 SER A C 1
ATOM 7434 O O . SER A 1 902 ? -78.556 74.531 58.315 1.00 69.06 902 SER A O 1
ATOM 7436 N N . GLN A 1 903 ? -78.475 73.965 56.145 1.00 60.66 903 GLN A N 1
ATOM 7437 C CA . GLN A 1 903 ? -79.241 75.105 55.641 1.00 60.66 903 GLN A CA 1
ATOM 7438 C C . GLN A 1 903 ? -80.637 74.651 55.193 1.00 60.66 903 GLN A C 1
ATOM 7440 O O . GLN A 1 903 ? -80.849 74.159 54.087 1.00 60.66 903 GLN A O 1
ATOM 7445 N N . GLY A 1 904 ? -81.614 74.771 56.093 1.00 54.72 904 GLY A N 1
ATOM 7446 C CA . GLY A 1 904 ? -83.003 74.396 55.838 1.00 54.72 904 GLY A CA 1
ATOM 7447 C C . GLY A 1 904 ? -83.639 75.162 54.667 1.00 54.72 904 GLY A C 1
ATOM 7448 O O . GLY A 1 904 ? -83.746 76.382 54.706 1.00 54.72 904 GLY A O 1
ATOM 7449 N N . GLN A 1 905 ? -84.083 74.408 53.655 1.00 55.88 905 GLN A N 1
ATOM 7450 C CA . GLN A 1 905 ? -85.096 74.667 52.608 1.00 55.88 905 GLN A CA 1
ATOM 7451 C C . GLN A 1 905 ? -85.140 75.995 51.810 1.00 55.88 905 GLN A C 1
ATOM 7453 O O . GLN A 1 905 ? -85.919 76.049 50.862 1.00 55.88 905 GLN A O 1
ATOM 7458 N N . ASN A 1 906 ? -84.300 77.006 52.052 1.00 56.72 906 ASN A N 1
ATOM 7459 C CA . ASN A 1 906 ? -84.422 78.321 51.395 1.00 56.72 906 ASN A CA 1
ATOM 7460 C C . ASN A 1 906 ? -83.163 78.814 50.639 1.00 56.72 906 ASN A C 1
ATOM 7462 O O . ASN A 1 906 ? -82.781 79.971 50.788 1.00 56.72 906 ASN A O 1
ATOM 7466 N N . SER A 1 907 ? -82.555 78.005 49.759 1.00 58.81 907 SER A N 1
ATOM 7467 C CA . SER A 1 907 ? -81.608 78.532 48.748 1.00 58.81 907 SER A CA 1
ATOM 7468 C C . SER A 1 907 ? -81.553 77.709 47.443 1.00 58.81 907 SER A C 1
ATOM 7470 O O . SER A 1 907 ? -80.612 76.975 47.148 1.00 58.81 907 SER A O 1
ATOM 7472 N N . GLN A 1 908 ? -82.568 77.852 46.581 1.00 63.16 908 GLN A N 1
ATOM 7473 C CA . GLN A 1 908 ? -82.538 77.259 45.228 1.00 63.16 908 GLN A CA 1
ATOM 7474 C C . GLN A 1 908 ? -81.383 77.791 44.356 1.00 63.16 908 GLN A C 1
ATOM 7476 O O . GLN A 1 908 ? -80.879 77.065 43.497 1.00 63.16 908 GLN A O 1
ATOM 7481 N N . GLU A 1 909 ? -80.944 79.030 44.583 1.00 68.25 909 GLU A N 1
ATOM 7482 C CA . GLU A 1 909 ? -79.870 79.668 43.811 1.00 68.25 909 GLU A CA 1
ATOM 7483 C C . GLU A 1 909 ? -78.498 79.033 44.100 1.00 68.25 909 GLU A C 1
ATOM 7485 O O . GLU A 1 909 ? -77.722 78.767 43.181 1.00 68.25 909 GLU A O 1
ATOM 7490 N N . GLU A 1 910 ? -78.218 78.706 45.365 1.00 67.44 910 GLU A N 1
ATOM 7491 C CA . GLU A 1 910 ? -76.970 78.044 45.759 1.00 67.44 910 GLU A CA 1
ATOM 7492 C C . GLU A 1 910 ? -76.915 76.625 45.202 1.00 67.44 910 GLU A C 1
ATOM 7494 O O . GLU A 1 910 ? -75.908 76.241 44.610 1.00 67.44 910 GLU A O 1
ATOM 7499 N N . ILE A 1 911 ? -78.021 75.873 45.269 1.00 70.25 911 ILE A N 1
ATOM 7500 C CA . ILE A 1 911 ? -78.120 74.537 44.658 1.00 70.25 911 ILE A CA 1
ATOM 7501 C C . ILE A 1 911 ? -77.802 74.595 43.155 1.00 70.25 911 ILE A C 1
ATOM 7503 O O . ILE A 1 911 ? -77.150 73.693 42.625 1.00 70.25 911 ILE A O 1
ATOM 7507 N N . ARG A 1 912 ? -78.215 75.663 42.461 1.00 75.75 912 ARG A N 1
ATOM 7508 C CA . ARG A 1 912 ? -77.932 75.846 41.032 1.00 75.75 912 ARG A CA 1
ATOM 7509 C C . ARG A 1 912 ? -76.453 76.131 40.770 1.00 75.75 912 ARG A C 1
ATOM 7511 O O . ARG A 1 912 ? -75.861 75.471 39.921 1.00 75.75 912 ARG A O 1
ATOM 7518 N N . GLN A 1 913 ? -75.831 77.028 41.540 1.00 76.69 913 GLN A N 1
ATOM 7519 C CA . GLN A 1 913 ? -74.386 77.278 41.442 1.00 76.69 913 GLN A CA 1
ATOM 7520 C C . GLN A 1 913 ? -73.561 76.024 41.768 1.00 76.69 913 GLN A C 1
ATOM 7522 O O . GLN A 1 913 ? -72.538 75.766 41.131 1.00 76.69 913 GLN A O 1
ATOM 7527 N N . TRP A 1 914 ? -74.014 75.216 42.728 1.00 74.62 914 TRP A N 1
ATOM 7528 C CA . TRP A 1 914 ? -73.394 73.937 43.065 1.00 74.62 914 TRP A CA 1
ATOM 7529 C C . TRP A 1 914 ? -73.516 72.918 41.942 1.00 74.62 914 TRP A C 1
ATOM 7531 O O . TRP A 1 914 ? -72.536 72.238 41.634 1.00 74.62 914 TRP A O 1
ATOM 7541 N N . LYS A 1 915 ? -74.681 72.846 41.294 1.00 78.31 915 LYS A N 1
ATOM 7542 C CA . LYS A 1 915 ? -74.891 71.977 40.136 1.00 78.31 915 LYS A CA 1
ATOM 7543 C C . LYS A 1 915 ? -73.950 72.343 38.986 1.00 78.31 915 LYS A C 1
ATOM 7545 O O . LYS A 1 915 ? -73.284 71.454 38.466 1.00 78.31 915 LYS A O 1
ATOM 7550 N N . ASP A 1 916 ? -73.797 73.631 38.679 1.00 78.69 916 ASP A N 1
ATOM 7551 C CA . ASP A 1 916 ? -72.876 74.097 37.633 1.00 78.69 916 ASP A CA 1
ATOM 7552 C C . ASP A 1 916 ? -71.406 73.790 37.971 1.00 78.69 916 ASP A C 1
ATOM 7554 O O . ASP A 1 916 ? -70.624 73.393 37.104 1.00 78.69 916 ASP A O 1
ATOM 7558 N N . ARG A 1 917 ? -70.998 73.947 39.241 1.00 76.69 917 ARG A N 1
ATOM 7559 C CA . ARG A 1 917 ? -69.637 73.584 39.680 1.00 76.69 917 ARG A CA 1
ATOM 7560 C C . ARG A 1 917 ? -69.402 72.079 39.586 1.00 76.69 917 ARG A C 1
ATOM 7562 O O . ARG A 1 917 ? -68.344 71.674 39.108 1.00 76.69 917 ARG A O 1
ATOM 7569 N N . TYR A 1 918 ? -70.381 71.275 40.004 1.00 77.94 918 TYR A N 1
ATOM 7570 C CA . TYR A 1 918 ? -70.334 69.819 39.912 1.00 77.94 918 TYR A CA 1
ATOM 7571 C C . TYR A 1 918 ? -70.231 69.356 38.457 1.00 77.94 918 TYR A C 1
ATOM 7573 O O . TYR A 1 918 ? -69.347 68.561 38.137 1.00 77.94 918 TYR A O 1
ATOM 7581 N N . GLU A 1 919 ? -71.068 69.893 37.566 1.00 78.44 919 GLU A N 1
ATOM 7582 C CA . GLU A 1 919 ? -71.035 69.580 36.135 1.00 78.44 919 GLU A CA 1
ATOM 7583 C C . GLU A 1 919 ? -69.671 69.926 35.524 1.00 78.44 919 GLU A C 1
ATOM 7585 O O . GLU A 1 919 ? -69.070 69.061 34.888 1.00 78.44 919 GLU A O 1
ATOM 7590 N N . LYS A 1 920 ? -69.094 71.097 35.835 1.00 78.88 920 LYS A N 1
ATOM 7591 C CA . LYS A 1 920 ? -67.738 71.463 35.378 1.00 78.88 920 LYS A CA 1
ATOM 7592 C C . LYS A 1 920 ? -66.647 70.512 35.874 1.00 78.88 920 LYS A C 1
ATOM 7594 O O . LYS A 1 920 ? -65.741 70.166 35.117 1.00 78.88 920 LYS A O 1
ATOM 7599 N N . THR A 1 921 ? -66.684 70.092 37.140 1.00 76.69 921 THR A N 1
ATOM 7600 C CA . THR A 1 921 ? -65.705 69.119 37.663 1.00 76.69 921 THR A CA 1
ATOM 7601 C C . THR A 1 921 ? -65.899 67.725 37.068 1.00 76.69 921 THR A C 1
ATOM 7603 O O . THR A 1 921 ? -64.923 67.040 36.776 1.00 76.69 921 THR A O 1
ATOM 7606 N N . ASN A 1 922 ? -67.147 67.327 36.824 1.00 76.56 922 ASN A N 1
ATOM 7607 C CA . ASN A 1 922 ? -67.481 66.037 36.234 1.00 76.56 922 ASN A CA 1
ATOM 7608 C C . ASN A 1 922 ? -67.091 65.974 34.746 1.00 76.56 922 ASN A C 1
ATOM 7610 O O . ASN A 1 922 ? -66.637 64.939 34.269 1.00 76.56 922 ASN A O 1
ATOM 7614 N N . GLU A 1 923 ? -67.201 67.080 34.007 1.00 78.31 923 GLU A N 1
ATOM 7615 C CA . GLU A 1 923 ? -66.681 67.176 32.639 1.00 78.31 923 GLU A CA 1
ATOM 7616 C C . GLU A 1 923 ? -65.160 67.007 32.591 1.00 78.31 923 GLU A C 1
ATOM 7618 O O . GLU A 1 923 ? -64.667 66.233 31.772 1.00 78.31 923 GLU A O 1
ATOM 7623 N N . LYS A 1 924 ? -64.415 67.649 33.502 1.00 78.19 924 LYS A N 1
ATOM 7624 C CA . LYS A 1 924 ? -62.957 67.457 33.605 1.00 78.19 924 LYS A CA 1
ATOM 7625 C C . LYS A 1 924 ? -62.587 66.006 33.921 1.00 78.19 924 LYS A C 1
ATOM 7627 O O . LYS A 1 924 ? -61.687 65.466 33.284 1.00 78.19 924 LYS A O 1
ATOM 7632 N N . LEU A 1 925 ? -63.322 65.364 34.833 1.00 77.62 925 LEU A N 1
ATOM 7633 C CA . LEU A 1 925 ? -63.138 63.949 35.167 1.00 77.62 925 LEU A CA 1
ATOM 7634 C C . LEU A 1 925 ? -63.407 63.031 33.959 1.00 77.62 925 LEU A C 1
ATOM 7636 O O . LEU A 1 925 ? -62.660 62.091 33.712 1.00 77.62 925 LEU A O 1
ATOM 7640 N N . LYS A 1 926 ? -64.440 63.322 33.160 1.00 80.31 926 LYS A N 1
ATOM 7641 C CA . LYS A 1 926 ? -64.726 62.566 31.928 1.00 80.31 926 LYS A CA 1
ATOM 7642 C C . LYS A 1 926 ? -63.647 62.742 30.860 1.00 80.31 926 LYS A C 1
ATOM 7644 O O . LYS A 1 926 ? -63.421 61.830 30.070 1.00 80.31 926 LYS A O 1
ATOM 7649 N N . VAL A 1 927 ? -62.998 63.906 30.793 1.00 79.31 927 VAL A N 1
ATOM 7650 C CA . VAL A 1 927 ? -61.879 64.135 29.864 1.00 79.31 927 VAL A CA 1
ATOM 7651 C C . VAL A 1 927 ? -60.654 63.324 30.285 1.00 79.31 927 VAL A C 1
ATOM 7653 O O . VAL A 1 927 ? -60.063 62.660 29.435 1.00 79.31 927 VAL A O 1
ATOM 7656 N N . SER A 1 928 ? -60.307 63.304 31.575 1.00 76.31 928 SER A N 1
ATOM 7657 C CA . SER A 1 928 ? -59.192 62.478 32.056 1.00 76.31 928 SER A CA 1
ATOM 7658 C C . SER A 1 928 ? -59.471 60.982 31.924 1.00 76.31 928 SER A C 1
ATOM 7660 O O . SER A 1 928 ? -58.572 60.246 31.531 1.00 76.31 928 SER A O 1
ATOM 7662 N N . GLU A 1 929 ? -60.713 60.537 32.131 1.00 76.06 929 GLU A N 1
ATOM 7663 C CA . GLU A 1 929 ? -61.126 59.147 31.885 1.00 76.06 929 GLU A CA 1
ATOM 7664 C C . GLU A 1 929 ? -60.914 58.734 30.417 1.00 76.06 929 GLU A C 1
ATOM 7666 O O . GLU A 1 929 ? -60.353 57.675 30.140 1.00 76.06 929 GLU A O 1
ATOM 7671 N N . ARG A 1 930 ? -61.254 59.609 29.459 1.00 78.56 930 ARG A N 1
ATOM 7672 C CA . ARG A 1 930 ? -60.986 59.361 28.030 1.00 78.56 930 ARG A CA 1
ATOM 7673 C C . ARG A 1 930 ? -59.493 59.305 27.710 1.00 78.56 930 ARG A C 1
ATOM 7675 O O . ARG A 1 930 ? -59.090 58.478 26.898 1.00 78.56 930 ARG A O 1
ATOM 7682 N N . HIS A 1 931 ? -58.674 60.167 28.315 1.00 75.88 931 HIS A N 1
ATOM 7683 C CA . HIS A 1 931 ? -57.217 60.110 28.134 1.00 75.88 931 HIS A CA 1
ATOM 7684 C C . HIS A 1 931 ? -56.623 58.817 28.703 1.00 75.88 931 HIS A C 1
ATOM 7686 O O . HIS A 1 931 ? -55.753 58.215 28.074 1.00 75.88 931 HIS A O 1
ATOM 7692 N N . LEU A 1 932 ? -57.146 58.349 29.836 1.00 75.50 932 LEU A N 1
ATOM 7693 C CA . LEU A 1 932 ? -56.792 57.067 30.438 1.00 75.50 932 LEU A CA 1
ATOM 7694 C C . LEU A 1 932 ? -57.087 55.890 29.501 1.00 75.50 932 LEU A C 1
ATOM 7696 O O . LEU A 1 932 ? -56.229 55.031 29.294 1.00 75.50 932 LEU A O 1
ATOM 7700 N N . ASP A 1 933 ? -58.265 55.882 28.877 1.00 76.81 933 ASP A N 1
ATOM 7701 C CA . ASP A 1 933 ? -58.644 54.848 27.911 1.00 76.81 933 ASP A CA 1
ATOM 7702 C C . ASP A 1 933 ? -57.767 54.856 26.648 1.00 76.81 933 ASP A C 1
ATOM 7704 O O . ASP A 1 933 ? -57.460 53.791 26.105 1.00 76.81 933 ASP A O 1
ATOM 7708 N N . ILE A 1 934 ? -57.343 56.034 26.177 1.00 81.12 934 ILE A N 1
ATOM 7709 C CA . ILE A 1 934 ? -56.432 56.162 25.028 1.00 81.12 934 ILE A CA 1
ATOM 7710 C C . ILE A 1 934 ? -55.050 55.607 25.384 1.00 81.12 934 ILE A C 1
ATOM 7712 O O . ILE A 1 934 ? -54.559 54.724 24.681 1.00 81.12 934 ILE A O 1
ATOM 7716 N N . LEU A 1 935 ? -54.460 56.031 26.507 1.00 75.94 935 LEU A N 1
ATOM 7717 C CA . LEU A 1 935 ? -53.152 55.525 26.943 1.00 75.94 935 LEU A CA 1
ATOM 7718 C C . LEU A 1 935 ? -53.169 54.020 27.205 1.00 75.94 935 LEU A C 1
ATOM 7720 O O . LEU A 1 935 ? -52.202 53.331 26.894 1.00 75.94 935 LEU A O 1
ATOM 7724 N N . LYS A 1 936 ? -54.275 53.482 27.725 1.00 77.19 936 LYS A N 1
ATOM 7725 C CA . LYS A 1 936 ? -54.427 52.038 27.927 1.00 77.19 936 LYS A CA 1
ATOM 7726 C C . LYS A 1 936 ? -54.407 51.262 26.607 1.00 77.19 936 LYS A C 1
ATOM 7728 O O . LYS A 1 936 ? -53.843 50.171 26.550 1.00 77.19 936 LYS A O 1
ATOM 7733 N N . LYS A 1 937 ? -55.006 51.811 25.545 1.00 80.56 937 LYS A N 1
ATOM 7734 C CA . LYS A 1 937 ? -54.948 51.220 24.197 1.00 80.56 937 LYS A CA 1
ATOM 7735 C C . LYS A 1 937 ? -53.549 51.323 23.594 1.00 80.56 937 LYS A C 1
ATOM 7737 O O . LYS A 1 937 ? -53.089 50.348 23.015 1.00 80.56 937 LYS A O 1
ATOM 7742 N N . GLU A 1 938 ? -52.872 52.456 23.768 1.00 80.06 938 GLU A N 1
ATOM 7743 C CA . GLU A 1 938 ? -51.490 52.639 23.302 1.00 80.06 938 GLU A CA 1
ATOM 7744 C C . GLU A 1 938 ? -50.514 51.695 24.015 1.00 80.06 938 GLU A C 1
ATOM 7746 O O . GLU A 1 938 ? -49.717 51.037 23.354 1.00 80.06 938 GLU A O 1
ATOM 7751 N N . LEU A 1 939 ? -50.620 51.550 25.341 1.00 76.31 939 LEU A N 1
ATOM 7752 C CA . LEU A 1 939 ? -49.825 50.590 26.113 1.00 76.31 939 LEU A CA 1
ATOM 7753 C C . LEU A 1 939 ? -50.033 49.158 25.628 1.00 76.31 939 LEU A C 1
ATOM 7755 O O . LEU A 1 939 ? -49.072 48.407 25.488 1.00 76.31 939 LEU A O 1
ATOM 7759 N N . LYS A 1 940 ? -51.283 48.787 25.338 1.00 79.50 940 LYS A N 1
ATOM 7760 C CA . LYS A 1 940 ? -51.593 47.464 24.802 1.00 79.50 940 LYS A CA 1
ATOM 7761 C C . LYS A 1 940 ? -50.954 47.245 23.425 1.00 79.50 940 LYS A C 1
ATOM 7763 O O . LYS A 1 940 ? -50.393 46.181 23.203 1.00 79.50 940 LYS A O 1
ATOM 7768 N N . ALA A 1 941 ? -50.991 48.245 22.545 1.00 78.06 941 ALA A N 1
ATOM 7769 C CA . ALA A 1 941 ? -50.392 48.156 21.214 1.00 78.06 941 ALA A CA 1
ATOM 7770 C C . ALA A 1 941 ? -48.858 48.031 21.269 1.00 78.06 941 ALA A C 1
ATOM 7772 O O . ALA A 1 941 ? -48.294 47.171 20.604 1.00 78.06 941 ALA A O 1
ATOM 7773 N N . VAL A 1 942 ? -48.188 48.825 22.115 1.00 77.75 942 VAL A N 1
ATOM 7774 C CA . VAL A 1 942 ? -46.727 48.737 22.301 1.00 77.75 942 VAL A CA 1
ATOM 7775 C C . VAL A 1 942 ? -46.328 47.390 22.909 1.00 77.75 942 VAL A C 1
ATOM 7777 O O . VAL A 1 942 ? -45.313 46.818 22.522 1.00 77.75 942 VAL A O 1
ATOM 7780 N N . ASN A 1 943 ? -47.130 46.849 23.830 1.00 75.12 943 ASN A N 1
ATOM 7781 C CA . ASN A 1 943 ? -46.864 45.540 24.422 1.00 75.12 943 ASN A CA 1
ATOM 7782 C C . ASN A 1 943 ? -47.065 44.390 23.416 1.00 75.12 943 ASN A C 1
ATOM 7784 O O . ASN A 1 943 ? -46.271 43.458 23.399 1.00 75.12 943 ASN A O 1
ATOM 7788 N N . GLU A 1 944 ? -48.080 44.475 22.550 1.00 77.38 944 GLU A N 1
ATOM 7789 C CA . GLU A 1 944 ? -48.262 43.531 21.437 1.00 77.38 944 GLU A CA 1
ATOM 7790 C C . GLU A 1 944 ? -47.117 43.638 20.410 1.00 77.38 944 GLU A C 1
ATOM 7792 O O . GLU A 1 944 ? -46.655 42.619 19.909 1.00 77.38 944 GLU A O 1
ATOM 7797 N N . GLU A 1 945 ? -46.602 44.835 20.107 1.00 77.38 945 GLU A N 1
ATOM 7798 C CA . GLU A 1 945 ? -45.415 44.996 19.248 1.00 77.38 945 GLU A CA 1
ATOM 7799 C C . GLU A 1 945 ? -44.151 44.386 19.875 1.00 77.38 945 GLU A C 1
ATOM 7801 O O . GLU A 1 945 ? -43.409 43.691 19.181 1.00 77.38 945 GLU A O 1
ATOM 7806 N N . LEU A 1 946 ? -43.935 44.579 21.181 1.00 73.31 946 LEU A N 1
ATOM 7807 C CA . LEU A 1 946 ? -42.817 43.981 21.916 1.00 73.31 946 LEU A CA 1
ATOM 7808 C C . LEU A 1 946 ? -42.891 42.444 21.912 1.00 73.31 946 LEU A C 1
ATOM 7810 O O . LEU A 1 946 ? -41.879 41.782 21.680 1.00 73.31 946 LEU A O 1
ATOM 7814 N N . GLU A 1 947 ? -44.071 41.869 22.162 1.00 72.88 947 GLU A N 1
ATOM 7815 C CA . GLU A 1 947 ? -44.258 40.414 22.119 1.00 72.88 947 GLU A CA 1
ATOM 7816 C C . GLU A 1 947 ? -44.079 39.860 20.707 1.00 72.88 947 GLU A C 1
ATOM 7818 O O . GLU A 1 947 ? -43.380 38.865 20.542 1.00 72.88 947 GLU A O 1
ATOM 7823 N N . ASN A 1 948 ? -44.595 40.538 19.680 1.00 73.00 948 ASN A N 1
ATOM 7824 C CA . ASN A 1 948 ? -44.385 40.130 18.292 1.00 73.00 948 ASN A CA 1
ATOM 7825 C C . ASN A 1 948 ? -42.900 40.163 17.888 1.00 73.00 948 ASN A C 1
ATOM 7827 O O . ASN A 1 948 ? -42.460 39.305 17.124 1.00 73.00 948 ASN A O 1
ATOM 7831 N N . GLU A 1 949 ? -42.113 41.125 18.378 1.00 69.69 949 GLU A N 1
ATOM 7832 C CA . GLU A 1 949 ? -40.673 41.175 18.093 1.00 69.69 949 GLU A CA 1
ATOM 7833 C C . GLU A 1 949 ? -39.908 40.081 18.859 1.00 69.69 949 GLU A C 1
ATOM 7835 O O . GLU A 1 949 ? -39.038 39.427 18.284 1.00 69.69 949 GLU A O 1
ATOM 7840 N N . ARG A 1 950 ? -40.305 39.778 20.107 1.00 67.50 950 ARG A N 1
ATOM 7841 C CA . ARG A 1 950 ? -39.781 38.627 20.872 1.00 67.50 950 ARG A CA 1
ATOM 7842 C C . ARG A 1 950 ? -40.138 37.284 20.226 1.00 67.50 950 ARG A C 1
ATOM 7844 O O . ARG A 1 950 ? -39.314 36.373 20.206 1.00 67.50 950 ARG A O 1
ATOM 7851 N N . GLU A 1 951 ? -41.339 37.154 19.669 1.00 60.69 951 GLU A N 1
ATOM 7852 C CA . GLU A 1 951 ? -41.761 35.962 18.930 1.00 60.69 951 GLU A CA 1
ATOM 7853 C C . GLU A 1 951 ? -41.040 35.826 17.582 1.00 60.69 951 GLU A C 1
ATOM 7855 O O . GLU A 1 951 ? -40.746 34.706 17.168 1.00 60.69 951 GLU A O 1
ATOM 7860 N N . ARG A 1 952 ? -40.675 36.927 16.909 1.00 59.31 952 ARG A N 1
ATOM 7861 C CA . ARG A 1 952 ? -39.824 36.872 15.704 1.00 59.31 952 ARG A CA 1
ATOM 7862 C C . ARG A 1 952 ? -38.404 36.396 16.003 1.00 59.31 952 ARG A C 1
ATOM 7864 O O . ARG A 1 952 ? -37.864 35.656 15.181 1.00 59.31 952 ARG A O 1
ATOM 7871 N N . ASP A 1 953 ? -37.832 36.781 17.144 1.00 54.84 953 ASP A N 1
ATOM 7872 C CA . ASP A 1 953 ? -36.522 36.287 17.600 1.00 54.84 953 ASP A CA 1
ATOM 7873 C C . ASP A 1 953 ? -36.562 34.785 17.946 1.00 54.84 953 ASP A C 1
ATOM 7875 O O . ASP A 1 953 ? -35.592 34.067 17.716 1.00 54.84 953 ASP A O 1
ATOM 7879 N N . LEU A 1 954 ? -37.696 34.272 18.439 1.00 52.34 954 LEU A N 1
ATOM 7880 C CA . LEU A 1 954 ? -37.862 32.851 18.785 1.00 52.34 954 LEU A CA 1
ATOM 7881 C C . LEU A 1 954 ? -38.350 31.973 17.614 1.00 52.34 954 LEU A C 1
ATOM 7883 O O . LEU A 1 954 ? -38.089 30.772 17.596 1.00 52.34 954 LEU A O 1
ATOM 7887 N N . GLY A 1 955 ? -39.050 32.549 16.633 1.00 46.31 955 GLY A N 1
ATOM 7888 C CA . GLY A 1 955 ? -39.756 31.829 15.566 1.00 46.31 955 GLY A CA 1
ATOM 7889 C C . GLY A 1 955 ? -38.991 31.630 14.251 1.00 46.31 955 GLY A C 1
ATOM 7890 O O . GLY A 1 955 ? -39.536 31.032 13.327 1.00 46.31 955 GLY A O 1
ATOM 7891 N N . ARG A 1 956 ? -37.745 32.110 14.125 1.00 47.44 956 ARG A N 1
ATOM 7892 C CA . ARG A 1 956 ? -36.899 31.918 12.921 1.00 47.44 956 ARG A CA 1
ATOM 7893 C C . ARG A 1 956 ? -35.807 30.846 13.082 1.00 47.44 956 ARG A C 1
ATOM 7895 O O . ARG A 1 956 ? -34.788 30.907 12.406 1.00 47.44 956 ARG A O 1
ATOM 7902 N N . MET A 1 957 ? -36.027 29.857 13.949 1.00 43.75 957 MET A N 1
ATOM 7903 C CA . MET A 1 957 ? -35.142 28.689 14.129 1.00 43.75 957 MET A CA 1
ATOM 7904 C C . MET A 1 957 ? -35.574 27.443 13.319 1.00 43.75 957 MET A C 1
ATOM 7906 O O . MET A 1 957 ? -34.954 26.392 13.448 1.00 43.75 957 MET A O 1
ATOM 7910 N N . ASP A 1 958 ? -36.598 27.546 12.458 1.00 41.94 958 ASP A N 1
ATOM 7911 C CA . ASP A 1 958 ? -37.171 26.417 11.693 1.00 41.94 958 ASP A CA 1
ATOM 7912 C C . ASP A 1 958 ? -36.765 26.369 10.196 1.00 41.94 958 ASP A C 1
ATOM 7914 O O . ASP A 1 958 ? -37.459 25.758 9.380 1.00 41.94 958 ASP A O 1
ATOM 7918 N N . GLU A 1 959 ? -35.630 26.959 9.800 1.00 37.62 959 GLU A N 1
ATOM 7919 C CA . GLU A 1 959 ? -35.002 26.661 8.498 1.00 37.62 959 GLU A CA 1
ATOM 7920 C C . GLU A 1 959 ? -33.827 25.682 8.695 1.00 37.62 959 GLU A C 1
ATOM 7922 O O . GLU A 1 959 ? -32.849 26.017 9.366 1.00 37.62 959 GLU A O 1
ATOM 7927 N N . PRO A 1 960 ? -33.906 24.443 8.166 1.00 46.34 960 PRO A N 1
ATOM 7928 C CA . PRO A 1 960 ? -32.967 23.378 8.486 1.00 46.34 960 PRO A CA 1
ATOM 7929 C C . PRO A 1 960 ? -31.683 23.542 7.675 1.00 46.34 960 PRO A C 1
ATOM 7931 O O . PRO A 1 960 ? -31.521 22.946 6.610 1.00 46.34 960 PRO A O 1
ATOM 7934 N N . TRP A 1 961 ? -30.738 24.307 8.203 1.00 43.75 961 TRP A N 1
ATOM 7935 C CA . TRP A 1 961 ? -29.350 24.204 7.783 1.00 43.75 961 TRP A CA 1
ATOM 7936 C C . TRP A 1 961 ? -28.438 24.374 8.989 1.00 43.75 961 TRP A C 1
ATOM 7938 O O . TRP A 1 961 ? -28.317 25.481 9.482 1.00 43.75 961 TRP A O 1
ATOM 7948 N N . TYR A 1 962 ? -27.860 23.271 9.483 1.00 37.78 962 TYR A N 1
ATOM 7949 C CA . TYR A 1 962 ? -26.464 23.183 9.943 1.00 37.78 962 TYR A CA 1
ATOM 7950 C C . TYR A 1 962 ? -26.065 21.708 10.210 1.00 37.78 962 TYR A C 1
ATOM 7952 O O . TYR A 1 962 ? -26.855 20.960 10.797 1.00 37.78 962 TYR A O 1
ATOM 7960 N N . PRO A 1 963 ? -24.859 21.261 9.793 1.00 44.84 963 PRO A N 1
ATOM 7961 C CA . PRO A 1 963 ? -24.152 20.122 10.391 1.00 44.84 963 PRO A CA 1
ATOM 7962 C C . PRO A 1 963 ? -23.562 20.520 11.770 1.00 44.84 963 PRO A C 1
ATOM 7964 O O . PRO A 1 963 ? -23.540 21.706 12.098 1.00 44.84 963 PRO A O 1
ATOM 7967 N N . PRO A 1 964 ? -23.138 19.561 12.617 1.00 51.06 964 PRO A N 1
ATOM 7968 C CA . PRO A 1 964 ? -22.932 19.797 14.043 1.00 51.06 964 PRO A CA 1
ATOM 7969 C C . PRO A 1 964 ? -21.560 20.413 14.345 1.00 51.06 964 PRO A C 1
ATOM 7971 O O . PRO A 1 964 ? -20.547 19.944 13.834 1.00 51.06 964 PRO A O 1
ATOM 7974 N N . THR A 1 965 ? -21.522 21.371 15.270 1.00 42.34 965 THR A N 1
ATOM 7975 C CA . THR A 1 965 ? -20.312 21.749 16.023 1.00 42.34 965 THR A CA 1
ATOM 7976 C C . THR A 1 965 ? -20.671 22.058 17.483 1.00 42.34 965 THR A C 1
ATOM 7978 O O . THR A 1 965 ? -21.846 22.291 17.776 1.00 42.34 965 THR A O 1
ATOM 7981 N N . PRO A 1 966 ? -19.697 21.947 18.408 1.00 46.16 966 PRO A N 1
ATOM 7982 C CA . PRO A 1 966 ? -19.897 21.460 19.765 1.00 46.16 966 PRO A CA 1
ATOM 7983 C C . PRO A 1 966 ? -20.313 22.545 20.755 1.00 46.16 966 PRO A C 1
ATOM 7985 O O . PRO A 1 966 ? -20.207 23.743 20.509 1.00 46.16 966 PRO A O 1
ATOM 7988 N N . GLU A 1 967 ? -20.769 22.045 21.896 1.00 47.28 967 GLU A N 1
ATOM 7989 C CA . GLU A 1 967 ? -21.235 22.735 23.090 1.00 47.28 967 GLU A CA 1
ATOM 7990 C C . GLU A 1 967 ? -20.422 23.979 23.480 1.00 47.28 967 GLU A C 1
ATOM 7992 O O . GLU A 1 967 ? -19.194 23.980 23.554 1.00 47.28 967 GLU A O 1
ATOM 7997 N N . SER A 1 968 ? -21.147 25.038 23.830 1.00 33.44 968 SER A N 1
ATOM 7998 C CA . SER A 1 968 ? -20.674 26.083 24.733 1.00 33.44 968 SER A CA 1
ATOM 7999 C C . SER A 1 968 ? -21.825 26.517 25.655 1.00 33.44 968 SER A C 1
ATOM 8001 O O . SER A 1 968 ? -22.994 26.344 25.304 1.00 33.44 968 SER A O 1
ATOM 8003 N N . PRO A 1 969 ? -21.512 26.976 26.878 1.00 50.00 969 PRO A N 1
ATOM 8004 C CA . PRO A 1 969 ? -22.255 26.602 28.077 1.00 50.00 969 PRO A CA 1
ATOM 8005 C C . PRO A 1 969 ? -23.308 27.629 28.520 1.00 50.00 969 PRO A C 1
ATOM 8007 O O . PRO A 1 969 ? -23.276 28.796 28.142 1.00 50.00 969 PRO A O 1
ATOM 8010 N N . SER A 1 970 ? -24.157 27.188 29.456 1.00 44.94 970 SER A N 1
ATOM 8011 C CA . SER A 1 970 ? -24.965 27.983 30.402 1.00 44.94 970 SER A CA 1
ATOM 8012 C C . SER A 1 970 ? -26.286 28.603 29.916 1.00 44.94 970 SER A C 1
ATOM 8014 O O . SER A 1 970 ? -26.475 29.814 29.862 1.00 44.94 970 SER A O 1
ATOM 8016 N N . ARG A 1 971 ? -27.299 27.746 29.766 1.00 40.69 971 ARG A N 1
ATOM 8017 C CA . ARG A 1 971 ? -28.579 27.978 30.454 1.00 40.69 971 ARG A CA 1
ATOM 8018 C C . ARG A 1 971 ? -28.927 26.692 31.184 1.00 40.69 971 ARG A C 1
ATOM 8020 O O . ARG A 1 971 ? -29.065 25.662 30.534 1.00 40.69 971 ARG A O 1
ATOM 8027 N N . GLU A 1 972 ? -29.011 26.742 32.511 1.00 45.84 972 GLU A N 1
ATOM 8028 C CA . GLU A 1 972 ? -29.570 25.658 33.322 1.00 45.84 972 GLU A CA 1
ATOM 8029 C C . GLU A 1 972 ? -31.018 25.435 32.872 1.00 45.84 972 GLU A C 1
ATOM 8031 O O . GLU A 1 972 ? -31.958 26.093 33.315 1.00 45.84 972 GLU A O 1
ATOM 8036 N N . ILE A 1 973 ? -31.184 24.549 31.892 1.00 48.19 973 ILE A N 1
ATOM 8037 C CA . ILE A 1 973 ? -32.472 23.975 31.555 1.00 48.19 973 ILE A CA 1
ATOM 8038 C C . ILE A 1 973 ? -32.743 22.987 32.678 1.00 48.19 973 ILE A C 1
ATOM 8040 O O . ILE A 1 973 ? -32.084 21.955 32.764 1.00 48.19 973 ILE A O 1
ATOM 8044 N N . ASP A 1 974 ? -33.688 23.365 33.534 1.00 52.22 974 ASP A N 1
ATOM 8045 C CA . ASP A 1 974 ? -34.300 22.550 34.579 1.00 52.22 974 ASP A CA 1
ATOM 8046 C C . ASP A 1 974 ? -34.311 21.065 34.162 1.00 52.22 974 ASP A C 1
ATOM 8048 O O . ASP A 1 974 ? -34.845 20.699 33.110 1.00 52.22 974 ASP A O 1
ATOM 8052 N N . GLU A 1 975 ? -33.661 20.210 34.948 1.00 57.81 975 GLU A N 1
ATOM 8053 C CA . GLU A 1 975 ? -33.382 18.799 34.636 1.00 57.81 975 GLU A CA 1
ATOM 8054 C C . GLU A 1 975 ? -34.671 18.025 34.283 1.00 57.81 975 GLU A C 1
ATOM 8056 O O . GLU A 1 975 ? -34.694 17.097 33.467 1.00 57.81 975 GLU A O 1
ATOM 8061 N N . THR A 1 976 ? -35.801 18.495 34.818 1.00 63.62 976 THR A N 1
ATOM 8062 C CA . THR A 1 976 ? -37.146 18.003 34.515 1.00 63.62 976 THR A CA 1
ATOM 8063 C C . THR A 1 976 ? -37.600 18.300 33.078 1.00 63.62 976 THR A C 1
ATOM 8065 O O . THR A 1 976 ? -38.274 17.470 32.456 1.00 63.62 976 THR A O 1
ATOM 8068 N N . MET A 1 977 ? -37.226 19.451 32.509 1.00 63.34 977 MET A N 1
ATOM 8069 C CA . MET A 1 977 ? -37.444 19.794 31.099 1.00 63.34 977 MET A CA 1
ATOM 8070 C C . MET A 1 977 ? -36.536 18.974 30.190 1.00 63.34 977 MET A C 1
ATOM 8072 O O . MET A 1 977 ? -37.008 18.484 29.164 1.00 63.34 977 MET A O 1
ATOM 8076 N N . LEU A 1 978 ? -35.276 18.761 30.578 1.00 70.56 978 LEU A N 1
ATOM 8077 C CA . LEU A 1 978 ? -34.335 17.950 29.805 1.00 70.56 978 LEU A CA 1
ATOM 8078 C C . LEU A 1 978 ? -34.807 16.491 29.709 1.00 70.56 978 LEU A C 1
ATOM 8080 O O . LEU A 1 978 ? -34.854 15.915 28.619 1.00 70.56 978 LEU A O 1
ATOM 8084 N N . ASN A 1 979 ? -35.279 15.921 30.820 1.00 74.25 979 ASN A N 1
ATOM 8085 C CA . ASN A 1 979 ? -35.837 14.570 30.838 1.00 74.25 979 ASN A CA 1
ATOM 8086 C C . ASN A 1 979 ? -37.162 14.469 30.060 1.00 74.25 979 ASN A C 1
ATOM 8088 O O . ASN A 1 979 ? -37.383 13.493 29.336 1.00 74.25 979 ASN A O 1
ATOM 8092 N N . LYS A 1 980 ? -38.027 15.494 30.109 1.00 77.12 980 LYS A N 1
ATOM 8093 C CA . LYS A 1 980 ? -39.225 15.569 29.248 1.00 77.12 980 LYS A CA 1
ATOM 8094 C C . LYS A 1 980 ? -38.863 15.661 27.766 1.00 77.12 980 LYS A C 1
ATOM 8096 O O . LYS A 1 980 ? -39.489 14.978 26.954 1.00 77.12 980 LYS A O 1
ATOM 8101 N N . LEU A 1 981 ? -37.842 16.439 27.412 1.00 75.88 981 LEU A N 1
ATOM 8102 C CA . LEU A 1 981 ? -37.339 16.559 26.045 1.00 75.88 981 LEU A CA 1
ATOM 8103 C C . LEU A 1 981 ? -36.774 15.217 25.552 1.00 75.88 981 LEU A C 1
ATOM 8105 O O . LEU A 1 981 ? -37.083 14.791 24.439 1.00 75.88 981 LEU A O 1
ATOM 8109 N N . LYS A 1 982 ? -36.031 14.502 26.408 1.00 79.81 982 LYS A N 1
ATOM 8110 C CA . LYS A 1 982 ? -35.504 13.156 26.134 1.00 79.81 982 LYS A CA 1
ATOM 8111 C C . LYS A 1 982 ? -36.639 12.155 25.892 1.00 79.81 982 LYS A C 1
ATOM 8113 O O . LYS A 1 982 ? -36.620 11.436 24.894 1.00 79.81 982 LYS A O 1
ATOM 8118 N N . ILE A 1 983 ? -37.689 12.171 26.719 1.00 79.50 983 ILE A N 1
ATOM 8119 C CA . ILE A 1 983 ? -38.889 11.337 26.520 1.00 79.50 983 ILE A CA 1
ATOM 8120 C C . ILE A 1 983 ? -39.601 11.680 25.203 1.00 79.50 983 ILE A C 1
ATOM 8122 O O . ILE A 1 983 ? -40.000 10.769 24.476 1.00 79.50 983 ILE A O 1
ATOM 8126 N N . LEU A 1 984 ? -39.768 12.966 24.877 1.00 81.75 984 LEU A N 1
ATOM 8127 C CA . LEU A 1 984 ? -40.418 13.405 23.637 1.00 81.75 984 LEU A CA 1
ATOM 8128 C C . LEU A 1 984 ? -39.609 13.014 22.394 1.00 81.75 984 LEU A C 1
ATOM 8130 O O . LEU A 1 984 ? -40.194 12.565 21.406 1.00 81.75 984 LEU A O 1
ATOM 8134 N N . LYS A 1 985 ? -38.276 13.099 22.458 1.00 82.69 985 LYS A N 1
ATOM 8135 C CA . LYS A 1 985 ? -37.374 12.640 21.393 1.00 82.69 985 LYS A CA 1
ATOM 8136 C C . LYS A 1 985 ? -37.507 11.131 21.170 1.00 82.69 985 LYS A C 1
ATOM 8138 O O . LYS A 1 985 ? -37.806 10.708 20.057 1.00 82.69 985 LYS A O 1
ATOM 8143 N N . LEU A 1 986 ? -37.451 10.330 22.237 1.00 82.88 986 LEU A N 1
ATOM 8144 C CA . LEU A 1 986 ? -37.646 8.875 22.152 1.00 82.88 986 LEU A CA 1
ATOM 8145 C C . LEU A 1 986 ? -39.045 8.493 21.626 1.00 82.88 986 LEU A C 1
ATOM 8147 O O . LEU A 1 986 ? -39.202 7.526 20.875 1.00 82.88 986 LEU A O 1
ATOM 8151 N N . GLN A 1 987 ? -40.086 9.255 21.983 1.00 84.38 987 GLN A N 1
ATOM 8152 C CA . GLN A 1 987 ? -41.439 9.062 21.450 1.00 84.38 987 GLN A CA 1
ATOM 8153 C C . GLN A 1 987 ? -41.536 9.399 19.956 1.00 84.38 987 GLN A C 1
ATOM 8155 O O . GLN A 1 987 ? -42.187 8.656 19.215 1.00 84.38 987 GLN A O 1
ATOM 8160 N N . LYS A 1 988 ? -40.882 10.478 19.508 1.00 85.81 988 LYS A N 1
ATOM 8161 C CA . LYS A 1 988 ? -40.782 10.862 18.093 1.00 85.81 988 LYS A CA 1
ATOM 8162 C C . LYS A 1 988 ? -40.076 9.776 17.281 1.00 85.81 988 LYS A C 1
ATOM 8164 O O . LYS A 1 988 ? -40.612 9.354 16.257 1.00 85.81 988 LYS A O 1
ATOM 8169 N N . ASP A 1 989 ? -38.955 9.257 17.770 1.00 77.75 989 ASP A N 1
ATOM 8170 C CA . ASP A 1 989 ? -38.185 8.212 17.085 1.00 77.75 989 ASP A CA 1
ATOM 8171 C C . ASP A 1 989 ? -38.983 6.903 16.976 1.00 77.75 989 ASP A C 1
ATOM 8173 O O . ASP A 1 989 ? -39.070 6.294 15.906 1.00 77.75 989 ASP A O 1
ATOM 8177 N N . MET A 1 990 ? -39.700 6.520 18.040 1.00 85.00 990 MET A N 1
ATOM 8178 C CA . MET A 1 990 ? -40.624 5.381 18.001 1.00 85.00 990 MET A CA 1
ATOM 8179 C C . MET A 1 990 ? -41.765 5.590 16.984 1.00 85.00 990 MET A C 1
ATOM 8181 O O . MET A 1 990 ? -42.183 4.638 16.316 1.00 85.00 990 MET A O 1
ATOM 8185 N N . LEU A 1 991 ? -42.305 6.808 16.870 1.00 82.81 991 LEU A N 1
ATOM 8186 C CA . LEU A 1 991 ? -43.349 7.131 15.892 1.00 82.81 991 LEU A CA 1
ATOM 8187 C C . LEU A 1 991 ? -42.820 7.098 14.455 1.00 82.81 991 LEU A C 1
ATOM 8189 O O . LEU A 1 991 ? -43.511 6.568 13.586 1.00 82.81 991 LEU A O 1
ATOM 8193 N N . MET A 1 992 ? -41.599 7.576 14.213 1.00 81.38 992 MET A N 1
ATOM 8194 C CA . MET A 1 992 ? -40.952 7.526 12.898 1.00 81.38 992 MET A CA 1
ATOM 8195 C C . MET A 1 992 ? -40.718 6.088 12.428 1.00 81.38 992 MET A C 1
ATOM 8197 O O . MET A 1 992 ? -41.040 5.758 11.285 1.00 81.38 992 MET A O 1
ATOM 8201 N N . ILE A 1 993 ? -40.266 5.193 13.315 1.00 80.31 993 ILE A N 1
ATOM 8202 C CA . ILE A 1 993 ? -40.121 3.764 12.990 1.00 80.31 993 ILE A CA 1
ATOM 8203 C C . ILE A 1 993 ? -41.480 3.157 12.601 1.00 80.31 993 ILE A C 1
ATOM 8205 O O . ILE A 1 993 ? -41.590 2.484 11.575 1.00 80.31 993 ILE A O 1
ATOM 8209 N N . LYS A 1 994 ? -42.549 3.457 13.352 1.00 79.81 994 LYS A N 1
ATOM 8210 C CA . LYS A 1 994 ? -43.911 2.982 13.038 1.00 79.81 994 LYS A CA 1
ATOM 8211 C C . LYS A 1 994 ? -44.484 3.575 11.747 1.00 79.81 994 LYS A C 1
ATOM 8213 O O . LYS A 1 994 ? -45.252 2.905 11.052 1.00 79.81 994 LYS A O 1
ATOM 8218 N N . LEU A 1 995 ? -44.157 4.827 11.433 1.00 82.50 995 LEU A N 1
ATOM 8219 C CA . LEU A 1 995 ? -44.569 5.483 10.193 1.00 82.50 995 LEU A CA 1
ATOM 8220 C C . LEU A 1 995 ? -43.889 4.821 8.987 1.00 82.50 995 LEU A C 1
ATOM 8222 O O . LEU A 1 995 ? -44.564 4.481 8.014 1.00 82.50 995 LEU A O 1
ATOM 8226 N N . ASN A 1 996 ? -42.589 4.543 9.093 1.00 77.31 996 ASN A N 1
ATOM 8227 C CA . ASN A 1 996 ? -41.834 3.823 8.069 1.00 77.31 996 ASN A CA 1
ATOM 8228 C C . ASN A 1 996 ? -42.375 2.404 7.854 1.00 77.31 996 ASN A C 1
ATOM 8230 O O . ASN A 1 996 ? -42.595 2.007 6.711 1.00 77.31 996 ASN A O 1
ATOM 8234 N N . GLU A 1 997 ? -42.723 1.675 8.921 1.00 75.50 997 GLU A N 1
ATOM 8235 C CA . GLU A 1 997 ? -43.395 0.372 8.801 1.00 75.50 997 GLU A CA 1
ATOM 8236 C C . GLU A 1 997 ? -44.726 0.454 8.041 1.00 75.50 997 GLU A C 1
ATOM 8238 O O . GLU A 1 997 ? -45.054 -0.441 7.257 1.00 75.50 997 GLU A O 1
ATOM 8243 N N . ARG A 1 998 ? -45.521 1.510 8.261 1.00 78.62 998 ARG A N 1
ATOM 8244 C CA . ARG A 1 998 ? -46.767 1.720 7.510 1.00 78.62 998 ARG A CA 1
ATOM 8245 C C . ARG A 1 998 ? -46.493 2.019 6.040 1.00 78.62 998 ARG A C 1
ATOM 8247 O O . ARG A 1 998 ? -47.133 1.406 5.189 1.00 78.62 998 ARG A O 1
ATOM 8254 N N . ASN A 1 999 ? -45.548 2.904 5.740 1.00 76.25 999 ASN A N 1
ATOM 8255 C CA . ASN A 1 999 ? -45.198 3.268 4.365 1.00 76.25 999 ASN A CA 1
ATOM 8256 C C . ASN A 1 999 ? -44.676 2.064 3.574 1.00 76.25 999 ASN A C 1
ATOM 8258 O O . ASN A 1 999 ? -45.063 1.842 2.427 1.00 76.25 999 ASN A O 1
ATOM 8262 N N . GLU A 1 1000 ? -43.872 1.224 4.213 1.00 74.94 1000 GLU A N 1
ATOM 8263 C CA . GLU A 1 1000 ? -43.372 -0.012 3.628 1.00 74.94 1000 GLU A CA 1
ATOM 8264 C C . GLU A 1 1000 ? -44.467 -1.062 3.407 1.00 74.94 1000 GLU A C 1
ATOM 8266 O O . GLU A 1 1000 ? -44.502 -1.688 2.348 1.00 74.94 1000 GLU A O 1
ATOM 8271 N N . LYS A 1 1001 ? -45.403 -1.227 4.354 1.00 76.38 1001 LYS A N 1
ATOM 8272 C CA . LYS A 1 1001 ? -46.588 -2.085 4.159 1.00 76.38 1001 LYS A CA 1
ATOM 8273 C C . LYS A 1 1001 ? -47.451 -1.597 2.995 1.00 76.38 1001 LYS A C 1
ATOM 8275 O O . LYS A 1 1001 ? -47.962 -2.407 2.226 1.00 76.38 1001 LYS A O 1
ATOM 8280 N N . VAL A 1 1002 ? -47.599 -0.282 2.834 1.00 76.38 1002 VAL A N 1
ATOM 8281 C CA . VAL A 1 1002 ? -48.308 0.314 1.692 1.00 76.38 1002 VAL A CA 1
ATOM 8282 C C . VAL A 1 1002 ? -47.560 0.050 0.382 1.00 76.38 1002 VAL A C 1
ATOM 8284 O O . VAL A 1 1002 ? -48.196 -0.276 -0.620 1.00 76.38 1002 VAL A O 1
ATOM 8287 N N . SER A 1 1003 ? -46.228 0.139 0.382 1.00 73.00 1003 SER A N 1
ATOM 8288 C CA . SER A 1 1003 ? -45.396 -0.203 -0.780 1.00 73.00 1003 SER A CA 1
ATOM 8289 C C . SER A 1 1003 ? -45.567 -1.670 -1.197 1.00 73.00 1003 SER A C 1
ATOM 8291 O O . SER A 1 1003 ? -45.746 -1.967 -2.379 1.00 73.00 1003 SER A O 1
ATOM 8293 N N . ASP A 1 1004 ? -45.644 -2.588 -0.233 1.00 70.31 1004 ASP A N 1
ATOM 8294 C CA . ASP A 1 1004 ? -45.859 -4.016 -0.502 1.00 70.31 1004 ASP A CA 1
ATOM 8295 C C . ASP A 1 1004 ? -47.230 -4.321 -1.050 1.00 70.31 1004 ASP A C 1
ATOM 8297 O O . ASP A 1 1004 ? -47.366 -5.093 -1.998 1.00 70.31 1004 ASP A O 1
ATOM 8301 N N . LEU A 1 1005 ? -48.252 -3.699 -0.470 1.00 72.56 1005 LEU A N 1
ATOM 8302 C CA . LEU A 1 1005 ? -49.607 -3.817 -0.977 1.00 72.56 1005 LEU A CA 1
ATOM 8303 C C . LEU A 1 1005 ? -49.683 -3.282 -2.410 1.00 72.56 1005 LEU A C 1
ATOM 8305 O O . LEU A 1 1005 ? -50.292 -3.933 -3.254 1.00 72.56 1005 LEU A O 1
ATOM 8309 N N . LYS A 1 1006 ? -48.999 -2.173 -2.730 1.00 76.06 1006 LYS A N 1
ATOM 8310 C CA . LYS A 1 1006 ? -48.885 -1.670 -4.110 1.00 76.06 1006 LYS A CA 1
ATOM 8311 C C . LYS A 1 1006 ? -48.175 -2.663 -5.030 1.00 76.06 1006 LYS A C 1
ATOM 8313 O O . LYS A 1 1006 ? -48.653 -2.896 -6.138 1.00 76.06 1006 LYS A O 1
ATOM 8318 N N . TYR A 1 1007 ? -47.078 -3.274 -4.584 1.00 75.44 1007 TYR A N 1
ATOM 8319 C CA . TYR A 1 1007 ? -46.344 -4.264 -5.373 1.00 75.44 1007 TYR A CA 1
ATOM 8320 C C . TYR A 1 1007 ? -47.175 -5.531 -5.626 1.00 75.44 1007 TYR A C 1
ATOM 8322 O O . TYR A 1 1007 ? -47.284 -5.974 -6.769 1.00 75.44 1007 TYR A O 1
ATOM 8330 N N . MET A 1 1008 ? -47.822 -6.087 -4.596 1.00 68.25 1008 MET A N 1
ATOM 8331 C CA . MET A 1 1008 ? -48.709 -7.249 -4.732 1.00 68.25 1008 MET A CA 1
ATOM 8332 C C . MET A 1 1008 ? -49.915 -6.948 -5.623 1.00 68.25 1008 MET A C 1
ATOM 8334 O O . MET A 1 1008 ? -50.299 -7.780 -6.442 1.00 68.25 1008 MET A O 1
ATOM 8338 N N . LEU A 1 1009 ? -50.492 -5.751 -5.513 1.00 71.94 1009 LEU A N 1
ATOM 8339 C CA . LEU A 1 1009 ? -51.603 -5.327 -6.361 1.00 71.94 1009 LEU A CA 1
ATOM 8340 C C . LEU A 1 1009 ? -51.150 -5.157 -7.822 1.00 71.94 1009 LEU A C 1
ATOM 8342 O O . LEU A 1 1009 ? -51.859 -5.582 -8.733 1.00 71.94 1009 LEU A O 1
ATOM 8346 N N . GLY A 1 1010 ? -49.941 -4.634 -8.053 1.00 78.56 1010 GLY A N 1
ATOM 8347 C CA . GLY A 1 1010 ? -49.303 -4.596 -9.373 1.00 78.56 1010 GLY A CA 1
ATOM 8348 C C . GLY A 1 1010 ? -49.062 -5.991 -9.958 1.00 78.56 1010 GLY A C 1
ATOM 8349 O O . GLY A 1 1010 ? -49.371 -6.234 -11.124 1.00 78.56 1010 GLY A O 1
ATOM 8350 N N . TYR A 1 1011 ? -48.592 -6.932 -9.137 1.00 76.56 1011 TYR A N 1
ATOM 8351 C CA . TYR A 1 1011 ? -48.419 -8.332 -9.525 1.00 76.56 1011 TYR A CA 1
ATOM 8352 C C . TYR A 1 1011 ? -49.749 -8.988 -9.925 1.00 76.56 1011 TYR A C 1
ATOM 8354 O O . TYR A 1 1011 ? -49.859 -9.546 -11.017 1.00 76.56 1011 TYR A O 1
ATOM 8362 N N . LEU A 1 1012 ? -50.779 -8.871 -9.080 1.00 70.38 1012 LEU A N 1
ATOM 8363 C CA . LEU A 1 1012 ? -52.105 -9.427 -9.360 1.00 70.38 1012 LEU A CA 1
ATOM 8364 C C . LEU A 1 1012 ? -52.701 -8.831 -10.637 1.00 70.38 1012 LEU A C 1
ATOM 8366 O O . LEU A 1 1012 ? -53.300 -9.554 -11.430 1.00 70.38 1012 LEU A O 1
ATOM 8370 N N . ARG A 1 1013 ? -52.488 -7.533 -10.881 1.00 74.56 1013 ARG A N 1
ATOM 8371 C CA . ARG A 1 1013 ? -52.932 -6.865 -12.108 1.00 74.56 1013 ARG A CA 1
ATOM 8372 C C . ARG A 1 1013 ? -52.254 -7.443 -13.351 1.00 74.56 1013 ARG A C 1
ATOM 8374 O O . ARG A 1 1013 ? -52.959 -7.777 -14.299 1.00 74.56 1013 ARG A O 1
ATOM 8381 N N . LEU A 1 1014 ? -50.932 -7.620 -13.327 1.00 73.56 1014 LEU A N 1
ATOM 8382 C CA . LEU A 1 1014 ? -50.181 -8.229 -14.433 1.00 73.56 1014 LEU A CA 1
ATOM 8383 C C . LEU A 1 1014 ? -50.599 -9.683 -14.683 1.00 73.56 1014 LEU A C 1
ATOM 8385 O O . LEU A 1 1014 ? -50.707 -10.119 -15.830 1.00 73.56 1014 LEU A O 1
ATOM 8389 N N . GLU A 1 1015 ? -50.861 -10.450 -13.624 1.00 72.75 1015 GLU A N 1
ATOM 8390 C CA . GLU A 1 1015 ? -51.312 -11.833 -13.767 1.00 72.75 1015 GLU A CA 1
ATOM 8391 C C . GLU A 1 1015 ? -52.726 -11.916 -14.364 1.00 72.75 1015 GLU A C 1
ATOM 8393 O O . GLU A 1 1015 ? -52.975 -12.741 -15.249 1.00 72.75 1015 GLU A O 1
ATOM 8398 N N . VAL A 1 1016 ? -53.637 -11.037 -13.937 1.00 71.69 1016 VAL A N 1
ATOM 8399 C CA . VAL A 1 1016 ? -54.991 -10.919 -14.502 1.00 71.69 1016 VAL A CA 1
ATOM 8400 C C . VAL A 1 1016 ? -54.939 -10.481 -15.964 1.00 71.69 1016 VAL A C 1
ATOM 8402 O O . VAL A 1 1016 ? -55.604 -11.085 -16.803 1.00 71.69 1016 VAL A O 1
ATOM 8405 N N . GLU A 1 1017 ? -54.125 -9.481 -16.300 1.00 75.75 1017 GLU A N 1
ATOM 8406 C CA . GLU A 1 1017 ? -53.955 -8.994 -17.670 1.00 75.75 1017 GLU A CA 1
ATOM 8407 C C . GLU A 1 1017 ? -53.454 -10.103 -18.597 1.00 75.75 1017 GLU A C 1
ATOM 8409 O O . GLU A 1 1017 ? -54.047 -10.366 -19.643 1.00 75.75 1017 GLU A O 1
ATOM 8414 N N . LYS A 1 1018 ? -52.455 -10.866 -18.154 1.00 75.88 1018 LYS A N 1
ATOM 8415 C CA . LYS A 1 1018 ? -51.922 -11.994 -18.917 1.00 75.88 1018 LYS A CA 1
ATOM 8416 C C . LYS A 1 1018 ? -52.915 -13.152 -19.049 1.00 75.88 1018 LYS A C 1
ATOM 8418 O O . LYS A 1 1018 ? -52.986 -13.776 -20.110 1.00 75.88 1018 LYS A O 1
ATOM 8423 N N . LYS A 1 1019 ? -53.700 -13.450 -18.005 1.00 74.81 1019 LYS A N 1
ATOM 8424 C CA . LYS A 1 1019 ? -54.805 -14.425 -18.091 1.00 74.81 1019 LYS A CA 1
ATOM 8425 C C . LYS A 1 1019 ? -55.865 -13.954 -19.085 1.00 74.81 1019 LYS A C 1
ATOM 8427 O O . LYS A 1 1019 ? -56.316 -14.758 -19.894 1.00 74.81 1019 LYS A O 1
ATOM 8432 N N . ASN A 1 1020 ? -56.183 -12.664 -19.106 1.00 69.75 1020 ASN A N 1
ATOM 8433 C CA . ASN A 1 1020 ? -57.121 -12.077 -20.061 1.00 69.75 1020 ASN A CA 1
ATOM 8434 C C . ASN A 1 1020 ? -56.593 -12.105 -21.503 1.00 69.75 1020 ASN A C 1
ATOM 8436 O O . ASN A 1 1020 ? -57.351 -12.429 -22.414 1.00 69.75 1020 ASN A O 1
ATOM 8440 N N . GLU A 1 1021 ? -55.306 -11.834 -21.736 1.00 76.31 1021 GLU A N 1
ATOM 8441 C CA . GLU A 1 1021 ? -54.679 -12.015 -23.053 1.00 76.31 1021 GLU A CA 1
ATOM 8442 C C . GLU A 1 1021 ? -54.728 -13.472 -23.511 1.00 76.31 1021 GLU A C 1
ATOM 8444 O O . GLU A 1 1021 ? -55.010 -13.759 -24.674 1.00 76.31 1021 GLU A O 1
ATOM 8449 N N . MET A 1 1022 ? -54.491 -14.406 -22.591 1.00 69.50 1022 MET A N 1
ATOM 8450 C CA . MET A 1 1022 ? -54.628 -15.831 -22.864 1.00 69.50 1022 MET A CA 1
ATOM 8451 C C . MET A 1 1022 ? -56.066 -16.212 -23.206 1.00 69.50 1022 MET A C 1
ATOM 8453 O O . MET A 1 1022 ? -56.272 -16.939 -24.169 1.00 69.50 1022 MET A O 1
ATOM 8457 N N . ILE A 1 1023 ? -57.051 -15.715 -22.457 1.00 69.25 1023 ILE A N 1
ATOM 8458 C CA . ILE A 1 1023 ? -58.471 -15.941 -22.742 1.00 69.25 1023 ILE A CA 1
ATOM 8459 C C . ILE A 1 1023 ? -58.822 -15.352 -24.109 1.00 69.25 1023 ILE A C 1
ATOM 8461 O O . ILE A 1 1023 ? -59.491 -16.018 -24.889 1.00 69.25 1023 ILE A O 1
ATOM 8465 N N . LYS A 1 1024 ? -58.324 -14.158 -24.457 1.00 72.50 1024 LYS A N 1
ATOM 8466 C CA . LYS A 1 1024 ? -58.506 -13.563 -25.791 1.00 72.50 1024 LYS A CA 1
ATOM 8467 C C . LYS A 1 1024 ? -57.879 -14.413 -26.896 1.00 72.50 1024 LYS A C 1
ATOM 8469 O O . LYS A 1 1024 ? -58.544 -14.665 -27.894 1.00 72.50 1024 LYS A O 1
ATOM 8474 N N . ARG A 1 1025 ? -56.639 -14.888 -26.723 1.00 74.56 1025 ARG A N 1
ATOM 8475 C CA . ARG A 1 1025 ? -55.983 -15.783 -27.696 1.00 74.56 1025 ARG A CA 1
ATOM 8476 C C . ARG A 1 1025 ? -56.724 -17.104 -27.829 1.00 74.56 1025 ARG A C 1
ATOM 8478 O O . ARG A 1 1025 ? -56.965 -17.541 -28.944 1.00 74.56 1025 ARG A O 1
ATOM 8485 N N . ASN A 1 1026 ? -57.124 -17.708 -26.717 1.00 67.25 1026 ASN A N 1
ATOM 8486 C CA . ASN A 1 1026 ? -57.886 -18.951 -26.721 1.00 67.25 1026 ASN A CA 1
ATOM 8487 C C . ASN A 1 1026 ? -59.259 -18.747 -27.369 1.00 67.25 1026 ASN A C 1
ATOM 8489 O O . ASN A 1 1026 ? -59.667 -19.575 -28.167 1.00 67.25 1026 ASN A O 1
ATOM 8493 N N . LYS A 1 1027 ? -59.934 -17.621 -27.115 1.00 67.69 1027 LYS A N 1
ATOM 8494 C CA . LYS A 1 1027 ? -61.201 -17.260 -27.762 1.00 67.69 1027 LYS A CA 1
ATOM 8495 C C . LYS A 1 1027 ? -61.033 -17.040 -29.268 1.00 67.69 1027 LYS A C 1
ATOM 8497 O O . LYS A 1 1027 ? -61.878 -17.495 -30.028 1.00 67.69 1027 LYS A O 1
ATOM 8502 N N . GLY A 1 1028 ? -59.940 -16.405 -29.696 1.00 67.62 1028 GLY A N 1
ATOM 8503 C CA . GLY A 1 1028 ? -59.594 -16.256 -31.112 1.00 67.62 1028 GLY A CA 1
ATOM 8504 C C . GLY A 1 1028 ? -59.314 -17.599 -31.788 1.00 67.62 1028 GLY A C 1
ATOM 8505 O O . GLY A 1 1028 ? -59.851 -17.864 -32.856 1.00 67.62 1028 GLY A O 1
ATOM 8506 N N . LEU A 1 1029 ? -58.559 -18.480 -31.126 1.00 61.38 1029 LEU A N 1
ATOM 8507 C CA . LEU A 1 1029 ? -58.265 -19.831 -31.615 1.00 61.38 1029 LEU A CA 1
ATOM 8508 C C . LEU A 1 1029 ? -59.511 -20.734 -31.640 1.00 61.38 1029 LEU A C 1
ATOM 8510 O O . LEU A 1 1029 ? -59.677 -21.529 -32.558 1.00 61.38 1029 LEU A O 1
ATOM 8514 N N . LEU A 1 1030 ? -60.416 -20.588 -30.671 1.00 52.25 1030 LEU A N 1
ATOM 8515 C CA . LEU A 1 1030 ? -61.698 -21.298 -30.637 1.00 52.25 1030 LEU A CA 1
ATOM 8516 C C . LEU A 1 1030 ? -62.650 -20.800 -31.734 1.00 52.25 1030 LEU A C 1
ATOM 8518 O O . LEU A 1 1030 ? -63.349 -21.601 -32.352 1.00 52.25 1030 LEU A O 1
ATOM 8522 N N . GLN A 1 1031 ? -62.642 -19.497 -32.032 1.00 59.97 1031 GLN A N 1
ATOM 8523 C CA . GLN A 1 1031 ? -63.416 -18.924 -33.137 1.00 59.97 1031 GLN A CA 1
ATOM 8524 C C . GLN A 1 1031 ? -62.897 -19.347 -34.514 1.00 59.97 1031 GLN A C 1
ATOM 8526 O O . GLN A 1 1031 ? -63.701 -19.475 -35.434 1.00 59.97 1031 GLN A O 1
ATOM 8531 N N . THR A 1 1032 ? -61.595 -19.604 -34.670 1.00 56.31 1032 THR A N 1
ATOM 8532 C CA . THR A 1 1032 ? -61.035 -20.063 -35.950 1.00 56.31 1032 THR A CA 1
ATOM 8533 C C . THR A 1 1032 ? -61.182 -21.564 -36.188 1.00 56.31 1032 THR A C 1
ATOM 8535 O O . THR A 1 1032 ? -61.035 -21.992 -37.328 1.00 56.31 1032 THR A O 1
ATOM 8538 N N . VAL A 1 1033 ? -61.466 -22.370 -35.158 1.00 46.75 1033 VAL A N 1
ATOM 8539 C CA . VAL A 1 1033 ? -61.472 -23.842 -35.282 1.00 46.75 1033 VAL A CA 1
ATOM 8540 C C . VAL A 1 1033 ? -62.869 -24.464 -35.158 1.00 46.75 1033 VAL A C 1
ATOM 8542 O O . VAL A 1 1033 ? -63.058 -25.586 -35.604 1.00 46.75 1033 VAL A O 1
ATOM 8545 N N . GLY A 1 1034 ? -63.888 -23.758 -34.653 1.00 51.47 1034 GLY A N 1
ATOM 8546 C CA . GLY A 1 1034 ? -65.277 -24.248 -34.707 1.00 51.47 1034 GLY A CA 1
ATOM 8547 C C . GLY A 1 1034 ? -65.536 -25.544 -33.920 1.00 51.47 1034 GLY A C 1
ATOM 8548 O O . GLY A 1 1034 ? -66.445 -26.299 -34.261 1.00 51.47 1034 GLY A O 1
ATOM 8549 N N . VAL A 1 1035 ? -64.750 -25.811 -32.873 1.00 43.31 1035 VAL A N 1
ATOM 8550 C CA . VAL A 1 1035 ? -64.806 -27.047 -32.077 1.00 43.31 1035 VAL A CA 1
ATOM 8551 C C . VAL A 1 1035 ? -65.137 -26.721 -30.618 1.00 43.31 1035 VAL A C 1
ATOM 8553 O O . VAL A 1 1035 ? -64.572 -25.795 -30.032 1.00 43.31 1035 VAL A O 1
ATOM 8556 N N . LYS A 1 1036 ? -66.100 -27.470 -30.064 1.00 47.19 1036 LYS A N 1
ATOM 8557 C CA . LYS A 1 1036 ? -66.519 -27.430 -28.657 1.00 47.19 1036 LYS A CA 1
ATOM 8558 C C . LYS A 1 1036 ? -65.457 -28.073 -27.761 1.00 47.19 1036 LYS A C 1
ATOM 8560 O O . LYS A 1 1036 ? -64.773 -28.993 -28.189 1.00 47.19 1036 LYS A O 1
ATOM 8565 N N . GLU A 1 1037 ? -65.356 -27.533 -26.550 1.00 49.19 1037 GLU A N 1
ATOM 8566 C CA . GLU A 1 1037 ? -64.399 -27.873 -25.494 1.00 49.19 1037 GLU A CA 1
ATOM 8567 C C . GLU A 1 1037 ? -64.262 -29.381 -25.266 1.00 49.19 1037 GLU A C 1
ATOM 8569 O O . GLU A 1 1037 ? -65.249 -30.038 -24.956 1.00 49.19 1037 GLU A O 1
ATOM 8574 N N . ASP A 1 1038 ? -63.027 -29.880 -25.353 1.00 43.50 1038 ASP A N 1
ATOM 8575 C CA . ASP A 1 1038 ? -62.561 -30.993 -24.532 1.00 43.50 1038 ASP A CA 1
ATOM 8576 C C . ASP A 1 1038 ? -61.085 -30.796 -24.176 1.00 43.50 1038 ASP A C 1
ATOM 8578 O O . ASP A 1 1038 ? -60.287 -30.212 -24.916 1.00 43.50 1038 ASP A O 1
ATOM 8582 N N . ASP A 1 1039 ? -60.798 -31.204 -22.950 1.00 50.09 1039 ASP A N 1
ATOM 8583 C CA . ASP A 1 1039 ? -59.770 -30.669 -22.078 1.00 50.09 1039 ASP A CA 1
ATOM 8584 C C . ASP A 1 1039 ? -58.470 -31.486 -22.119 1.00 50.09 1039 ASP A C 1
ATOM 8586 O O . ASP A 1 1039 ? -58.429 -32.640 -22.537 1.00 50.09 1039 ASP A O 1
ATOM 8590 N N . ALA A 1 1040 ? -57.424 -30.877 -21.564 1.00 51.72 1040 ALA A N 1
ATOM 8591 C CA . ALA A 1 1040 ? -56.218 -31.533 -21.067 1.00 51.72 1040 ALA A CA 1
ATOM 8592 C C . ALA A 1 1040 ? -55.338 -32.284 -22.082 1.00 51.72 1040 ALA A C 1
ATOM 8594 O O . ALA A 1 1040 ? -55.474 -33.477 -22.327 1.00 51.72 1040 ALA A O 1
ATOM 8595 N N . THR A 1 1041 ? -54.268 -31.622 -22.520 1.00 50.25 1041 THR A N 1
ATOM 8596 C CA . THR A 1 1041 ? -52.871 -31.990 -22.200 1.00 50.25 1041 THR A CA 1
ATOM 8597 C C . THR A 1 1041 ? -51.928 -31.077 -22.987 1.00 50.25 1041 THR A C 1
ATOM 8599 O O . THR A 1 1041 ? -52.293 -30.508 -24.006 1.00 50.25 1041 THR A O 1
ATOM 8602 N N . ILE A 1 1042 ? -50.689 -30.917 -22.521 1.00 47.19 1042 ILE A N 1
ATOM 8603 C CA . ILE A 1 1042 ? -49.626 -30.123 -23.170 1.00 47.19 1042 ILE A CA 1
ATOM 8604 C C . ILE A 1 1042 ? -49.708 -28.603 -22.908 1.00 47.19 1042 ILE A C 1
ATOM 8606 O O . ILE A 1 1042 ? -49.789 -27.788 -23.827 1.00 47.19 1042 ILE A O 1
ATOM 8610 N N . ARG A 1 1043 ? -49.611 -28.168 -21.638 1.00 53.78 1043 ARG A N 1
ATOM 8611 C CA . ARG A 1 1043 ? -49.066 -26.821 -21.324 1.00 53.78 1043 ARG A CA 1
ATOM 8612 C C . ARG A 1 1043 ? -48.580 -26.610 -19.878 1.00 53.78 1043 ARG A C 1
ATOM 8614 O O . ARG A 1 1043 ? -48.692 -25.507 -19.343 1.00 53.78 1043 ARG A O 1
ATOM 8621 N N . ASP A 1 1044 ? -48.030 -27.646 -19.245 1.00 55.19 1044 ASP A N 1
ATOM 8622 C CA . ASP A 1 1044 ? -47.794 -27.667 -17.791 1.00 55.19 1044 ASP A CA 1
ATOM 8623 C C . ASP A 1 1044 ? -46.340 -27.396 -17.298 1.00 55.19 1044 ASP A C 1
ATOM 8625 O O . ASP A 1 1044 ? -46.181 -26.716 -16.282 1.00 55.19 1044 ASP A O 1
ATOM 8629 N N . PRO A 1 1045 ? -45.238 -27.780 -17.984 1.00 48.91 1045 PRO A N 1
ATOM 8630 C CA . PRO A 1 1045 ? -43.910 -27.694 -17.354 1.00 48.91 1045 PRO A CA 1
ATOM 8631 C C . PRO A 1 1045 ? -43.328 -26.270 -17.292 1.00 48.91 1045 PRO A C 1
ATOM 8633 O O . PRO A 1 1045 ? -42.803 -25.862 -16.258 1.00 48.91 1045 PRO A O 1
ATOM 8636 N N . VAL A 1 1046 ? -43.491 -25.447 -18.336 1.00 52.38 1046 VAL A N 1
ATOM 8637 C CA . VAL A 1 1046 ? -42.958 -24.063 -18.347 1.00 52.38 1046 VAL A CA 1
ATOM 8638 C C . VAL A 1 1046 ? -43.733 -23.144 -17.389 1.00 52.38 1046 VAL A C 1
ATOM 8640 O O . VAL A 1 1046 ? -43.175 -22.198 -16.829 1.00 52.38 1046 VAL A O 1
ATOM 8643 N N . ARG A 1 1047 ? -45.022 -23.433 -17.155 1.00 54.41 1047 ARG A N 1
ATOM 8644 C CA . ARG A 1 1047 ? -45.849 -22.701 -16.183 1.00 54.41 1047 ARG A CA 1
ATOM 8645 C C . ARG A 1 1047 ? -45.448 -23.042 -14.753 1.00 54.41 1047 ARG A C 1
ATOM 8647 O O . ARG A 1 1047 ? -45.238 -22.120 -13.970 1.00 54.41 1047 ARG A O 1
ATOM 8654 N N . LYS A 1 1048 ? -45.274 -24.329 -14.440 1.00 54.62 1048 LYS A N 1
ATOM 8655 C CA . LYS A 1 1048 ? -44.835 -24.777 -13.113 1.00 54.62 1048 LYS A CA 1
ATOM 8656 C C . LYS A 1 1048 ? -43.447 -24.246 -12.767 1.00 54.62 1048 LYS A C 1
ATOM 8658 O O . LYS A 1 1048 ? -43.288 -23.695 -11.685 1.00 54.62 1048 LYS A O 1
ATOM 8663 N N . LEU A 1 1049 ? -42.490 -24.286 -13.699 1.00 49.41 1049 LEU A N 1
ATOM 8664 C CA . LEU A 1 1049 ? -41.128 -23.799 -13.447 1.00 49.41 1049 LEU A CA 1
ATOM 8665 C C . LEU A 1 1049 ? -41.095 -22.291 -13.144 1.00 49.41 1049 LEU A C 1
ATOM 8667 O O . LEU A 1 1049 ? -40.431 -21.850 -12.210 1.00 49.41 1049 LEU A O 1
ATOM 8671 N N . ARG A 1 1050 ? -41.850 -21.484 -13.900 1.00 55.47 1050 ARG A N 1
ATOM 8672 C CA . ARG A 1 1050 ? -41.858 -20.024 -13.726 1.00 55.47 1050 ARG A CA 1
ATOM 8673 C C . ARG A 1 1050 ? -42.612 -19.582 -12.474 1.00 55.47 1050 ARG A C 1
ATOM 8675 O O . ARG A 1 1050 ? -42.177 -18.638 -11.821 1.00 55.47 1050 ARG A O 1
ATOM 8682 N N . VAL A 1 1051 ? -43.704 -20.269 -12.128 1.00 56.84 1051 VAL A N 1
ATOM 8683 C CA . VAL A 1 1051 ? -44.387 -20.073 -10.840 1.00 56.84 1051 VAL A CA 1
ATOM 8684 C C . VAL A 1 1051 ? -43.437 -20.437 -9.702 1.00 56.84 1051 VAL A C 1
ATOM 8686 O O . VAL A 1 1051 ? -43.281 -19.642 -8.787 1.00 56.84 1051 VAL A O 1
ATOM 8689 N N . TYR A 1 1052 ? -42.700 -21.544 -9.814 1.00 56.56 1052 TYR A N 1
ATOM 8690 C CA . TYR A 1 1052 ? -41.738 -21.972 -8.799 1.00 56.56 1052 TYR A CA 1
ATOM 8691 C C . TYR A 1 1052 ? -40.613 -20.948 -8.573 1.00 56.56 1052 TYR A C 1
ATOM 8693 O O . TYR A 1 1052 ? -40.378 -20.543 -7.438 1.00 56.56 1052 TYR A O 1
ATOM 8701 N N . PHE A 1 1053 ? -39.974 -20.445 -9.636 1.00 54.62 1053 PHE A N 1
ATOM 8702 C CA . PHE A 1 1053 ? -38.923 -19.422 -9.517 1.00 54.62 1053 PHE A CA 1
ATOM 8703 C C . PHE A 1 1053 ? -39.426 -18.119 -8.888 1.00 54.62 1053 PHE A C 1
ATOM 8705 O O . PHE A 1 1053 ? -38.738 -17.515 -8.064 1.00 54.62 1053 PHE A O 1
ATOM 8712 N N . LEU A 1 1054 ? -40.635 -17.687 -9.245 1.00 58.25 1054 LEU A N 1
ATOM 8713 C CA . LEU A 1 1054 ? -41.221 -16.469 -8.690 1.00 58.25 1054 LEU A CA 1
ATOM 8714 C C . LEU A 1 1054 ? -41.682 -16.664 -7.239 1.00 58.25 1054 LEU A C 1
ATOM 8716 O O . LEU A 1 1054 ? -41.492 -15.761 -6.424 1.00 58.25 1054 LEU A O 1
ATOM 8720 N N . THR A 1 1055 ? -42.190 -17.846 -6.877 1.00 63.78 1055 THR A N 1
ATOM 8721 C CA . THR A 1 1055 ? -42.490 -18.206 -5.484 1.00 63.78 1055 THR A CA 1
ATOM 8722 C C . THR A 1 1055 ? -41.215 -18.226 -4.640 1.00 63.78 1055 THR A C 1
ATOM 8724 O O . THR A 1 1055 ? -41.201 -17.637 -3.560 1.00 63.78 1055 THR A O 1
ATOM 8727 N N . VAL A 1 1056 ? -40.113 -18.785 -5.150 1.00 59.84 1056 VAL A N 1
ATOM 8728 C CA . VAL A 1 1056 ? -38.808 -18.788 -4.465 1.00 59.84 1056 VAL A CA 1
ATOM 8729 C C . VAL A 1 1056 ? -38.270 -17.364 -4.273 1.00 59.84 1056 VAL A C 1
ATOM 8731 O O . VAL A 1 1056 ? -37.894 -17.004 -3.159 1.00 59.84 1056 VAL A O 1
ATOM 8734 N N . LEU A 1 1057 ? -38.312 -16.511 -5.303 1.00 60.88 1057 LEU A N 1
ATOM 8735 C CA . LEU A 1 1057 ? -37.894 -15.105 -5.190 1.00 60.88 1057 LEU A CA 1
ATOM 8736 C C . LEU A 1 1057 ? -38.763 -14.311 -4.203 1.00 60.88 1057 LEU A C 1
ATOM 8738 O O . LEU A 1 1057 ? -38.240 -13.515 -3.419 1.00 60.88 1057 LEU A O 1
ATOM 8742 N N . SER A 1 1058 ? -40.078 -14.552 -4.190 1.00 65.69 1058 SER A N 1
ATOM 8743 C CA . SER A 1 1058 ? -40.982 -13.941 -3.209 1.00 65.69 1058 SER A CA 1
ATOM 8744 C C . SER A 1 1058 ? -40.693 -14.421 -1.780 1.00 65.69 1058 SER A C 1
ATOM 8746 O O . SER A 1 1058 ? -40.705 -13.611 -0.854 1.00 65.69 1058 SER A O 1
ATOM 8748 N N . GLY A 1 1059 ? -40.328 -15.696 -1.606 1.00 63.81 1059 GLY A N 1
ATOM 8749 C CA . GLY A 1 1059 ? -39.937 -16.277 -0.322 1.00 63.81 1059 GLY A CA 1
ATOM 8750 C C . GLY A 1 1059 ? -38.620 -15.714 0.216 1.00 63.81 1059 GLY A C 1
ATOM 8751 O O . GLY A 1 1059 ? -38.535 -15.393 1.400 1.00 63.81 1059 GLY A O 1
ATOM 8752 N N . ILE A 1 1060 ? -37.617 -15.513 -0.644 1.00 65.94 1060 ILE A N 1
ATOM 8753 C CA . ILE A 1 1060 ? -36.332 -14.900 -0.263 1.00 65.94 1060 ILE A CA 1
ATOM 8754 C C . ILE A 1 1060 ? -36.540 -13.444 0.177 1.00 65.94 1060 ILE A C 1
ATOM 8756 O O . ILE A 1 1060 ? -36.060 -13.046 1.242 1.00 65.94 1060 ILE A O 1
ATOM 8760 N N . ARG A 1 1061 ? -37.324 -12.660 -0.578 1.00 68.06 1061 ARG A N 1
ATOM 8761 C CA . ARG A 1 1061 ? -37.681 -11.285 -0.184 1.00 68.06 1061 ARG A CA 1
ATOM 8762 C C . ARG A 1 1061 ? -38.455 -11.246 1.131 1.00 68.06 1061 ARG A C 1
ATOM 8764 O O . ARG A 1 1061 ? -38.152 -10.418 1.985 1.00 68.06 1061 ARG A O 1
ATOM 8771 N N . PHE A 1 1062 ? -39.416 -12.150 1.319 1.00 67.44 1062 PHE A N 1
ATOM 8772 C CA . PHE A 1 1062 ? -40.194 -12.225 2.554 1.00 67.44 1062 PHE A CA 1
ATOM 8773 C C . PHE A 1 1062 ? -39.319 -12.597 3.759 1.00 67.44 1062 PHE A C 1
ATOM 8775 O O . PHE A 1 1062 ? -39.460 -11.997 4.821 1.00 67.44 1062 PHE A O 1
ATOM 8782 N N . LYS A 1 1063 ? -38.359 -13.518 3.594 1.00 69.44 1063 LYS A N 1
ATOM 8783 C CA . LYS A 1 1063 ? -37.413 -13.922 4.646 1.00 69.44 1063 LYS A CA 1
ATOM 8784 C C . LYS A 1 1063 ? -36.494 -12.777 5.075 1.00 69.44 1063 LYS A C 1
ATOM 8786 O O . LYS A 1 1063 ? -36.378 -12.516 6.273 1.00 69.44 1063 LYS A O 1
ATOM 8791 N N . ASN A 1 1064 ? -35.883 -12.070 4.123 1.00 69.81 1064 ASN A N 1
ATOM 8792 C CA . ASN A 1 1064 ? -35.014 -10.926 4.428 1.00 69.81 1064 ASN A CA 1
ATOM 8793 C C . ASN A 1 1064 ? -35.791 -9.822 5.151 1.00 69.81 1064 ASN A C 1
ATOM 8795 O O . ASN A 1 1064 ? -35.330 -9.277 6.152 1.00 69.81 1064 ASN A O 1
ATOM 8799 N N . ARG A 1 1065 ? -37.033 -9.589 4.729 1.00 68.38 1065 ARG A N 1
ATOM 8800 C CA . ARG A 1 1065 ? -37.904 -8.602 5.356 1.00 68.38 1065 ARG A CA 1
ATOM 8801 C C . ARG A 1 1065 ? -38.400 -9.005 6.740 1.00 68.38 1065 ARG A C 1
ATOM 8803 O O . ARG A 1 1065 ? -38.512 -8.162 7.624 1.00 68.38 1065 ARG A O 1
ATOM 8810 N N . LEU A 1 1066 ? -38.671 -10.289 6.969 1.00 71.38 1066 LEU A N 1
ATOM 8811 C CA . LEU A 1 1066 ? -39.032 -10.789 8.296 1.00 71.38 1066 LEU A CA 1
ATOM 8812 C C . LEU A 1 1066 ? -37.893 -10.543 9.299 1.00 71.38 1066 LEU A C 1
ATOM 8814 O O . LEU A 1 1066 ? -38.146 -10.226 10.461 1.00 71.38 1066 LEU A O 1
ATOM 8818 N N . ASN A 1 1067 ? -36.643 -10.639 8.841 1.00 73.12 1067 ASN A N 1
ATOM 8819 C CA . ASN A 1 1067 ? -35.469 -10.327 9.652 1.00 73.12 1067 ASN A CA 1
ATOM 8820 C C . ASN A 1 1067 ? -35.339 -8.820 9.931 1.00 73.12 1067 ASN A C 1
ATOM 8822 O O . ASN A 1 1067 ? -35.031 -8.445 11.062 1.00 73.12 1067 ASN A O 1
ATOM 8826 N N . GLU A 1 1068 ? -35.641 -7.951 8.965 1.00 72.81 1068 GLU A N 1
ATOM 8827 C CA . GLU A 1 1068 ? -35.695 -6.495 9.185 1.00 72.81 1068 GLU A CA 1
ATOM 8828 C C . GLU A 1 1068 ? -36.810 -6.091 10.159 1.00 72.81 1068 GLU A C 1
ATOM 8830 O O . GLU A 1 1068 ? -36.571 -5.311 11.080 1.00 72.81 1068 GLU A O 1
ATOM 8835 N N . ILE A 1 1069 ? -38.003 -6.683 10.033 1.00 72.69 1069 ILE A N 1
ATOM 8836 C CA . ILE A 1 1069 ? -39.119 -6.471 10.968 1.00 72.69 1069 ILE A CA 1
ATOM 8837 C C . ILE A 1 1069 ? -38.732 -6.926 12.381 1.00 72.69 1069 ILE A C 1
ATOM 8839 O O . ILE A 1 1069 ? -39.052 -6.248 13.355 1.00 72.69 1069 ILE A O 1
ATOM 8843 N N . LYS A 1 1070 ? -38.009 -8.045 12.524 1.00 76.00 1070 LYS A N 1
ATOM 8844 C CA . LYS A 1 1070 ? -37.490 -8.491 13.829 1.00 76.00 1070 LYS A CA 1
ATOM 8845 C C . LYS A 1 1070 ? -36.501 -7.487 14.426 1.00 76.00 1070 LYS A C 1
ATOM 8847 O O . LYS A 1 1070 ? -36.655 -7.140 15.595 1.00 76.00 1070 LYS A O 1
ATOM 8852 N N . LYS A 1 1071 ? -35.545 -6.981 13.637 1.00 76.56 1071 LYS A N 1
ATOM 8853 C CA . LYS A 1 1071 ? -34.573 -5.966 14.089 1.00 76.56 1071 LYS A CA 1
ATOM 8854 C C . LYS A 1 1071 ? -35.261 -4.666 14.521 1.00 76.56 1071 LYS A C 1
ATOM 8856 O O . LYS A 1 1071 ? -34.956 -4.134 15.584 1.00 76.56 1071 LYS A O 1
ATOM 8861 N N . ARG A 1 1072 ? -36.247 -4.189 13.758 1.00 76.81 1072 ARG A N 1
ATOM 8862 C CA . ARG A 1 1072 ? -37.006 -2.974 14.103 1.00 76.81 1072 ARG A CA 1
ATOM 8863 C C . ARG A 1 1072 ? -37.914 -3.167 15.314 1.00 76.81 1072 ARG A C 1
ATOM 8865 O O . ARG A 1 1072 ? -37.973 -2.290 16.166 1.00 76.81 1072 ARG A O 1
ATOM 8872 N N . ASN A 1 1073 ? -38.545 -4.331 15.466 1.00 77.75 1073 ASN A N 1
ATOM 8873 C CA . ASN A 1 1073 ? -39.302 -4.651 16.679 1.00 77.75 1073 ASN A CA 1
ATOM 8874 C C . ASN A 1 1073 ? -38.406 -4.674 17.925 1.00 77.75 1073 ASN A C 1
ATOM 8876 O O . ASN A 1 1073 ? -38.824 -4.200 18.978 1.00 77.75 1073 ASN A O 1
ATOM 8880 N N . GLN A 1 1074 ? -37.171 -5.171 17.809 1.00 79.06 1074 GLN A N 1
ATOM 8881 C CA . GLN A 1 1074 ? -36.183 -5.085 18.887 1.00 79.06 1074 GLN A CA 1
ATOM 8882 C C . GLN A 1 1074 ? -35.817 -3.627 19.204 1.00 79.06 1074 GLN A C 1
ATOM 8884 O O . GLN A 1 1074 ? -35.793 -3.263 20.375 1.00 79.06 1074 GLN A O 1
ATOM 8889 N N . GLN A 1 1075 ? -35.633 -2.769 18.195 1.00 77.88 1075 GLN A N 1
ATOM 8890 C CA . GLN A 1 1075 ? -35.408 -1.329 18.399 1.00 77.88 1075 GLN A CA 1
ATOM 8891 C C . GLN A 1 1075 ? -36.606 -0.636 19.067 1.00 77.88 1075 GLN A C 1
ATOM 8893 O O . GLN A 1 1075 ? -36.426 0.135 20.003 1.00 77.88 1075 GLN A O 1
ATOM 8898 N N . VAL A 1 1076 ? -37.842 -0.954 18.668 1.00 77.88 1076 VAL A N 1
ATOM 8899 C CA . VAL A 1 1076 ? -39.058 -0.428 19.315 1.00 77.88 1076 VAL A CA 1
ATOM 8900 C C . VAL A 1 1076 ? -39.169 -0.900 20.768 1.00 77.88 1076 VAL A C 1
ATOM 8902 O O . VAL A 1 1076 ? -39.646 -0.148 21.617 1.00 77.88 1076 VAL A O 1
ATOM 8905 N N . LEU A 1 1077 ? -38.753 -2.132 21.077 1.00 80.19 1077 LEU A N 1
ATOM 8906 C CA . LEU A 1 1077 ? -38.717 -2.639 22.451 1.00 80.19 1077 LEU A CA 1
ATOM 8907 C C . LEU A 1 1077 ? -37.660 -1.922 23.299 1.00 80.19 1077 LEU A C 1
ATOM 8909 O O . LEU A 1 1077 ? -37.975 -1.571 24.435 1.00 80.19 1077 LEU A O 1
ATOM 8913 N N . ARG A 1 1078 ? -36.473 -1.648 22.739 1.00 78.12 1078 ARG A N 1
ATOM 8914 C CA . ARG A 1 1078 ? -35.427 -0.836 23.385 1.00 78.12 1078 ARG A CA 1
ATOM 8915 C C . ARG A 1 1078 ? -35.932 0.576 23.681 1.00 78.12 1078 ARG A C 1
ATOM 8917 O O . ARG A 1 1078 ? -36.082 0.916 24.844 1.00 78.12 1078 ARG A O 1
ATOM 8924 N N . LEU A 1 1079 ? -36.423 1.298 22.669 1.00 80.94 1079 LEU A N 1
ATOM 8925 C CA . LEU A 1 1079 ? -36.984 2.647 22.846 1.00 80.94 1079 LEU A CA 1
ATOM 8926 C C . LEU A 1 1079 ? -38.135 2.692 23.868 1.00 80.94 1079 LEU A C 1
ATOM 8928 O O . LEU A 1 1079 ? -38.270 3.650 24.624 1.00 80.94 1079 LEU A O 1
ATOM 8932 N N . LYS A 1 1080 ? -38.983 1.655 23.934 1.00 82.69 1080 LYS A N 1
ATOM 8933 C CA . LYS A 1 1080 ? -40.020 1.547 24.977 1.00 82.69 1080 LYS A CA 1
ATOM 8934 C C . LYS A 1 1080 ? -39.436 1.352 26.375 1.00 82.69 1080 LYS A C 1
ATOM 8936 O O . LYS A 1 1080 ? -40.011 1.879 27.328 1.00 82.69 1080 LYS A O 1
ATOM 8941 N N . SER A 1 1081 ? -38.363 0.573 26.499 1.00 80.19 1081 SER A N 1
ATOM 8942 C CA . SER A 1 1081 ? -37.619 0.410 27.748 1.00 80.19 1081 SER A CA 1
ATOM 8943 C C . SER A 1 1081 ? -37.018 1.744 28.183 1.00 80.19 1081 SER A C 1
ATOM 8945 O O . SER A 1 1081 ? -37.260 2.172 29.307 1.00 80.19 1081 SER A O 1
ATOM 8947 N N . ASP A 1 1082 ? -36.386 2.468 27.263 1.00 77.00 1082 ASP A N 1
ATOM 8948 C CA . ASP A 1 1082 ? -35.710 3.743 27.533 1.00 77.00 1082 ASP A CA 1
ATOM 8949 C C . ASP A 1 1082 ? -36.704 4.844 27.908 1.00 77.00 1082 ASP A C 1
ATOM 8951 O O . ASP A 1 1082 ? -36.473 5.608 28.844 1.00 77.00 1082 ASP A O 1
ATOM 8955 N N . ILE A 1 1083 ? -37.876 4.878 27.260 1.00 80.50 1083 ILE A N 1
ATOM 8956 C CA . ILE A 1 1083 ? -38.994 5.745 27.663 1.00 80.50 1083 ILE A CA 1
ATOM 8957 C C . ILE A 1 1083 ? -39.481 5.373 29.067 1.00 80.50 1083 ILE A C 1
ATOM 8959 O O . ILE A 1 1083 ? -39.826 6.258 29.847 1.00 80.50 1083 ILE A O 1
ATOM 8963 N N . LYS A 1 1084 ? -39.553 4.080 29.404 1.00 80.06 1084 LYS A N 1
ATOM 8964 C CA . LYS A 1 1084 ? -40.004 3.614 30.725 1.00 80.06 1084 LYS A CA 1
ATOM 8965 C C . LYS A 1 1084 ? -38.982 3.933 31.820 1.00 80.06 1084 LYS A C 1
ATOM 8967 O O . LYS A 1 1084 ? -39.398 4.247 32.929 1.00 80.06 1084 LYS A O 1
ATOM 8972 N N . LEU A 1 1085 ? -37.690 3.866 31.511 1.00 71.38 1085 LEU A N 1
ATOM 8973 C CA . LEU A 1 1085 ? -36.594 4.258 32.398 1.00 71.38 1085 LEU A CA 1
ATOM 8974 C C . LEU A 1 1085 ? -36.564 5.777 32.580 1.00 71.38 1085 LEU A C 1
ATOM 8976 O O . LEU A 1 1085 ? -36.608 6.257 33.705 1.00 71.38 1085 LEU A O 1
ATOM 8980 N N . SER A 1 1086 ? -36.644 6.535 31.486 1.00 75.19 1086 SER A N 1
ATOM 8981 C CA . SER A 1 1086 ? -36.676 8.002 31.526 1.00 75.19 1086 SER A CA 1
ATOM 8982 C C . SER A 1 1086 ? -37.916 8.530 32.263 1.00 75.19 1086 SER A C 1
ATOM 8984 O O . SER A 1 1086 ? -37.821 9.515 32.976 1.00 75.19 1086 SER A O 1
ATOM 8986 N N . LYS A 1 1087 ? -39.070 7.849 32.171 1.00 73.12 1087 LYS A N 1
ATOM 8987 C CA . LYS A 1 1087 ? -40.282 8.153 32.961 1.00 73.12 1087 LYS A CA 1
ATOM 8988 C C . LYS A 1 1087 ? -40.203 7.786 34.445 1.00 73.12 1087 LYS A C 1
ATOM 8990 O O . LYS A 1 1087 ? -41.109 8.157 35.172 1.00 73.12 1087 LYS A O 1
ATOM 8995 N N . ARG A 1 1088 ? -39.232 6.970 34.862 1.00 70.81 1088 ARG A N 1
ATOM 8996 C CA . ARG A 1 1088 ? -38.979 6.679 36.285 1.00 70.81 1088 ARG A CA 1
ATOM 8997 C C . ARG A 1 1088 ? -38.022 7.690 36.911 1.00 70.81 1088 ARG A C 1
ATOM 8999 O O . ARG A 1 1088 ? -38.025 7.817 38.126 1.00 70.81 1088 ARG A O 1
ATOM 9006 N N . ASN A 1 1089 ? -37.209 8.344 36.081 1.00 55.78 1089 ASN A N 1
ATOM 9007 C CA . ASN A 1 1089 ? -36.253 9.374 36.485 1.00 55.78 1089 ASN A CA 1
ATOM 9008 C C . ASN A 1 1089 ? -36.859 10.796 36.444 1.00 55.78 1089 ASN A C 1
ATOM 9010 O O . ASN A 1 1089 ? -36.221 11.738 36.900 1.00 55.78 1089 ASN A O 1
ATOM 9014 N N . VAL A 1 1090 ? -38.066 10.941 35.879 1.00 52.88 1090 VAL A N 1
ATOM 9015 C CA . VAL A 1 1090 ? -38.972 12.099 36.027 1.00 52.88 1090 VAL A CA 1
ATOM 9016 C C . VAL A 1 1090 ? -39.985 11.760 37.101 1.00 52.88 1090 VAL A C 1
ATOM 9018 O O . VAL A 1 1090 ? -40.312 12.666 37.893 1.00 52.88 1090 VAL A O 1
#